Protein 9A7D (pdb70)

B-factor: mean 0.8, std 0.23, range [0.17, 0.99]

Radius of gyration: 40.91 Å; Cα contacts (8 Å, |Δi|>4): 1449; chains: 2; bounding box: 94×98×155 Å

Structure (mmCIF, N/CA/C/O backbone):
data_9A7D
#
_entry.id   9A7D
#
loop_
_entity.id
_entity.type
_entity.pdbx_description
1 POLYMER YRVJ_BACSU
2 POLYMER YACD_BACSU
#
loop_
_atom_site.group_PDB
_atom_site.id
_atom_site.type_symbol
_atom_site.label_atom_id
_atom_site.label_alt_id
_atom_site.label_comp_id
_atom_site.label_asym_id
_atom_site.label_entity_id
_atom_site.label_seq_id
_atom_site.pdbx_PDB_ins_code
_atom_site.Cartn_x
_atom_site.Cartn_y
_atom_site.Cartn_z
_atom_site.occupancy
_atom_site.B_iso_or_equiv
_atom_site.auth_seq_id
_atom_site.auth_comp_id
_atom_site.auth_asym_id
_atom_site.auth_atom_id
_atom_site.pdbx_PDB_model_num
ATOM 1 N N . MET A 1 1 ? 22.271 24.263 -121.592 1.000 0.170 1 MET A N 1
ATOM 2 C CA . MET A 1 1 ? 21.912 23.886 -122.981 1.000 0.170 1 MET A CA 1
ATOM 3 C C . MET A 1 1 ? 22.531 22.511 -123.265 1.000 0.170 1 MET A C 1
ATOM 4 O O . MET A 1 1 ? 22.166 21.580 -122.567 1.000 0.170 1 MET A O 1
ATOM 20 N N . ASN A 1 2 ? 23.500 22.393 -124.187 1.000 0.180 2 ASN A N 1
ATOM 21 C CA . ASN A 1 2 ? 24.511 21.315 -124.297 1.000 0.180 2 ASN A CA 1
ATOM 22 C C . ASN A 1 2 ? 25.327 21.159 -122.973 1.000 0.180 2 ASN A C 1
ATOM 23 O O . ASN A 1 2 ? 25.322 22.122 -122.207 1.000 0.180 2 ASN A O 1
ATOM 34 N N . LYS A 1 3 ? 26.106 20.101 -122.634 1.000 0.190 3 LYS A N 1
ATOM 35 C CA . LYS A 1 3 ? 26.348 18.681 -123.070 1.000 0.190 3 LYS A CA 1
ATOM 36 C C . LYS A 1 3 ? 27.365 18.042 -122.069 1.000 0.190 3 LYS A C 1
ATOM 37 O O . LYS A 1 3 ? 28.016 18.798 -121.362 1.000 0.190 3 LYS A O 1
ATOM 56 N N . LYS A 1 4 ? 27.670 16.732 -121.950 1.000 0.200 4 LYS A N 1
ATOM 57 C CA . LYS A 1 4 ? 27.122 15.433 -122.442 1.000 0.200 4 LYS A CA 1
ATOM 58 C C . LYS A 1 4 ? 27.545 14.238 -121.521 1.000 0.200 4 LYS A C 1
ATOM 59 O O . LYS A 1 4 ? 27.410 13.092 -121.926 1.000 0.200 4 LYS A O 1
ATOM 78 N N . TYR A 1 5 ? 28.263 14.481 -120.417 1.000 0.200 5 TYR A N 1
ATOM 79 C CA . TYR A 1 5 ? 29.695 14.119 -120.426 1.000 0.200 5 TYR A CA 1
ATOM 80 C C . TYR A 1 5 ? 30.162 12.786 -119.794 1.000 0.200 5 TYR A C 1
ATOM 81 O O . TYR A 1 5 ? 30.412 11.842 -120.538 1.000 0.200 5 TYR A O 1
ATOM 99 N N . PHE A 1 6 ? 30.461 12.746 -118.489 1.000 0.200 6 PHE A N 1
ATOM 100 C CA . PHE A 1 6 ? 31.434 11.789 -117.930 1.000 0.200 6 PHE A CA 1
ATOM 101 C C . PHE A 1 6 ? 30.799 10.504 -117.379 1.000 0.200 6 PHE A C 1
ATOM 102 O O . PHE A 1 6 ? 29.741 10.551 -116.762 1.000 0.200 6 PHE A O 1
ATOM 119 N N . VAL A 1 7 ? 31.452 9.362 -117.633 1.000 0.200 7 VAL A N 1
ATOM 120 C CA . VAL A 1 7 ? 30.775 8.047 -117.683 1.000 0.200 7 VAL A CA 1
ATOM 121 C C . VAL A 1 7 ? 31.197 7.054 -116.589 1.000 0.200 7 VAL A C 1
ATOM 122 O O . VAL A 1 7 ? 30.380 6.260 -116.148 1.000 0.200 7 VAL A O 1
ATOM 135 N N . LEU A 1 8 ? 32.490 6.988 -116.253 1.000 0.190 8 LEU A N 1
ATOM 136 C CA . LEU A 1 8 ? 33.188 5.724 -116.548 1.000 0.190 8 LEU A CA 1
ATOM 137 C C . LEU A 1 8 ? 33.519 4.789 -115.367 1.000 0.190 8 LEU A C 1
ATOM 138 O O . LEU A 1 8 ? 33.609 3.591 -115.596 1.000 0.190 8 LEU A O 1
ATOM 154 N N . ILE A 1 9 ? 33.784 5.289 -114.155 1.000 0.190 9 ILE A N 1
ATOM 155 C CA . ILE A 1 9 ? 34.556 4.531 -113.138 1.000 0.190 9 ILE A CA 1
ATOM 156 C C . ILE A 1 9 ? 33.831 3.254 -112.655 1.000 0.190 9 ILE A C 1
ATOM 157 O O . ILE A 1 9 ? 32.615 3.245 -112.501 1.000 0.190 9 ILE A O 1
ATOM 173 N N . VAL A 1 10 ? 34.605 2.169 -112.471 1.000 0.190 10 VAL A N 1
ATOM 174 C CA . VAL A 1 10 ? 34.146 0.788 -112.728 1.000 0.190 10 VAL A CA 1
ATOM 175 C C . VAL A 1 10 ? 33.864 -0.078 -111.471 1.000 0.190 10 VAL A C 1
ATOM 176 O O . VAL A 1 10 ? 32.856 0.112 -110.808 1.000 0.190 10 VAL A O 1
ATOM 189 N N . CYS A 1 11 ? 34.663 -1.118 -111.184 1.000 0.190 11 CYS A N 1
ATOM 190 C CA . CYS A 1 11 ? 34.085 -2.477 -111.141 1.000 0.190 11 CYS A CA 1
ATOM 191 C C . CYS A 1 11 ? 34.027 -3.237 -109.796 1.000 0.190 11 CYS A C 1
ATOM 192 O O . CYS A 1 11 ? 33.629 -4.399 -109.804 1.000 0.190 11 CYS A O 1
ATOM 200 N N . ILE A 1 12 ? 34.577 -2.709 -108.700 1.000 0.190 12 ILE A N 1
ATOM 201 C CA . ILE A 1 12 ? 35.325 -3.568 -107.755 1.000 0.190 12 ILE A CA 1
ATOM 202 C C . ILE A 1 12 ? 34.475 -4.629 -106.997 1.000 0.190 12 ILE A C 1
ATOM 203 O O . ILE A 1 12 ? 33.590 -4.317 -106.210 1.000 0.190 12 ILE A O 1
ATOM 219 N N . ILE A 1 13 ? 34.852 -5.890 -107.257 1.000 0.190 13 ILE A N 1
ATOM 220 C CA . ILE A 1 13 ? 34.658 -7.196 -106.577 1.000 0.190 13 ILE A CA 1
ATOM 221 C C . ILE A 1 13 ? 34.667 -7.187 -105.024 1.000 0.190 13 ILE A C 1
ATOM 222 O O . ILE A 1 13 ? 35.259 -6.293 -104.437 1.000 0.190 13 ILE A O 1
ATOM 238 N N . PHE A 1 14 ? 34.175 -8.174 -104.244 1.000 0.200 14 PHE A N 1
ATOM 239 C CA . PHE A 1 14 ? 33.243 -9.333 -104.416 1.000 0.200 14 PHE A CA 1
ATOM 240 C C . PHE A 1 14 ? 32.882 -9.951 -103.032 1.000 0.200 14 PHE A C 1
ATOM 241 O O . PHE A 1 14 ? 31.853 -10.601 -102.883 1.000 0.200 14 PHE A O 1
ATOM 258 N N . THR A 1 15 ? 33.790 -9.876 -102.049 1.000 0.210 15 THR A N 1
ATOM 259 C CA . THR A 1 15 ? 33.904 -10.849 -100.940 1.000 0.210 15 THR A CA 1
ATOM 260 C C . THR A 1 15 ? 32.791 -10.794 -99.881 1.000 0.210 15 THR A C 1
ATOM 261 O O . THR A 1 15 ? 32.142 -9.774 -99.682 1.000 0.210 15 THR A O 1
ATOM 272 N N . SER A 1 16 ? 32.543 -11.936 -99.223 1.000 0.190 16 SER A N 1
ATOM 273 C CA . SER A 1 16 ? 31.162 -12.402 -98.997 1.000 0.190 16 SER A CA 1
ATOM 274 C C . SER A 1 16 ? 30.769 -12.900 -97.594 1.000 0.190 16 SER A C 1
ATOM 275 O O . SER A 1 16 ? 29.604 -13.230 -97.391 1.000 0.190 16 SER A O 1
ATOM 283 N N . ALA A 1 17 ? 31.712 -13.095 -96.668 1.000 0.220 17 ALA A N 1
ATOM 284 C CA . ALA A 1 17 ? 31.566 -14.152 -95.656 1.000 0.220 17 ALA A CA 1
ATOM 285 C C . ALA A 1 17 ? 30.570 -13.885 -94.502 1.000 0.220 17 ALA A C 1
ATOM 286 O O . ALA A 1 17 ? 30.482 -12.795 -93.948 1.000 0.220 17 ALA A O 1
ATOM 293 N N . LEU A 1 18 ? 29.912 -14.974 -94.090 1.000 0.200 18 LEU A N 1
ATOM 294 C CA . LEU A 1 18 ? 28.762 -15.104 -93.179 1.000 0.200 18 LEU A CA 1
ATOM 295 C C . LEU A 1 18 ? 28.872 -14.556 -91.745 1.000 0.200 18 LEU A C 1
ATOM 296 O O . LEU A 1 18 ? 27.888 -14.691 -91.022 1.000 0.200 18 LEU A O 1
ATOM 312 N N . PHE A 1 19 ? 30.047 -14.102 -91.292 1.000 0.230 19 PHE A N 1
ATOM 313 C CA . PHE A 1 19 ? 30.468 -14.308 -89.898 1.000 0.230 19 PHE A CA 1
ATOM 314 C C . PHE A 1 19 ? 29.390 -13.936 -88.872 1.000 0.230 19 PHE A C 1
ATOM 315 O O . PHE A 1 19 ? 28.989 -12.771 -88.819 1.000 0.230 19 PHE A O 1
ATOM 332 N N . PRO A 1 20 ? 28.897 -14.923 -88.092 1.000 0.230 20 PRO A N 1
ATOM 333 C CA . PRO A 1 20 ? 27.709 -14.732 -87.285 1.000 0.230 20 PRO A CA 1
ATOM 334 C C . PRO A 1 20 ? 27.959 -13.592 -86.312 1.000 0.230 20 PRO A C 1
ATOM 335 O O . PRO A 1 20 ? 28.995 -13.547 -85.643 1.000 0.230 20 PRO A O 1
ATOM 346 N N . THR A 1 21 ? 26.991 -12.685 -86.217 1.000 0.210 21 THR A N 1
ATOM 347 C CA . THR A 1 21 ? 26.927 -11.749 -85.104 1.000 0.210 21 THR A CA 1
ATOM 348 C C . THR A 1 21 ? 26.802 -12.582 -83.840 1.000 0.210 21 THR A C 1
ATOM 349 O O . THR A 1 21 ? 25.712 -13.045 -83.503 1.000 0.210 21 THR A O 1
ATOM 360 N N . PHE A 1 22 ? 27.933 -12.808 -83.170 1.000 0.230 22 PHE A N 1
ATOM 361 C CA . PHE A 1 22 ? 27.976 -13.339 -81.820 1.000 0.230 22 PHE A CA 1
ATOM 362 C C . PHE A 1 22 ? 27.303 -12.308 -80.923 1.000 0.230 22 PHE A C 1
ATOM 363 O O . PHE A 1 22 ? 27.956 -11.434 -80.353 1.000 0.230 22 PHE A O 1
ATOM 380 N N . SER A 1 23 ? 25.976 -12.393 -80.839 1.000 0.220 23 SER A N 1
ATOM 381 C CA . SER A 1 23 ? 25.220 -11.752 -79.784 1.000 0.220 23 SER A CA 1
ATOM 382 C C . SER A 1 23 ? 25.892 -12.145 -78.484 1.000 0.220 23 SER A C 1
ATOM 383 O O . SER A 1 23 ? 26.018 -13.332 -78.178 1.000 0.220 23 SER A O 1
ATOM 391 N N . SER A 1 24 ? 26.336 -11.149 -77.727 1.000 0.220 24 SER A N 1
ATOM 392 C CA . SER A 1 24 ? 26.704 -11.312 -76.332 1.000 0.220 24 SER A CA 1
ATOM 393 C C . SER A 1 24 ? 25.427 -11.640 -75.562 1.000 0.220 24 SER A C 1
ATOM 394 O O . SER A 1 24 ? 24.820 -10.774 -74.929 1.000 0.220 24 SER A O 1
ATOM 402 N N . VAL A 1 25 ? 25.004 -12.906 -75.677 1.000 0.260 25 VAL A N 1
ATOM 403 C CA . VAL A 1 25 ? 23.970 -13.538 -74.862 1.000 0.260 25 VAL A CA 1
ATOM 404 C C . VAL A 1 25 ? 24.462 -13.403 -73.434 1.000 0.260 25 VAL A C 1
ATOM 405 O O . VAL A 1 25 ? 25.301 -14.166 -72.960 1.000 0.260 25 VAL A O 1
ATOM 418 N N . THR A 1 26 ? 24.014 -12.327 -72.798 1.000 0.290 26 THR A N 1
ATOM 419 C CA . THR A 1 26 ? 24.312 -12.044 -71.404 1.000 0.290 26 THR A CA 1
ATOM 420 C C . THR A 1 26 ? 23.664 -13.184 -70.646 1.000 0.290 26 THR A C 1
ATOM 421 O O . THR A 1 26 ? 22.461 -13.385 -70.803 1.000 0.290 26 THR A O 1
ATOM 432 N N . ALA A 1 27 ? 24.465 -13.987 -69.944 1.000 0.350 27 ALA A N 1
ATOM 433 C CA . ALA A 1 27 ? 23.968 -15.191 -69.296 1.000 0.350 27 ALA A CA 1
ATOM 434 C C . ALA A 1 27 ? 22.812 -14.805 -68.367 1.000 0.350 27 ALA A C 1
ATOM 435 O O . ALA A 1 27 ? 23.015 -14.058 -67.408 1.000 0.350 27 ALA A O 1
ATOM 442 N N . ALA A 1 28 ? 21.603 -15.255 -68.708 1.000 0.510 28 ALA A N 1
ATOM 443 C CA . ALA A 1 28 ? 20.426 -15.017 -67.893 1.000 0.510 28 ALA A CA 1
ATOM 444 C C . ALA A 1 28 ? 20.674 -15.655 -66.528 1.000 0.510 28 ALA A C 1
ATOM 445 O O . ALA A 1 28 ? 21.082 -16.816 -66.460 1.000 0.510 28 ALA A O 1
ATOM 452 N N . GLN A 1 29 ? 20.472 -14.893 -65.455 1.000 0.590 29 GLN A N 1
ATOM 453 C CA . GLN A 1 29 ? 20.754 -15.395 -64.106 1.000 0.590 29 GLN A CA 1
ATOM 454 C C . GLN A 1 29 ? 19.738 -16.478 -63.699 1.000 0.590 29 GLN A C 1
ATOM 455 O O . GLN A 1 29 ? 20.082 -17.397 -62.969 1.000 0.590 29 GLN A O 1
ATOM 469 N N . GLY A 1 30 ? 18.534 -16.403 -64.272 1.000 0.670 30 GLY A N 1
ATOM 470 C CA . GLY A 1 30 ? 17.477 -17.410 -64.266 1.000 0.670 30 GLY A CA 1
ATOM 471 C C . GLY A 1 30 ? 16.334 -16.961 -65.186 1.000 0.670 30 GLY A C 1
ATOM 472 O O . GLY A 1 30 ? 16.444 -15.925 -65.858 1.000 0.670 30 GLY A O 1
ATOM 476 N N . GLU A 1 31 ? 15.224 -17.694 -65.206 1.000 0.790 31 GLU A N 1
ATOM 477 C CA . GLU A 1 31 ? 13.955 -17.195 -65.757 1.000 0.790 31 GLU A CA 1
ATOM 478 C C . GLU A 1 31 ? 13.049 -16.631 -64.659 1.000 0.790 31 GLU A C 1
ATOM 479 O O . GLU A 1 31 ? 12.979 -17.169 -63.555 1.000 0.790 31 GLU A O 1
ATOM 491 N N . ALA A 1 32 ? 12.317 -15.567 -64.991 1.000 0.800 32 ALA A N 1
ATOM 492 C CA . ALA A 1 32 ? 11.169 -15.082 -64.240 1.000 0.800 32 ALA A CA 1
ATOM 493 C C . ALA A 1 32 ? 9.886 -15.648 -64.865 1.000 0.800 32 ALA A C 1
ATOM 494 O O . ALA A 1 32 ? 9.578 -15.352 -66.022 1.000 0.800 32 ALA A O 1
ATOM 501 N N . VAL A 1 33 ? 9.129 -16.428 -64.092 1.000 0.770 33 VAL A N 1
ATOM 502 C CA . VAL A 1 33 ? 7.797 -16.932 -64.457 1.000 0.770 33 VAL A CA 1
ATOM 503 C C . VAL A 1 33 ? 6.735 -16.072 -63.776 1.000 0.770 33 VAL A C 1
ATOM 504 O O . VAL A 1 33 ? 6.774 -15.904 -62.556 1.000 0.770 33 VAL A O 1
ATOM 517 N N . ILE A 1 34 ? 5.775 -15.528 -64.523 1.000 0.760 34 ILE A N 1
ATOM 518 C CA . ILE A 1 34 ? 4.754 -14.630 -63.958 1.000 0.760 34 ILE A CA 1
ATOM 519 C C . ILE A 1 34 ? 3.728 -15.424 -63.130 1.000 0.760 34 ILE A C 1
ATOM 520 O O . ILE A 1 34 ? 3.113 -16.363 -63.639 1.000 0.760 34 ILE A O 1
ATOM 536 N N . ALA A 1 35 ? 3.512 -15.047 -61.863 1.000 0.630 35 ALA A N 1
ATOM 537 C CA . ALA A 1 35 ? 2.642 -15.784 -60.931 1.000 0.630 35 ALA A CA 1
ATOM 538 C C . ALA A 1 35 ? 1.193 -15.249 -60.839 1.000 0.630 35 ALA A C 1
ATOM 539 O O . ALA A 1 35 ? 0.315 -15.916 -60.290 1.000 0.630 35 ALA A O 1
ATOM 546 N N . THR A 1 36 ? 0.933 -14.058 -61.382 1.000 0.640 36 THR A N 1
ATOM 547 C CA . THR A 1 36 ? -0.354 -13.336 -61.345 1.000 0.640 36 THR A CA 1
ATOM 548 C C . THR A 1 36 ? -1.024 -13.313 -62.721 1.000 0.640 36 THR A C 1
ATOM 549 O O . THR A 1 36 ? -0.336 -13.314 -63.738 1.000 0.640 36 THR A O 1
ATOM 560 N N . ASP A 1 37 ? -2.361 -13.307 -62.751 1.000 0.690 37 ASP A N 1
ATOM 561 C CA . ASP A 1 37 ? -3.178 -13.425 -63.971 1.000 0.690 37 ASP A CA 1
ATOM 562 C C . ASP A 1 37 ? -2.848 -12.322 -64.996 1.000 0.690 37 ASP A C 1
ATOM 563 O O . ASP A 1 37 ? -2.671 -12.615 -66.180 1.000 0.690 37 ASP A O 1
ATOM 572 N N . GLU A 1 38 ? -2.666 -11.086 -64.519 1.000 0.730 38 GLU A N 1
ATOM 573 C CA . GLU A 1 38 ? -2.122 -9.945 -65.266 1.000 0.730 38 GLU A CA 1
ATOM 574 C C . GLU A 1 38 ? -1.109 -9.183 -64.383 1.000 0.730 38 GLU A C 1
ATOM 575 O O . GLU A 1 38 ? -1.233 -9.153 -63.151 1.000 0.730 38 GLU A O 1
ATOM 587 N N . MET A 1 39 ? -0.081 -8.584 -64.993 1.000 0.740 39 MET A N 1
ATOM 588 C CA . MET A 1 39 ? 0.912 -7.741 -64.319 1.000 0.740 39 MET A CA 1
ATOM 589 C C . MET A 1 39 ? 1.457 -6.652 -65.240 1.000 0.740 39 MET A C 1
ATOM 590 O O . MET A 1 39 ? 1.769 -6.893 -66.401 1.000 0.740 39 MET A O 1
ATOM 604 N N . ASN A 1 40 ? 1.660 -5.462 -64.677 1.000 0.780 40 ASN A N 1
ATOM 605 C CA . ASN A 1 40 ? 2.255 -4.324 -65.367 1.000 0.780 40 ASN A CA 1
ATOM 606 C C . ASN A 1 40 ? 3.789 -4.333 -65.275 1.000 0.780 40 ASN A C 1
ATOM 607 O O . ASN A 1 40 ? 4.353 -4.321 -64.178 1.000 0.780 40 ASN A O 1
ATOM 618 N N . VAL A 1 41 ? 4.450 -4.277 -66.430 1.000 0.870 41 VAL A N 1
ATOM 619 C CA . VAL A 1 41 ? 5.902 -4.122 -66.593 1.000 0.870 41 VAL A CA 1
ATOM 620 C C . VAL A 1 41 ? 6.236 -2.637 -66.743 1.000 0.870 41 VAL A C 1
ATOM 621 O O . VAL A 1 41 ? 5.537 -1.911 -67.453 1.000 0.870 41 VAL A O 1
ATOM 634 N N . ARG A 1 42 ? 7.299 -2.164 -66.081 1.000 0.860 42 ARG A N 1
ATOM 635 C CA . ARG A 1 42 ? 7.650 -0.731 -66.010 1.000 0.860 42 ARG A CA 1
ATOM 636 C C . ARG A 1 42 ? 9.015 -0.395 -66.602 1.000 0.860 42 ARG A C 1
ATOM 637 O O . ARG A 1 42 ? 9.899 -1.244 -66.687 1.000 0.860 42 ARG A O 1
ATOM 658 N N . SER A 1 43 ? 9.218 0.878 -66.946 1.000 0.860 43 SER A N 1
ATOM 659 C CA . SER A 1 43 ? 10.494 1.385 -67.477 1.000 0.860 43 SER A CA 1
ATOM 660 C C . SER A 1 43 ? 11.629 1.499 -66.443 1.000 0.860 43 SER A C 1
ATOM 661 O O . SER A 1 43 ? 12.787 1.658 -66.828 1.000 0.860 43 SER A O 1
ATOM 669 N N . GLY A 1 44 ? 11.334 1.383 -65.145 1.000 0.800 44 GLY A N 1
ATOM 670 C CA . GLY A 1 44 ? 12.312 1.467 -64.056 1.000 0.800 44 GLY A CA 1
ATOM 671 C C . GLY A 1 44 ? 11.840 0.771 -62.770 1.000 0.800 44 GLY A C 1
ATOM 672 O O . GLY A 1 44 ? 10.660 0.421 -62.668 1.000 0.800 44 GLY A O 1
ATOM 676 N N . PRO A 1 45 ? 12.740 0.577 -61.787 1.000 0.800 45 PRO A N 1
ATOM 677 C CA . PRO A 1 45 ? 12.446 -0.111 -60.531 1.000 0.800 45 PRO A CA 1
ATOM 678 C C . PRO A 1 45 ? 11.649 0.799 -59.579 1.000 0.800 45 PRO A C 1
ATOM 679 O O . PRO A 1 45 ? 12.211 1.501 -58.739 1.000 0.800 45 PRO A O 1
ATOM 690 N N . GLY A 1 46 ? 10.325 0.856 -59.746 1.000 0.670 46 GLY A N 1
ATOM 691 C CA . GLY A 1 46 ? 9.449 1.648 -58.877 1.000 0.670 46 GLY A CA 1
ATOM 692 C C . GLY A 1 46 ? 8.057 1.932 -59.449 1.000 0.670 46 GLY A C 1
ATOM 693 O O . GLY A 1 46 ? 7.846 1.980 -60.660 1.000 0.670 46 GLY A O 1
ATOM 697 N N . LEU A 1 47 ? 7.092 2.200 -58.564 1.000 0.680 47 LEU A N 1
ATOM 698 C CA . LEU A 1 47 ? 5.697 2.494 -58.936 1.000 0.680 47 LEU A CA 1
ATOM 699 C C . LEU A 1 47 ? 5.503 3.850 -59.645 1.000 0.680 47 LEU A C 1
ATOM 700 O O . LEU A 1 47 ? 4.466 4.066 -60.270 1.000 0.680 47 LEU A O 1
ATOM 716 N N . SER A 1 48 ? 6.490 4.746 -59.569 1.000 0.680 48 SER A N 1
ATOM 717 C CA . SER A 1 48 ? 6.516 6.039 -60.267 1.000 0.680 48 SER A CA 1
ATOM 718 C C . SER A 1 48 ? 6.940 5.941 -61.738 1.000 0.680 48 SER A C 1
ATOM 719 O O . SER A 1 48 ? 6.719 6.887 -62.493 1.000 0.680 48 SER A O 1
ATOM 727 N N . TYR A 1 49 ? 7.533 4.821 -62.165 1.000 0.780 49 TYR A N 1
ATOM 728 C CA . TYR A 1 49 ? 7.924 4.609 -63.558 1.000 0.780 49 TYR A CA 1
ATOM 729 C C . TYR A 1 49 ? 6.728 4.190 -64.417 1.000 0.780 49 TYR A C 1
ATOM 730 O O . TYR A 1 49 ? 5.856 3.437 -63.973 1.000 0.780 49 TYR A O 1
ATOM 748 N N . GLY A 1 50 ? 6.701 4.674 -65.661 1.000 0.760 50 GLY A N 1
ATOM 749 C CA . GLY A 1 50 ? 5.637 4.384 -66.621 1.000 0.760 50 GLY A CA 1
ATOM 750 C C . GLY A 1 50 ? 5.563 2.904 -66.999 1.000 0.760 50 GLY A C 1
ATOM 751 O O . GLY A 1 50 ? 6.572 2.196 -66.988 1.000 0.760 50 GLY A O 1
ATOM 755 N N . ILE A 1 51 ? 4.355 2.459 -67.339 1.000 0.790 51 ILE A N 1
ATOM 756 C CA . ILE A 1 51 ? 4.077 1.119 -67.866 1.000 0.790 51 ILE A CA 1
ATOM 757 C C . ILE A 1 51 ? 4.617 1.036 -69.298 1.000 0.790 51 ILE A C 1
ATOM 758 O O . ILE A 1 51 ? 4.409 1.959 -70.087 1.000 0.790 51 ILE A O 1
ATOM 774 N N . THR A 1 52 ? 5.300 -0.058 -69.629 1.000 0.860 52 THR A N 1
ATOM 775 C CA . THR A 1 52 ? 5.808 -0.345 -70.983 1.000 0.860 52 THR A CA 1
ATOM 776 C C . THR A 1 52 ? 5.155 -1.572 -71.616 1.000 0.860 52 THR A C 1
ATOM 777 O O . THR A 1 52 ? 5.043 -1.625 -72.836 1.000 0.860 52 THR A O 1
ATOM 788 N N . ALA A 1 53 ? 4.687 -2.529 -70.811 1.000 0.850 53 ALA A N 1
ATOM 789 C CA . ALA A 1 53 ? 3.925 -3.692 -71.261 1.000 0.850 53 ALA A CA 1
ATOM 790 C C . ALA A 1 53 ? 3.040 -4.239 -70.129 1.000 0.850 53 ALA A C 1
ATOM 791 O O . ALA A 1 53 ? 3.262 -3.932 -68.957 1.000 0.850 53 ALA A O 1
ATOM 798 N N . GLU A 1 54 ? 2.095 -5.108 -70.476 1.000 0.830 54 GLU A N 1
ATOM 799 C CA . GLU A 1 54 ? 1.476 -6.045 -69.535 1.000 0.830 54 GLU A CA 1
ATOM 800 C C . GLU A 1 54 ? 1.853 -7.479 -69.920 1.000 0.830 54 GLU A C 1
ATOM 801 O O . GLU A 1 54 ? 2.049 -7.778 -71.099 1.000 0.830 54 GLU A O 1
ATOM 813 N N . VAL A 1 55 ? 1.982 -8.338 -68.911 1.000 0.830 55 VAL A N 1
ATOM 814 C CA . VAL A 1 55 ? 2.364 -9.756 -69.014 1.000 0.830 55 VAL A CA 1
ATOM 815 C C . VAL A 1 55 ? 1.407 -10.613 -68.185 1.000 0.830 55 VAL A C 1
ATOM 816 O O . VAL A 1 55 ? 0.774 -10.111 -67.250 1.000 0.830 55 VAL A O 1
ATOM 829 N N . LYS A 1 56 ? 1.277 -11.895 -68.527 1.000 0.810 56 LYS A N 1
ATOM 830 C CA . LYS A 1 56 ? 0.262 -12.810 -67.978 1.000 0.810 56 LYS A CA 1
ATOM 831 C C . LYS A 1 56 ? 0.852 -14.060 -67.338 1.000 0.810 56 LYS A C 1
ATOM 832 O O . LYS A 1 56 ? 1.983 -14.460 -67.600 1.000 0.810 56 LYS A O 1
ATOM 851 N N . LYS A 1 57 ? 0.058 -14.693 -66.477 1.000 0.720 57 LYS A N 1
ATOM 852 C CA . LYS A 1 57 ? 0.446 -15.869 -65.686 1.000 0.720 57 LYS A CA 1
ATOM 853 C C . LYS A 1 57 ? 1.020 -17.001 -66.528 1.000 0.720 57 LYS A C 1
ATOM 854 O O . LYS A 1 57 ? 0.420 -17.418 -67.516 1.000 0.720 57 LYS A O 1
ATOM 873 N N . GLY A 1 58 ? 2.152 -17.539 -66.086 1.000 0.790 58 GLY A N 1
ATOM 874 C CA . GLY A 1 58 ? 2.868 -18.608 -66.779 1.000 0.790 58 GLY A CA 1
ATOM 875 C C . GLY A 1 58 ? 3.733 -18.148 -67.956 1.000 0.790 58 GLY A C 1
ATOM 876 O O . GLY A 1 58 ? 4.471 -18.972 -68.494 1.000 0.790 58 GLY A O 1
ATOM 880 N N . GLU A 1 59 ? 3.707 -16.865 -68.340 1.000 0.850 59 GLU A N 1
ATOM 881 C CA . GLU A 1 59 ? 4.715 -16.310 -69.249 1.000 0.850 59 GLU A CA 1
ATOM 882 C C . GLU A 1 59 ? 6.103 -16.333 -68.592 1.000 0.850 59 GLU A C 1
ATOM 883 O O . GLU A 1 59 ? 6.236 -16.248 -67.367 1.000 0.850 59 GLU A O 1
ATOM 895 N N . ARG A 1 60 ? 7.138 -16.480 -69.426 1.000 0.830 60 ARG A N 1
ATOM 896 C CA . ARG A 1 60 ? 8.536 -16.684 -69.031 1.000 0.830 60 ARG A CA 1
ATOM 897 C C . ARG A 1 60 ? 9.423 -15.639 -69.689 1.000 0.830 60 ARG A C 1
ATOM 898 O O . ARG A 1 60 ? 9.346 -15.453 -70.904 1.000 0.830 60 ARG A O 1
ATOM 919 N N . TYR A 1 61 ? 10.274 -14.990 -68.898 1.000 0.880 61 TYR A N 1
ATOM 920 C CA . TYR A 1 61 ? 11.194 -13.957 -69.373 1.000 0.880 61 TYR A CA 1
ATOM 921 C C . TYR A 1 61 ? 12.579 -14.077 -68.710 1.000 0.880 61 TYR A C 1
ATOM 922 O O . TYR A 1 61 ? 12.647 -14.266 -67.493 1.000 0.880 61 TYR A O 1
ATOM 940 N N . PRO A 1 62 ? 13.696 -13.929 -69.450 1.000 0.830 62 PRO A N 1
ATOM 941 C CA . PRO A 1 62 ? 15.039 -13.972 -68.869 1.000 0.830 62 PRO A CA 1
ATOM 942 C C . PRO A 1 62 ? 15.285 -12.856 -67.846 1.000 0.830 62 PRO A C 1
ATOM 943 O O . PRO A 1 62 ? 15.022 -11.683 -68.135 1.000 0.830 62 PRO A O 1
ATOM 954 N N . ILE A 1 63 ? 15.853 -13.205 -66.688 1.000 0.810 63 ILE A N 1
ATOM 955 C CA . ILE A 1 63 ? 16.316 -12.247 -65.673 1.000 0.810 63 ILE A CA 1
ATOM 956 C C . ILE A 1 63 ? 17.686 -11.693 -66.080 1.000 0.810 63 ILE A C 1
ATOM 957 O O . ILE A 1 63 ? 18.638 -12.445 -66.305 1.000 0.810 63 ILE A O 1
ATOM 973 N N . LEU A 1 64 ? 17.779 -10.363 -66.150 1.000 0.820 64 LEU A N 1
ATOM 974 C CA . LEU A 1 64 ? 18.984 -9.626 -66.542 1.000 0.820 64 LEU A CA 1
ATOM 975 C C . LEU A 1 64 ? 19.758 -9.028 -65.361 1.000 0.820 64 LEU A C 1
ATOM 976 O O . LEU A 1 64 ? 20.983 -8.942 -65.436 1.000 0.820 64 LEU A O 1
ATOM 992 N N . LYS A 1 65 ? 19.048 -8.548 -64.330 1.000 0.800 65 LYS A N 1
ATOM 993 C CA . LYS A 1 65 ? 19.584 -8.117 -63.026 1.000 0.800 65 LYS A CA 1
ATOM 994 C C . LYS A 1 65 ? 18.449 -7.901 -62.022 1.000 0.800 65 LYS A C 1
ATOM 995 O O . LYS A 1 65 ? 17.279 -7.875 -62.401 1.000 0.800 65 LYS A O 1
ATOM 1014 N N . GLU A 1 66 ? 18.809 -7.617 -60.776 1.000 0.750 66 GLU A N 1
ATOM 1015 C CA . GLU A 1 66 ? 17.888 -7.211 -59.706 1.000 0.750 66 GLU A CA 1
ATOM 1016 C C . GLU A 1 66 ? 18.301 -5.854 -59.101 1.000 0.750 66 GLU A C 1
ATOM 1017 O O . GLU A 1 66 ? 19.398 -5.346 -59.375 1.000 0.750 66 GLU A O 1
ATOM 1029 N N . ASP A 1 67 ? 17.387 -5.213 -58.368 1.000 0.740 67 ASP A N 1
ATOM 1030 C CA . ASP A 1 67 ? 17.538 -3.869 -57.786 1.000 0.740 67 ASP A CA 1
ATOM 1031 C C . ASP A 1 67 ? 16.514 -3.679 -56.648 1.000 0.740 67 ASP A C 1
ATOM 1032 O O . ASP A 1 67 ? 15.371 -3.264 -56.862 1.000 0.740 67 ASP A O 1
ATOM 1041 N N . GLY A 1 68 ? 16.888 -4.096 -55.434 1.000 0.650 68 GLY A N 1
ATOM 1042 C CA . GLY A 1 68 ? 15.934 -4.269 -54.333 1.000 0.650 68 GLY A CA 1
ATOM 1043 C C . GLY A 1 68 ? 14.845 -5.282 -54.703 1.000 0.650 68 GLY A C 1
ATOM 1044 O O . GLY A 1 68 ? 15.141 -6.334 -55.264 1.000 0.650 68 GLY A O 1
ATOM 1048 N N . ASP A 1 69 ? 13.581 -4.942 -54.450 1.000 0.630 69 ASP A N 1
ATOM 1049 C CA . ASP A 1 69 ? 12.432 -5.786 -54.806 1.000 0.630 69 ASP A CA 1
ATOM 1050 C C . ASP A 1 69 ? 12.100 -5.813 -56.309 1.000 0.630 69 ASP A C 1
ATOM 1051 O O . ASP A 1 69 ? 11.103 -6.415 -56.708 1.000 0.630 69 ASP A O 1
ATOM 1060 N N . TRP A 1 70 ? 12.878 -5.145 -57.163 1.000 0.800 70 TRP A N 1
ATOM 1061 C CA . TRP A 1 70 ? 12.605 -5.069 -58.596 1.000 0.800 70 TRP A CA 1
ATOM 1062 C C . TRP A 1 70 ? 13.559 -5.950 -59.395 1.000 0.800 70 TRP A C 1
ATOM 1063 O O . TRP A 1 70 ? 14.779 -5.891 -59.248 1.000 0.800 70 TRP A O 1
ATOM 1084 N N . VAL A 1 71 ? 12.990 -6.741 -60.299 1.000 0.840 71 VAL A N 1
ATOM 1085 C CA . VAL A 1 71 ? 13.717 -7.636 -61.202 1.000 0.840 71 VAL A CA 1
ATOM 1086 C C . VAL A 1 71 ? 13.609 -7.088 -62.619 1.000 0.840 71 VAL A C 1
ATOM 1087 O O . VAL A 1 71 ? 12.513 -6.778 -63.095 1.000 0.840 71 VAL A O 1
ATOM 1100 N N . GLN A 1 72 ? 14.749 -6.935 -63.292 1.000 0.880 72 GLN A N 1
ATOM 1101 C CA . GLN A 1 72 ? 14.796 -6.521 -64.688 1.000 0.880 72 GLN A CA 1
ATOM 1102 C C . GLN A 1 72 ? 14.707 -7.753 -65.588 1.000 0.880 72 GLN A C 1
ATOM 1103 O O . GLN A 1 72 ? 15.613 -8.589 -65.600 1.000 0.880 72 GLN A O 1
ATOM 1117 N N . ILE A 1 73 ? 13.638 -7.821 -66.375 1.000 0.890 73 ILE A N 1
ATOM 1118 C CA . ILE A 1 73 ? 13.379 -8.875 -67.356 1.000 0.890 73 ILE A CA 1
ATOM 1119 C C . ILE A 1 73 ? 13.643 -8.391 -68.787 1.000 0.890 73 ILE A C 1
ATOM 1120 O O . ILE A 1 73 ? 13.599 -7.188 -69.074 1.000 0.890 73 ILE A O 1
ATOM 1136 N N . GLN A 1 74 ? 13.882 -9.336 -69.696 1.000 0.880 74 GLN A N 1
ATOM 1137 C CA . GLN A 1 74 ? 13.878 -9.093 -71.140 1.000 0.880 74 GLN A CA 1
ATOM 1138 C C . GLN A 1 74 ? 12.584 -9.617 -71.774 1.000 0.880 74 GLN A C 1
ATOM 1139 O O . GLN A 1 74 ? 12.291 -10.806 -71.696 1.000 0.880 74 GLN A O 1
ATOM 1153 N N . LEU A 1 75 ? 11.825 -8.734 -72.423 1.000 0.840 75 LEU A N 1
ATOM 1154 C CA . LEU A 1 75 ? 10.595 -9.071 -73.140 1.000 0.840 75 LEU A CA 1
ATOM 1155 C C . LEU A 1 75 ? 10.900 -9.683 -74.516 1.000 0.840 75 LEU A C 1
ATOM 1156 O O . LEU A 1 75 ? 11.977 -9.488 -75.082 1.000 0.840 75 LEU A O 1
ATOM 1172 N N . GLY A 1 76 ? 9.916 -10.377 -75.097 1.000 0.760 76 GLY A N 1
ATOM 1173 C CA . GLY A 1 76 ? 10.042 -11.034 -76.407 1.000 0.760 76 GLY A CA 1
ATOM 1174 C C . GLY A 1 76 ? 10.313 -10.087 -77.589 1.000 0.760 76 GLY A C 1
ATOM 1175 O O . GLY A 1 76 ? 10.819 -10.532 -78.614 1.000 0.760 76 GLY A O 1
ATOM 1179 N N . SER A 1 77 ? 10.043 -8.782 -77.443 1.000 0.730 77 SER A N 1
ATOM 1180 C CA . SER A 1 77 ? 10.433 -7.737 -78.408 1.000 0.730 77 SER A CA 1
ATOM 1181 C C . SER A 1 77 ? 11.933 -7.400 -78.382 1.000 0.730 77 SER A C 1
ATOM 1182 O O . SER A 1 77 ? 12.418 -6.680 -79.253 1.000 0.730 77 SER A O 1
ATOM 1190 N N . GLY A 1 78 ? 12.674 -7.892 -77.383 1.000 0.760 78 GLY A N 1
ATOM 1191 C CA . GLY A 1 78 ? 14.039 -7.468 -77.065 1.000 0.760 78 GLY A CA 1
ATOM 1192 C C . GLY A 1 78 ? 14.110 -6.253 -76.132 1.000 0.760 78 GLY A C 1
ATOM 1193 O O . GLY A 1 78 ? 15.200 -5.903 -75.677 1.000 0.760 78 GLY A O 1
ATOM 1197 N N . GLU A 1 79 ? 12.976 -5.625 -75.809 1.000 0.810 79 GLU A N 1
ATOM 1198 C CA . GLU A 1 79 ? 12.914 -4.545 -74.822 1.000 0.810 79 GLU A CA 1
ATOM 1199 C C . GLU A 1 79 ? 13.173 -5.052 -73.400 1.000 0.810 79 GLU A C 1
ATOM 1200 O O . GLU A 1 79 ? 12.991 -6.228 -73.077 1.000 0.810 79 GLU A O 1
ATOM 1212 N N . LYS A 1 80 ? 13.598 -4.138 -72.526 1.000 0.860 80 LYS A N 1
ATOM 1213 C CA . LYS A 1 80 ? 13.841 -4.413 -71.109 1.000 0.860 80 LYS A CA 1
ATOM 1214 C C . LYS A 1 80 ? 12.775 -3.740 -70.265 1.000 0.860 80 LYS A C 1
ATOM 1215 O O . LYS A 1 80 ? 12.420 -2.591 -70.521 1.000 0.860 80 LYS A O 1
ATOM 1234 N N . GLY A 1 81 ? 12.322 -4.435 -69.234 1.000 0.900 81 GLY A N 1
ATOM 1235 C CA . GLY A 1 81 ? 11.300 -3.938 -68.327 1.000 0.900 81 GLY A CA 1
ATOM 1236 C C . GLY A 1 81 ? 11.520 -4.422 -66.903 1.000 0.900 81 GLY A C 1
ATOM 1237 O O . GLY A 1 81 ? 12.340 -5.302 -66.654 1.000 0.900 81 GLY A O 1
ATOM 1241 N N . TRP A 1 82 ? 10.800 -3.817 -65.970 1.000 0.840 82 TRP A N 1
ATOM 1242 C CA . TRP A 1 82 ? 10.917 -4.076 -64.542 1.000 0.840 82 TRP A CA 1
ATOM 1243 C C . TRP A 1 82 ? 9.611 -4.598 -63.965 1.000 0.840 82 TRP A C 1
ATOM 1244 O O . TRP A 1 82 ? 8.538 -4.058 -64.247 1.000 0.840 82 TRP A O 1
ATOM 1265 N N . VAL A 1 83 ? 9.730 -5.628 -63.134 1.000 0.850 83 VAL A N 1
ATOM 1266 C CA . VAL A 1 83 ? 8.632 -6.296 -62.428 1.000 0.850 83 VAL A CA 1
ATOM 1267 C C . VAL A 1 83 ? 8.994 -6.446 -60.950 1.000 0.850 83 VAL A C 1
ATOM 1268 O O . VAL A 1 83 ? 10.175 -6.418 -60.604 1.000 0.850 83 VAL A O 1
ATOM 1281 N N . VAL A 1 84 ? 8.001 -6.589 -60.072 1.000 0.740 84 VAL A N 1
ATOM 1282 C CA . VAL A 1 84 ? 8.250 -6.815 -58.637 1.000 0.740 84 VAL A CA 1
ATOM 1283 C C . VAL A 1 84 ? 8.522 -8.294 -58.354 1.000 0.740 84 VAL A C 1
ATOM 1284 O O . VAL A 1 84 ? 7.837 -9.176 -58.874 1.000 0.740 84 VAL A O 1
ATOM 1297 N N . SER A 1 85 ? 9.526 -8.559 -57.521 1.000 0.690 85 SER A N 1
ATOM 1298 C CA . SER A 1 85 ? 10.065 -9.889 -57.217 1.000 0.690 85 SER A CA 1
ATOM 1299 C C . SER A 1 85 ? 9.017 -10.844 -56.642 1.000 0.690 85 SER A C 1
ATOM 1300 O O . SER A 1 85 ? 8.985 -12.015 -57.007 1.000 0.690 85 SER A O 1
ATOM 1308 N N . TRP A 1 86 ? 8.115 -10.342 -55.797 1.000 0.570 86 TRP A N 1
ATOM 1309 C CA . TRP A 1 86 ? 7.088 -11.135 -55.116 1.000 0.570 86 TRP A CA 1
ATOM 1310 C C . TRP A 1 86 ? 5.896 -11.545 -56.006 1.000 0.570 86 TRP A C 1
ATOM 1311 O O . TRP A 1 86 ? 5.005 -12.249 -55.534 1.000 0.570 86 TRP A O 1
ATOM 1332 N N . LEU A 1 87 ? 5.849 -11.114 -57.276 1.000 0.580 87 LEU A N 1
ATOM 1333 C CA . LEU A 1 87 ? 4.842 -11.542 -58.267 1.000 0.580 87 LEU A CA 1
ATOM 1334 C C . LEU A 1 87 ? 5.414 -12.473 -59.353 1.000 0.580 87 LEU A C 1
ATOM 1335 O O . LEU A 1 87 ? 4.711 -12.806 -60.314 1.000 0.580 87 LEU A O 1
ATOM 1351 N N . ILE A 1 88 ? 6.665 -12.916 -59.199 1.000 0.710 88 ILE A N 1
ATOM 1352 C CA . ILE A 1 88 ? 7.323 -13.865 -60.101 1.000 0.710 88 ILE A CA 1
ATOM 1353 C C . ILE A 1 88 ? 7.889 -15.070 -59.340 1.000 0.710 88 ILE A C 1
ATOM 1354 O O . ILE A 1 88 ? 8.232 -14.987 -58.164 1.000 0.710 88 ILE A O 1
ATOM 1370 N N . THR A 1 89 ? 8.021 -16.195 -60.035 1.000 0.630 89 THR A N 1
ATOM 1371 C CA . THR A 1 89 ? 8.841 -17.337 -59.601 1.000 0.630 89 THR A CA 1
ATOM 1372 C C . THR A 1 89 ? 10.180 -17.271 -60.328 1.000 0.630 89 THR A C 1
ATOM 1373 O O . THR A 1 89 ? 10.197 -16.958 -61.518 1.000 0.630 89 THR A O 1
ATOM 1384 N N . LYS A 1 90 ? 11.290 -17.555 -59.641 1.000 0.630 90 LYS A N 1
ATOM 1385 C CA . LYS A 1 90 ? 12.623 -17.635 -60.256 1.000 0.630 90 LYS A CA 1
ATOM 1386 C C . LYS A 1 90 ? 12.993 -19.096 -60.506 1.000 0.630 90 LYS A C 1
ATOM 1387 O O . LYS A 1 90 ? 12.884 -19.906 -59.588 1.000 0.630 90 LYS A O 1
ATOM 1406 N N . GLU A 1 91 ? 13.445 -19.419 -61.713 1.000 0.490 91 GLU A N 1
ATOM 1407 C CA . GLU A 1 91 ? 14.006 -20.733 -62.053 1.000 0.490 91 GLU A CA 1
ATOM 1408 C C . GLU A 1 91 ? 15.486 -20.590 -62.447 1.000 0.490 91 GLU A C 1
ATOM 1409 O O . GLU A 1 91 ? 15.809 -20.017 -63.491 1.000 0.490 91 GLU A O 1
ATOM 1421 N N . ASP A 1 92 ? 16.383 -21.108 -61.601 1.000 0.410 92 ASP A N 1
ATOM 1422 C CA . ASP A 1 92 ? 17.828 -21.184 -61.860 1.000 0.410 92 ASP A CA 1
ATOM 1423 C C . ASP A 1 92 ? 18.161 -22.269 -62.901 1.000 0.410 92 ASP A C 1
ATOM 1424 O O . ASP A 1 92 ? 17.488 -23.302 -62.992 1.000 0.410 92 ASP A O 1
ATOM 1433 N N . GLN A 1 93 ? 19.283 -22.118 -63.618 1.000 0.330 93 GLN A N 1
ATOM 1434 C CA . GLN A 1 93 ? 19.871 -23.227 -64.384 1.000 0.330 93 GLN A CA 1
ATOM 1435 C C . GLN A 1 93 ? 20.511 -24.269 -63.450 1.000 0.330 93 GLN A C 1
ATOM 1436 O O . GLN A 1 93 ? 21.726 -24.294 -63.236 1.000 0.330 93 GLN A O 1
ATOM 1450 N N . ALA A 1 94 ? 19.676 -25.152 -62.903 1.000 0.300 94 ALA A N 1
ATOM 1451 C CA . ALA A 1 94 ? 20.081 -26.223 -62.001 1.000 0.300 94 ALA A CA 1
ATOM 1452 C C . ALA A 1 94 ? 21.115 -27.169 -62.645 1.000 0.300 94 ALA A C 1
ATOM 1453 O O . ALA A 1 94 ? 20.791 -28.026 -63.468 1.000 0.300 94 ALA A O 1
ATOM 1460 N N . SER A 1 95 ? 22.376 -27.048 -62.222 1.000 0.260 95 SER A N 1
ATOM 1461 C CA . SER A 1 95 ? 23.409 -28.046 -62.512 1.000 0.260 95 SER A CA 1
ATOM 1462 C C . SER A 1 95 ? 23.145 -29.305 -61.685 1.000 0.260 95 SER A C 1
ATOM 1463 O O . SER A 1 95 ? 23.032 -29.227 -60.464 1.000 0.260 95 SER A O 1
ATOM 1471 N N . THR A 1 96 ? 23.076 -30.473 -62.329 1.000 0.230 96 THR A N 1
ATOM 1472 C CA . THR A 1 96 ? 22.560 -31.739 -61.761 1.000 0.230 96 THR A CA 1
ATOM 1473 C C . THR A 1 96 ? 23.444 -32.410 -60.694 1.000 0.230 96 THR A C 1
ATOM 1474 O O . THR A 1 96 ? 23.321 -33.608 -60.446 1.000 0.230 96 THR A O 1
ATOM 1485 N N . SER A 1 97 ? 24.339 -31.663 -60.048 1.000 0.230 97 SER A N 1
ATOM 1486 C CA . SER A 1 97 ? 25.230 -32.117 -58.974 1.000 0.230 97 SER A CA 1
ATOM 1487 C C . SER A 1 97 ? 24.462 -32.299 -57.659 1.000 0.230 97 SER A C 1
ATOM 1488 O O . SER A 1 97 ? 24.707 -31.598 -56.679 1.000 0.230 97 SER A O 1
ATOM 1496 N N . SER A 1 98 ? 23.498 -33.222 -57.635 1.000 0.250 98 SER A N 1
ATOM 1497 C CA . SER A 1 98 ? 22.536 -33.405 -56.542 1.000 0.250 98 SER A CA 1
ATOM 1498 C C . SER A 1 98 ? 23.119 -34.113 -55.309 1.000 0.250 98 SER A C 1
ATOM 1499 O O . SER A 1 98 ? 22.489 -35.011 -54.751 1.000 0.250 98 SER A O 1
ATOM 1507 N N . SER A 1 99 ? 24.294 -33.693 -54.831 1.000 0.240 99 SER A N 1
ATOM 1508 C CA . SER A 1 99 ? 24.809 -34.038 -53.497 1.000 0.240 99 SER A CA 1
ATOM 1509 C C . SER A 1 99 ? 24.089 -33.235 -52.401 1.000 0.240 99 SER A C 1
ATOM 1510 O O . SER A 1 99 ? 24.719 -32.689 -51.495 1.000 0.240 99 SER A O 1
ATOM 1518 N N . GLY A 1 100 ? 22.767 -33.098 -52.524 1.000 0.260 100 GLY A N 1
ATOM 1519 C CA . GLY A 1 100 ? 21.938 -32.457 -51.517 1.000 0.260 100 GLY A CA 1
ATOM 1520 C C . GLY A 1 100 ? 21.899 -33.339 -50.279 1.000 0.260 100 GLY A C 1
ATOM 1521 O O . GLY A 1 100 ? 21.520 -34.505 -50.370 1.000 0.260 100 GLY A O 1
ATOM 1525 N N . SER A 1 101 ? 22.287 -32.786 -49.129 1.000 0.310 101 SER A N 1
ATOM 1526 C CA . SER A 1 101 ? 22.082 -33.439 -47.837 1.000 0.310 101 SER A CA 1
ATOM 1527 C C . SER A 1 101 ? 20.578 -33.511 -47.586 1.000 0.310 101 SER A C 1
ATOM 1528 O O . SER A 1 101 ? 19.965 -32.525 -47.181 1.000 0.310 101 SER A O 1
ATOM 1536 N N . SER A 1 102 ? 19.969 -34.644 -47.931 1.000 0.390 102 SER A N 1
ATOM 1537 C CA . SER A 1 102 ? 18.519 -34.806 -47.945 1.000 0.390 102 SER A CA 1
ATOM 1538 C C . SER A 1 102 ? 17.978 -34.961 -46.525 1.000 0.390 102 SER A C 1
ATOM 1539 O O . SER A 1 102 ? 17.748 -36.081 -46.071 1.000 0.390 102 SER A O 1
ATOM 1547 N N . ASP A 1 103 ? 17.766 -33.832 -45.844 1.000 0.560 103 ASP A N 1
ATOM 1548 C CA . ASP A 1 103 ? 16.976 -33.743 -44.613 1.000 0.560 103 ASP A CA 1
ATOM 1549 C C . ASP A 1 103 ? 15.592 -34.360 -44.886 1.000 0.560 103 ASP A C 1
ATOM 1550 O O . ASP A 1 103 ? 14.706 -33.750 -45.493 1.000 0.560 103 ASP A O 1
ATOM 1559 N N . THR A 1 104 ? 15.418 -35.616 -44.482 1.000 0.710 104 THR A N 1
ATOM 1560 C CA . THR A 1 104 ? 14.130 -36.308 -44.483 1.000 0.710 104 THR A CA 1
ATOM 1561 C C . THR A 1 104 ? 13.473 -36.151 -43.127 1.000 0.710 104 THR A C 1
ATOM 1562 O O . THR A 1 104 ? 14.112 -36.365 -42.095 1.000 0.710 104 THR A O 1
ATOM 1573 N N . VAL A 1 105 ? 12.184 -35.836 -43.141 1.000 0.790 105 VAL A N 1
ATOM 1574 C CA . VAL A 1 105 ? 11.328 -35.786 -41.959 1.000 0.790 105 VAL A CA 1
ATOM 1575 C C . VAL A 1 105 ? 10.355 -36.958 -41.952 1.000 0.790 105 VAL A C 1
ATOM 1576 O O . VAL A 1 105 ? 9.773 -37.284 -42.986 1.000 0.790 105 VAL A O 1
ATOM 1589 N N . THR A 1 106 ? 10.174 -37.579 -40.787 1.000 0.770 106 THR A N 1
ATOM 1590 C CA . THR A 1 106 ? 9.223 -38.677 -40.549 1.000 0.770 106 THR A CA 1
ATOM 1591 C C . THR A 1 106 ? 8.024 -38.155 -39.762 1.000 0.770 106 THR A C 1
ATOM 1592 O O . THR A 1 106 ? 8.227 -37.490 -38.752 1.000 0.770 106 THR A O 1
ATOM 1603 N N . SER A 1 107 ? 6.792 -38.446 -40.187 1.000 0.780 107 SER A N 1
ATOM 1604 C CA . SER A 1 107 ? 5.574 -38.052 -39.458 1.000 0.780 107 SER A CA 1
ATOM 1605 C C . SER A 1 107 ? 5.410 -38.817 -38.142 1.000 0.780 107 SER A C 1
ATOM 1606 O O . SER A 1 107 ? 5.555 -40.043 -38.121 1.000 0.780 107 SER A O 1
ATOM 1614 N N . THR A 1 108 ? 5.055 -38.123 -37.057 1.000 0.700 108 THR A N 1
ATOM 1615 C CA . THR A 1 108 ? 4.779 -38.737 -35.744 1.000 0.700 108 THR A CA 1
ATOM 1616 C C . THR A 1 108 ? 3.289 -38.885 -35.423 1.000 0.700 108 THR A C 1
ATOM 1617 O O . THR A 1 108 ? 2.964 -39.655 -34.520 1.000 0.700 108 THR A O 1
ATOM 1628 N N . ASP A 1 109 ? 2.386 -38.242 -36.174 1.000 0.740 109 ASP A N 1
ATOM 1629 C CA . ASP A 1 109 ? 0.931 -38.248 -35.939 1.000 0.740 109 ASP A CA 1
ATOM 1630 C C . ASP A 1 109 ? 0.158 -38.938 -37.088 1.000 0.740 109 ASP A C 1
ATOM 1631 O O . ASP A 1 109 ? 0.481 -38.740 -38.264 1.000 0.740 109 ASP A O 1
ATOM 1640 N N . PRO A 1 110 ? -0.852 -39.785 -36.791 1.000 0.690 110 PRO A N 1
ATOM 1641 C CA . PRO A 1 110 ? -1.547 -40.588 -37.804 1.000 0.690 110 PRO A CA 1
ATOM 1642 C C . PRO A 1 110 ? -2.369 -39.766 -38.805 1.000 0.690 110 PRO A C 1
ATOM 1643 O O . PRO A 1 110 ? -2.578 -40.221 -39.931 1.000 0.690 110 PRO A O 1
ATOM 1654 N N . ASP A 1 111 ? -2.816 -38.570 -38.419 1.000 0.750 111 ASP A N 1
ATOM 1655 C CA . ASP A 1 111 ? -3.779 -37.743 -39.149 1.000 0.750 111 ASP A CA 1
ATOM 1656 C C . ASP A 1 111 ? -3.231 -36.343 -39.506 1.000 0.750 111 ASP A C 1
ATOM 1657 O O . ASP A 1 111 ? -3.990 -35.465 -39.945 1.000 0.750 111 ASP A O 1
ATOM 1666 N N . LEU A 1 112 ? -1.909 -36.154 -39.370 1.000 0.790 112 LEU A N 1
ATOM 1667 C CA . LEU A 1 112 ? -1.171 -34.918 -39.633 1.000 0.790 112 LEU A CA 1
ATOM 1668 C C . LEU A 1 112 ? -1.543 -34.309 -40.988 1.000 0.790 112 LEU A C 1
ATOM 1669 O O . LEU A 1 112 ? -1.391 -34.920 -42.047 1.000 0.790 112 LEU A O 1
ATOM 1685 N N . ARG A 1 113 ? -2.029 -33.068 -40.953 1.000 0.790 113 ARG A N 1
ATOM 1686 C CA . ARG A 1 113 ? -2.603 -32.377 -42.112 1.000 0.790 113 ARG A CA 1
ATOM 1687 C C . ARG A 1 113 ? -1.543 -31.569 -42.853 1.000 0.790 113 ARG A C 1
ATOM 1688 O O . ARG A 1 113 ? -0.978 -30.641 -42.280 1.000 0.790 113 ARG A O 1
ATOM 1709 N N . MET A 1 114 ? -1.351 -31.859 -44.140 1.000 0.800 114 MET A N 1
ATOM 1710 C CA . MET A 1 114 ? -0.614 -30.977 -45.048 1.000 0.800 114 MET A CA 1
ATOM 1711 C C . MET A 1 114 ? -1.486 -29.774 -45.416 1.000 0.800 114 MET A C 1
ATOM 1712 O O . MET A 1 114 ? -2.668 -29.935 -45.737 1.000 0.800 114 MET A O 1
ATOM 1726 N N . ARG A 1 115 ? -0.902 -28.575 -45.400 1.000 0.810 115 ARG A N 1
ATOM 1727 C CA . ARG A 1 115 ? -1.583 -27.308 -45.702 1.000 0.810 115 ARG A CA 1
ATOM 1728 C C . ARG A 1 115 ? -0.902 -26.512 -46.811 1.000 0.810 115 ARG A C 1
ATOM 1729 O O . ARG A 1 115 ? 0.281 -26.703 -47.084 1.000 0.810 115 ARG A O 1
ATOM 1750 N N . SER A 1 116 ? -1.640 -25.593 -47.429 1.000 0.770 116 SER A N 1
ATOM 1751 C CA . SER A 1 116 ? -1.119 -24.718 -48.492 1.000 0.770 116 SER A CA 1
ATOM 1752 C C . SER A 1 116 ? -0.151 -23.622 -48.009 1.000 0.770 116 SER A C 1
ATOM 1753 O O . SER A 1 116 ? 0.605 -23.091 -48.819 1.000 0.770 116 SER A O 1
ATOM 1761 N N . GLY A 1 117 ? -0.100 -23.330 -46.704 1.000 0.760 117 GLY A N 1
ATOM 1762 C CA . GLY A 1 117 ? 0.811 -22.350 -46.098 1.000 0.760 117 GLY A CA 1
ATOM 1763 C C . GLY A 1 117 ? 1.148 -22.664 -44.630 1.000 0.760 117 GLY A C 1
ATOM 1764 O O . GLY A 1 117 ? 0.503 -23.535 -44.034 1.000 0.760 117 GLY A O 1
ATOM 1768 N N . PRO A 1 118 ? 2.141 -21.970 -44.039 1.000 0.780 118 PRO A N 1
ATOM 1769 C CA . PRO A 1 118 ? 2.590 -22.180 -42.662 1.000 0.780 118 PRO A CA 1
ATOM 1770 C C . PRO A 1 118 ? 1.589 -21.575 -41.663 1.000 0.780 118 PRO A C 1
ATOM 1771 O O . PRO A 1 118 ? 1.686 -20.415 -41.267 1.000 0.780 118 PRO A O 1
ATOM 1782 N N . GLY A 1 119 ? 0.560 -22.338 -41.286 1.000 0.700 119 GLY A N 1
ATOM 1783 C CA . GLY A 1 119 ? -0.432 -21.887 -40.307 1.000 0.700 119 GLY A CA 1
ATOM 1784 C C . GLY A 1 119 ? -1.751 -22.659 -40.320 1.000 0.700 119 GLY A C 1
ATOM 1785 O O . GLY A 1 119 ? -2.132 -23.297 -41.301 1.000 0.700 119 GLY A O 1
ATOM 1789 N N . THR A 1 120 ? -2.504 -22.565 -39.224 1.000 0.760 120 THR A N 1
ATOM 1790 C CA . THR A 1 120 ? -3.790 -23.265 -39.043 1.000 0.760 120 THR A CA 1
ATOM 1791 C C . THR A 1 120 ? -4.954 -22.682 -39.854 1.000 0.760 120 THR A C 1
ATOM 1792 O O . THR A 1 120 ? -5.978 -23.355 -40.001 1.000 0.760 120 THR A O 1
ATOM 1803 N N . SER A 1 121 ? -4.793 -21.477 -40.405 1.000 0.720 121 SER A N 1
ATOM 1804 C CA . SER A 1 121 ? -5.747 -20.788 -41.286 1.000 0.720 121 SER A CA 1
ATOM 1805 C C . SER A 1 121 ? -5.696 -21.248 -42.748 1.000 0.720 121 SER A C 1
ATOM 1806 O O . SER A 1 121 ? -6.674 -21.062 -43.468 1.000 0.720 121 SER A O 1
ATOM 1814 N N . TYR A 1 122 ? -4.589 -21.850 -43.194 1.000 0.760 122 TYR A N 1
ATOM 1815 C CA . TYR A 1 122 ? -4.424 -22.308 -44.576 1.000 0.760 122 TYR A CA 1
ATOM 1816 C C . TYR A 1 122 ? -5.192 -23.605 -44.855 1.000 0.760 122 TYR A C 1
ATOM 1817 O O . TYR A 1 122 ? -5.335 -24.463 -43.979 1.000 0.760 122 TYR A O 1
ATOM 1835 N N . GLU A 1 123 ? -5.665 -23.758 -46.091 1.000 0.690 123 GLU A N 1
ATOM 1836 C CA . GLU A 1 123 ? -6.457 -24.907 -46.537 1.000 0.690 123 GLU A CA 1
ATOM 1837 C C . GLU A 1 123 ? -5.698 -26.236 -46.386 1.000 0.690 123 GLU A C 1
ATOM 1838 O O . GLU A 1 123 ? -4.478 -26.297 -46.553 1.000 0.690 123 GLU A O 1
ATOM 1850 N N . VAL A 1 124 ? -6.428 -27.307 -46.057 1.000 0.770 124 VAL A N 1
ATOM 1851 C CA . VAL A 1 124 ? -5.884 -28.665 -45.916 1.000 0.770 124 VAL A CA 1
ATOM 1852 C C . VAL A 1 124 ? -5.866 -29.339 -47.284 1.000 0.770 124 VAL A C 1
ATOM 1853 O O . VAL A 1 124 ? -6.916 -29.650 -47.837 1.000 0.770 124 VAL A O 1
ATOM 1866 N N . ILE A 1 125 ? -4.666 -29.598 -47.797 1.000 0.740 125 ILE A N 1
ATOM 1867 C CA . ILE A 1 125 ? -4.431 -30.160 -49.136 1.000 0.740 125 ILE A CA 1
ATOM 1868 C C . ILE A 1 125 ? -4.097 -31.660 -49.115 1.000 0.740 125 ILE A C 1
ATOM 1869 O O . ILE A 1 125 ? -4.002 -32.286 -50.167 1.000 0.740 125 ILE A O 1
ATOM 1885 N N . GLY A 1 126 ? -3.928 -32.258 -47.931 1.000 0.720 126 GLY A N 1
ATOM 1886 C CA . GLY A 1 126 ? -3.681 -33.693 -47.785 1.000 0.720 126 GLY A CA 1
ATOM 1887 C C . GLY A 1 126 ? -3.397 -34.128 -46.347 1.000 0.720 126 GLY A C 1
ATOM 1888 O O . GLY A 1 126 ? -3.528 -33.347 -45.401 1.000 0.720 126 GLY A O 1
ATOM 1892 N N . LYS A 1 127 ? -2.969 -35.384 -46.196 1.000 0.780 127 LYS A N 1
ATOM 1893 C CA . LYS A 1 127 ? -2.432 -35.953 -44.952 1.000 0.780 127 LYS A CA 1
ATOM 1894 C C . LYS A 1 127 ? -1.010 -36.464 -45.176 1.000 0.780 127 LYS A C 1
ATOM 1895 O O . LYS A 1 127 ? -0.697 -36.928 -46.270 1.000 0.780 127 LYS A O 1
ATOM 1914 N N . PHE A 1 128 ? -0.198 -36.435 -44.125 1.000 0.790 128 PHE A N 1
ATOM 1915 C CA . PHE A 1 128 ? 1.139 -37.022 -44.065 1.000 0.790 128 PHE A CA 1
ATOM 1916 C C . PHE A 1 128 ? 1.165 -38.068 -42.929 1.000 0.790 128 PHE A C 1
ATOM 1917 O O . PHE A 1 128 ? 1.517 -37.730 -41.801 1.000 0.790 128 PHE A O 1
ATOM 1934 N N . PRO A 1 129 ? 0.708 -39.314 -43.176 1.000 0.740 129 PRO A N 1
ATOM 1935 C CA . PRO A 1 129 ? 0.421 -40.288 -42.116 1.000 0.740 129 PRO A CA 1
ATOM 1936 C C . PRO A 1 129 ? 1.658 -40.709 -41.316 1.000 0.740 129 PRO A C 1
ATOM 1937 O O . PRO A 1 129 ? 2.736 -40.843 -41.894 1.000 0.740 129 PRO A O 1
ATOM 1948 N N . GLN A 1 130 ? 1.487 -40.992 -40.023 1.000 0.690 130 GLN A N 1
ATOM 1949 C CA . GLN A 1 130 ? 2.531 -41.482 -39.109 1.000 0.690 130 GLN A CA 1
ATOM 1950 C C . GLN A 1 130 ? 3.461 -42.533 -39.741 1.000 0.690 130 GLN A C 1
ATOM 1951 O O . GLN A 1 130 ? 3.018 -43.447 -40.438 1.000 0.690 130 GLN A O 1
ATOM 1965 N N . GLY A 1 131 ? 4.766 -42.396 -39.503 1.000 0.740 131 GLY A N 1
ATOM 1966 C CA . GLY A 1 131 ? 5.809 -43.253 -40.076 1.000 0.740 131 GLY A CA 1
ATOM 1967 C C . GLY A 1 131 ? 6.135 -42.973 -41.549 1.000 0.740 131 GLY A C 1
ATOM 1968 O O . GLY A 1 131 ? 7.160 -43.444 -42.038 1.000 0.740 131 GLY A O 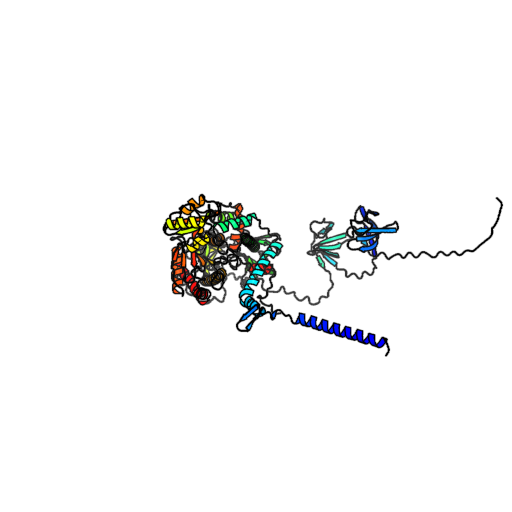1
ATOM 1972 N N . SER A 1 132 ? 5.326 -42.181 -42.262 1.000 0.760 132 SER A N 1
ATOM 1973 C CA . SER A 1 132 ? 5.677 -41.707 -43.606 1.000 0.760 132 SER A CA 1
ATOM 1974 C C . SER A 1 132 ? 6.879 -40.774 -43.559 1.000 0.760 132 SER A C 1
ATOM 1975 O O . SER A 1 132 ? 6.995 -39.962 -42.642 1.000 0.760 132 SER A O 1
ATOM 1983 N N . GLN A 1 133 ? 7.719 -40.829 -44.594 1.000 0.750 133 GLN A N 1
ATOM 1984 C CA . GLN A 1 133 ? 8.831 -39.902 -44.788 1.000 0.750 133 GLN A CA 1
ATOM 1985 C C . GLN A 1 133 ? 8.599 -38.957 -45.967 1.000 0.750 133 GLN A C 1
ATOM 1986 O O . GLN A 1 133 ? 7.960 -39.315 -46.959 1.000 0.750 133 GLN A O 1
ATOM 2000 N N . ALA A 1 134 ? 9.130 -37.746 -45.837 1.000 0.790 134 ALA A N 1
ATOM 2001 C CA . ALA A 1 134 ? 9.093 -36.687 -46.836 1.000 0.790 134 ALA A CA 1
ATOM 2002 C C . ALA A 1 134 ? 10.410 -35.898 -46.808 1.000 0.790 134 ALA A C 1
ATOM 2003 O O . ALA A 1 134 ? 11.050 -35.787 -45.761 1.000 0.790 134 ALA A O 1
ATOM 2010 N N . SER A 1 135 ? 10.822 -35.331 -47.940 1.000 0.740 135 SER A N 1
ATOM 2011 C CA . SER A 1 135 ? 11.987 -34.434 -47.980 1.000 0.740 135 SER A CA 1
ATOM 2012 C C . SER A 1 135 ? 11.594 -33.036 -47.509 1.000 0.740 135 SER A C 1
ATOM 2013 O O . SER A 1 135 ? 10.547 -32.526 -47.918 1.000 0.740 135 SER A O 1
ATOM 2021 N N . VAL A 1 136 ? 12.436 -32.400 -46.694 1.000 0.790 136 VAL A N 1
ATOM 2022 C CA . VAL A 1 136 ? 12.286 -30.984 -46.340 1.000 0.790 136 VAL A CA 1
ATOM 2023 C C . VAL A 1 136 ? 12.626 -30.104 -47.544 1.000 0.790 136 VAL A C 1
ATOM 2024 O O . VAL A 1 136 ? 13.596 -30.353 -48.256 1.000 0.790 136 VAL A O 1
ATOM 2037 N N . ILE A 1 137 ? 11.822 -29.063 -47.751 1.000 0.750 137 ILE A N 1
ATOM 2038 C CA . ILE A 1 137 ? 12.028 -28.009 -48.752 1.000 0.750 137 ILE A CA 1
ATOM 2039 C C . ILE A 1 137 ? 12.403 -26.690 -48.063 1.000 0.750 137 ILE A C 1
ATOM 2040 O O . ILE A 1 137 ? 13.282 -25.982 -48.538 1.000 0.750 137 ILE A O 1
ATOM 2056 N N . ASP A 1 138 ? 11.711 -26.347 -46.971 1.000 0.710 138 ASP A N 1
ATOM 2057 C CA . ASP A 1 138 ? 11.765 -25.024 -46.333 1.000 0.710 138 ASP A CA 1
ATOM 2058 C C . ASP A 1 138 ? 11.298 -25.099 -44.861 1.000 0.710 138 ASP A C 1
ATOM 2059 O O . ASP A 1 138 ? 10.650 -26.080 -44.470 1.000 0.710 138 ASP A O 1
ATOM 2068 N N . LYS A 1 139 ? 11.608 -24.087 -44.039 1.000 0.740 139 LYS A N 1
ATOM 2069 C CA . LYS A 1 139 ? 11.230 -24.001 -42.611 1.000 0.740 139 LYS A CA 1
ATOM 2070 C C . LYS A 1 139 ? 10.866 -22.552 -42.244 1.000 0.740 139 LYS A C 1
ATOM 2071 O O . LYS A 1 139 ? 11.695 -21.662 -42.386 1.000 0.740 139 LYS A O 1
ATOM 2090 N N . ASP A 1 140 ? 9.666 -22.332 -41.705 1.000 0.670 140 ASP A N 1
ATOM 2091 C CA . ASP A 1 140 ? 9.171 -21.015 -41.269 1.000 0.670 140 ASP A CA 1
ATOM 2092 C C . ASP A 1 140 ? 8.362 -21.141 -39.969 1.000 0.670 140 ASP A C 1
ATOM 2093 O O . ASP A 1 140 ? 7.409 -21.910 -39.906 1.000 0.670 140 ASP A O 1
ATOM 2102 N N . SER A 1 141 ? 8.727 -20.380 -38.933 1.000 0.620 141 SER A N 1
ATOM 2103 C CA . SER A 1 141 ? 7.879 -20.076 -37.762 1.000 0.620 141 SER A CA 1
ATOM 2104 C C . SER A 1 141 ? 7.123 -21.261 -37.119 1.000 0.620 141 SER A C 1
ATOM 2105 O O . SER A 1 141 ? 5.951 -21.143 -36.764 1.000 0.620 141 SER A O 1
ATOM 2113 N N . GLY A 1 142 ? 7.784 -22.415 -36.954 1.000 0.740 142 GLY A N 1
ATOM 2114 C CA . GLY A 1 142 ? 7.179 -23.637 -36.388 1.000 0.740 142 GLY A CA 1
ATOM 2115 C C . GLY A 1 142 ? 6.474 -24.544 -37.408 1.000 0.740 142 GLY A C 1
ATOM 2116 O O . GLY A 1 142 ? 5.772 -25.482 -37.034 1.000 0.740 142 GLY A O 1
ATOM 2120 N N . TRP A 1 143 ? 6.662 -24.287 -38.700 1.000 0.820 143 TRP A N 1
ATOM 2121 C CA . TRP A 1 143 ? 6.165 -25.086 -39.815 1.000 0.820 143 TRP A CA 1
ATOM 2122 C C . TRP A 1 143 ? 7.316 -25.509 -40.728 1.000 0.820 143 TRP A C 1
ATOM 2123 O O . TRP A 1 143 ? 8.308 -24.800 -40.903 1.000 0.820 143 TRP A O 1
ATOM 2144 N N . ILE A 1 144 ? 7.170 -26.685 -41.332 1.000 0.830 144 ILE A N 1
ATOM 2145 C CA . ILE A 1 144 ? 8.131 -27.267 -42.267 1.000 0.830 144 ILE A CA 1
ATOM 2146 C C . ILE A 1 144 ? 7.406 -27.547 -43.578 1.000 0.830 144 ILE A C 1
ATOM 2147 O O . ILE A 1 144 ? 6.352 -28.190 -43.597 1.000 0.830 144 ILE A O 1
ATOM 2163 N N . LYS A 1 145 ? 7.970 -27.059 -44.681 1.000 0.830 145 LYS A N 1
ATOM 2164 C CA . LYS A 1 145 ? 7.494 -27.345 -46.032 1.000 0.830 145 LYS A CA 1
ATOM 2165 C C . LYS A 1 145 ? 8.119 -28.652 -46.494 1.000 0.830 145 LYS A C 1
ATOM 2166 O O . LYS A 1 145 ? 9.342 -28.792 -46.472 1.000 0.830 145 LYS A O 1
ATOM 2185 N N . ILE A 1 146 ? 7.289 -29.596 -46.912 1.000 0.820 146 ILE A N 1
ATOM 2186 C CA . ILE A 1 146 ? 7.688 -30.962 -47.252 1.000 0.820 146 ILE A CA 1
ATOM 2187 C C . ILE A 1 146 ? 7.282 -31.340 -48.678 1.000 0.820 146 ILE A C 1
ATOM 2188 O O . ILE A 1 146 ? 6.333 -30.781 -49.234 1.000 0.820 146 ILE A O 1
ATOM 2204 N N . SER A 1 147 ? 7.985 -32.321 -49.247 1.000 0.750 147 SER A N 1
ATOM 2205 C CA . SER A 1 147 ? 7.621 -33.021 -50.484 1.000 0.750 147 SER A CA 1
ATOM 2206 C C . SER A 1 147 ? 7.209 -34.462 -50.171 1.000 0.750 147 SER A C 1
ATOM 2207 O O . SER A 1 147 ? 8.042 -35.257 -49.729 1.000 0.750 147 SER A O 1
ATOM 2215 N N . TYR A 1 148 ? 5.936 -34.801 -50.390 1.000 0.760 148 TYR A N 1
ATOM 2216 C CA . TYR A 1 148 ? 5.357 -36.119 -50.105 1.000 0.760 148 TYR A CA 1
ATOM 2217 C C . TYR A 1 148 ? 4.466 -36.575 -51.265 1.000 0.760 148 TYR A C 1
ATOM 2218 O O . TYR A 1 148 ? 3.528 -35.875 -51.637 1.000 0.760 148 TYR A O 1
ATOM 2236 N N . HIS A 1 149 ? 4.755 -37.746 -51.848 1.000 0.610 149 HIS A N 1
ATOM 2237 C CA . HIS A 1 149 ? 4.018 -38.310 -52.995 1.000 0.610 149 HIS A CA 1
ATOM 2238 C C . HIS A 1 149 ? 3.728 -37.287 -54.115 1.000 0.610 149 HIS A C 1
ATOM 2239 O O . HIS A 1 149 ? 2.600 -37.145 -54.578 1.000 0.610 149 HIS A O 1
ATOM 2253 N N . SER A 1 150 ? 4.764 -36.545 -54.525 1.000 0.550 150 SER A N 1
ATOM 2254 C CA . SER A 1 150 ? 4.714 -35.471 -55.537 1.000 0.550 150 SER A CA 1
ATOM 2255 C C . SER A 1 150 ? 3.859 -34.242 -55.187 1.000 0.550 150 SER A C 1
ATOM 2256 O O . SER A 1 150 ? 3.929 -33.248 -55.908 1.000 0.550 150 SER A O 1
ATOM 2264 N N . ALA A 1 151 ? 3.115 -34.250 -54.080 1.000 0.610 151 ALA A N 1
ATOM 2265 C CA . ALA A 1 151 ? 2.524 -33.051 -53.503 1.000 0.610 151 ALA A CA 1
ATOM 2266 C C . ALA A 1 151 ? 3.564 -32.304 -52.654 1.000 0.610 151 ALA A C 1
ATOM 2267 O O . ALA A 1 151 ? 4.418 -32.912 -52.004 1.000 0.610 151 ALA A O 1
ATOM 2274 N N . THR A 1 152 ? 3.462 -30.975 -52.613 1.000 0.770 152 THR A N 1
ATOM 2275 C CA . THR A 1 152 ? 4.208 -30.152 -51.651 1.000 0.770 152 THR A CA 1
ATOM 2276 C C . THR A 1 152 ? 3.236 -29.415 -50.744 1.000 0.770 152 THR A C 1
ATOM 2277 O O . THR A 1 152 ? 2.130 -29.072 -51.160 1.000 0.770 152 THR A O 1
ATOM 2288 N N . GLY A 1 153 ? 3.621 -29.210 -49.489 1.000 0.790 153 GLY A N 1
ATOM 2289 C CA . GLY A 1 153 ? 2.752 -28.601 -48.487 1.000 0.790 153 GLY A CA 1
ATOM 2290 C C . GLY A 1 153 ? 3.464 -28.379 -47.164 1.000 0.790 153 GLY A C 1
ATOM 2291 O O . GLY A 1 153 ? 4.581 -28.847 -46.967 1.000 0.790 153 GLY A O 1
ATOM 2295 N N . TRP A 1 154 ? 2.809 -27.666 -46.259 1.000 0.820 154 TRP A N 1
ATOM 2296 C CA . TRP A 1 154 ? 3.320 -27.351 -44.930 1.000 0.820 154 TRP A CA 1
ATOM 2297 C C . TRP A 1 154 ? 2.711 -28.266 -43.867 1.000 0.820 154 TRP A C 1
ATOM 2298 O O . TRP A 1 154 ? 1.509 -28.536 -43.891 1.000 0.820 154 TRP A O 1
ATOM 2319 N N . VAL A 1 155 ? 3.533 -28.696 -42.914 1.000 0.850 155 VAL A N 1
ATOM 2320 C CA . VAL A 1 155 ? 3.138 -29.397 -41.680 1.000 0.850 155 VAL A CA 1
ATOM 2321 C C . VAL A 1 155 ? 3.737 -28.667 -40.472 1.000 0.850 155 VAL A C 1
ATOM 2322 O O . VAL A 1 155 ? 4.745 -27.978 -40.624 1.000 0.850 155 VAL A O 1
ATOM 2335 N N . SER A 1 156 ? 3.136 -28.778 -39.281 1.000 0.800 156 SER A N 1
ATOM 2336 C CA . SER A 1 156 ? 3.761 -28.239 -38.058 1.000 0.800 156 SER A CA 1
ATOM 2337 C C . SER A 1 156 ? 5.039 -29.026 -37.742 1.000 0.800 156 SER A C 1
ATOM 2338 O O . SER A 1 156 ? 5.068 -30.251 -37.893 1.000 0.800 156 SER A O 1
ATOM 2346 N N . SER A 1 157 ? 6.086 -28.331 -37.287 1.000 0.770 157 SER A N 1
ATOM 2347 C CA . SER A 1 157 ? 7.354 -28.946 -36.873 1.000 0.770 157 SER A CA 1
ATOM 2348 C C . SER A 1 157 ? 7.223 -29.844 -35.640 1.000 0.770 157 SER A C 1
ATOM 2349 O O . SER A 1 157 ? 8.110 -30.647 -35.385 1.000 0.770 157 SER A O 1
ATOM 2357 N N . GLU A 1 158 ? 6.137 -29.716 -34.873 1.000 0.640 158 GLU A N 1
ATOM 2358 C CA . GLU A 1 158 ? 5.880 -30.498 -33.652 1.000 0.640 158 GLU A CA 1
ATOM 2359 C C . GLU A 1 158 ? 5.610 -31.984 -33.944 1.000 0.640 158 GLU A C 1
ATOM 2360 O O . GLU A 1 158 ? 5.811 -32.834 -33.080 1.000 0.640 158 GLU A O 1
ATOM 2372 N N . TYR A 1 159 ? 5.162 -32.302 -35.164 1.000 0.770 159 TYR A N 1
ATOM 2373 C CA . TYR A 1 159 ? 4.678 -33.634 -35.543 1.000 0.770 159 TYR A CA 1
ATOM 2374 C C . TYR A 1 159 ? 5.609 -34.358 -36.531 1.000 0.770 159 TYR A C 1
ATOM 2375 O O . TYR A 1 159 ? 5.168 -35.233 -37.282 1.000 0.770 159 TYR A O 1
ATOM 2393 N N . VAL A 1 160 ? 6.893 -33.979 -36.572 1.000 0.800 160 VAL A N 1
ATOM 2394 C CA . VAL A 1 160 ? 7.892 -34.570 -37.474 1.000 0.800 160 VAL A CA 1
ATOM 2395 C C . VAL A 1 160 ? 9.295 -34.683 -36.862 1.000 0.800 160 VAL A C 1
ATOM 2396 O O . VAL A 1 160 ? 9.715 -33.821 -36.098 1.000 0.800 160 VAL A O 1
ATOM 2409 N N . THR A 1 161 ? 10.055 -35.719 -37.241 1.000 0.720 161 THR A N 1
ATOM 2410 C CA . THR A 1 161 ? 11.433 -35.975 -36.759 1.000 0.720 161 THR A CA 1
ATOM 2411 C C . THR A 1 161 ? 12.455 -36.142 -37.891 1.000 0.720 161 THR A C 1
ATOM 2412 O O . THR A 1 161 ? 12.154 -36.738 -38.925 1.000 0.720 161 THR A O 1
ATOM 2423 N N . SER A 1 162 ? 13.674 -35.623 -37.703 1.000 0.570 162 SER A N 1
ATOM 2424 C CA . SER A 1 162 ? 14.753 -35.605 -38.711 1.000 0.570 162 SER A CA 1
ATOM 2425 C C . SER A 1 162 ? 15.543 -36.921 -38.784 1.000 0.570 162 SER A C 1
ATOM 2426 O O . SER A 1 162 ? 16.018 -37.417 -37.768 1.000 0.570 162 SER A O 1
ATOM 2434 N N . GLY A 1 163 ? 15.754 -37.459 -39.990 1.000 0.420 163 GLY A N 1
ATOM 2435 C CA . GLY A 1 163 ? 16.385 -38.770 -40.231 1.000 0.420 163 GLY A CA 1
ATOM 2436 C C . GLY A 1 163 ? 17.918 -38.794 -40.367 1.000 0.420 163 GLY A C 1
ATOM 2437 O O . GLY A 1 163 ? 18.434 -39.525 -41.209 1.000 0.420 163 GLY A O 1
ATOM 2441 N N . GLY A 1 164 ? 18.658 -37.983 -39.605 1.000 0.330 164 GLY A N 1
ATOM 2442 C CA . GLY A 1 164 ? 20.123 -37.922 -39.704 1.000 0.330 164 GLY A CA 1
ATOM 2443 C C . GLY A 1 164 ? 20.811 -39.197 -39.197 1.000 0.330 164 GLY A C 1
ATOM 2444 O O . GLY A 1 164 ? 20.713 -39.521 -38.021 1.000 0.330 164 GLY A O 1
ATOM 2448 N N . SER A 1 165 ? 21.557 -39.900 -40.058 1.000 0.270 165 SER A N 1
ATOM 2449 C CA . SER A 1 165 ? 22.285 -41.135 -39.702 1.000 0.270 165 SER A CA 1
ATOM 2450 C C . SER A 1 165 ? 23.616 -40.864 -38.973 1.000 0.270 165 SER A C 1
ATOM 2451 O O . SER A 1 165 ? 24.673 -41.351 -39.388 1.000 0.270 165 SER A O 1
ATOM 2459 N N . SER A 1 166 ? 23.585 -40.083 -37.892 1.000 0.220 166 SER A N 1
ATOM 2460 C CA . SER A 1 166 ? 24.694 -40.029 -36.931 1.000 0.220 166 SER A CA 1
ATOM 2461 C C . SER A 1 166 ? 24.942 -41.412 -36.321 1.000 0.220 166 SER A C 1
ATOM 2462 O O . SER A 1 166 ? 24.013 -42.197 -36.136 1.000 0.220 166 SER A O 1
ATOM 2470 N N . SER A 1 167 ? 26.203 -41.729 -36.023 1.000 0.190 167 SER A N 1
ATOM 2471 C CA . SER A 1 167 ? 26.564 -42.993 -35.376 1.000 0.190 167 SER A CA 1
ATOM 2472 C C . SER A 1 167 ? 25.867 -43.157 -34.026 1.000 0.190 167 SER A C 1
ATOM 2473 O O . SER A 1 167 ? 25.721 -42.185 -33.290 1.000 0.190 167 SER A O 1
ATOM 2481 N N . ALA A 1 168 ? 25.586 -44.406 -33.649 1.000 0.200 168 ALA A N 1
ATOM 2482 C CA . ALA A 1 168 ? 25.304 -44.794 -32.267 1.000 0.200 168 ALA A CA 1
ATOM 2483 C C . ALA A 1 168 ? 26.593 -44.752 -31.414 1.000 0.200 168 ALA A C 1
ATOM 2484 O O . ALA A 1 168 ? 27.086 -45.773 -30.936 1.000 0.200 168 ALA A O 1
ATOM 2491 N N . SER A 1 169 ? 27.187 -43.561 -31.299 1.000 0.190 169 SER A N 1
ATOM 2492 C CA . SER A 1 169 ? 28.008 -43.194 -30.143 1.000 0.190 169 SER A CA 1
ATOM 2493 C C . SER A 1 169 ? 27.133 -43.146 -28.889 1.000 0.190 169 SER A C 1
ATOM 2494 O O . SER A 1 169 ? 25.913 -43.261 -28.994 1.000 0.190 169 SER A O 1
ATOM 2502 N N . ASP A 1 170 ? 27.736 -42.917 -27.724 1.000 0.180 170 ASP A N 1
ATOM 2503 C CA . ASP A 1 170 ? 26.985 -42.655 -26.499 1.000 0.180 170 ASP A CA 1
ATOM 2504 C C . ASP A 1 170 ? 26.121 -41.384 -26.652 1.000 0.180 170 ASP A C 1
ATOM 2505 O O . ASP A 1 170 ? 26.528 -40.278 -26.295 1.000 0.180 170 ASP A O 1
ATOM 2514 N N . GLU A 1 171 ? 24.876 -41.558 -27.104 1.000 0.190 171 GLU A N 1
ATOM 2515 C CA . GLU A 1 171 ? 23.757 -40.977 -26.370 1.000 0.190 171 GLU A CA 1
ATOM 2516 C C . GLU A 1 171 ? 23.810 -41.591 -24.968 1.000 0.190 171 GLU A C 1
ATOM 2517 O O . GLU A 1 171 ? 23.149 -42.578 -24.650 1.000 0.190 171 GLU A O 1
ATOM 2529 N N . SER A 1 172 ? 24.677 -41.005 -24.136 1.000 0.180 172 SER A N 1
ATOM 2530 C CA . SER A 1 172 ? 24.517 -41.038 -22.692 1.000 0.180 172 SER A CA 1
ATOM 2531 C C . SER A 1 172 ? 23.062 -40.737 -22.370 1.000 0.180 172 SER A C 1
ATOM 2532 O O . SER A 1 172 ? 22.461 -39.924 -23.081 1.000 0.180 172 SER A O 1
ATOM 2540 N N . ASP A 1 173 ? 22.552 -41.255 -21.253 1.000 0.180 173 ASP A N 1
ATOM 2541 C CA . ASP A 1 173 ? 21.384 -40.644 -20.632 1.000 0.180 173 ASP A CA 1
ATOM 2542 C C . ASP A 1 173 ? 21.588 -39.121 -20.640 1.000 0.180 173 ASP A C 1
ATOM 2543 O O . ASP A 1 173 ? 22.449 -38.580 -19.938 1.000 0.180 173 ASP A O 1
ATOM 2552 N N . GLN A 1 174 ? 20.775 -38.416 -21.435 1.000 0.200 174 GLN A N 1
ATOM 2553 C CA . GLN A 1 174 ? 20.269 -37.145 -20.963 1.000 0.200 174 GLN A CA 1
ATOM 2554 C C . GLN A 1 174 ? 19.499 -37.531 -19.715 1.000 0.200 174 GLN A C 1
ATOM 2555 O O . GLN A 1 174 ? 18.330 -37.904 -19.783 1.000 0.200 174 GLN A O 1
ATOM 2569 N N . THR A 1 175 ? 20.204 -37.500 -18.586 1.000 0.200 175 THR A N 1
ATOM 2570 C CA . THR A 1 175 ? 19.575 -37.425 -17.286 1.000 0.200 175 THR A CA 1
ATOM 2571 C C . THR A 1 175 ? 18.513 -36.349 -17.427 1.000 0.200 175 THR A C 1
ATOM 2572 O O . THR A 1 175 ? 18.857 -35.176 -17.612 1.000 0.200 175 THR A O 1
ATOM 2583 N N . GLU A 1 176 ? 17.239 -36.747 -17.352 1.000 0.230 176 GLU A N 1
ATOM 2584 C CA . GLU A 1 176 ? 16.247 -35.891 -16.722 1.000 0.230 176 GLU A CA 1
ATOM 2585 C C . GLU A 1 176 ? 16.932 -35.420 -15.446 1.000 0.230 176 GLU A C 1
ATOM 2586 O O . GLU A 1 176 ? 17.213 -36.244 -14.567 1.000 0.230 176 GLU A O 1
ATOM 2598 N N . ASP A 1 177 ? 17.363 -34.153 -15.429 1.000 0.250 177 ASP A N 1
ATOM 2599 C CA . ASP A 1 177 ? 18.169 -33.648 -14.329 1.000 0.250 177 ASP A CA 1
ATOM 2600 C C . ASP A 1 177 ? 17.334 -33.857 -13.080 1.000 0.250 177 ASP A C 1
ATOM 2601 O O . ASP A 1 177 ? 16.279 -33.246 -12.910 1.000 0.250 177 ASP A O 1
ATOM 2610 N N . SER A 1 178 ? 17.774 -34.800 -12.249 1.000 0.280 178 SER A N 1
ATOM 2611 C CA . SER A 1 178 ? 16.959 -35.364 -11.179 1.000 0.280 178 SER A CA 1
ATOM 2612 C C . SER A 1 178 ? 16.907 -34.422 -9.971 1.000 0.280 178 SER A C 1
ATOM 2613 O O . SER A 1 178 ? 16.654 -34.851 -8.843 1.000 0.280 178 SER A O 1
ATOM 2621 N N . GLY A 1 179 ? 17.119 -33.122 -10.225 1.000 0.350 179 GLY A N 1
ATOM 2622 C CA . GLY A 1 179 ? 16.595 -32.013 -9.450 1.000 0.350 179 GLY A CA 1
ATOM 2623 C C . GLY A 1 179 ? 15.155 -32.317 -9.062 1.000 0.350 179 GLY A C 1
ATOM 2624 O O . GLY A 1 179 ? 14.253 -32.375 -9.896 1.000 0.350 179 GLY A O 1
ATOM 2628 N N . ALA A 1 180 ? 14.985 -32.613 -7.775 1.000 0.410 180 ALA A N 1
ATOM 2629 C CA . ALA A 1 180 ? 13.858 -33.391 -7.297 1.000 0.410 180 ALA A CA 1
ATOM 2630 C C . ALA A 1 180 ? 12.518 -32.747 -7.677 1.000 0.410 180 ALA A C 1
ATOM 2631 O O . ALA A 1 180 ? 12.246 -31.600 -7.309 1.000 0.410 180 ALA A O 1
ATOM 2638 N N . SER A 1 181 ? 11.668 -33.514 -8.370 1.000 0.600 181 SER A N 1
ATOM 2639 C CA . SER A 1 181 ? 10.305 -33.121 -8.737 1.000 0.600 181 SER A CA 1
ATOM 2640 C C . SER A 1 181 ? 9.554 -32.666 -7.484 1.000 0.600 181 SER A C 1
ATOM 2641 O O . SER A 1 181 ? 9.179 -33.479 -6.635 1.000 0.600 181 SER A O 1
ATOM 2649 N N . THR A 1 182 ? 9.413 -31.354 -7.317 1.000 0.710 182 THR A N 1
ATOM 2650 C CA . THR A 1 182 ? 9.091 -30.773 -6.011 1.000 0.710 182 THR A CA 1
ATOM 2651 C C . THR A 1 182 ? 7.581 -30.726 -5.815 1.000 0.710 182 THR A C 1
ATOM 2652 O O . THR A 1 182 ? 6.840 -30.282 -6.693 1.000 0.710 182 THR A O 1
ATOM 2663 N N . THR A 1 183 ? 7.101 -31.140 -4.644 1.000 0.780 183 THR A N 1
ATOM 2664 C CA . THR A 1 183 ? 5.682 -31.012 -4.297 1.000 0.780 183 THR A CA 1
ATOM 2665 C C . THR A 1 183 ? 5.302 -29.547 -4.079 1.000 0.780 183 THR A C 1
ATOM 2666 O O . THR A 1 183 ? 5.862 -28.863 -3.215 1.000 0.780 183 THR A O 1
ATOM 2677 N N . GLY A 1 184 ? 4.321 -29.076 -4.845 1.000 0.830 184 GLY A N 1
ATOM 2678 C CA . GLY A 1 184 ? 3.692 -27.768 -4.689 1.000 0.830 184 GLY A CA 1
ATOM 2679 C C . GLY A 1 184 ? 2.253 -27.887 -4.186 1.000 0.830 184 GLY A C 1
ATOM 2680 O O . GLY A 1 184 ? 1.623 -28.941 -4.266 1.000 0.830 184 GLY A O 1
ATOM 2684 N N . THR A 1 185 ? 1.717 -26.791 -3.662 1.000 0.880 185 THR A N 1
ATOM 2685 C CA . THR A 1 185 ? 0.304 -26.651 -3.281 1.000 0.880 185 THR A CA 1
ATOM 2686 C C . THR A 1 185 ? -0.232 -25.315 -3.788 1.000 0.880 185 THR A C 1
ATOM 2687 O O . THR A 1 185 ? 0.456 -24.301 -3.686 1.000 0.880 185 THR A O 1
ATOM 2698 N N . VAL A 1 186 ? -1.451 -25.278 -4.330 1.000 0.920 186 VAL A N 1
ATOM 2699 C CA . VAL A 1 186 ? -2.067 -24.032 -4.823 1.000 0.920 186 VAL A CA 1
ATOM 2700 C C . VAL A 1 186 ? -2.341 -23.064 -3.663 1.000 0.920 186 VAL A C 1
ATOM 2701 O O . VAL A 1 186 ? -3.103 -23.374 -2.745 1.000 0.920 186 VAL A O 1
ATOM 2714 N N . GLY A 1 187 ? -1.711 -21.887 -3.708 1.000 0.890 187 GLY A N 1
ATOM 2715 C CA . GLY A 1 187 ? -1.730 -20.866 -2.654 1.000 0.890 187 GLY A CA 1
ATOM 2716 C C . GLY A 1 187 ? -2.784 -19.766 -2.812 1.000 0.890 187 GLY A C 1
ATOM 2717 O O . GLY A 1 187 ? -2.876 -18.899 -1.946 1.000 0.890 187 GLY A O 1
ATOM 2721 N N . VAL A 1 188 ? -3.585 -19.793 -3.879 1.000 0.930 188 VAL A N 1
ATOM 2722 C CA . VAL A 1 188 ? -4.644 -18.812 -4.203 1.000 0.930 188 VAL A CA 1
ATOM 2723 C C . VAL A 1 188 ? -6.019 -19.489 -4.265 1.000 0.930 188 VAL A C 1
ATOM 2724 O O . VAL A 1 188 ? -6.082 -20.713 -4.249 1.000 0.930 188 VAL A O 1
ATOM 2737 N N . SER A 1 189 ? -7.111 -18.718 -4.258 1.000 0.900 189 SER A N 1
ATOM 2738 C CA . SER A 1 189 ? -8.503 -19.214 -4.163 1.000 0.900 189 SER A CA 1
ATOM 2739 C C . SER A 1 189 ? -8.869 -20.238 -5.243 1.000 0.900 189 SER A C 1
ATOM 2740 O O . SER A 1 189 ? -9.125 -21.395 -4.907 1.000 0.900 189 SER A O 1
ATOM 2748 N N . SER A 1 190 ? -8.840 -19.833 -6.513 1.000 0.940 190 SER A N 1
ATOM 2749 C CA . SER A 1 190 ? -8.892 -20.722 -7.673 1.000 0.940 190 SER A CA 1
ATOM 2750 C C . SER A 1 190 ? -7.881 -20.239 -8.718 1.000 0.940 190 SER A C 1
ATOM 2751 O O . SER A 1 190 ? -7.832 -19.056 -9.062 1.000 0.940 190 SER A O 1
ATOM 2759 N N . LEU A 1 191 ? -7.013 -21.145 -9.164 1.000 0.970 191 LEU A N 1
ATOM 2760 C CA . LEU A 1 191 ? -5.872 -20.874 -10.037 1.000 0.970 191 LEU A CA 1
ATOM 2761 C C . LEU A 1 191 ? -6.146 -21.393 -11.447 1.000 0.970 191 LEU A C 1
ATOM 2762 O O . LEU A 1 191 ? -6.341 -22.595 -11.639 1.000 0.970 191 LEU A O 1
ATOM 2778 N N . ASN A 1 192 ? -6.102 -20.507 -12.438 1.000 0.950 192 ASN A N 1
ATOM 2779 C CA . ASN A 1 192 ? -6.137 -20.888 -13.847 1.000 0.950 192 ASN A CA 1
ATOM 2780 C C . ASN A 1 192 ? -4.842 -21.619 -14.246 1.000 0.950 192 ASN A C 1
ATOM 2781 O O . ASN A 1 192 ? -3.742 -21.087 -14.090 1.000 0.950 192 ASN A O 1
ATOM 2792 N N . VAL A 1 193 ? -4.975 -22.815 -14.821 1.000 0.960 193 VAL A N 1
ATOM 2793 C CA . VAL A 1 193 ? -3.871 -23.577 -15.429 1.000 0.960 193 VAL A CA 1
ATOM 2794 C C . VAL A 1 193 ? -3.917 -23.393 -16.938 1.000 0.960 193 VAL A C 1
ATOM 2795 O O . VAL A 1 193 ? -4.983 -23.520 -17.545 1.000 0.960 193 VAL A O 1
ATOM 2808 N N . ARG A 1 194 ? -2.769 -23.123 -17.562 1.000 0.930 194 ARG A N 1
ATOM 2809 C CA . ARG A 1 194 ? -2.657 -22.771 -18.983 1.000 0.930 194 ARG A CA 1
ATOM 2810 C C . ARG A 1 194 ? -1.886 -23.797 -19.806 1.000 0.930 194 ARG A C 1
ATOM 2811 O O . ARG A 1 194 ? -1.036 -24.516 -19.293 1.000 0.930 194 ARG A O 1
ATOM 2832 N N . ALA A 1 195 ? -2.161 -23.829 -21.107 1.000 0.870 195 ALA A N 1
ATOM 2833 C CA . ALA A 1 195 ? -1.522 -24.747 -22.052 1.000 0.870 195 ALA A CA 1
ATOM 2834 C C . ALA A 1 195 ? -0.008 -24.500 -22.244 1.000 0.870 195 ALA A C 1
ATOM 2835 O O . ALA A 1 195 ? 0.717 -25.410 -22.630 1.000 0.870 195 ALA A O 1
ATOM 2842 N N . SER A 1 196 ? 0.485 -23.292 -21.954 1.000 0.880 196 SER A N 1
ATOM 2843 C CA . SER A 1 196 ? 1.912 -22.940 -21.989 1.000 0.880 196 SER A CA 1
ATOM 2844 C C . SER A 1 196 ? 2.231 -21.831 -20.981 1.000 0.880 196 SER A C 1
ATOM 2845 O O . SER A 1 196 ? 1.317 -21.164 -20.498 1.000 0.880 196 SER A O 1
ATOM 2853 N N . ALA A 1 197 ? 3.521 -21.579 -20.732 1.000 0.900 197 ALA A N 1
ATOM 2854 C CA . ALA A 1 197 ? 4.045 -20.499 -19.885 1.000 0.900 197 ALA A CA 1
ATOM 2855 C C . ALA A 1 197 ? 3.778 -19.077 -20.447 1.000 0.900 197 ALA A C 1
ATOM 2856 O O . ALA A 1 197 ? 4.691 -18.390 -20.908 1.000 0.900 197 ALA A O 1
ATOM 2863 N N . SER A 1 198 ? 2.511 -18.660 -20.499 1.000 0.850 198 SER A N 1
ATOM 2864 C CA . SER A 1 198 ? 2.082 -17.336 -20.965 1.000 0.850 198 SER A CA 1
ATOM 2865 C C . SER A 1 198 ? 0.628 -17.051 -20.590 1.000 0.850 198 SER A C 1
ATOM 2866 O O . SER A 1 198 ? -0.248 -17.882 -20.828 1.000 0.850 198 SER A O 1
ATOM 2874 N N . HIS A 1 199 ? 0.333 -15.836 -20.121 1.000 0.870 199 HIS A N 1
ATOM 2875 C CA . HIS A 1 199 ? -1.039 -15.386 -19.858 1.000 0.870 199 HIS A CA 1
ATOM 2876 C C . HIS A 1 199 ? -1.906 -15.191 -21.126 1.000 0.870 199 HIS A C 1
ATOM 2877 O O . HIS A 1 199 ? -3.111 -14.962 -21.012 1.000 0.870 199 HIS A O 1
ATOM 2891 N N . ASP A 1 200 ? -1.328 -15.285 -22.328 1.000 0.830 200 ASP A N 1
ATOM 2892 C CA . ASP A 1 200 ? -2.084 -15.313 -23.593 1.000 0.830 200 ASP A CA 1
ATOM 2893 C C . ASP A 1 200 ? -2.498 -16.747 -23.996 1.000 0.830 200 ASP A C 1
ATOM 2894 O O . ASP A 1 200 ? -3.292 -16.927 -24.919 1.000 0.830 200 ASP A O 1
ATOM 2903 N N . ALA A 1 201 ? -1.981 -17.780 -23.319 1.000 0.860 201 ALA A N 1
ATOM 2904 C CA . ALA A 1 201 ? -2.280 -19.179 -23.623 1.000 0.860 201 ALA A CA 1
ATOM 2905 C C . ALA A 1 201 ? -3.636 -19.627 -23.057 1.000 0.860 201 ALA A C 1
ATOM 2906 O O . ALA A 1 201 ? -4.068 -19.157 -22.003 1.000 0.860 201 ALA A O 1
ATOM 2913 N N . ALA A 1 202 ? -4.292 -20.575 -23.732 1.000 0.850 202 ALA A N 1
ATOM 2914 C CA . ALA A 1 202 ? -5.602 -21.084 -23.327 1.000 0.850 202 ALA A CA 1
ATOM 2915 C C . ALA A 1 202 ? -5.584 -21.680 -21.907 1.000 0.850 202 ALA A C 1
ATOM 2916 O O . ALA A 1 202 ? -4.688 -22.454 -21.564 1.000 0.850 202 ALA A O 1
ATOM 2923 N N . ILE A 1 203 ? -6.599 -21.340 -21.109 1.000 0.910 203 ILE A N 1
ATOM 2924 C CA . ILE A 1 203 ? -6.856 -21.945 -19.798 1.000 0.910 203 ILE A CA 1
ATOM 2925 C C . ILE A 1 203 ? -7.446 -23.342 -20.040 1.000 0.910 203 ILE A C 1
ATOM 2926 O O . ILE A 1 203 ? -8.480 -23.461 -20.696 1.000 0.910 203 ILE A O 1
ATOM 2942 N N . ILE A 1 204 ? -6.785 -24.388 -19.538 1.000 0.870 204 ILE A N 1
ATOM 2943 C CA . ILE A 1 204 ? -7.200 -25.797 -19.697 1.000 0.870 204 ILE A CA 1
ATOM 2944 C C . ILE A 1 204 ? -8.020 -26.305 -18.508 1.000 0.870 204 ILE A C 1
ATOM 2945 O O . ILE A 1 204 ? -8.915 -27.124 -18.693 1.000 0.870 204 ILE A O 1
ATOM 2961 N N . THR A 1 205 ? -7.736 -25.826 -17.296 1.000 0.890 205 THR A N 1
ATOM 2962 C CA . THR A 1 205 ? -8.526 -26.124 -16.091 1.000 0.890 205 THR A CA 1
ATOM 2963 C C . THR A 1 205 ? -8.350 -25.024 -15.043 1.000 0.890 205 THR A C 1
ATOM 2964 O O . THR A 1 205 ? -7.508 -24.136 -15.195 1.000 0.890 205 THR A O 1
ATOM 2975 N N . LYS A 1 206 ? -9.111 -25.121 -13.953 1.000 0.940 206 LYS A N 1
ATOM 2976 C CA . LYS A 1 206 ? -8.860 -24.421 -12.690 1.000 0.940 206 LYS A CA 1
ATOM 2977 C C . LYS A 1 206 ? -8.456 -25.420 -11.606 1.000 0.940 206 LYS A C 1
ATOM 2978 O O . LYS A 1 206 ? -8.853 -26.584 -11.677 1.000 0.940 206 LYS A O 1
ATOM 2997 N N . LEU A 1 207 ? -7.665 -24.972 -10.635 1.000 0.940 207 LEU A N 1
ATOM 2998 C CA . LEU A 1 207 ? -7.288 -25.725 -9.437 1.000 0.940 207 LEU A CA 1
ATOM 2999 C C . LEU A 1 207 ? -7.576 -24.878 -8.197 1.000 0.940 207 LEU A C 1
ATOM 3000 O O . LEU A 1 207 ? -7.097 -23.750 -8.099 1.000 0.940 207 LEU A O 1
ATOM 3016 N N . ASP A 1 208 ? -8.315 -25.421 -7.237 1.000 0.910 208 ASP A N 1
ATOM 3017 C CA . ASP A 1 208 ? -8.682 -24.684 -6.026 1.000 0.910 208 ASP A CA 1
ATOM 3018 C C . ASP A 1 208 ? -7.550 -24.668 -4.986 1.000 0.910 208 ASP A C 1
ATOM 3019 O O . ASP A 1 208 ? -6.658 -25.531 -4.988 1.000 0.910 208 ASP A O 1
ATOM 3028 N N . ARG A 1 209 ? -7.601 -23.696 -4.066 1.000 0.890 209 ARG A N 1
ATOM 3029 C CA . ARG A 1 209 ? -6.662 -23.555 -2.942 1.000 0.890 209 ARG A CA 1
ATOM 3030 C C . ARG A 1 209 ? -6.451 -24.885 -2.220 1.000 0.890 209 ARG A C 1
ATOM 3031 O O . ARG A 1 209 ? -7.409 -25.575 -1.882 1.000 0.890 209 ARG A O 1
ATOM 3052 N N . GLY A 1 210 ? -5.195 -25.217 -1.931 1.000 0.850 210 GLY A N 1
ATOM 3053 C CA . GLY A 1 210 ? -4.853 -26.461 -1.243 1.000 0.850 210 GLY A CA 1
ATOM 3054 C C . GLY A 1 210 ? -4.724 -27.686 -2.150 1.000 0.850 210 GLY A C 1
ATOM 3055 O O . GLY A 1 210 ? -4.312 -28.742 -1.671 1.000 0.850 210 GLY A O 1
ATOM 3059 N N . THR A 1 211 ? -5.003 -27.568 -3.454 1.000 0.880 211 THR A N 1
ATOM 3060 C CA . THR A 1 211 ? -4.698 -28.636 -4.417 1.000 0.880 211 THR A CA 1
ATOM 3061 C C . THR A 1 211 ? -3.194 -28.910 -4.423 1.000 0.880 211 THR A C 1
ATOM 3062 O O . THR A 1 211 ? -2.403 -28.026 -4.760 1.000 0.880 211 THR A O 1
ATOM 3073 N N . LYS A 1 212 ? -2.803 -30.131 -4.039 1.000 0.860 212 LYS A N 1
ATOM 3074 C CA . LYS A 1 212 ? -1.420 -30.622 -4.123 1.000 0.860 212 LYS A CA 1
ATOM 3075 C C . LYS A 1 212 ? -1.086 -31.001 -5.566 1.000 0.860 212 LYS A C 1
ATOM 3076 O O . LYS A 1 212 ? -1.945 -31.515 -6.283 1.000 0.860 212 LYS A O 1
ATOM 3095 N N . LEU A 1 213 ? 0.152 -30.748 -5.975 1.000 0.880 213 LEU A N 1
ATOM 3096 C CA . LEU A 1 213 ? 0.633 -30.964 -7.337 1.000 0.880 213 LEU A CA 1
ATOM 3097 C C . LEU A 1 213 ? 2.126 -31.301 -7.372 1.000 0.880 213 LEU A C 1
ATOM 3098 O O . LEU A 1 213 ? 2.863 -30.984 -6.435 1.000 0.880 213 LEU A O 1
ATOM 3114 N N . THR A 1 214 ? 2.574 -31.899 -8.472 1.000 0.880 214 THR A N 1
ATOM 3115 C CA . THR A 1 214 ? 4.002 -32.083 -8.759 1.000 0.880 214 THR A CA 1
ATOM 3116 C C . THR A 1 214 ? 4.479 -30.936 -9.640 1.000 0.880 214 THR A C 1
ATOM 3117 O O . THR A 1 214 ? 3.899 -30.704 -10.701 1.000 0.880 214 THR A O 1
ATOM 3128 N N . VAL A 1 215 ? 5.534 -30.226 -9.236 1.000 0.910 215 VAL A N 1
ATOM 3129 C CA . VAL A 1 215 ? 6.267 -29.308 -10.118 1.000 0.910 215 VAL A CA 1
ATOM 3130 C C . VAL A 1 215 ? 7.306 -30.123 -10.885 1.000 0.910 215 VAL A C 1
ATOM 3131 O O . VAL A 1 215 ? 8.210 -30.706 -10.286 1.000 0.910 215 VAL A O 1
ATOM 3144 N N . LEU A 1 216 ? 7.154 -30.174 -12.208 1.000 0.870 216 LEU A N 1
ATOM 3145 C CA . LEU A 1 216 ? 8.036 -30.898 -13.127 1.000 0.870 216 LEU A CA 1
ATOM 3146 C C . LEU A 1 216 ? 9.277 -30.073 -13.497 1.000 0.870 216 LEU A C 1
ATOM 3147 O O . LEU A 1 216 ? 10.349 -30.633 -13.681 1.000 0.870 216 LEU A O 1
ATOM 3163 N N . ASN A 1 217 ? 9.134 -28.749 -13.624 1.000 0.860 217 ASN A N 1
ATOM 3164 C CA . ASN A 1 217 ? 10.235 -27.782 -13.717 1.000 0.860 217 ASN A CA 1
ATOM 3165 C C . ASN A 1 217 ? 9.723 -26.345 -13.497 1.000 0.860 217 ASN A C 1
ATOM 3166 O O . ASN A 1 217 ? 8.517 -26.095 -13.543 1.000 0.860 217 ASN A O 1
ATOM 3177 N N . GLU A 1 218 ? 10.645 -25.398 -13.298 1.000 0.880 218 GLU A N 1
ATOM 3178 C CA . GLU A 1 218 ? 10.383 -23.959 -13.434 1.000 0.880 218 GLU A CA 1
ATOM 3179 C C . GLU A 1 218 ? 11.178 -23.358 -14.598 1.000 0.880 218 GLU A C 1
ATOM 3180 O O . GLU A 1 218 ? 12.332 -23.721 -14.832 1.000 0.880 218 GLU A O 1
ATOM 3192 N N . LYS A 1 219 ? 10.601 -22.358 -15.269 1.000 0.850 219 LYS A N 1
ATOM 3193 C CA . LYS A 1 219 ? 11.290 -21.505 -16.240 1.000 0.850 219 LYS A CA 1
ATOM 3194 C C . LYS A 1 219 ? 10.704 -20.095 -16.229 1.000 0.850 219 LYS A C 1
ATOM 3195 O O . LYS A 1 219 ? 9.496 -19.928 -16.344 1.000 0.850 219 LYS A O 1
ATOM 3214 N N . ASN A 1 220 ? 11.558 -19.079 -16.098 1.000 0.870 220 ASN A N 1
ATOM 3215 C CA . ASN A 1 220 ? 11.198 -17.654 -16.170 1.000 0.870 220 ASN A CA 1
ATOM 3216 C C . ASN A 1 220 ? 9.951 -17.275 -15.331 1.000 0.870 220 ASN A C 1
ATOM 3217 O O . ASN A 1 220 ? 9.075 -16.550 -15.792 1.000 0.870 220 ASN A O 1
ATOM 3228 N N . GLY A 1 221 ? 9.844 -17.798 -14.104 1.000 0.900 221 GLY A N 1
ATOM 3229 C CA . GLY A 1 221 ? 8.725 -17.510 -13.193 1.000 0.900 221 GLY A CA 1
ATOM 3230 C C . GLY A 1 221 ? 7.450 -18.328 -13.434 1.000 0.900 221 GLY A C 1
ATOM 3231 O O . GLY A 1 221 ? 6.465 -18.108 -12.735 1.000 0.900 221 GLY A O 1
ATOM 3235 N N . TRP A 1 222 ? 7.466 -19.275 -14.373 1.000 0.930 222 TRP A N 1
ATOM 3236 C CA . TRP A 1 222 ? 6.381 -20.220 -14.632 1.000 0.930 222 TRP A CA 1
ATOM 3237 C C . TRP A 1 222 ? 6.789 -21.645 -14.253 1.000 0.930 222 TRP A C 1
ATOM 3238 O O . TRP A 1 222 ? 7.880 -22.095 -14.599 1.000 0.930 222 TRP A O 1
ATOM 3259 N N . ALA A 1 223 ? 5.893 -22.364 -13.584 1.000 0.940 223 ALA A N 1
ATOM 3260 C CA . ALA A 1 223 ? 6.043 -23.765 -13.219 1.000 0.940 223 ALA A CA 1
ATOM 3261 C C . ALA A 1 223 ? 5.254 -24.657 -14.188 1.000 0.940 223 ALA A C 1
ATOM 3262 O O . ALA A 1 223 ? 4.066 -24.417 -14.431 1.000 0.940 223 ALA A O 1
ATOM 3269 N N . HIS A 1 224 ? 5.897 -25.705 -14.704 1.000 0.930 224 HIS A N 1
ATOM 3270 C CA . HIS A 1 224 ? 5.209 -26.813 -15.362 1.000 0.930 224 HIS A CA 1
ATOM 3271 C C . HIS A 1 224 ? 4.733 -27.782 -14.280 1.000 0.930 224 HIS A C 1
ATOM 3272 O O . HIS A 1 224 ? 5.541 -28.268 -13.486 1.000 0.930 224 HIS A O 1
ATOM 3286 N N . ILE A 1 225 ? 3.431 -28.041 -14.222 1.000 0.940 225 ILE A N 1
ATOM 3287 C CA . ILE A 1 225 ? 2.790 -28.801 -13.149 1.000 0.940 225 ILE A CA 1
ATOM 3288 C C . ILE A 1 225 ? 2.080 -30.047 -13.672 1.000 0.940 225 ILE A C 1
ATOM 3289 O O . ILE A 1 225 ? 1.611 -30.080 -14.811 1.000 0.940 225 ILE A O 1
ATOM 3305 N N . GLU A 1 226 ? 1.950 -31.046 -12.803 1.000 0.900 226 GLU A N 1
ATOM 3306 C CA . GLU A 1 226 ? 1.117 -32.228 -13.010 1.000 0.900 226 GLU A CA 1
ATOM 3307 C C . GLU A 1 226 ? 0.151 -32.436 -11.835 1.000 0.900 226 GLU A C 1
ATOM 3308 O O . GLU A 1 226 ? 0.550 -32.425 -10.666 1.000 0.900 226 GLU A O 1
ATOM 3320 N N . VAL A 1 227 ? -1.131 -32.628 -12.161 1.000 0.870 227 VAL A N 1
ATOM 3321 C CA . VAL A 1 227 ? -2.226 -32.904 -11.219 1.000 0.870 227 VAL A CA 1
ATOM 3322 C C . VAL A 1 227 ? -3.112 -33.994 -11.801 1.000 0.870 227 VAL A C 1
ATOM 3323 O O . VAL A 1 227 ? -3.724 -33.798 -12.845 1.000 0.870 227 VAL A O 1
ATOM 3336 N N . ASN A 1 228 ? -3.220 -35.140 -11.124 1.000 0.810 228 ASN A N 1
ATOM 3337 C CA . ASN A 1 228 ? -4.064 -36.265 -11.555 1.000 0.810 228 ASN A CA 1
ATOM 3338 C C . ASN A 1 228 ? -3.807 -36.708 -13.019 1.000 0.810 228 ASN A C 1
ATOM 3339 O O . ASN A 1 228 ? -4.740 -37.067 -13.734 1.000 0.810 228 ASN A O 1
ATOM 3350 N N . GLY A 1 229 ? -2.551 -36.637 -13.480 1.000 0.810 229 GLY A N 1
ATOM 3351 C CA . GLY A 1 229 ? -2.139 -36.931 -14.862 1.000 0.810 229 GLY A CA 1
ATOM 3352 C C . GLY A 1 229 ? -2.381 -35.804 -15.879 1.000 0.810 229 GLY A C 1
ATOM 3353 O O . GLY A 1 229 ? -1.910 -35.891 -17.012 1.000 0.810 229 GLY A O 1
ATOM 3357 N N . LEU A 1 230 ? -3.082 -34.728 -15.503 1.000 0.860 230 LEU A N 1
ATOM 3358 C CA . LEU A 1 230 ? -3.206 -33.523 -16.322 1.000 0.860 230 LEU A CA 1
ATOM 3359 C C . LEU A 1 230 ? -1.957 -32.653 -16.145 1.000 0.860 230 LEU A C 1
ATOM 3360 O O . LEU A 1 230 ? -1.613 -32.285 -15.020 1.000 0.860 230 LEU A O 1
ATOM 3376 N N . LYS A 1 231 ? -1.312 -32.292 -17.258 1.000 0.900 231 LYS A N 1
ATOM 3377 C CA . LYS A 1 231 ? -0.151 -31.392 -17.284 1.000 0.900 231 LYS A CA 1
ATOM 3378 C C . LYS A 1 231 ? -0.532 -30.009 -17.807 1.000 0.900 231 LYS A C 1
ATOM 3379 O O . LYS A 1 231 ? -1.433 -29.878 -18.636 1.000 0.900 231 LYS A O 1
ATOM 3398 N N . GLY A 1 232 ? 0.150 -28.980 -17.318 1.000 0.930 232 GLY A N 1
ATOM 3399 C CA . GLY A 1 232 ? -0.084 -27.591 -17.708 1.000 0.930 232 GLY A CA 1
ATOM 3400 C C . GLY A 1 232 ? 0.839 -26.622 -16.976 1.000 0.930 232 GLY A C 1
ATOM 3401 O O . GLY A 1 232 ? 1.729 -27.035 -16.238 1.000 0.930 232 GLY A O 1
ATOM 3405 N N . TRP A 1 233 ? 0.637 -25.326 -17.185 1.000 0.950 233 TRP A N 1
ATOM 3406 C CA . TRP A 1 233 ? 1.509 -24.266 -16.683 1.000 0.950 233 TRP A CA 1
ATOM 3407 C C . TRP A 1 233 ? 0.762 -23.281 -15.789 1.000 0.950 233 TRP A C 1
ATOM 3408 O O . TRP A 1 233 ? -0.378 -22.909 -16.070 1.000 0.950 233 TRP A O 1
ATOM 3429 N N . VAL A 1 234 ? 1.436 -22.820 -14.740 1.000 0.960 234 VAL A N 1
ATOM 3430 C CA . VAL A 1 234 ? 0.981 -21.756 -13.831 1.000 0.960 234 VAL A CA 1
ATOM 3431 C C . VAL A 1 234 ? 2.158 -20.843 -13.504 1.000 0.960 234 VAL A C 1
ATOM 3432 O O . VAL A 1 234 ? 3.303 -21.291 -13.539 1.000 0.960 234 VAL A O 1
ATOM 3445 N N . ALA A 1 235 ? 1.919 -19.578 -13.158 1.000 0.950 235 ALA A N 1
ATOM 3446 C CA . ALA A 1 235 ? 3.003 -18.750 -12.635 1.000 0.950 235 ALA A CA 1
ATOM 3447 C C . ALA A 1 235 ? 3.396 -19.229 -11.222 1.000 0.950 235 ALA A C 1
ATOM 3448 O O . ALA A 1 235 ? 2.543 -19.454 -10.357 1.000 0.950 235 ALA A O 1
ATOM 3455 N N . SER A 1 236 ? 4.696 -19.403 -10.989 1.000 0.940 236 SER A N 1
ATOM 3456 C CA . SER A 1 236 ? 5.275 -20.016 -9.787 1.000 0.940 236 SER A CA 1
ATOM 3457 C C . SER A 1 236 ? 4.895 -19.314 -8.486 1.000 0.940 236 SER A C 1
ATOM 3458 O O . SER A 1 236 ? 4.873 -19.924 -7.414 1.000 0.940 236 SER A O 1
ATOM 3466 N N . HIS A 1 237 ? 4.591 -18.015 -8.535 1.000 0.930 237 HIS A N 1
ATOM 3467 C CA . HIS A 1 237 ? 4.239 -17.269 -7.333 1.000 0.930 237 HIS A CA 1
ATOM 3468 C C . HIS A 1 237 ? 2.900 -17.696 -6.732 1.000 0.930 237 HIS A C 1
ATOM 3469 O O . HIS A 1 237 ? 2.779 -17.666 -5.509 1.000 0.930 237 HIS A O 1
ATOM 3483 N N . TYR A 1 238 ? 1.971 -18.233 -7.524 1.000 0.960 238 TYR A N 1
ATOM 3484 C CA . TYR A 1 238 ? 0.718 -18.804 -7.017 1.000 0.960 238 TYR A CA 1
ATOM 3485 C C . TYR A 1 238 ? 0.896 -20.122 -6.239 1.000 0.960 238 TYR A C 1
ATOM 3486 O O . TYR A 1 238 ? -0.065 -20.612 -5.641 1.000 0.960 238 TYR A O 1
ATOM 3504 N N . LEU A 1 239 ? 2.100 -20.710 -6.230 1.000 0.920 239 LEU A N 1
ATOM 3505 C CA . LEU A 1 239 ? 2.390 -21.988 -5.579 1.000 0.920 239 LEU A CA 1
ATOM 3506 C C . LEU A 1 239 ? 3.073 -21.824 -4.218 1.000 0.920 239 LEU A C 1
ATOM 3507 O O . LEU A 1 239 ? 4.005 -21.039 -4.043 1.000 0.920 239 LEU A O 1
ATOM 3523 N N . LEU A 1 240 ? 2.648 -22.631 -3.254 1.000 0.830 240 LEU A N 1
ATOM 3524 C CA . LEU A 1 240 ? 3.355 -22.886 -2.005 1.000 0.830 240 LEU A CA 1
ATOM 3525 C C . LEU A 1 240 ? 4.199 -24.147 -2.209 1.000 0.830 240 LEU A C 1
ATOM 3526 O O . LEU A 1 240 ? 3.677 -25.261 -2.228 1.000 0.830 240 LEU A O 1
ATOM 3542 N N . THR A 1 241 ? 5.496 -23.966 -2.438 1.000 0.670 241 THR A N 1
ATOM 3543 C CA . THR A 1 241 ? 6.471 -25.054 -2.587 1.000 0.670 241 THR A CA 1
ATOM 3544 C C . THR A 1 241 ? 7.037 -25.443 -1.230 1.000 0.670 241 THR A C 1
ATOM 3545 O O . THR A 1 241 ? 7.326 -24.580 -0.399 1.000 0.670 241 THR A O 1
ATOM 3556 N N . SER A 1 242 ? 7.236 -26.734 -0.991 1.000 0.490 242 SER A N 1
ATOM 3557 C CA . SER A 1 242 ? 7.925 -27.224 0.205 1.000 0.490 242 SER A CA 1
ATOM 3558 C C . SER A 1 242 ? 8.729 -28.468 -0.138 1.000 0.490 242 SER A C 1
ATOM 3559 O O . SER A 1 242 ? 8.239 -29.348 -0.845 1.000 0.490 242 SER A O 1
ATOM 3567 N N . SER A 1 243 ? 9.952 -28.548 0.384 1.000 0.350 243 SER A N 1
ATOM 3568 C CA . SER A 1 243 ? 10.833 -29.714 0.285 1.000 0.350 243 SER A CA 1
ATOM 3569 C C . SER A 1 243 ? 10.365 -30.818 1.241 1.000 0.350 243 SER A C 1
ATOM 3570 O O . SER A 1 243 ? 11.034 -31.138 2.225 1.000 0.350 243 SER A O 1
ATOM 3578 N N . VAL A 1 244 ? 9.165 -31.345 1.000 1.000 0.320 244 VAL A N 1
ATOM 3579 C CA . VAL A 1 244 ? 8.637 -32.492 1.743 1.000 0.320 244 VAL A CA 1
ATOM 3580 C C . VAL A 1 244 ? 9.413 -33.737 1.289 1.000 0.320 244 VAL A C 1
ATOM 3581 O O . VAL A 1 244 ? 9.557 -33.928 0.079 1.000 0.320 244 VAL A O 1
ATOM 3594 N N . PRO A 1 245 ? 9.927 -34.580 2.204 1.000 0.250 245 PRO A N 1
ATOM 3595 C CA . PRO A 1 245 ? 10.490 -35.876 1.835 1.000 0.250 245 PRO A CA 1
ATOM 3596 C C . PRO A 1 245 ? 9.475 -36.726 1.061 1.000 0.250 245 PRO A C 1
ATOM 3597 O O . PRO A 1 245 ? 8.266 -36.565 1.237 1.000 0.250 245 PRO A O 1
ATOM 3608 N N . ALA A 1 246 ? 9.955 -37.642 0.219 1.000 0.250 246 ALA A N 1
ATOM 3609 C CA . ALA A 1 246 ? 9.078 -38.547 -0.518 1.000 0.250 246 ALA A CA 1
ATOM 3610 C C . ALA A 1 246 ? 8.200 -39.364 0.451 1.000 0.250 246 ALA A C 1
ATOM 3611 O O . ALA A 1 246 ? 8.709 -39.979 1.387 1.000 0.250 246 ALA A O 1
ATOM 3618 N N . ASP A 1 247 ? 6.882 -39.356 0.231 1.000 0.260 247 ASP A N 1
ATOM 3619 C CA . ASP A 1 247 ? 5.917 -40.077 1.068 1.000 0.260 247 ASP A CA 1
ATOM 3620 C C . ASP A 1 247 ? 6.010 -41.575 0.736 1.000 0.260 247 ASP A C 1
ATOM 3621 O O . ASP A 1 247 ? 5.488 -42.025 -0.290 1.000 0.260 247 ASP A O 1
ATOM 3630 N N . ASP A 1 248 ? 6.764 -42.318 1.558 1.000 0.250 248 ASP A N 1
ATOM 3631 C CA . ASP A 1 248 ? 7.301 -43.664 1.285 1.000 0.250 248 ASP A CA 1
ATOM 3632 C C . ASP A 1 248 ? 6.211 -44.759 1.304 1.000 0.250 248 ASP A C 1
ATOM 3633 O O . ASP A 1 248 ? 6.103 -45.625 2.177 1.000 0.250 248 ASP A O 1
ATOM 3642 N N . SER A 1 249 ? 5.324 -44.658 0.316 1.000 0.250 249 SER A N 1
ATOM 3643 C CA . SER A 1 249 ? 3.991 -45.265 0.280 1.000 0.250 249 SER A CA 1
ATOM 3644 C C . SER A 1 249 ? 3.995 -46.780 0.074 1.000 0.250 249 SER A C 1
ATOM 3645 O O . SER A 1 249 ? 2.958 -47.426 0.230 1.000 0.250 249 SER A O 1
ATOM 3653 N N . ALA A 1 250 ? 5.135 -47.361 -0.312 1.000 0.240 250 ALA A N 1
ATOM 3654 C CA . ALA A 1 250 ? 5.227 -48.762 -0.710 1.000 0.240 250 ALA A CA 1
ATOM 3655 C C . ALA A 1 250 ? 4.978 -49.728 0.458 1.000 0.240 250 ALA A C 1
ATOM 3656 O O . ALA A 1 250 ? 4.377 -50.787 0.267 1.000 0.240 250 ALA A O 1
ATOM 3663 N N . ASN A 1 251 ? 5.401 -49.371 1.675 1.000 0.230 251 ASN A N 1
ATOM 3664 C CA . ASN A 1 251 ? 5.334 -50.261 2.834 1.000 0.230 251 ASN A CA 1
ATOM 3665 C C . ASN A 1 251 ? 3.974 -50.187 3.558 1.000 0.230 251 ASN A C 1
ATOM 3666 O O . ASN A 1 251 ? 3.893 -50.034 4.778 1.000 0.230 251 ASN A O 1
ATOM 3677 N N . ALA A 1 252 ? 2.889 -50.298 2.784 1.000 0.250 252 ALA A N 1
ATOM 3678 C CA . ALA A 1 252 ? 1.498 -50.277 3.235 1.000 0.250 252 ALA A CA 1
ATOM 3679 C C . ALA A 1 252 ? 1.095 -51.572 3.977 1.000 0.250 252 ALA A C 1
ATOM 3680 O O . ALA A 1 252 ? 0.146 -52.268 3.606 1.000 0.250 252 ALA A O 1
ATOM 3687 N N . GLY A 1 253 ? 1.825 -51.909 5.043 1.000 0.230 253 GLY A N 1
ATOM 3688 C CA . GLY A 1 253 ? 1.473 -52.993 5.954 1.000 0.230 253 GLY A CA 1
ATOM 3689 C C . GLY A 1 253 ? 0.080 -52.764 6.545 1.000 0.230 253 GLY A C 1
ATOM 3690 O O . GLY A 1 253 ? -0.213 -51.686 7.055 1.000 0.230 253 GLY A O 1
ATOM 3694 N N . SER A 1 254 ? -0.780 -53.786 6.488 1.000 0.260 254 SER A N 1
ATOM 3695 C CA . SER A 1 254 ? -2.225 -53.701 6.777 1.000 0.260 254 SER A CA 1
ATOM 3696 C C . SER A 1 254 ? -2.585 -53.542 8.273 1.000 0.260 254 SER A C 1
ATOM 3697 O O . SER A 1 254 ? -3.570 -54.112 8.750 1.000 0.260 254 SER A O 1
ATOM 3705 N N . SER A 1 255 ? -1.802 -52.771 9.030 1.000 0.260 255 SER A N 1
ATOM 3706 C CA . SER A 1 255 ? -2.137 -52.345 10.389 1.000 0.260 255 SER A CA 1
ATOM 3707 C C . SER A 1 255 ? -3.391 -51.472 10.365 1.000 0.260 255 SER A C 1
ATOM 3708 O O . SER A 1 255 ? -3.381 -50.373 9.814 1.000 0.260 255 SER A O 1
ATOM 3716 N N . SER A 1 256 ? -4.465 -51.916 11.020 1.000 0.300 256 SER A N 1
ATOM 3717 C CA . SER A 1 256 ? -5.708 -51.144 11.174 1.000 0.300 256 SER A CA 1
ATOM 3718 C C . SER A 1 256 ? -5.606 -50.037 12.238 1.000 0.300 256 SER A C 1
ATOM 3719 O O . SER A 1 256 ? -6.597 -49.688 12.879 1.000 0.300 256 SER A O 1
ATOM 3727 N N . SER A 1 257 ? -4.402 -49.513 12.476 1.000 0.350 257 SER A N 1
ATOM 3728 C CA . SER A 1 257 ? -4.153 -48.358 13.338 1.000 0.350 257 SER A CA 1
ATOM 3729 C C . SER A 1 257 ? -4.857 -47.129 12.763 1.000 0.350 257 SER A C 1
ATOM 3730 O O . SER A 1 257 ? -4.590 -46.742 11.625 1.000 0.350 257 SER A O 1
ATOM 3738 N N . ALA A 1 258 ? -5.758 -46.525 13.541 1.000 0.490 258 ALA A N 1
ATOM 3739 C CA . ALA A 1 258 ? -6.555 -45.385 13.097 1.000 0.490 258 ALA A CA 1
ATOM 3740 C C . ALA A 1 258 ? -5.651 -44.222 12.654 1.000 0.490 258 ALA A C 1
ATOM 3741 O O . ALA A 1 258 ? -4.818 -43.749 13.431 1.000 0.490 258 ALA A O 1
ATOM 3748 N N . LYS A 1 259 ? -5.815 -43.757 11.407 1.000 0.660 259 LYS A N 1
ATOM 3749 C CA . LYS A 1 259 ? -5.061 -42.605 10.901 1.000 0.660 259 LYS A CA 1
ATOM 3750 C C . LYS A 1 259 ? -5.397 -41.364 11.728 1.000 0.660 259 LYS A C 1
ATOM 3751 O O . LYS A 1 259 ? -6.569 -41.052 11.944 1.000 0.660 259 LYS A O 1
ATOM 3770 N N . LYS A 1 260 ? -4.365 -40.632 12.139 1.000 0.770 260 LYS A N 1
ATOM 3771 C CA . LYS A 1 260 ? -4.503 -39.291 12.708 1.000 0.770 260 LYS A CA 1
ATOM 3772 C C . LYS A 1 260 ? -4.194 -38.218 11.666 1.000 0.770 260 LYS A C 1
ATOM 3773 O O . LYS A 1 260 ? -3.403 -38.449 10.755 1.000 0.770 260 LYS A O 1
ATOM 3792 N N . ALA A 1 261 ? -4.819 -37.058 11.827 1.000 0.790 261 ALA A N 1
ATOM 3793 C CA . ALA A 1 261 ? -4.461 -35.812 11.168 1.000 0.790 261 ALA A CA 1
ATOM 3794 C C . ALA A 1 261 ? -3.597 -34.997 12.139 1.000 0.790 261 ALA A C 1
ATOM 3795 O O . ALA A 1 261 ? -4.098 -34.556 13.172 1.000 0.790 261 ALA A O 1
ATOM 3802 N N . TYR A 1 262 ? -2.314 -34.836 11.816 1.000 0.720 262 TYR A N 1
ATOM 3803 C CA . TYR A 1 262 ? -1.346 -34.037 12.568 1.000 0.720 262 TYR A CA 1
ATOM 3804 C C . TYR A 1 262 ? -1.296 -32.623 11.990 1.000 0.720 262 TYR A C 1
ATOM 3805 O O . TYR A 1 262 ? -0.953 -32.455 10.818 1.000 0.720 262 TYR A O 1
ATOM 3823 N N . ILE A 1 263 ? -1.650 -31.612 12.778 1.000 0.700 263 ILE A N 1
ATOM 3824 C CA . ILE A 1 263 ? -1.775 -30.229 12.310 1.000 0.700 263 ILE A CA 1
ATOM 3825 C C . ILE A 1 263 ? -0.400 -29.625 11.979 1.000 0.700 263 ILE A C 1
ATOM 3826 O O . ILE A 1 263 ? 0.475 -29.534 12.838 1.000 0.700 263 ILE A O 1
ATOM 3842 N N . MET A 1 264 ? -0.212 -29.169 10.736 1.000 0.580 264 MET A N 1
ATOM 3843 C CA . MET A 1 264 ? 1.057 -28.592 10.259 1.000 0.580 264 MET A CA 1
ATOM 3844 C C . MET A 1 264 ? 1.240 -27.116 10.639 1.000 0.580 264 MET A C 1
ATOM 3845 O O . MET A 1 264 ? 2.375 -26.654 10.778 1.000 0.580 264 MET A O 1
ATOM 3859 N N . TYR A 1 265 ? 0.136 -26.380 10.790 1.000 0.510 265 TYR A N 1
ATOM 3860 C CA . TYR A 1 265 ? 0.114 -24.926 10.965 1.000 0.510 265 TYR A CA 1
ATOM 3861 C C . TYR A 1 265 ? -0.787 -24.544 12.145 1.000 0.510 265 TYR A C 1
ATOM 3862 O O . TYR A 1 265 ? -1.936 -24.988 12.206 1.000 0.510 265 TYR A O 1
ATOM 3880 N N . GLY A 1 266 ? -0.287 -23.702 13.055 1.000 0.510 266 GLY A N 1
ATOM 3881 C CA . GLY A 1 266 ? -1.112 -23.114 14.113 1.000 0.510 266 GLY A CA 1
ATOM 3882 C C . GLY A 1 266 ? -2.267 -22.300 13.523 1.000 0.510 266 GLY A C 1
ATOM 3883 O O . GLY A 1 266 ? -2.159 -21.754 12.425 1.000 0.510 266 GLY A O 1
ATOM 3887 N N . GLY A 1 267 ? -3.404 -22.278 14.212 1.000 0.540 267 GLY A N 1
ATOM 3888 C CA . GLY A 1 267 ? -4.599 -21.559 13.773 1.000 0.540 267 GLY A CA 1
ATOM 3889 C C . GLY A 1 267 ? -5.396 -22.316 12.716 1.000 0.540 267 GLY A C 1
ATOM 3890 O O . GLY A 1 267 ? -6.292 -21.746 12.088 1.000 0.540 267 GLY A O 1
ATOM 3894 N N . THR A 1 268 ? -5.105 -23.606 12.526 1.000 0.660 268 THR A N 1
ATOM 3895 C CA . THR A 1 268 ? -5.847 -24.468 11.607 1.000 0.660 268 THR A CA 1
ATOM 3896 C C . THR A 1 268 ? -7.307 -24.553 12.048 1.000 0.660 268 THR A C 1
ATOM 3897 O O . THR A 1 268 ? -7.655 -25.179 13.046 1.000 0.660 268 THR A O 1
ATOM 3908 N N . ASN A 1 269 ? -8.167 -23.876 11.287 1.000 0.670 269 ASN A N 1
ATOM 3909 C CA . ASN A 1 269 ? -9.595 -23.770 11.556 1.000 0.670 269 ASN A CA 1
ATOM 3910 C C . ASN A 1 269 ? -10.283 -25.124 11.325 1.000 0.670 269 ASN A C 1
ATOM 3911 O O . ASN A 1 269 ? -10.429 -25.552 10.175 1.000 0.670 269 ASN A O 1
ATOM 3922 N N . LEU A 1 270 ? -10.751 -25.751 12.403 1.000 0.830 270 LEU A N 1
ATOM 3923 C CA . LEU A 1 270 ? -11.609 -26.933 12.370 1.000 0.830 270 LEU A CA 1
ATOM 3924 C C . LEU A 1 270 ? -13.058 -26.459 12.221 1.000 0.830 270 LEU A C 1
ATOM 3925 O O . LEU A 1 270 ? -13.476 -25.517 12.899 1.000 0.830 270 LEU A O 1
ATOM 3941 N N . ARG A 1 271 ? -13.828 -27.054 11.308 1.000 0.810 271 ARG A N 1
ATOM 3942 C CA . ARG A 1 271 ? -15.119 -26.498 10.863 1.000 0.810 271 ARG A CA 1
ATOM 3943 C C . ARG A 1 271 ? -16.289 -27.461 11.005 1.000 0.810 271 ARG A C 1
ATOM 3944 O O . ARG A 1 271 ? -16.113 -28.673 11.071 1.000 0.810 271 ARG A O 1
ATOM 3965 N N . SER A 1 272 ? -17.494 -26.900 11.038 1.000 0.850 272 SER A N 1
ATOM 3966 C CA . SER A 1 272 ? -18.757 -27.634 11.199 1.000 0.850 272 SER A CA 1
ATOM 3967 C C . SER A 1 272 ? -19.188 -28.427 9.959 1.000 0.850 272 SER A C 1
ATOM 3968 O O . SER A 1 272 ? -19.977 -29.359 10.082 1.000 0.850 272 SER A O 1
ATOM 3976 N N . ASP A 1 273 ? -18.651 -28.094 8.783 1.000 0.800 273 ASP A N 1
ATOM 3977 C CA . ASP A 1 273 ? -18.746 -28.889 7.556 1.000 0.800 273 ASP A CA 1
ATOM 3978 C C . ASP A 1 273 ? -17.484 -28.675 6.689 1.000 0.800 273 ASP A C 1
ATOM 3979 O O . ASP A 1 273 ? -16.698 -27.753 6.923 1.000 0.800 273 ASP A O 1
ATOM 3988 N N . ALA A 1 274 ? -17.307 -29.513 5.669 1.000 0.760 274 ALA A N 1
ATOM 3989 C CA . ALA A 1 274 ? -16.238 -29.525 4.672 1.000 0.760 274 ALA A CA 1
ATOM 3990 C C . ALA A 1 274 ? -16.270 -28.315 3.705 1.000 0.760 274 ALA A C 1
ATOM 3991 O O . ALA A 1 274 ? -16.378 -28.470 2.486 1.000 0.760 274 ALA A O 1
ATOM 3998 N N . SER A 1 275 ? -16.205 -27.093 4.238 1.000 0.650 275 SER A N 1
ATOM 3999 C CA . SER A 1 275 ? -16.168 -25.846 3.464 1.000 0.650 275 SER A CA 1
ATOM 4000 C C . SER A 1 275 ? -15.451 -24.724 4.215 1.000 0.650 275 SER A C 1
ATOM 4001 O O . SER A 1 275 ? -15.645 -24.538 5.415 1.000 0.650 275 SER A O 1
ATOM 4009 N N . THR A 1 276 ? -14.717 -23.872 3.494 1.000 0.530 276 THR A N 1
ATOM 4010 C CA . THR A 1 276 ? -14.163 -22.611 4.026 1.000 0.530 276 THR A CA 1
ATOM 4011 C C . THR A 1 276 ? -15.244 -21.611 4.458 1.000 0.530 276 THR A C 1
ATOM 4012 O O . THR A 1 276 ? -14.947 -20.691 5.219 1.000 0.530 276 THR A O 1
ATOM 4023 N N . SER A 1 277 ? -16.495 -21.804 4.025 1.000 0.520 277 SER A N 1
ATOM 4024 C CA . SER A 1 277 ? -17.661 -21.019 4.451 1.000 0.520 277 SER A CA 1
ATOM 4025 C C . SER A 1 277 ? -18.400 -21.593 5.667 1.000 0.520 277 SER A C 1
ATOM 4026 O O . SER A 1 277 ? -19.339 -20.961 6.145 1.000 0.520 277 SER A O 1
ATOM 4034 N N . ALA A 1 278 ? -18.046 -22.794 6.139 1.000 0.670 278 ALA A N 1
ATOM 4035 C CA . ALA A 1 278 ? -18.654 -23.385 7.330 1.000 0.670 278 ALA A CA 1
ATOM 4036 C C . ALA A 1 278 ? -18.114 -22.714 8.603 1.000 0.670 278 ALA A C 1
ATOM 4037 O O . ALA A 1 278 ? -16.968 -22.250 8.629 1.000 0.670 278 ALA A O 1
ATOM 4044 N N . SER A 1 279 ? -18.929 -22.660 9.661 1.000 0.750 279 SER A N 1
ATOM 4045 C CA . SER A 1 279 ? -18.523 -22.061 10.935 1.000 0.750 279 SER A CA 1
ATOM 4046 C C . SER A 1 279 ? -17.320 -22.788 11.538 1.000 0.750 279 SER A C 1
ATOM 4047 O O . SER A 1 279 ? -17.200 -24.011 11.449 1.000 0.750 279 SER A O 1
ATOM 4055 N N . ILE A 1 280 ? -16.421 -22.014 12.144 1.000 0.770 280 ILE A N 1
ATOM 4056 C CA . ILE A 1 280 ? -15.288 -22.537 12.907 1.000 0.770 280 ILE A CA 1
ATOM 4057 C C . ILE A 1 280 ? -15.850 -23.133 14.203 1.000 0.770 280 ILE A C 1
ATOM 4058 O O . ILE A 1 280 ? -16.632 -22.479 14.891 1.000 0.770 280 ILE A O 1
ATOM 4074 N N . VAL A 1 281 ? -15.484 -24.378 14.496 1.000 0.820 281 VAL A N 1
ATOM 4075 C CA . VAL A 1 281 ? -15.804 -25.079 15.750 1.000 0.820 281 VAL A CA 1
ATOM 4076 C C . VAL A 1 281 ? -14.670 -24.875 16.754 1.000 0.820 281 VAL A C 1
ATOM 4077 O O . VAL A 1 281 ? -14.923 -24.634 17.927 1.000 0.820 281 VAL A O 1
ATOM 4090 N N . GLU A 1 282 ? -13.426 -24.932 16.273 1.000 0.770 282 GLU A N 1
ATOM 4091 C CA . GLU A 1 282 ? -12.196 -24.866 17.067 1.000 0.770 282 GLU A CA 1
ATOM 4092 C C . GLU A 1 282 ? -11.038 -24.386 16.162 1.000 0.770 282 GLU A C 1
ATOM 4093 O O . GLU A 1 282 ? -11.115 -24.507 14.933 1.000 0.770 282 GLU A O 1
ATOM 4105 N N . ARG A 1 283 ? -9.958 -23.840 16.734 1.000 0.740 283 ARG A N 1
ATOM 4106 C CA . ARG A 1 283 ? -8.694 -23.578 16.020 1.000 0.740 283 ARG A CA 1
ATOM 4107 C C . ARG A 1 283 ? -7.590 -24.398 16.675 1.000 0.740 283 ARG A C 1
ATOM 4108 O O . ARG A 1 283 ? -7.262 -24.143 17.828 1.000 0.740 283 ARG A O 1
ATOM 4129 N N . ALA A 1 284 ? -7.017 -25.332 15.927 1.000 0.740 284 ALA A N 1
ATOM 4130 C CA . ALA A 1 284 ? -5.973 -26.212 16.429 1.000 0.740 284 ALA A CA 1
ATOM 4131 C C . ALA A 1 284 ? -4.582 -25.557 16.417 1.000 0.740 284 ALA A C 1
ATOM 4132 O O . ALA A 1 284 ? -4.274 -24.719 15.555 1.000 0.740 284 ALA A O 1
ATOM 4139 N N . ALA A 1 285 ? -3.731 -25.976 17.347 1.000 0.630 285 ALA A N 1
ATOM 4140 C CA . ALA A 1 285 ? -2.311 -25.666 17.395 1.000 0.630 285 ALA A CA 1
ATOM 4141 C C . ALA A 1 285 ? -1.501 -26.589 16.466 1.000 0.630 285 ALA A C 1
ATOM 4142 O O . ALA A 1 285 ? -1.949 -27.651 16.033 1.000 0.630 285 ALA A O 1
ATOM 4149 N N . LYS A 1 286 ? -0.267 -26.185 16.146 1.000 0.610 286 LYS A N 1
ATOM 4150 C CA . LYS A 1 286 ? 0.666 -27.029 15.389 1.000 0.610 286 LYS A CA 1
ATOM 4151 C C . LYS A 1 286 ? 1.071 -28.243 16.235 1.000 0.610 286 LYS A C 1
ATOM 4152 O O . LYS A 1 286 ? 1.518 -28.078 17.363 1.000 0.610 286 LYS A O 1
ATOM 4171 N N . GLY A 1 287 ? 0.985 -29.438 15.655 1.000 0.640 287 GLY A N 1
ATOM 4172 C CA . GLY A 1 287 ? 1.295 -30.711 16.316 1.000 0.640 287 GLY A CA 1
ATOM 4173 C C . GLY A 1 287 ? 0.076 -31.451 16.879 1.000 0.640 287 GLY A C 1
ATOM 4174 O O . GLY A 1 287 ? 0.173 -32.661 17.104 1.000 0.640 287 GLY A O 1
ATOM 4178 N N . ASP A 1 288 ? -1.074 -30.781 17.028 1.000 0.770 288 ASP A N 1
ATOM 4179 C CA . ASP A 1 288 ? -2.324 -31.412 17.472 1.000 0.770 288 ASP A CA 1
ATOM 4180 C C . ASP A 1 288 ? -2.684 -32.600 16.573 1.000 0.770 288 ASP A C 1
ATOM 4181 O O . ASP A 1 288 ? -2.421 -32.593 15.368 1.000 0.770 288 ASP A O 1
ATOM 4190 N N . SER A 1 289 ? -3.253 -33.658 17.157 1.000 0.810 289 SER A N 1
ATOM 4191 C CA . SER A 1 289 ? -3.400 -34.943 16.464 1.000 0.810 289 SER A CA 1
ATOM 4192 C C . SER A 1 289 ? -4.804 -35.536 16.621 1.000 0.810 289 SER A C 1
ATOM 4193 O O . SER A 1 289 ? -5.081 -36.341 17.511 1.000 0.810 289 SER A O 1
ATOM 4201 N N . TYR A 1 290 ? -5.709 -35.167 15.719 1.000 0.860 290 TYR A N 1
ATOM 4202 C CA . TYR A 1 290 ? -7.102 -35.624 15.745 1.000 0.860 290 TYR A CA 1
ATOM 4203 C C . TYR A 1 290 ? -7.265 -36.963 15.021 1.000 0.860 290 TYR A C 1
ATOM 4204 O O . TYR A 1 290 ? -6.547 -37.256 14.065 1.000 0.860 290 TYR A O 1
ATOM 4222 N N . THR A 1 291 ? -8.216 -37.797 15.449 1.000 0.820 291 THR A N 1
ATOM 4223 C CA . THR A 1 291 ? -8.473 -39.090 14.783 1.000 0.820 291 THR A CA 1
ATOM 4224 C C . THR A 1 291 ? -9.350 -38.874 13.554 1.000 0.820 291 THR A C 1
ATOM 4225 O O . THR A 1 291 ? -10.437 -38.313 13.684 1.000 0.820 291 THR A O 1
ATOM 4236 N N . ILE A 1 292 ? -8.906 -39.331 12.379 1.000 0.830 292 ILE A N 1
ATOM 4237 C CA . ILE A 1 292 ? -9.671 -39.232 11.128 1.000 0.830 292 ILE A CA 1
ATOM 4238 C C . ILE A 1 292 ? -10.759 -40.313 11.128 1.000 0.830 292 ILE A C 1
ATOM 4239 O O . ILE A 1 292 ? -10.452 -41.503 11.220 1.000 0.830 292 ILE A O 1
ATOM 4255 N N . THR A 1 293 ? -12.023 -39.906 11.006 1.000 0.820 293 THR A N 1
ATOM 4256 C CA . THR A 1 293 ? -13.187 -40.808 10.905 1.000 0.820 293 THR A CA 1
ATOM 4257 C C . THR A 1 293 ? -13.696 -40.969 9.477 1.000 0.820 293 THR A C 1
ATOM 4258 O O . THR A 1 293 ? -14.330 -41.978 9.173 1.000 0.820 293 THR A O 1
ATOM 4269 N N . GLY A 1 294 ? -13.384 -40.024 8.587 1.000 0.770 294 GLY A N 1
ATOM 4270 C CA . GLY A 1 294 ? -13.810 -40.052 7.189 1.000 0.770 294 GLY A CA 1
ATOM 4271 C C . GLY A 1 294 ? -13.148 -38.967 6.340 1.000 0.770 294 GLY A C 1
ATOM 4272 O O . GLY A 1 294 ? -12.229 -38.273 6.778 1.000 0.770 294 GLY A O 1
ATOM 4276 N N . SER A 1 295 ? -13.622 -38.800 5.108 1.000 0.730 295 SER A N 1
ATOM 4277 C CA . SER A 1 295 ? -13.228 -37.694 4.233 1.000 0.730 295 SER A CA 1
ATOM 4278 C C . SER A 1 295 ? -14.384 -37.249 3.337 1.000 0.730 295 SER A C 1
ATOM 4279 O O . SER A 1 295 ? -15.264 -38.035 2.982 1.000 0.730 295 SER A O 1
ATOM 4287 N N . LYS A 1 296 ? -14.391 -35.961 2.987 1.000 0.730 296 LYS A N 1
ATOM 4288 C CA . LYS A 1 296 ? -15.435 -35.302 2.194 1.000 0.730 296 LYS A CA 1
ATOM 4289 C C . LYS A 1 296 ? -14.762 -34.308 1.245 1.000 0.730 296 LYS A C 1
ATOM 4290 O O . LYS A 1 296 ? -14.502 -33.159 1.595 1.000 0.730 296 LYS A O 1
ATOM 4309 N N . GLY A 1 297 ? -14.399 -34.792 0.056 1.000 0.550 297 GLY A N 1
ATOM 4310 C CA . GLY A 1 297 ? -13.507 -34.069 -0.857 1.000 0.550 297 GLY A CA 1
ATOM 4311 C C . GLY A 1 297 ? -12.138 -33.830 -0.211 1.000 0.550 297 GLY A C 1
ATOM 4312 O O . GLY A 1 297 ? -11.575 -34.733 0.405 1.000 0.550 297 GLY A O 1
ATOM 4316 N N . SER A 1 298 ? -11.629 -32.601 -0.300 1.000 0.590 298 SER A N 1
ATOM 4317 C CA . SER A 1 298 ? -10.335 -32.196 0.273 1.000 0.590 298 SER A CA 1
ATOM 4318 C C . SER A 1 298 ? -10.347 -31.951 1.794 1.000 0.590 298 SER A C 1
ATOM 4319 O O . SER A 1 298 ? -9.422 -31.344 2.329 1.000 0.590 298 SER A O 1
ATOM 4327 N N . TRP A 1 299 ? -11.377 -32.412 2.509 1.000 0.790 299 TRP A N 1
ATOM 4328 C CA . TRP A 1 299 ? -11.478 -32.319 3.968 1.000 0.790 299 TRP A CA 1
ATOM 4329 C C . TRP A 1 299 ? -11.444 -33.711 4.594 1.000 0.790 299 TRP A C 1
ATOM 4330 O O . TRP A 1 299 ? -12.154 -34.615 4.148 1.000 0.790 299 TRP A O 1
ATOM 4351 N N . TYR A 1 300 ? -10.657 -33.872 5.654 1.000 0.800 300 TYR A N 1
ATOM 4352 C CA . TYR A 1 300 ? -10.804 -34.986 6.581 1.000 0.800 300 TYR A CA 1
ATOM 4353 C C . TYR A 1 300 ? -11.916 -34.664 7.572 1.000 0.800 300 TYR A C 1
ATOM 4354 O O . TYR A 1 300 ? -11.952 -33.572 8.140 1.000 0.800 300 TYR A O 1
ATOM 4372 N N . GLU A 1 301 ? -12.795 -35.630 7.795 1.000 0.860 301 GLU A N 1
ATOM 4373 C CA . GLU A 1 301 ? -13.668 -35.629 8.959 1.000 0.860 301 GLU A CA 1
ATOM 4374 C C . GLU A 1 301 ? -12.866 -36.174 10.144 1.000 0.860 301 GLU A C 1
ATOM 4375 O O . GLU A 1 301 ? -12.234 -37.231 10.045 1.000 0.860 301 GLU A O 1
ATOM 4387 N N . ILE A 1 302 ? -12.859 -35.428 11.242 1.000 0.890 302 ILE A N 1
ATOM 4388 C CA . ILE A 1 302 ? -12.060 -35.693 12.434 1.000 0.890 302 ILE A CA 1
ATOM 4389 C C . ILE A 1 302 ? -12.928 -35.703 13.689 1.000 0.890 302 ILE A C 1
ATOM 4390 O O . ILE A 1 302 ? -13.941 -35.005 13.780 1.000 0.890 302 ILE A O 1
ATOM 4406 N N . LYS A 1 303 ? -12.494 -36.472 14.687 1.000 0.880 303 LYS A N 1
ATOM 4407 C CA . LYS A 1 303 ? -13.099 -36.487 16.019 1.000 0.880 303 LYS A CA 1
ATOM 4408 C C . LYS A 1 303 ? -12.256 -35.691 17.016 1.000 0.880 303 LYS A C 1
ATOM 4409 O O . LYS A 1 303 ? -11.057 -35.947 17.139 1.000 0.880 303 LYS A O 1
ATOM 4428 N N . LEU A 1 304 ? -12.912 -34.759 17.705 1.000 0.870 304 LEU A N 1
ATOM 4429 C CA . LEU A 1 304 ? -12.365 -33.913 18.767 1.000 0.870 304 LEU A CA 1
ATOM 4430 C C . LEU A 1 304 ? -12.416 -34.631 20.128 1.000 0.870 304 LEU A C 1
ATOM 4431 O O . LEU A 1 304 ? -13.203 -35.565 20.319 1.000 0.870 304 LEU A O 1
ATOM 4447 N N . ASP A 1 305 ? -11.627 -34.164 21.097 1.000 0.780 305 ASP A N 1
ATOM 4448 C CA . ASP A 1 305 ? -11.527 -34.781 22.432 1.000 0.780 305 ASP A CA 1
ATOM 4449 C C . ASP A 1 305 ? -12.806 -34.630 23.272 1.000 0.780 305 ASP A C 1
ATOM 4450 O O . ASP A 1 305 ? -13.135 -35.502 24.077 1.000 0.780 305 ASP A O 1
ATOM 4459 N N . ASN A 1 306 ? -13.607 -33.588 23.017 1.000 0.800 306 ASN A N 1
ATOM 4460 C CA . ASN A 1 306 ? -14.959 -33.447 23.576 1.000 0.800 306 ASN A CA 1
ATOM 4461 C C . ASN A 1 306 ? -15.977 -34.460 22.985 1.000 0.800 306 ASN A C 1
ATOM 4462 O O . ASN A 1 306 ? -17.144 -34.478 23.377 1.000 0.800 306 ASN A O 1
ATOM 4473 N N . GLY A 1 307 ? -15.548 -35.300 22.036 1.000 0.820 307 GLY A N 1
ATOM 4474 C CA . GLY A 1 307 ? -16.348 -36.322 21.364 1.000 0.820 307 GLY A CA 1
ATOM 4475 C C . GLY A 1 307 ? -17.108 -35.846 20.122 1.000 0.820 307 GLY A C 1
ATOM 4476 O O . GLY A 1 307 ? -17.667 -36.693 19.419 1.000 0.820 307 GLY A O 1
ATOM 4480 N N . GLN A 1 308 ? -17.116 -34.541 19.839 1.000 0.870 308 GLN A N 1
ATOM 4481 C CA . GLN A 1 308 ? -17.758 -33.925 18.677 1.000 0.870 308 GLN A CA 1
ATOM 4482 C C . GLN A 1 308 ? -16.983 -34.218 17.382 1.000 0.870 308 GLN A C 1
ATOM 4483 O O . GLN A 1 308 ? -15.785 -34.509 17.391 1.000 0.870 308 GLN A O 1
ATOM 4497 N N . THR A 1 309 ? -17.678 -34.138 16.250 1.000 0.890 309 THR A N 1
ATOM 4498 C CA . THR A 1 309 ? -17.095 -34.264 14.909 1.000 0.890 309 THR A CA 1
ATOM 4499 C C . THR A 1 309 ? -16.855 -32.881 14.304 1.000 0.890 309 THR A C 1
ATOM 4500 O O . THR A 1 309 ? -17.699 -31.993 14.440 1.000 0.890 309 THR A O 1
ATOM 4511 N N . ALA A 1 310 ? -15.732 -32.709 13.612 1.000 0.920 310 ALA A N 1
ATOM 4512 C CA . ALA A 1 310 ? -15.396 -31.509 12.850 1.000 0.920 310 ALA A CA 1
ATOM 4513 C C . ALA A 1 310 ? -14.701 -31.884 11.530 1.000 0.920 310 ALA A C 1
ATOM 4514 O O . ALA A 1 310 ? -14.371 -33.045 11.291 1.000 0.920 310 ALA A O 1
ATOM 4521 N N . TYR A 1 311 ? -14.458 -30.895 10.675 1.000 0.870 311 TYR A N 1
ATOM 4522 C CA . TYR A 1 311 ? -13.764 -31.052 9.401 1.000 0.870 311 TYR A CA 1
ATOM 4523 C C . TYR A 1 311 ? -12.493 -30.204 9.366 1.000 0.870 311 TYR A C 1
ATOM 4524 O O . TYR A 1 311 ? -12.523 -29.014 9.684 1.000 0.870 311 TYR A O 1
ATOM 4542 N N . VAL A 1 312 ? -11.384 -30.803 8.930 1.000 0.820 312 VAL A N 1
ATOM 4543 C CA . VAL A 1 312 ? -10.093 -30.130 8.718 1.000 0.820 312 VAL A CA 1
ATOM 4544 C C . VAL A 1 312 ? -9.619 -30.341 7.284 1.000 0.820 312 VAL A C 1
ATOM 4545 O O . VAL A 1 312 ? -9.797 -31.415 6.712 1.000 0.820 312 VAL A O 1
ATOM 4558 N N . ALA A 1 313 ? -9.033 -29.317 6.670 1.000 0.710 313 ALA A N 1
ATOM 4559 C CA . ALA A 1 313 ? -8.561 -29.416 5.295 1.000 0.710 313 ALA A CA 1
ATOM 4560 C C . ALA A 1 313 ? -7.314 -30.320 5.194 1.000 0.710 313 ALA A C 1
ATOM 4561 O O . ALA A 1 313 ? -6.386 -30.226 5.998 1.000 0.710 313 ALA A O 1
ATOM 4568 N N . ASN A 1 314 ? -7.262 -31.196 4.190 1.000 0.650 314 ASN A N 1
ATOM 4569 C CA . ASN A 1 314 ? -6.223 -32.229 4.071 1.000 0.650 314 ASN A CA 1
ATOM 4570 C C . ASN A 1 314 ? -4.831 -31.702 3.650 1.000 0.650 314 ASN A C 1
ATOM 4571 O O . ASN A 1 314 ? -3.860 -32.461 3.614 1.000 0.650 314 ASN A O 1
ATOM 4582 N N . TRP A 1 315 ? -4.729 -30.407 3.338 1.000 0.550 315 TRP A N 1
ATOM 4583 C CA . TRP A 1 315 ? -3.490 -29.714 2.979 1.000 0.550 315 TRP A CA 1
ATOM 4584 C C . TRP A 1 315 ? -2.840 -28.952 4.145 1.000 0.550 315 TRP A C 1
ATOM 4585 O O . TRP A 1 315 ? -1.708 -28.502 4.001 1.000 0.550 315 TRP A O 1
ATOM 4606 N N . VAL A 1 316 ? -3.517 -28.820 5.295 1.000 0.630 316 VAL A N 1
ATOM 4607 C CA . VAL A 1 316 ? -2.945 -28.248 6.535 1.000 0.630 316 VAL A CA 1
ATOM 4608 C C . VAL A 1 316 ? -2.557 -29.318 7.562 1.000 0.630 316 VAL A C 1
ATOM 4609 O O . VAL A 1 316 ? -2.256 -28.993 8.710 1.000 0.630 316 VAL A O 1
ATOM 4622 N N . VAL A 1 317 ? -2.554 -30.597 7.163 1.000 0.680 317 VAL A N 1
ATOM 4623 C CA . VAL A 1 317 ? -2.234 -31.732 8.040 1.000 0.680 317 VAL A CA 1
ATOM 4624 C C . VAL A 1 317 ? -1.338 -32.777 7.365 1.000 0.680 317 VAL A C 1
ATOM 4625 O O . VAL A 1 317 ? -1.433 -33.018 6.158 1.000 0.680 317 VAL A O 1
ATOM 4638 N N . GLN A 1 318 ? -0.520 -33.454 8.169 1.000 0.620 318 GLN A N 1
ATOM 4639 C CA . GLN A 1 318 ? 0.162 -34.709 7.829 1.000 0.620 318 GLN A CA 1
ATOM 4640 C C . GLN A 1 318 ? -0.624 -35.911 8.382 1.000 0.620 318 GLN A C 1
ATOM 4641 O O . GLN A 1 318 ? -1.439 -35.763 9.292 1.000 0.620 318 GLN A O 1
ATOM 4655 N N . THR A 1 319 ? -0.392 -37.116 7.847 1.000 0.630 319 THR A N 1
ATOM 4656 C CA . THR A 1 319 ? -1.040 -38.361 8.332 1.000 0.630 319 THR A CA 1
ATOM 4657 C C . THR A 1 319 ? -0.065 -39.474 8.728 1.000 0.630 319 THR A C 1
ATOM 4658 O O . THR A 1 319 ? -0.481 -40.584 9.056 1.000 0.630 319 THR A O 1
ATOM 4669 N N . SER A 1 320 ? 1.229 -39.175 8.689 1.000 0.540 320 SER A N 1
ATOM 4670 C CA . SER A 1 320 ? 2.362 -40.055 8.974 1.000 0.540 320 SER A CA 1
ATOM 4671 C C . SER A 1 320 ? 3.298 -39.298 9.921 1.000 0.540 320 SER A C 1
ATOM 4672 O O . SER A 1 320 ? 3.574 -38.121 9.694 1.000 0.540 320 SER A O 1
ATOM 4680 N N . LYS A 1 321 ? 3.746 -39.934 11.013 1.000 0.430 321 LYS A N 1
ATOM 4681 C CA . LYS A 1 321 ? 4.666 -39.300 11.970 1.000 0.430 321 LYS A CA 1
ATOM 4682 C C . LYS A 1 321 ? 6.105 -39.485 11.483 1.000 0.430 321 LYS A C 1
ATOM 4683 O O . LYS A 1 321 ? 6.495 -40.617 11.202 1.000 0.430 321 LYS A O 1
ATOM 4702 N N . SER A 1 322 ? 6.883 -38.405 11.398 1.000 0.320 322 SER A N 1
ATOM 4703 C CA . SER A 1 322 ? 8.314 -38.504 11.078 1.000 0.320 322 SER A CA 1
ATOM 4704 C C . SER A 1 322 ? 9.083 -39.192 12.214 1.000 0.320 322 SER A C 1
ATOM 4705 O O . SER A 1 322 ? 8.701 -39.094 13.381 1.000 0.320 322 SER A O 1
ATOM 4713 N N . ALA A 1 323 ? 10.154 -39.910 11.873 1.000 0.270 323 ALA A N 1
ATOM 4714 C CA . ALA A 1 323 ? 10.831 -40.825 12.793 1.000 0.270 323 ALA A CA 1
ATOM 4715 C C . ALA A 1 323 ? 11.672 -40.130 13.882 1.000 0.270 323 ALA A C 1
ATOM 4716 O O . ALA A 1 323 ? 11.832 -40.692 14.963 1.000 0.270 323 ALA A O 1
ATOM 4723 N N . GLU A 1 324 ? 12.199 -38.927 13.627 1.000 0.260 324 GLU A N 1
ATOM 4724 C CA . GLU A 1 324 ? 13.064 -38.217 14.587 1.000 0.260 324 GLU A CA 1
ATOM 4725 C C . GLU A 1 324 ? 12.291 -37.656 15.791 1.000 0.260 324 GLU A C 1
ATOM 4726 O O . GLU A 1 324 ? 12.799 -37.666 16.910 1.000 0.260 324 GLU A O 1
ATOM 4738 N N . GLU A 1 325 ? 11.022 -37.268 15.615 1.000 0.280 325 GLU A N 1
ATOM 4739 C CA . GLU A 1 325 ? 10.139 -36.819 16.705 1.000 0.280 325 GLU A CA 1
ATOM 4740 C C . GLU A 1 325 ? 9.602 -37.997 17.551 1.000 0.280 325 GLU A C 1
ATOM 4741 O O . GLU A 1 325 ? 8.458 -38.004 18.011 1.000 0.280 325 GLU A O 1
ATOM 4753 N N . ALA A 1 326 ? 10.424 -39.028 17.757 1.000 0.250 326 ALA A N 1
ATOM 4754 C CA . ALA A 1 326 ? 10.184 -40.143 18.673 1.000 0.250 326 ALA A CA 1
ATOM 4755 C C . ALA A 1 326 ? 10.681 -39.872 20.109 1.000 0.250 326 ALA A C 1
ATOM 4756 O O . ALA A 1 326 ? 10.537 -40.740 20.970 1.000 0.250 326 ALA A O 1
ATOM 4763 N N . GLY A 1 327 ? 11.251 -38.688 20.374 1.000 0.230 327 GLY A N 1
ATOM 4764 C CA . GLY A 1 327 ? 11.548 -38.225 21.733 1.000 0.230 327 GLY A CA 1
ATOM 4765 C C . GLY A 1 327 ? 10.306 -38.221 22.632 1.000 0.230 327 GLY A C 1
ATOM 4766 O O . GLY A 1 327 ? 9.175 -38.207 22.134 1.000 0.230 327 GLY A O 1
ATOM 4770 N N . GLU A 1 328 ? 10.511 -38.254 23.955 1.000 0.230 328 GLU A N 1
ATOM 4771 C CA . GLU A 1 328 ? 9.398 -38.206 24.911 1.000 0.230 328 GLU A CA 1
ATOM 4772 C C . GLU A 1 328 ? 8.492 -37.008 24.597 1.000 0.230 328 GLU A C 1
ATOM 4773 O O . GLU A 1 328 ? 9.001 -35.894 24.443 1.000 0.230 328 GLU A O 1
ATOM 4785 N N . PRO A 1 329 ? 7.167 -37.217 24.463 1.000 0.230 329 PRO A N 1
ATOM 4786 C CA . PRO A 1 329 ? 6.263 -36.117 24.187 1.000 0.230 329 PRO A CA 1
ATOM 4787 C C . PRO A 1 329 ? 6.362 -35.142 25.364 1.000 0.230 329 PRO A C 1
ATOM 4788 O O . PRO A 1 329 ? 6.099 -35.565 26.497 1.000 0.230 329 PRO A O 1
ATOM 4799 N N . PRO A 1 330 ? 6.747 -33.869 25.144 1.000 0.220 330 PRO A N 1
ATOM 4800 C CA . PRO A 1 330 ? 6.701 -32.890 26.215 1.000 0.220 330 PRO A CA 1
ATOM 4801 C C . PRO A 1 330 ? 5.268 -32.875 26.733 1.000 0.220 330 PRO A C 1
ATOM 4802 O O . PRO A 1 330 ? 4.323 -32.839 25.939 1.000 0.220 330 PRO A O 1
ATOM 4813 N N . VAL A 1 331 ? 5.108 -32.993 28.054 1.000 0.220 331 VAL A N 1
ATOM 4814 C CA . VAL A 1 331 ? 3.780 -32.996 28.669 1.000 0.220 331 VAL A CA 1
ATOM 4815 C C . VAL A 1 331 ? 3.084 -31.728 28.200 1.000 0.220 331 VAL A C 1
ATOM 4816 O O . VAL A 1 331 ? 3.625 -30.639 28.369 1.000 0.220 331 VAL A O 1
ATOM 4829 N N . SER A 1 332 ? 1.928 -31.879 27.556 1.000 0.240 332 SER A N 1
ATOM 4830 C CA . SER A 1 332 ? 1.148 -30.746 27.079 1.000 0.240 332 SER A CA 1
ATOM 4831 C C . SER A 1 332 ? 0.651 -29.978 28.298 1.000 0.240 332 SER A C 1
ATOM 4832 O O . SER A 1 332 ? -0.372 -30.344 28.888 1.000 0.240 332 SER A O 1
ATOM 4840 N N . ASP A 1 333 ? 1.411 -28.961 28.704 1.000 0.240 333 ASP A N 1
ATOM 4841 C CA . ASP A 1 333 ? 0.981 -28.024 29.728 1.000 0.240 333 ASP A CA 1
ATOM 4842 C C . ASP A 1 333 ? -0.400 -27.498 29.339 1.000 0.240 333 ASP A C 1
ATOM 4843 O O . ASP A 1 333 ? -0.695 -27.239 28.169 1.000 0.240 333 ASP A O 1
ATOM 4852 N N . SER A 1 334 ? -1.287 -27.426 30.331 1.000 0.240 334 SER A N 1
ATOM 4853 C CA . SER A 1 334 ? -2.671 -27.018 30.093 1.000 0.240 334 SER A CA 1
ATOM 4854 C C . SER A 1 334 ? -2.713 -25.625 29.454 1.000 0.240 334 SER A C 1
ATOM 4855 O O . SER A 1 334 ? -1.819 -24.823 29.736 1.000 0.240 334 SER A O 1
ATOM 4863 N N . PRO A 1 335 ? -3.746 -25.302 28.649 1.000 0.260 335 PRO A N 1
ATOM 4864 C CA . PRO A 1 335 ? -3.906 -23.983 28.045 1.000 0.260 335 PRO A CA 1
ATOM 4865 C C . PRO A 1 335 ? -4.154 -22.921 29.126 1.000 0.260 335 PRO A C 1
ATOM 4866 O O . PRO A 1 335 ? -5.283 -22.546 29.436 1.000 0.260 335 PRO A O 1
ATOM 4877 N N . SER A 1 336 ? -3.060 -22.458 29.723 1.000 0.240 336 SER A N 1
ATOM 4878 C CA . SER A 1 336 ? -2.993 -21.234 30.502 1.000 0.240 336 SER A CA 1
ATOM 4879 C C . SER A 1 336 ? -3.377 -20.071 29.592 1.000 0.240 336 SER A C 1
ATOM 4880 O O . SER A 1 336 ? -2.960 -20.041 28.434 1.000 0.240 336 SER A O 1
ATOM 4888 N N . GLY A 1 337 ? -4.115 -19.092 30.119 1.000 0.290 337 GLY A N 1
ATOM 4889 C CA . GLY A 1 337 ? -4.393 -17.814 29.448 1.000 0.290 337 GLY A CA 1
ATOM 4890 C C . GLY A 1 337 ? -3.153 -16.916 29.382 1.000 0.290 337 GLY A C 1
ATOM 4891 O O . GLY A 1 337 ? -3.205 -15.747 29.738 1.000 0.290 337 GLY A O 1
ATOM 4895 N N . ASN A 1 338 ? -2.005 -17.489 29.026 1.000 0.340 338 ASN A N 1
ATOM 4896 C CA . ASN A 1 338 ? -0.741 -16.786 28.922 1.000 0.340 338 ASN A CA 1
ATOM 4897 C C . ASN A 1 338 ? -0.708 -16.101 27.554 1.000 0.340 338 ASN A C 1
ATOM 4898 O O . ASN A 1 338 ? -0.798 -16.789 26.536 1.000 0.340 338 ASN A O 1
ATOM 4909 N N . GLY A 1 339 ? -0.624 -14.770 27.546 1.000 0.490 339 GLY A N 1
ATOM 4910 C CA . GLY A 1 339 ? -0.830 -13.930 26.365 1.000 0.490 339 GLY A CA 1
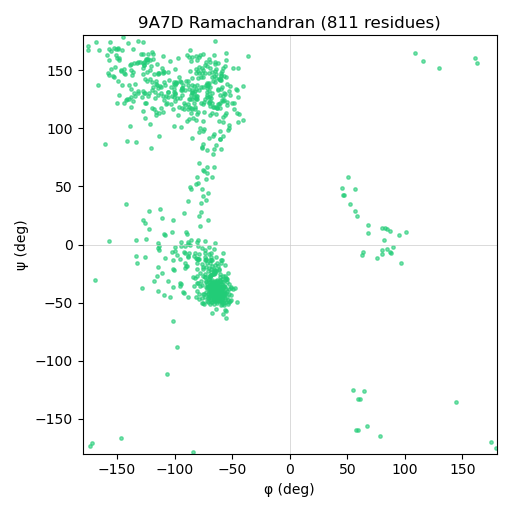ATOM 4911 C C . GLY A 1 339 ? 0.019 -14.346 25.173 1.000 0.490 339 GLY A C 1
ATOM 4912 O O . GLY A 1 339 ? 1.203 -14.039 25.116 1.000 0.490 339 GLY A O 1
ATOM 4916 N N . SER A 1 340 ? -0.583 -15.072 24.232 1.000 0.700 340 SER A N 1
ATOM 4917 C CA . SER A 1 340 ? 0.128 -15.691 23.119 1.000 0.700 340 SER A CA 1
ATOM 4918 C C . SER A 1 340 ? -0.437 -15.209 21.795 1.000 0.700 340 SER A C 1
ATOM 4919 O O . SER A 1 340 ? -1.644 -15.252 21.556 1.000 0.700 340 SER A O 1
ATOM 4927 N N . LEU A 1 341 ? 0.464 -14.787 20.913 1.000 0.880 341 LEU A N 1
ATOM 4928 C CA . LEU A 1 341 ? 0.137 -14.307 19.572 1.000 0.880 341 LEU A CA 1
ATOM 4929 C C . LEU A 1 341 ? -0.258 -15.438 18.608 1.000 0.880 341 LEU A C 1
ATOM 4930 O O . LEU A 1 341 ? -0.747 -15.166 17.511 1.000 0.880 341 LEU A O 1
ATOM 4946 N N . ASN A 1 342 ? -0.108 -16.698 19.035 1.000 0.810 342 ASN A N 1
ATOM 4947 C CA . ASN A 1 342 ? -0.577 -17.879 18.320 1.000 0.810 342 ASN A CA 1
ATOM 4948 C C . ASN A 1 342 ? -2.003 -17.695 17.782 1.000 0.810 342 ASN A C 1
ATOM 4949 O O . ASN A 1 342 ? -2.949 -17.426 18.525 1.000 0.810 342 ASN A O 1
ATOM 4960 N N . ASN A 1 343 ? -2.164 -17.930 16.480 1.000 0.760 343 ASN A N 1
ATOM 4961 C CA . ASN A 1 343 ? -3.457 -17.986 15.792 1.000 0.760 343 ASN A CA 1
ATOM 4962 C C . ASN A 1 343 ? -4.200 -16.632 15.697 1.000 0.760 343 ASN A C 1
ATOM 4963 O O . ASN A 1 343 ? -5.372 -16.622 15.297 1.000 0.760 343 ASN A O 1
ATOM 4974 N N . LYS A 1 344 ? -3.547 -15.515 16.053 1.000 0.920 344 LYS A N 1
ATOM 4975 C CA . LYS A 1 344 ? -4.044 -14.145 15.850 1.000 0.920 344 LYS A CA 1
ATOM 4976 C C . LYS A 1 344 ? -3.690 -13.672 14.443 1.000 0.920 344 LYS A C 1
ATOM 4977 O O . LYS A 1 344 ? -2.542 -13.793 14.020 1.000 0.920 344 LYS A O 1
ATOM 4996 N N . THR A 1 345 ? -4.662 -13.121 13.726 1.000 0.930 345 THR A N 1
ATOM 4997 C CA . THR A 1 345 ? -4.465 -12.516 12.404 1.000 0.930 345 THR A CA 1
ATOM 4998 C C . THR A 1 345 ? -4.126 -11.044 12.588 1.000 0.930 345 THR A C 1
ATOM 4999 O O . THR A 1 345 ? -5.002 -10.256 12.942 1.000 0.930 345 THR A O 1
ATOM 5010 N N . ILE A 1 346 ? -2.869 -10.661 12.376 1.000 0.980 346 ILE A N 1
ATOM 5011 C CA . ILE A 1 346 ? -2.394 -9.297 12.655 1.000 0.980 346 ILE A CA 1
ATOM 5012 C C . ILE A 1 346 ? -1.991 -8.626 11.344 1.000 0.980 346 ILE A C 1
ATOM 5013 O O . ILE A 1 346 ? -1.217 -9.178 10.562 1.000 0.980 346 ILE A O 1
ATOM 5029 N N . ILE A 1 347 ? -2.507 -7.426 11.093 1.000 0.990 347 ILE A N 1
ATOM 5030 C CA . ILE A 1 347 ? -2.075 -6.607 9.958 1.000 0.990 347 ILE A CA 1
ATOM 5031 C C . ILE A 1 347 ? -1.057 -5.592 10.456 1.000 0.990 347 ILE A C 1
ATOM 5032 O O . ILE A 1 347 ? -1.347 -4.838 11.383 1.000 0.990 347 ILE A O 1
ATOM 5048 N N . VAL A 1 348 ? 0.111 -5.556 9.822 1.000 0.990 348 VAL A N 1
ATOM 5049 C CA . VAL A 1 348 ? 1.106 -4.502 10.031 1.000 0.990 348 VAL A CA 1
ATOM 5050 C C . VAL A 1 348 ? 1.116 -3.606 8.798 1.000 0.990 348 VAL A C 1
ATOM 5051 O O . VAL A 1 348 ? 1.352 -4.063 7.681 1.000 0.990 348 VAL A O 1
ATOM 5064 N N . ASP A 1 349 ? 0.848 -2.325 8.990 1.000 0.990 349 ASP A N 1
ATOM 5065 C CA . ASP A 1 349 ? 0.673 -1.356 7.915 1.000 0.990 349 ASP A CA 1
ATOM 5066 C C . ASP A 1 349 ? 1.800 -0.308 7.937 1.000 0.990 349 ASP A C 1
ATOM 5067 O O . ASP A 1 349 ? 1.712 0.674 8.668 1.000 0.990 349 ASP A O 1
ATOM 5076 N N . PRO A 1 350 ? 2.902 -0.494 7.184 1.000 0.990 350 PRO A N 1
ATOM 5077 C CA . PRO A 1 350 ? 3.914 0.546 7.046 1.000 0.990 350 PRO A CA 1
ATOM 5078 C C . PRO A 1 350 ? 3.360 1.736 6.261 1.000 0.990 350 PRO A C 1
ATOM 5079 O O . PRO A 1 350 ? 3.118 1.635 5.048 1.000 0.990 350 PRO A O 1
ATOM 5090 N N . GLY A 1 351 ? 3.225 2.872 6.949 1.000 0.970 351 GLY A N 1
ATOM 5091 C CA . GLY A 1 351 ? 2.739 4.134 6.401 1.000 0.970 351 GLY A CA 1
ATOM 5092 C C . GLY A 1 351 ? 3.431 4.535 5.098 1.000 0.970 351 GLY A C 1
ATOM 5093 O O . GLY A 1 351 ? 4.591 4.167 4.854 1.000 0.970 351 GLY A O 1
ATOM 5097 N N . HIS A 1 352 ? 2.709 5.281 4.259 1.000 0.940 352 HIS A N 1
ATOM 5098 C CA . HIS A 1 352 ? 3.210 5.854 3.000 1.000 0.940 352 HIS A CA 1
ATOM 5099 C C . HIS A 1 352 ? 3.721 4.785 2.005 1.000 0.940 352 HIS A C 1
ATOM 5100 O O . HIS A 1 352 ? 3.297 3.627 2.091 1.000 0.940 352 HIS A O 1
ATOM 5114 N N . GLY A 1 353 ? 4.565 5.145 1.031 1.000 0.930 353 GLY A N 1
ATOM 5115 C CA . GLY A 1 353 ? 5.160 4.241 0.033 1.000 0.930 353 GLY A CA 1
ATOM 5116 C C . GLY A 1 353 ? 5.014 4.717 -1.420 1.000 0.930 353 GLY A C 1
ATOM 5117 O O . GLY A 1 353 ? 4.059 5.407 -1.781 1.000 0.930 353 GLY A O 1
ATOM 5121 N N . GLY A 1 354 ? 5.951 4.325 -2.288 1.000 0.900 354 GLY A N 1
ATOM 5122 C CA . GLY A 1 354 ? 5.976 4.721 -3.698 1.000 0.900 354 GLY A CA 1
ATOM 5123 C C . GLY A 1 354 ? 6.189 6.226 -3.850 1.000 0.900 354 GLY A C 1
ATOM 5124 O O . GLY A 1 354 ? 7.139 6.781 -3.295 1.000 0.900 354 GLY A O 1
ATOM 5128 N N . LYS A 1 355 ? 5.304 6.903 -4.589 1.000 0.860 355 LYS A N 1
ATOM 5129 C CA . LYS A 1 355 ? 5.303 8.372 -4.690 1.000 0.860 355 LYS A CA 1
ATOM 5130 C C . LYS A 1 355 ? 4.980 9.098 -3.379 1.000 0.860 355 LYS A C 1
ATOM 5131 O O . LYS A 1 355 ? 5.369 10.252 -3.258 1.000 0.860 355 LYS A O 1
ATOM 5150 N N . ASP A 1 356 ? 4.329 8.445 -2.418 1.000 0.900 356 ASP A N 1
ATOM 5151 C CA . ASP A 1 356 ? 4.108 9.008 -1.086 1.000 0.900 356 ASP A CA 1
ATOM 5152 C C . ASP A 1 356 ? 5.345 8.753 -0.212 1.000 0.900 356 ASP A C 1
ATOM 5153 O O . ASP A 1 356 ? 5.625 7.608 0.153 1.000 0.900 356 ASP A O 1
ATOM 5162 N N . SER A 1 357 ? 6.117 9.795 0.100 1.000 0.890 357 SER A N 1
ATOM 5163 C CA . SER A 1 357 ? 7.310 9.693 0.951 1.000 0.890 357 SER A CA 1
ATOM 5164 C C . SER A 1 357 ? 7.000 9.535 2.440 1.000 0.890 357 SER A C 1
ATOM 5165 O O . SER A 1 357 ? 7.883 9.095 3.185 1.000 0.890 357 SER A O 1
ATOM 5173 N N . GLY A 1 358 ? 5.797 9.917 2.871 1.000 0.920 358 GLY A N 1
ATOM 5174 C CA . GLY A 1 358 ? 5.590 10.443 4.217 1.000 0.920 358 GLY A CA 1
ATOM 5175 C C . GLY A 1 358 ? 6.469 11.663 4.474 1.000 0.920 358 GLY A C 1
ATOM 5176 O O . GLY A 1 358 ? 6.981 12.287 3.533 1.000 0.920 358 GLY A O 1
ATOM 5180 N N . THR A 1 359 ? 6.696 11.978 5.744 1.000 0.900 359 THR A N 1
ATOM 5181 C CA . THR A 1 359 ? 7.553 13.113 6.108 1.000 0.900 359 THR A CA 1
ATOM 5182 C C . THR A 1 359 ? 9.010 12.949 5.633 1.000 0.900 359 THR A C 1
ATOM 5183 O O . THR A 1 359 ? 9.532 11.845 5.432 1.000 0.900 359 THR A O 1
ATOM 5194 N N . ILE A 1 360 ? 9.700 14.079 5.472 1.000 0.900 360 ILE A N 1
ATOM 5195 C CA . ILE A 1 360 ? 11.141 14.147 5.227 1.000 0.900 360 ILE A CA 1
ATOM 5196 C C . ILE A 1 360 ? 11.834 14.506 6.549 1.000 0.900 360 ILE A C 1
ATOM 5197 O O . ILE A 1 360 ? 11.626 15.586 7.101 1.000 0.900 360 ILE A O 1
ATOM 5213 N N . GLY A 1 361 ? 12.669 13.600 7.060 1.000 0.920 361 GLY A N 1
ATOM 5214 C CA . GLY A 1 361 ? 13.479 13.829 8.256 1.000 0.920 361 GLY A CA 1
ATOM 5215 C C . GLY A 1 361 ? 14.543 14.912 8.067 1.000 0.920 361 GLY A C 1
ATOM 5216 O O . GLY A 1 361 ? 14.911 15.257 6.942 1.000 0.920 361 GLY A O 1
ATOM 5220 N N . TYR A 1 362 ? 15.080 15.428 9.175 1.000 0.920 362 TYR A N 1
ATOM 5221 C CA . TYR A 1 362 ? 16.053 16.529 9.191 1.000 0.920 362 TYR A CA 1
ATOM 5222 C C . TYR A 1 362 ? 17.314 16.263 8.335 1.000 0.920 362 TYR A C 1
ATOM 5223 O O . TYR A 1 362 ? 17.905 17.196 7.792 1.000 0.920 362 TYR A O 1
ATOM 5241 N N . SER A 1 363 ? 17.717 14.999 8.159 1.000 0.890 363 SER A N 1
ATOM 5242 C CA . SER A 1 363 ? 18.826 14.586 7.284 1.000 0.890 363 SER A CA 1
ATOM 5243 C C . SER A 1 363 ? 18.425 14.294 5.827 1.000 0.890 363 SER A C 1
ATOM 5244 O O . SER A 1 363 ? 19.245 13.780 5.066 1.000 0.890 363 SER A O 1
ATOM 5252 N N . GLY A 1 364 ? 17.189 14.613 5.428 1.000 0.890 364 GLY A N 1
ATOM 5253 C CA . GLY A 1 364 ? 16.656 14.414 4.074 1.000 0.890 364 GLY A CA 1
ATOM 5254 C C . GLY A 1 364 ? 16.098 13.012 3.800 1.000 0.890 364 GLY A C 1
ATOM 5255 O O . GLY A 1 364 ? 15.901 12.649 2.642 1.000 0.890 364 GLY A O 1
ATOM 5259 N N . LYS A 1 365 ? 15.875 12.192 4.835 1.000 0.900 365 LYS A N 1
ATOM 5260 C CA . LYS A 1 365 ? 15.436 10.793 4.688 1.000 0.900 365 LYS A CA 1
ATOM 5261 C C . LYS A 1 365 ? 13.918 10.667 4.763 1.000 0.900 365 LYS A C 1
ATOM 5262 O O . LYS A 1 365 ? 13.298 11.214 5.666 1.000 0.900 365 LYS A O 1
ATOM 5281 N N . PHE A 1 366 ? 13.336 9.896 3.848 1.000 0.920 366 PHE A N 1
ATOM 5282 C CA . PHE A 1 366 ? 11.889 9.674 3.800 1.000 0.920 366 PHE A CA 1
ATOM 5283 C C . PHE A 1 366 ? 11.398 8.682 4.856 1.000 0.920 366 PHE A C 1
ATOM 5284 O O . PHE A 1 366 ? 11.948 7.582 4.999 1.000 0.920 366 PHE A O 1
ATOM 5301 N N . GLU A 1 367 ? 10.297 9.038 5.507 1.000 0.950 367 GLU A N 1
ATOM 5302 C CA . GLU A 1 367 ? 9.573 8.228 6.484 1.000 0.950 367 GLU A CA 1
ATOM 5303 C C . GLU A 1 367 ? 9.210 6.837 5.949 1.000 0.950 367 GLU A C 1
ATOM 5304 O O . GLU A 1 367 ? 9.452 5.836 6.623 1.000 0.950 367 GLU A O 1
ATOM 5316 N N . LYS A 1 368 ? 8.741 6.744 4.695 1.000 0.940 368 LYS A N 1
ATOM 5317 C CA . LYS A 1 368 ? 8.331 5.487 4.040 1.000 0.940 368 LYS A CA 1
ATOM 5318 C C . LYS A 1 368 ? 9.384 4.372 4.058 1.000 0.940 368 LYS A C 1
ATOM 5319 O O . LYS A 1 368 ? 9.030 3.195 3.937 1.000 0.940 368 LYS A O 1
ATOM 5338 N N . ASN A 1 369 ? 10.666 4.732 4.176 1.000 0.940 369 ASN A N 1
ATOM 5339 C CA . ASN A 1 369 ? 11.800 3.807 4.256 1.000 0.940 369 ASN A CA 1
ATOM 5340 C C . ASN A 1 369 ? 12.021 3.310 5.692 1.000 0.940 369 ASN A C 1
ATOM 5341 O O . ASN A 1 369 ? 12.528 2.208 5.911 1.000 0.940 369 ASN A O 1
ATOM 5352 N N . LEU A 1 370 ? 11.638 4.128 6.671 1.000 0.960 370 LEU A N 1
ATOM 5353 C CA . LEU A 1 370 ? 11.695 3.832 8.092 1.000 0.960 370 LEU A CA 1
ATOM 5354 C C . LEU A 1 370 ? 10.489 2.978 8.514 1.000 0.960 370 LEU A C 1
ATOM 5355 O O . LEU A 1 370 ? 10.685 1.940 9.149 1.000 0.960 370 LEU A O 1
ATOM 5371 N N . THR A 1 371 ? 9.277 3.333 8.067 1.000 0.980 371 THR A N 1
ATOM 5372 C CA . THR A 1 371 ? 8.041 2.578 8.341 1.000 0.980 371 THR A CA 1
ATOM 5373 C C . THR A 1 371 ? 8.131 1.140 7.833 1.000 0.980 371 THR A C 1
ATOM 5374 O O . THR A 1 371 ? 7.920 0.211 8.610 1.000 0.980 371 THR A O 1
ATOM 5385 N N . ILE A 1 372 ? 8.546 0.914 6.577 1.000 0.970 372 ILE A N 1
ATOM 5386 C CA . ILE A 1 372 ? 8.692 -0.445 6.021 1.000 0.970 372 ILE A CA 1
ATOM 5387 C C . ILE A 1 372 ? 9.790 -1.265 6.713 1.000 0.970 372 ILE A C 1
ATOM 5388 O O . ILE A 1 372 ? 9.632 -2.477 6.877 1.000 0.970 372 ILE A O 1
ATOM 5404 N N . LYS A 1 373 ? 10.886 -0.634 7.157 1.000 0.960 373 LYS A N 1
ATOM 5405 C CA . LYS A 1 373 ? 11.956 -1.320 7.902 1.000 0.960 373 LYS A CA 1
ATOM 5406 C C . LYS A 1 373 ? 11.435 -1.818 9.253 1.000 0.960 373 LYS A C 1
ATOM 5407 O O . LYS A 1 373 ? 11.605 -2.994 9.574 1.000 0.960 373 LYS A O 1
ATOM 5426 N N . THR A 1 374 ? 10.751 -0.952 9.998 1.000 0.980 374 THR A N 1
ATOM 5427 C CA . THR A 1 374 ? 10.175 -1.276 11.310 1.000 0.980 374 THR A CA 1
ATOM 5428 C C . THR A 1 374 ? 9.019 -2.273 11.197 1.000 0.980 374 THR A C 1
ATOM 5429 O O . THR A 1 374 ? 8.985 -3.247 11.944 1.000 0.980 374 THR A O 1
ATOM 5440 N N . ALA A 1 375 ? 8.129 -2.116 10.212 1.000 0.980 375 ALA A N 1
ATOM 5441 C CA . ALA A 1 375 ? 7.030 -3.048 9.956 1.000 0.980 375 ALA A CA 1
ATOM 5442 C C . ALA A 1 375 ? 7.510 -4.466 9.607 1.000 0.980 375 ALA A C 1
ATOM 5443 O O . ALA A 1 375 ? 6.942 -5.441 10.094 1.000 0.980 375 ALA A O 1
ATOM 5450 N N . LYS A 1 376 ? 8.573 -4.604 8.801 1.000 0.940 376 LYS A N 1
ATOM 5451 C CA . LYS A 1 376 ? 9.152 -5.919 8.474 1.000 0.940 376 LYS A CA 1
ATOM 5452 C C . LYS A 1 376 ? 9.821 -6.583 9.675 1.000 0.940 376 LYS A C 1
ATOM 5453 O O . LYS A 1 376 ? 9.682 -7.794 9.841 1.000 0.940 376 LYS A O 1
ATOM 5472 N N . LEU A 1 377 ? 10.505 -5.808 10.520 1.000 0.930 377 LEU A N 1
ATOM 5473 C CA . LEU A 1 377 ? 11.070 -6.314 11.773 1.000 0.930 377 LEU A CA 1
ATOM 5474 C C . LEU A 1 377 ? 9.959 -6.804 12.714 1.000 0.930 377 LEU A C 1
ATOM 5475 O O . LEU A 1 377 ? 10.011 -7.943 13.175 1.000 0.930 377 LEU A O 1
ATOM 5491 N N . LEU A 1 378 ? 8.914 -5.990 12.907 1.000 0.980 378 LEU A N 1
ATOM 5492 C CA . LEU A 1 378 ? 7.735 -6.351 13.693 1.000 0.980 378 LEU A CA 1
ATOM 5493 C C . LEU A 1 378 ? 7.059 -7.618 13.155 1.000 0.980 378 LEU A C 1
ATOM 5494 O O . LEU A 1 378 ? 6.838 -8.561 13.906 1.000 0.980 378 LEU A O 1
ATOM 5510 N N . ALA A 1 379 ? 6.788 -7.686 11.850 1.000 0.960 379 ALA A N 1
ATOM 5511 C CA . ALA A 1 379 ? 6.160 -8.854 11.240 1.000 0.960 379 ALA A CA 1
ATOM 5512 C C . ALA A 1 379 ? 7.007 -10.128 11.400 1.000 0.960 379 ALA A C 1
ATOM 5513 O O . ALA A 1 379 ? 6.449 -11.203 11.613 1.000 0.960 379 ALA A O 1
ATOM 5520 N N . SER A 1 380 ? 8.340 -10.028 11.355 1.000 0.840 380 SER A N 1
ATOM 5521 C CA . SER A 1 380 ? 9.229 -11.170 11.613 1.000 0.840 380 SER A CA 1
ATOM 5522 C C . SER A 1 380 ? 9.167 -11.656 13.066 1.000 0.840 380 SER A C 1
ATOM 5523 O O . SER A 1 380 ? 9.213 -12.867 13.294 1.000 0.840 380 SER A O 1
ATOM 5531 N N . LYS A 1 381 ? 9.054 -10.740 14.037 1.000 0.850 381 LYS A N 1
ATOM 5532 C CA . LYS A 1 381 ? 8.890 -11.059 15.465 1.000 0.850 381 LYS A CA 1
ATOM 5533 C C . LYS A 1 381 ? 7.534 -11.721 15.729 1.000 0.850 381 LYS A C 1
ATOM 5534 O O . LYS A 1 381 ? 7.488 -12.912 16.024 1.000 0.850 381 LYS A O 1
ATOM 5553 N N . LEU A 1 382 ? 6.441 -11.029 15.395 1.000 0.940 382 LEU A N 1
ATOM 5554 C CA . LEU A 1 382 ? 5.062 -11.511 15.557 1.000 0.940 382 LEU A CA 1
ATOM 5555 C C . LEU A 1 382 ? 4.815 -12.895 14.910 1.000 0.940 382 LEU A C 1
ATOM 5556 O O . LEU A 1 382 ? 4.128 -13.736 15.490 1.000 0.940 382 LEU A O 1
ATOM 5572 N N . ARG A 1 383 ? 5.401 -13.176 13.732 1.000 0.850 383 ARG A N 1
ATOM 5573 C CA . ARG A 1 383 ? 5.346 -14.510 13.090 1.000 0.850 383 ARG A CA 1
ATOM 5574 C C . ARG A 1 383 ? 6.136 -15.575 13.851 1.000 0.850 383 ARG A C 1
ATOM 5575 O O . ARG A 1 383 ? 5.715 -16.728 13.889 1.000 0.850 383 ARG A O 1
ATOM 5596 N N . SER A 1 384 ? 7.260 -15.205 14.463 1.000 0.720 384 SER A N 1
ATOM 5597 C CA . SER A 1 384 ? 8.045 -16.093 15.333 1.000 0.720 384 SER A CA 1
ATOM 5598 C C . SER A 1 384 ? 7.296 -16.417 16.633 1.000 0.720 384 SER A C 1
ATOM 5599 O O . SER A 1 384 ? 7.409 -17.534 17.132 1.000 0.720 384 SER A O 1
ATOM 5607 N N . ALA A 1 385 ? 6.467 -15.488 17.122 1.000 0.790 385 ALA A N 1
ATOM 5608 C CA . ALA A 1 385 ? 5.522 -15.685 18.224 1.000 0.790 385 ALA A CA 1
ATOM 5609 C C . ALA A 1 385 ? 4.194 -16.382 17.821 1.000 0.790 385 ALA A C 1
ATOM 5610 O O . ALA A 1 385 ? 3.321 -16.588 18.667 1.000 0.790 385 ALA A O 1
ATOM 5617 N N . GLY A 1 386 ? 4.034 -16.777 16.550 1.000 0.790 386 GLY A N 1
ATOM 5618 C CA . GLY A 1 386 ? 2.924 -17.613 16.074 1.000 0.790 386 GLY A CA 1
ATOM 5619 C C . GLY A 1 386 ? 1.703 -16.883 15.492 1.000 0.790 386 GLY A C 1
ATOM 5620 O O . GLY A 1 386 ? 0.700 -17.543 15.200 1.000 0.790 386 GLY A O 1
ATOM 5624 N N . ALA A 1 387 ? 1.757 -15.563 15.295 1.000 0.880 387 ALA A N 1
ATOM 5625 C CA . ALA A 1 387 ? 0.689 -14.833 14.605 1.000 0.880 387 ALA A CA 1
ATOM 5626 C C . ALA A 1 387 ? 0.684 -15.092 13.086 1.000 0.880 387 ALA A C 1
ATOM 5627 O O . ALA A 1 387 ? 1.737 -15.220 12.452 1.000 0.880 387 ALA A O 1
ATOM 5634 N N . ASP A 1 388 ? -0.508 -15.082 12.483 1.000 0.870 388 ASP A N 1
ATOM 5635 C CA . ASP A 1 388 ? -0.674 -15.022 11.027 1.000 0.870 388 ASP A CA 1
ATOM 5636 C C . ASP A 1 388 ? -0.623 -13.552 10.586 1.000 0.870 388 ASP A C 1
ATOM 5637 O O . ASP A 1 388 ? -1.617 -12.823 10.639 1.000 0.870 388 ASP A O 1
ATOM 5646 N N . VAL A 1 389 ? 0.580 -13.086 10.247 1.000 0.940 389 VAL A N 1
ATOM 5647 C CA . VAL A 1 389 ? 0.844 -11.661 10.007 1.000 0.940 389 VAL A CA 1
ATOM 5648 C C . VAL A 1 389 ? 0.868 -11.339 8.523 1.000 0.940 389 VAL A C 1
ATOM 5649 O O . VAL A 1 389 ? 1.650 -11.932 7.775 1.000 0.940 389 VAL A O 1
ATOM 5662 N N . TYR A 1 390 ? 0.118 -10.316 8.120 1.000 0.940 390 TYR A N 1
ATOM 5663 C CA . TYR A 1 390 ? 0.144 -9.754 6.769 1.000 0.940 390 TYR A CA 1
ATOM 5664 C C . TYR A 1 390 ? 0.648 -8.311 6.805 1.000 0.940 390 TYR A C 1
ATOM 5665 O O . TYR A 1 390 ? 0.302 -7.554 7.709 1.000 0.940 390 TYR A O 1
ATOM 5683 N N . VAL A 1 391 ? 1.458 -7.931 5.815 1.000 0.970 391 VAL A N 1
ATOM 5684 C CA . VAL A 1 391 ? 1.980 -6.564 5.674 1.000 0.970 391 VAL A CA 1
ATOM 5685 C C . VAL A 1 391 ? 1.348 -5.918 4.443 1.000 0.970 391 VAL A C 1
ATOM 5686 O O . VAL A 1 391 ? 1.336 -6.540 3.380 1.000 0.970 391 VAL A O 1
ATOM 5699 N N . THR A 1 392 ? 0.810 -4.702 4.577 1.000 0.980 392 THR A N 1
ATOM 5700 C CA . THR A 1 392 ? 0.010 -4.040 3.517 1.000 0.980 392 THR A CA 1
ATOM 5701 C C . THR A 1 392 ? 0.808 -3.691 2.257 1.000 0.980 392 THR A C 1
ATOM 5702 O O . THR A 1 392 ? 0.233 -3.626 1.173 1.000 0.980 392 THR A O 1
ATOM 5713 N N . ARG A 1 393 ? 2.132 -3.519 2.375 1.000 0.950 393 ARG A N 1
ATOM 5714 C CA . ARG A 1 393 ? 3.083 -3.429 1.255 1.000 0.950 393 ARG A CA 1
ATOM 5715 C C . ARG A 1 393 ? 4.406 -4.114 1.588 1.000 0.950 393 ARG A C 1
ATOM 5716 O O . ARG A 1 393 ? 4.862 -4.094 2.730 1.000 0.950 393 ARG A O 1
ATOM 5737 N N . GLN A 1 394 ? 5.033 -4.700 0.571 1.000 0.900 394 GLN A N 1
ATOM 5738 C CA . GLN A 1 394 ? 6.254 -5.507 0.707 1.000 0.900 394 GLN A CA 1
ATOM 5739 C C . GLN A 1 394 ? 7.507 -4.815 0.150 1.000 0.900 394 GLN A C 1
ATOM 5740 O O . GLN A 1 394 ? 8.627 -5.259 0.404 1.000 0.900 394 GLN A O 1
ATOM 5754 N N . ASP A 1 395 ? 7.347 -3.717 -0.576 1.000 0.920 395 ASP A N 1
ATOM 5755 C CA . ASP A 1 395 ? 8.400 -2.937 -1.224 1.000 0.920 395 ASP A CA 1
ATOM 5756 C C . ASP A 1 395 ? 8.028 -1.437 -1.237 1.000 0.920 395 ASP A C 1
ATOM 5757 O O . ASP A 1 395 ? 7.149 -0.991 -0.489 1.000 0.920 395 ASP A O 1
ATOM 5766 N N . ASP A 1 396 ? 8.740 -0.628 -2.025 1.000 0.930 396 ASP A N 1
ATOM 5767 C CA . ASP A 1 396 ? 8.458 0.803 -2.174 1.000 0.930 396 ASP A CA 1
ATOM 5768 C C . ASP A 1 396 ? 7.302 1.064 -3.159 1.000 0.930 396 ASP A C 1
ATOM 5769 O O . ASP A 1 396 ? 7.436 1.729 -4.186 1.000 0.930 396 ASP A O 1
ATOM 5778 N N . THR A 1 397 ? 6.144 0.483 -2.854 1.000 0.920 397 THR A N 1
ATOM 5779 C CA . THR A 1 397 ? 4.890 0.661 -3.589 1.000 0.920 397 THR A CA 1
ATOM 5780 C C . THR A 1 397 ? 3.935 1.570 -2.825 1.000 0.920 397 THR A C 1
ATOM 5781 O O . THR A 1 397 ? 3.829 1.508 -1.600 1.000 0.920 397 THR A O 1
ATOM 5792 N N . PHE A 1 398 ? 3.217 2.427 -3.556 1.000 0.930 398 PHE A N 1
ATOM 5793 C CA . PHE A 1 398 ? 2.101 3.177 -2.987 1.000 0.930 398 PHE A CA 1
ATOM 5794 C C . PHE A 1 398 ? 0.927 2.229 -2.742 1.000 0.930 398 PHE A C 1
ATOM 5795 O O . PHE A 1 398 ? 0.603 1.425 -3.613 1.000 0.930 398 PHE A O 1
ATOM 5812 N N . VAL A 1 399 ? 0.253 2.357 -1.599 1.000 0.960 399 VAL A N 1
ATOM 5813 C CA . VAL A 1 399 ? -0.987 1.628 -1.295 1.000 0.960 399 VAL A CA 1
ATOM 5814 C C . VAL A 1 399 ? -1.996 2.606 -0.706 1.000 0.960 399 VAL A C 1
ATOM 5815 O O . VAL A 1 399 ? -1.683 3.324 0.248 1.000 0.960 399 VAL A O 1
ATOM 5828 N N . SER A 1 400 ? -3.200 2.634 -1.285 1.000 0.950 400 SER A N 1
ATOM 5829 C CA . SER A 1 400 ? -4.271 3.553 -0.883 1.000 0.950 400 SER A CA 1
ATOM 5830 C C . SER A 1 400 ? -4.768 3.286 0.541 1.000 0.950 400 SER A C 1
ATOM 5831 O O . SER A 1 400 ? -4.686 2.161 1.040 1.000 0.950 400 SER A O 1
ATOM 5839 N N . LEU A 1 401 ? -5.329 4.309 1.189 1.000 0.970 401 LEU A N 1
ATOM 5840 C CA . LEU A 1 401 ? -5.905 4.173 2.530 1.000 0.970 401 LEU A CA 1
ATOM 5841 C C . LEU A 1 401 ? -7.089 3.182 2.519 1.000 0.970 401 LEU A C 1
ATOM 5842 O O . LEU A 1 401 ? -7.192 2.339 3.411 1.000 0.970 401 LEU A O 1
ATOM 5858 N N . GLN A 1 402 ? -7.891 3.180 1.444 1.000 0.970 402 GLN A N 1
ATOM 5859 C CA . GLN A 1 402 ? -8.910 2.160 1.165 1.000 0.970 402 GLN A CA 1
ATOM 5860 C C . GLN A 1 402 ? -8.327 0.742 1.129 1.000 0.970 402 GLN A C 1
ATOM 5861 O O . GLN A 1 402 ? -8.877 -0.163 1.751 1.000 0.970 402 GLN A O 1
ATOM 5875 N N . SER A 1 403 ? -7.218 0.532 0.414 1.000 0.970 403 SER A N 1
ATOM 5876 C CA . SER A 1 403 ? -6.579 -0.783 0.269 1.000 0.970 403 SER A CA 1
ATOM 5877 C C . SER A 1 403 ? -6.051 -1.329 1.598 1.000 0.970 403 SER A C 1
ATOM 5878 O O . SER A 1 403 ? -6.223 -2.514 1.878 1.000 0.970 403 SER A O 1
ATOM 5886 N N . ARG A 1 404 ? -5.481 -0.472 2.455 1.000 0.980 404 ARG A N 1
ATOM 5887 C CA . ARG A 1 404 ? -4.982 -0.856 3.793 1.000 0.980 404 ARG A CA 1
ATOM 5888 C C . ARG A 1 404 ? -6.120 -1.351 4.694 1.000 0.980 404 ARG A C 1
ATOM 5889 O O . ARG A 1 404 ? -6.022 -2.427 5.288 1.000 0.980 404 ARG A O 1
ATOM 5910 N N . VAL A 1 405 ? -7.235 -0.616 4.722 1.000 0.980 405 VAL A N 1
ATOM 5911 C CA . VAL A 1 405 ? -8.462 -1.012 5.441 1.000 0.980 405 VAL A CA 1
ATOM 5912 C C . VAL A 1 405 ? -9.090 -2.267 4.821 1.000 0.980 405 VAL A C 1
ATOM 5913 O O . VAL A 1 405 ? -9.482 -3.188 5.540 1.000 0.980 405 VAL A O 1
ATOM 5926 N N . SER A 1 406 ? -9.120 -2.352 3.488 1.000 0.970 406 SER A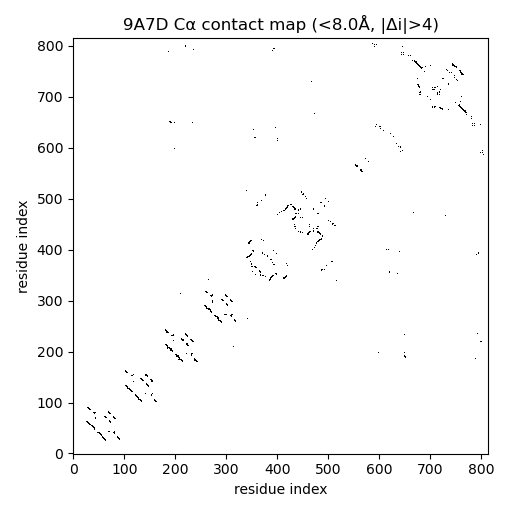 N 1
ATOM 5927 C CA . SER A 1 406 ? -9.610 -3.515 2.741 1.000 0.970 406 SER A CA 1
ATOM 5928 C C . SER A 1 406 ? -8.884 -4.800 3.137 1.000 0.970 406 SER A C 1
ATOM 5929 O O . SER A 1 406 ? -9.551 -5.797 3.408 1.000 0.970 406 SER A O 1
ATOM 5937 N N . THR A 1 407 ? -7.552 -4.784 3.242 1.000 0.970 407 THR A N 1
ATOM 5938 C CA . THR A 1 407 ? -6.768 -5.934 3.722 1.000 0.970 407 THR A CA 1
ATOM 5939 C C . THR A 1 407 ? -7.202 -6.360 5.132 1.000 0.970 407 THR A C 1
ATOM 5940 O O . THR A 1 407 ? -7.414 -7.550 5.373 1.000 0.970 407 THR A O 1
ATOM 5951 N N . SER A 1 408 ? -7.432 -5.414 6.053 1.000 0.980 408 SER A N 1
ATOM 5952 C CA . SER A 1 408 ? -7.922 -5.713 7.413 1.000 0.980 408 SER A CA 1
ATOM 5953 C C . SER A 1 408 ? -9.315 -6.359 7.420 1.000 0.980 408 SER A C 1
ATOM 5954 O O . SER A 1 408 ? -9.545 -7.362 8.107 1.000 0.980 408 SER A O 1
ATOM 5962 N N . HIS A 1 409 ? -10.232 -5.850 6.593 1.000 0.970 409 HIS A N 1
ATOM 5963 C CA . HIS A 1 409 ? -11.577 -6.405 6.426 1.000 0.970 409 HIS A CA 1
ATOM 5964 C C . HIS A 1 409 ? -11.581 -7.773 5.730 1.000 0.970 409 HIS A C 1
ATOM 5965 O O . HIS A 1 409 ? -12.284 -8.680 6.175 1.000 0.970 409 HIS A O 1
ATOM 5979 N N . TYR A 1 410 ? -10.793 -7.946 4.666 1.000 0.950 410 TYR A N 1
ATOM 5980 C CA . TYR A 1 410 ? -10.682 -9.198 3.915 1.000 0.950 410 TYR A CA 1
ATOM 5981 C C . TYR A 1 410 ? -10.073 -10.321 4.761 1.000 0.950 410 TYR A C 1
ATOM 5982 O O . TYR A 1 410 ? -10.545 -11.459 4.722 1.000 0.950 410 TYR A O 1
ATOM 6000 N N . ARG A 1 411 ? -9.049 -10.001 5.562 1.000 0.920 411 ARG A N 1
ATOM 6001 C CA . ARG A 1 411 ? -8.392 -10.961 6.457 1.000 0.920 411 ARG A CA 1
ATOM 6002 C C . ARG A 1 411 ? -9.142 -11.221 7.761 1.000 0.920 411 ARG A C 1
ATOM 6003 O O . ARG A 1 411 ? -8.822 -12.200 8.422 1.000 0.920 411 ARG A O 1
ATOM 6024 N N . ASN A 1 412 ? -10.148 -10.408 8.094 1.000 0.930 412 ASN A N 1
ATOM 6025 C CA . ASN A 1 412 ? -10.832 -10.422 9.390 1.000 0.930 412 ASN A CA 1
ATOM 6026 C C . ASN A 1 412 ? -9.814 -10.373 10.546 1.000 0.930 412 ASN A C 1
ATOM 6027 O O . ASN A 1 412 ? -9.731 -11.293 11.360 1.000 0.930 412 ASN A O 1
ATOM 6038 N N . ALA A 1 413 ? -8.991 -9.325 10.545 1.000 0.970 413 ALA A N 1
ATOM 6039 C CA . ALA A 1 413 ? -7.895 -9.171 11.492 1.000 0.970 413 ALA A CA 1
ATOM 6040 C C . ALA A 1 413 ? -8.369 -9.151 12.957 1.000 0.970 413 ALA A C 1
ATOM 6041 O O . ALA A 1 413 ? -9.377 -8.527 13.273 1.000 0.970 413 ALA A O 1
ATOM 6048 N N . ASP A 1 414 ? -7.600 -9.783 13.843 1.000 0.980 414 ASP A N 1
ATOM 6049 C CA . ASP A 1 414 ? -7.734 -9.643 15.296 1.000 0.980 414 ASP A CA 1
ATOM 6050 C C . ASP A 1 414 ? -7.102 -8.315 15.785 1.000 0.980 414 ASP A C 1
ATOM 6051 O O . ASP A 1 414 ? -7.497 -7.803 16.829 1.000 0.980 414 ASP A O 1
ATOM 6060 N N . ALA A 1 415 ? -6.142 -7.747 15.033 1.000 0.990 415 ALA A N 1
ATOM 6061 C CA . ALA A 1 415 ? -5.601 -6.394 15.230 1.000 0.990 415 ALA A CA 1
ATOM 6062 C C . ALA A 1 415 ? -4.995 -5.797 13.937 1.000 0.990 415 ALA A C 1
ATOM 6063 O O . ALA A 1 415 ? -4.461 -6.521 13.090 1.000 0.990 415 ALA A O 1
ATOM 6070 N N . PHE A 1 416 ? -5.027 -4.469 13.807 1.000 0.990 416 PHE A N 1
ATOM 6071 C CA . PHE A 1 416 ? -4.388 -3.685 12.742 1.000 0.990 416 PHE A CA 1
ATOM 6072 C C . PHE A 1 416 ? -3.465 -2.616 13.347 1.000 0.990 416 PHE A C 1
ATOM 6073 O O . PHE A 1 416 ? -3.912 -1.775 14.125 1.000 0.990 416 PHE A O 1
ATOM 6090 N N . ILE A 1 417 ? -2.180 -2.644 12.988 1.000 0.990 417 ILE A N 1
ATOM 6091 C CA . ILE A 1 417 ? -1.140 -1.760 13.530 1.000 0.990 417 ILE A CA 1
ATOM 6092 C C . ILE A 1 417 ? -0.508 -0.965 12.386 1.000 0.990 417 ILE A C 1
ATOM 6093 O O . ILE A 1 417 ? 0.316 -1.503 11.643 1.000 0.990 417 ILE A O 1
ATOM 6109 N N . SER A 1 418 ? -0.869 0.310 12.250 1.000 0.990 418 SER A N 1
ATOM 6110 C CA . SER A 1 418 ? -0.197 1.226 11.324 1.000 0.990 418 SER A CA 1
ATOM 6111 C C . SER A 1 418 ? 1.047 1.839 11.972 1.000 0.990 418 SER A C 1
ATOM 6112 O O . SER A 1 418 ? 1.035 2.187 13.154 1.000 0.990 418 SER A O 1
ATOM 6120 N N . ILE A 1 419 ? 2.141 1.912 11.216 1.000 0.990 419 ILE A N 1
ATOM 6121 C CA . ILE A 1 419 ? 3.479 2.290 11.689 1.000 0.990 419 ILE A CA 1
ATOM 6122 C C . ILE A 1 419 ? 3.938 3.534 10.931 1.000 0.990 419 ILE A C 1
ATOM 6123 O O . ILE A 1 419 ? 4.135 3.456 9.715 1.000 0.990 419 ILE A O 1
ATOM 6139 N N . HIS A 1 420 ? 4.151 4.625 11.666 1.000 0.980 420 HIS A N 1
ATOM 6140 C CA . HIS A 1 420 ? 4.509 5.955 11.166 1.000 0.980 420 HIS A CA 1
ATOM 6141 C C . HIS A 1 420 ? 5.633 6.600 12.004 1.000 0.980 420 HIS A C 1
ATOM 6142 O O . HIS A 1 420 ? 6.019 6.080 13.064 1.000 0.980 420 HIS A O 1
ATOM 6156 N N . TYR A 1 421 ? 6.202 7.701 11.506 1.000 0.980 421 TYR A N 1
ATOM 6157 C CA . TYR A 1 421 ? 7.129 8.552 12.259 1.000 0.980 421 TYR A CA 1
ATOM 6158 C C . TYR A 1 421 ? 6.825 10.045 12.083 1.000 0.980 421 TYR A C 1
ATOM 6159 O O . TYR A 1 421 ? 6.755 10.556 10.969 1.000 0.980 421 TYR A O 1
ATOM 6177 N N . ASP A 1 422 ? 6.747 10.747 13.212 1.000 0.960 422 ASP A N 1
ATOM 6178 C CA . ASP A 1 422 ? 6.121 12.061 13.329 1.000 0.960 422 ASP A CA 1
ATOM 6179 C C . ASP A 1 422 ? 7.016 13.196 12.792 1.000 0.960 422 ASP A C 1
ATOM 6180 O O . ASP A 1 422 ? 8.243 13.070 12.645 1.000 0.960 422 ASP A O 1
ATOM 6189 N N . SER A 1 423 ? 6.415 14.354 12.532 1.000 0.930 423 SER A N 1
ATOM 6190 C CA . SER A 1 423 ? 7.113 15.540 12.045 1.000 0.930 423 SER A CA 1
ATOM 6191 C C . SER A 1 423 ? 6.404 16.820 12.434 1.000 0.930 423 SER A C 1
ATOM 6192 O O . SER A 1 423 ? 5.182 16.908 12.470 1.000 0.930 423 SER A O 1
ATOM 6200 N N . TYR A 1 424 ? 7.198 17.846 12.714 1.000 0.900 424 TYR A N 1
ATOM 6201 C CA . TYR A 1 424 ? 6.682 19.157 13.071 1.000 0.900 424 TYR A CA 1
ATOM 6202 C C . TYR A 1 424 ? 7.717 20.245 12.791 1.000 0.900 424 TYR A C 1
ATOM 6203 O O . TYR A 1 424 ? 8.921 20.018 12.959 1.000 0.900 424 TYR A O 1
ATOM 6221 N N . ALA A 1 425 ? 7.241 21.424 12.383 1.000 0.850 425 ALA A N 1
ATOM 6222 C CA . ALA A 1 425 ? 8.078 22.549 11.965 1.000 0.850 425 ALA A CA 1
ATOM 6223 C C . ALA A 1 425 ? 8.988 23.102 13.082 1.000 0.850 425 ALA A C 1
ATOM 6224 O O . ALA A 1 425 ? 10.107 23.533 12.806 1.000 0.850 425 ALA A O 1
ATOM 6231 N N . ASP A 1 426 ? 8.554 23.052 14.348 1.000 0.880 426 ASP A N 1
ATOM 6232 C CA . ASP A 1 426 ? 9.458 23.260 15.484 1.000 0.880 426 ASP A CA 1
ATOM 6233 C C . ASP A 1 426 ? 10.277 21.985 15.729 1.000 0.880 426 ASP A C 1
ATOM 6234 O O . ASP A 1 426 ? 9.815 21.035 16.372 1.000 0.880 426 ASP A O 1
ATOM 6243 N N . THR A 1 427 ? 11.523 22.000 15.250 1.000 0.920 427 THR A N 1
ATOM 6244 C CA . THR A 1 427 ? 12.504 20.911 15.375 1.000 0.920 427 THR A CA 1
ATOM 6245 C C . THR A 1 427 ? 12.943 20.619 16.818 1.000 0.920 427 THR A C 1
ATOM 6246 O O . THR A 1 427 ? 13.811 19.772 17.018 1.000 0.920 427 THR A O 1
ATOM 6257 N N . SER A 1 428 ? 12.406 21.314 17.831 1.000 0.940 428 SER A N 1
ATOM 6258 C CA . SER A 1 428 ? 12.536 20.945 19.251 1.000 0.940 428 SER A CA 1
ATOM 6259 C C . SER A 1 428 ? 11.453 19.963 19.734 1.000 0.940 428 SER A C 1
ATOM 6260 O O . SER A 1 428 ? 11.552 19.441 20.848 1.000 0.940 428 SER A O 1
ATOM 6268 N N . THR A 1 429 ? 10.446 19.671 18.902 1.000 0.940 429 THR A N 1
ATOM 6269 C CA . THR A 1 429 ? 9.347 18.737 19.203 1.000 0.940 429 THR A CA 1
ATOM 6270 C C . THR A 1 429 ? 9.824 17.286 19.195 1.000 0.940 429 THR A C 1
ATOM 6271 O O . THR A 1 429 ? 10.647 16.899 18.370 1.000 0.940 429 THR A O 1
ATOM 6282 N N . ARG A 1 430 ? 9.341 16.484 20.153 1.000 0.970 430 ARG A N 1
ATOM 6283 C CA . ARG A 1 430 ? 9.821 15.119 20.412 1.000 0.970 430 ARG A CA 1
ATOM 6284 C C . ARG A 1 430 ? 8.751 14.198 20.994 1.000 0.970 430 ARG A C 1
ATOM 6285 O O . ARG A 1 430 ? 7.785 14.671 21.606 1.000 0.970 430 ARG A O 1
ATOM 6306 N N . GLY A 1 431 ? 9.027 12.898 20.915 1.000 0.970 431 GLY A N 1
ATOM 6307 C CA . GLY A 1 431 ? 8.356 11.807 21.617 1.000 0.970 431 GLY A CA 1
ATOM 6308 C C . GLY A 1 431 ? 7.493 10.907 20.734 1.000 0.970 431 GLY A C 1
ATOM 6309 O O . GLY A 1 431 ? 7.160 11.268 19.612 1.000 0.970 431 GLY A O 1
ATOM 6313 N N . SER A 1 432 ? 7.117 9.740 21.256 1.000 0.980 432 SER A N 1
ATOM 6314 C CA . SER A 1 432 ? 6.252 8.765 20.572 1.000 0.980 432 SER A CA 1
ATOM 6315 C C . SER A 1 432 ? 4.794 8.868 21.028 1.000 0.980 432 SER A C 1
ATOM 6316 O O . SER A 1 432 ? 4.546 8.969 22.235 1.000 0.980 432 SER A O 1
ATOM 6324 N N . THR A 1 433 ? 3.850 8.765 20.089 1.000 0.980 433 THR A N 1
ATOM 6325 C CA . THR A 1 433 ? 2.397 8.874 20.328 1.000 0.980 433 THR A CA 1
ATOM 6326 C C . THR A 1 433 ? 1.667 7.663 19.748 1.000 0.980 433 THR A C 1
ATOM 6327 O O . THR A 1 433 ? 1.879 7.324 18.586 1.000 0.980 433 THR A O 1
ATOM 6338 N N . ALA A 1 434 ? 0.778 7.036 20.517 1.000 0.990 434 ALA A N 1
ATOM 6339 C CA . ALA A 1 434 ? -0.147 6.028 19.994 1.000 0.990 434 ALA A CA 1
ATOM 6340 C C . ALA A 1 434 ? -1.531 6.649 19.753 1.000 0.990 434 ALA A C 1
ATOM 6341 O O . ALA A 1 434 ? -2.029 7.396 20.596 1.000 0.990 434 ALA A O 1
ATOM 6348 N N . TYR A 1 435 ? -2.167 6.315 18.633 1.000 0.990 435 TYR A N 1
ATOM 6349 C CA . TYR A 1 435 ? -3.468 6.846 18.237 1.000 0.990 435 TYR A CA 1
ATOM 6350 C C . TYR A 1 435 ? -4.527 5.758 18.074 1.000 0.990 435 TYR A C 1
ATOM 6351 O O . TYR A 1 435 ? -4.269 4.689 17.515 1.000 0.990 435 TYR A O 1
ATOM 6369 N N . TYR A 1 436 ? -5.739 6.076 18.525 1.000 0.990 436 TYR A N 1
ATOM 6370 C CA . TYR A 1 436 ? -6.957 5.284 18.362 1.000 0.990 436 TYR A CA 1
ATOM 6371 C C . TYR A 1 436 ? -8.071 6.159 17.765 1.000 0.990 436 TYR A C 1
ATOM 6372 O O . TYR A 1 436 ? -8.049 7.377 17.948 1.000 0.990 436 TYR A O 1
ATOM 6390 N N . TYR A 1 437 ? -9.068 5.563 17.100 1.000 0.970 437 TYR A N 1
ATOM 6391 C CA . TYR A 1 437 ? -10.284 6.294 16.710 1.000 0.970 437 TYR A CA 1
ATOM 6392 C C . TYR A 1 437 ? -11.444 5.992 17.664 1.000 0.970 437 TYR A C 1
ATOM 6393 O O . TYR A 1 437 ? -11.871 6.858 18.422 1.000 0.970 437 TYR A O 1
ATOM 6411 N N . SER A 1 438 ? -11.941 4.754 17.699 1.000 0.960 438 SER A N 1
ATOM 6412 C CA . SER A 1 438 ? -13.124 4.416 18.495 1.000 0.960 438 SER A CA 1
ATOM 6413 C C . SER A 1 438 ? -12.751 3.956 19.916 1.000 0.960 438 SER A C 1
ATOM 6414 O O . SER A 1 438 ? -12.096 2.918 20.063 1.000 0.960 438 SER A O 1
ATOM 6422 N N . PRO A 1 439 ? -13.217 4.637 20.988 1.000 0.970 439 PRO A N 1
ATOM 6423 C CA . PRO A 1 439 ? -12.930 4.244 22.373 1.000 0.970 439 PRO A CA 1
ATOM 6424 C C . PRO A 1 439 ? -13.296 2.790 22.707 1.000 0.970 439 PRO A C 1
ATOM 6425 O O . PRO A 1 439 ? -12.625 2.147 23.504 1.000 0.970 439 PRO A O 1
ATOM 6436 N N . ALA A 1 440 ? -14.350 2.260 22.078 1.000 0.970 440 ALA A N 1
ATOM 6437 C CA . ALA A 1 440 ? -14.889 0.925 22.348 1.000 0.970 440 ALA A CA 1
ATOM 6438 C C . ALA A 1 440 ? -14.289 -0.200 21.476 1.000 0.970 440 ALA A C 1
ATOM 6439 O O . ALA A 1 440 ? -14.702 -1.350 21.617 1.000 0.970 440 ALA A O 1
ATOM 6446 N N . LYS A 1 441 ? -13.369 0.125 20.556 1.000 0.970 441 LYS A N 1
ATOM 6447 C CA . LYS A 1 441 ? -12.756 -0.818 19.596 1.000 0.970 441 LYS A CA 1
ATOM 6448 C C . LYS A 1 441 ? -11.225 -0.767 19.612 1.000 0.970 441 LYS A C 1
ATOM 6449 O O . LYS A 1 441 ? -10.579 -1.799 19.479 1.000 0.970 441 LYS A O 1
ATOM 6468 N N . ASP A 1 442 ? -10.667 0.431 19.775 1.000 0.980 442 ASP A N 1
ATOM 6469 C CA . ASP A 1 442 ? -9.272 0.737 19.435 1.000 0.980 442 ASP A CA 1
ATOM 6470 C C . ASP A 1 442 ? -8.425 1.157 20.640 1.000 0.980 442 ASP A C 1
ATOM 6471 O O . ASP A 1 442 ? -7.221 0.907 20.685 1.000 0.980 442 ASP A O 1
ATOM 6480 N N . GLN A 1 443 ? -9.042 1.812 21.630 1.000 0.990 443 GLN A N 1
ATOM 6481 C CA . GLN A 1 443 ? -8.311 2.467 22.717 1.000 0.990 443 GLN A CA 1
ATOM 6482 C C . GLN A 1 443 ? -7.590 1.481 23.646 1.000 0.990 443 GLN A C 1
ATOM 6483 O O . GLN A 1 443 ? -6.517 1.804 24.151 1.000 0.990 443 GLN A O 1
ATOM 6497 N N . GLU A 1 444 ? -8.150 0.290 23.866 1.000 0.980 444 GLU A N 1
ATOM 6498 C CA . GLU A 1 444 ? -7.536 -0.760 24.690 1.000 0.980 444 GLU A CA 1
ATOM 6499 C C . GLU A 1 444 ? -6.271 -1.319 24.019 1.000 0.980 444 GLU A C 1
ATOM 6500 O O . GLU A 1 444 ? -5.197 -1.271 24.618 1.000 0.980 444 GLU A O 1
ATOM 6512 N N . LEU A 1 445 ? -6.362 -1.692 22.734 1.000 0.990 445 LEU A N 1
ATOM 6513 C CA . LEU A 1 445 ? -5.222 -2.095 21.899 1.000 0.990 445 LEU A CA 1
ATOM 6514 C C . LEU A 1 445 ? -4.114 -1.031 21.910 1.000 0.990 445 LEU A C 1
ATOM 6515 O O . LEU A 1 445 ? -2.959 -1.339 22.206 1.000 0.990 445 LEU A O 1
ATOM 6531 N N . ALA A 1 446 ? -4.471 0.229 21.638 1.000 0.990 446 ALA A N 1
ATOM 6532 C CA . ALA A 1 446 ? -3.517 1.335 21.632 1.000 0.990 446 ALA A CA 1
ATOM 6533 C C . ALA A 1 446 ? -2.871 1.560 23.010 1.000 0.990 446 ALA A C 1
ATOM 6534 O O . ALA A 1 446 ? -1.675 1.839 23.090 1.000 0.990 446 ALA A O 1
ATOM 6541 N N . SER A 1 447 ? -3.633 1.401 24.097 1.000 0.990 447 SER A N 1
ATOM 6542 C CA . SER A 1 447 ? -3.136 1.577 25.467 1.000 0.990 447 SER A CA 1
ATOM 6543 C C . SER A 1 447 ? -2.192 0.465 25.902 1.000 0.990 447 SER A C 1
ATOM 6544 O O . SER A 1 447 ? -1.151 0.747 26.501 1.000 0.990 447 SER A O 1
ATOM 6552 N N . ASP A 1 448 ? -2.513 -0.787 25.589 1.000 0.980 448 ASP A N 1
ATOM 6553 C CA . ASP A 1 448 ? -1.685 -1.929 25.964 1.000 0.980 448 ASP A CA 1
ATOM 6554 C C . ASP A 1 448 ? -0.376 -1.957 25.180 1.000 0.980 448 ASP A C 1
ATOM 6555 O O . ASP A 1 448 ? 0.693 -2.055 25.797 1.000 0.980 448 ASP A O 1
ATOM 6564 N N . VAL A 1 449 ? -0.441 -1.718 23.867 1.000 0.990 449 VAL A N 1
ATOM 6565 C CA . VAL A 1 449 ? 0.735 -1.578 23.000 1.000 0.990 449 VAL A CA 1
ATOM 6566 C C . VAL A 1 449 ? 1.633 -0.420 23.431 1.000 0.990 449 VAL A C 1
ATOM 6567 O O . VAL A 1 449 ? 2.834 -0.617 23.641 1.000 0.990 449 VAL A O 1
ATOM 6580 N N . HIS A 1 450 ? 1.071 0.767 23.668 1.000 0.990 450 HIS A N 1
ATOM 6581 C CA . HIS A 1 450 ? 1.849 1.914 24.147 1.000 0.990 450 HIS A CA 1
ATOM 6582 C C . HIS A 1 450 ? 2.487 1.650 25.519 1.000 0.990 450 HIS A C 1
ATOM 6583 O O . HIS A 1 450 ? 3.648 1.999 25.746 1.000 0.990 450 HIS A O 1
ATOM 6597 N N . SER A 1 451 ? 1.775 0.957 26.418 1.000 0.980 451 SER A N 1
ATOM 6598 C CA . SER A 1 451 ? 2.271 0.646 27.766 1.000 0.980 451 SER A CA 1
ATOM 6599 C C . SER A 1 451 ? 3.493 -0.282 27.794 1.000 0.980 451 SER A C 1
ATOM 6600 O O . SER A 1 451 ? 4.251 -0.246 28.765 1.000 0.980 451 SER A O 1
ATOM 6608 N N . GLU A 1 452 ? 3.720 -1.083 26.749 1.000 0.980 452 GLU A N 1
ATOM 6609 C CA . GLU A 1 452 ? 4.907 -1.938 26.614 1.000 0.980 452 GLU A CA 1
ATOM 6610 C C . GLU A 1 452 ? 6.032 -1.278 25.802 1.000 0.980 452 GLU A C 1
ATOM 6611 O O . GLU A 1 452 ? 7.211 -1.445 26.142 1.000 0.980 452 GLU A O 1
ATOM 6623 N N . VAL A 1 453 ? 5.708 -0.460 24.796 1.000 0.980 453 VAL A N 1
ATOM 6624 C CA . VAL A 1 453 ? 6.706 0.320 24.043 1.000 0.980 453 VAL A CA 1
ATOM 6625 C C . VAL A 1 453 ? 7.390 1.366 24.923 1.000 0.980 453 VAL A C 1
ATOM 6626 O O . VAL A 1 453 ? 8.622 1.431 24.933 1.000 0.980 453 VAL A O 1
ATOM 6639 N N . VAL A 1 454 ? 6.649 2.137 25.728 1.000 0.970 454 VAL A N 1
ATOM 6640 C CA . VAL A 1 454 ? 7.237 3.190 26.586 1.000 0.970 454 VAL A CA 1
ATOM 6641 C C . VAL A 1 454 ? 8.236 2.626 27.607 1.000 0.970 454 VAL A C 1
ATOM 6642 O O . VAL A 1 454 ? 9.242 3.270 27.895 1.000 0.970 454 VAL A O 1
ATOM 6655 N N . LYS A 1 455 ? 8.046 1.386 28.086 1.000 0.960 455 LYS A N 1
ATOM 6656 C CA . LYS A 1 455 ? 8.999 0.697 28.987 1.000 0.960 455 LYS A CA 1
ATOM 6657 C C . LYS A 1 455 ? 10.361 0.403 28.344 1.000 0.960 455 LYS A C 1
ATOM 6658 O O . LYS A 1 455 ? 11.334 0.178 29.063 1.000 0.960 455 LYS A O 1
ATOM 6677 N N . ARG A 1 456 ? 10.421 0.350 27.009 1.000 0.940 456 ARG A N 1
ATOM 6678 C CA . ARG A 1 456 ? 11.606 -0.022 26.211 1.000 0.940 456 ARG A CA 1
ATOM 6679 C C . ARG A 1 456 ? 12.180 1.172 25.428 1.000 0.940 456 ARG A C 1
ATOM 6680 O O . ARG A 1 456 ? 13.368 1.173 25.102 1.000 0.940 456 ARG A O 1
ATOM 6701 N N . SER A 1 457 ? 11.353 2.177 25.137 1.000 0.910 457 SER A N 1
ATOM 6702 C CA . SER A 1 457 ? 11.699 3.411 24.422 1.000 0.910 457 SER A CA 1
ATOM 6703 C C . SER A 1 457 ? 12.702 4.290 25.186 1.000 0.910 457 SER A C 1
ATOM 6704 O O . SER A 1 457 ? 12.836 4.217 26.406 1.000 0.910 457 SER A O 1
ATOM 6712 N N . SER A 1 458 ? 13.421 5.147 24.456 1.000 0.890 458 SER A N 1
ATOM 6713 C CA . SER A 1 458 ? 14.374 6.128 25.002 1.000 0.890 458 SER A CA 1
ATOM 6714 C C . SER A 1 458 ? 14.096 7.567 24.546 1.000 0.890 458 SER A C 1
ATOM 6715 O O . SER A 1 458 ? 14.990 8.413 24.594 1.000 0.890 458 SER A O 1
ATOM 6723 N N . ILE A 1 459 ? 12.882 7.831 24.060 1.000 0.940 459 ILE A N 1
ATOM 6724 C CA . ILE A 1 459 ? 12.396 9.158 23.656 1.000 0.940 459 ILE A CA 1
ATOM 6725 C C . ILE A 1 459 ? 11.177 9.547 24.516 1.000 0.940 459 ILE A C 1
ATOM 6726 O O . ILE A 1 459 ? 10.635 8.672 25.194 1.000 0.940 459 ILE A O 1
ATOM 6742 N N . PRO A 1 460 ? 10.765 10.830 24.561 1.000 0.970 460 PRO A N 1
ATOM 6743 C CA . PRO A 1 460 ? 9.670 11.266 25.428 1.000 0.970 460 PRO A CA 1
ATOM 6744 C C . PRO A 1 460 ? 8.350 10.521 25.185 1.000 0.970 460 PRO A C 1
ATOM 6745 O O . PRO A 1 460 ? 8.003 10.195 24.052 1.000 0.970 460 PRO A O 1
ATOM 6756 N N . ASP A 1 461 ? 7.594 10.294 26.256 1.000 0.980 461 ASP A N 1
ATOM 6757 C CA . ASP A 1 461 ? 6.234 9.762 26.185 1.000 0.980 461 ASP A CA 1
ATOM 6758 C C . ASP A 1 461 ? 5.236 10.898 25.899 1.000 0.980 461 ASP A C 1
ATOM 6759 O O . ASP A 1 461 ? 5.277 11.941 26.559 1.000 0.980 461 ASP A O 1
ATOM 6768 N N . ARG A 1 462 ? 4.353 10.702 24.912 1.000 0.980 462 ARG A N 1
ATOM 6769 C CA . ARG A 1 462 ? 3.253 11.622 24.560 1.000 0.980 462 ARG A CA 1
ATOM 6770 C C . ARG A 1 462 ? 1.867 11.029 24.835 1.000 0.980 462 ARG A C 1
ATOM 6771 O O . ARG A 1 462 ? 0.865 11.716 24.654 1.000 0.980 462 ARG A O 1
ATOM 6792 N N . GLY A 1 463 ? 1.813 9.788 25.318 1.000 0.980 463 GLY A N 1
ATOM 6793 C CA . GLY A 1 463 ? 0.586 9.083 25.663 1.000 0.980 463 GLY A CA 1
ATOM 6794 C C . GLY A 1 463 ? -0.185 8.507 24.473 1.000 0.980 463 GLY A C 1
ATOM 6795 O O . GLY A 1 463 ? 0.318 8.376 23.355 1.000 0.980 463 GLY A O 1
ATOM 6799 N N . VAL A 1 464 ? -1.434 8.154 24.775 1.000 0.990 464 VAL A N 1
ATOM 6800 C CA . VAL A 1 464 ? -2.404 7.525 23.874 1.000 0.990 464 VAL A CA 1
ATOM 6801 C C . VAL A 1 464 ? -3.513 8.536 23.600 1.000 0.990 464 VAL A C 1
ATOM 6802 O O . VAL A 1 464 ? -4.199 8.959 24.534 1.000 0.990 464 VAL A O 1
ATOM 6815 N N . LEU A 1 465 ? -3.682 8.944 22.344 1.000 0.980 465 LEU A N 1
ATOM 6816 C CA . LEU A 1 465 ? -4.569 10.038 21.938 1.000 0.980 465 LEU A CA 1
ATOM 6817 C C . LEU A 1 465 ? -5.629 9.574 20.930 1.000 0.980 465 LEU A C 1
ATOM 6818 O O . LEU A 1 465 ? -5.460 8.579 20.231 1.000 0.980 465 LEU A O 1
ATOM 6834 N N . PHE A 1 466 ? -6.723 10.328 20.836 1.000 0.960 466 PHE A N 1
ATOM 6835 C CA . PHE A 1 466 ? -7.657 10.202 19.718 1.000 0.960 466 PHE A CA 1
ATOM 6836 C C . PHE A 1 466 ? -7.009 10.745 18.434 1.000 0.960 466 PHE A C 1
ATOM 6837 O O . PHE A 1 466 ? -6.354 11.789 18.479 1.000 0.960 466 PHE A O 1
ATOM 6854 N N . GLY A 1 467 ? -7.203 10.062 17.306 1.000 0.920 467 GLY A N 1
ATOM 6855 C CA . GLY A 1 467 ? -6.716 10.485 15.992 1.000 0.920 467 GLY A CA 1
ATOM 6856 C C . GLY A 1 467 ? -7.695 10.121 14.876 1.000 0.920 467 GLY A C 1
ATOM 6857 O O . GLY A 1 467 ? -8.009 8.948 14.679 1.000 0.920 467 GLY A O 1
ATOM 6861 N N . ASP A 1 468 ? -8.153 11.126 14.125 1.000 0.900 468 ASP A N 1
ATOM 6862 C CA . ASP A 1 468 ? -9.148 10.997 13.045 1.000 0.900 468 ASP A CA 1
ATOM 6863 C C . ASP A 1 468 ? -8.525 10.510 11.717 1.000 0.900 468 ASP A C 1
ATOM 6864 O O . ASP A 1 468 ? -8.646 11.123 10.655 1.000 0.900 468 ASP A O 1
ATOM 6873 N N . TYR A 1 469 ? -7.787 9.401 11.791 1.000 0.920 469 TYR A N 1
ATOM 6874 C CA . TYR A 1 469 ? -7.076 8.811 10.659 1.000 0.920 469 TYR A CA 1
ATOM 6875 C C . TYR A 1 469 ? -7.949 7.778 9.935 1.000 0.920 469 TYR A C 1
ATOM 6876 O O . TYR A 1 469 ? -8.503 6.870 10.559 1.000 0.920 469 TYR A O 1
ATOM 6894 N N . TYR A 1 470 ? -8.007 7.852 8.599 1.000 0.930 470 TYR A N 1
ATOM 6895 C CA . TYR A 1 470 ? -8.840 6.977 7.755 1.000 0.930 470 TYR A CA 1
ATOM 6896 C C . TYR A 1 470 ? -8.658 5.479 8.060 1.000 0.930 470 TYR A C 1
ATOM 6897 O O . TYR A 1 470 ? -9.633 4.738 8.173 1.000 0.930 470 TYR A O 1
ATOM 6915 N N . VAL A 1 471 ? -7.407 5.036 8.247 1.000 0.970 471 VAL A N 1
ATOM 6916 C CA . VAL A 1 471 ? -7.063 3.625 8.513 1.000 0.970 471 VAL A CA 1
ATOM 6917 C C . VAL A 1 471 ? -7.527 3.108 9.881 1.000 0.970 471 VAL A C 1
ATOM 6918 O O . VAL A 1 471 ? -7.492 1.900 10.116 1.000 0.970 471 VAL A O 1
ATOM 6931 N N . LEU A 1 472 ? -7.986 4.001 10.765 1.000 0.970 472 LEU A N 1
ATOM 6932 C CA . LEU A 1 472 ? -8.582 3.679 12.065 1.000 0.970 472 LEU A CA 1
ATOM 6933 C C . LEU A 1 472 ? -10.107 3.843 12.036 1.000 0.970 472 LEU A C 1
ATOM 6934 O O . LEU A 1 472 ? -10.824 2.957 12.504 1.000 0.970 472 LEU A O 1
ATOM 6950 N N . ARG A 1 473 ? -10.588 4.952 11.452 1.000 0.940 473 ARG A N 1
ATOM 6951 C CA . ARG A 1 473 ? -12.010 5.320 11.378 1.000 0.940 473 ARG A CA 1
ATOM 6952 C C . ARG A 1 473 ? -12.832 4.355 10.529 1.000 0.940 473 ARG A C 1
ATOM 6953 O O . ARG A 1 473 ? -13.839 3.839 11.006 1.000 0.940 473 ARG A O 1
ATOM 6974 N N . GLU A 1 474 ? -12.389 4.067 9.305 1.000 0.950 474 GLU A N 1
ATOM 6975 C CA . GLU A 1 474 ? -13.131 3.180 8.394 1.000 0.950 474 GLU A CA 1
ATOM 6976 C C . GLU A 1 474 ? -12.865 1.688 8.663 1.000 0.950 474 GLU A C 1
ATOM 6977 O O . GLU A 1 474 ? -13.491 0.813 8.060 1.000 0.950 474 GLU A O 1
ATOM 6989 N N . ASN A 1 475 ? -11.919 1.373 9.554 1.000 0.980 475 ASN A N 1
ATOM 6990 C CA . ASN A 1 475 ? -11.566 0.004 9.900 1.000 0.980 475 ASN A CA 1
ATOM 6991 C C . ASN A 1 475 ? -12.470 -0.526 11.018 1.000 0.980 475 ASN A C 1
ATOM 6992 O O . ASN A 1 475 ? -12.572 0.059 12.092 1.000 0.980 475 ASN A O 1
ATOM 7003 N N . ARG A 1 476 ? -13.117 -1.667 10.785 1.000 0.970 476 ARG A N 1
ATOM 7004 C CA . ARG A 1 476 ? -14.055 -2.301 11.728 1.000 0.970 476 ARG A CA 1
ATOM 7005 C C . ARG A 1 476 ? -13.408 -3.317 12.664 1.000 0.970 476 ARG A C 1
ATOM 7006 O O . ARG A 1 476 ? -14.086 -3.791 13.570 1.000 0.970 476 ARG A O 1
ATOM 7027 N N . GLN A 1 477 ? -12.131 -3.633 12.464 1.000 0.970 477 GLN A N 1
ATOM 7028 C CA . GLN A 1 477 ? -11.331 -4.404 13.417 1.000 0.970 477 GLN A CA 1
ATOM 7029 C C . GLN A 1 477 ? -10.643 -3.459 14.424 1.000 0.970 477 GLN A C 1
ATOM 7030 O O . GLN A 1 477 ? -10.563 -2.253 14.150 1.000 0.970 477 GLN A O 1
ATOM 7044 N N . PRO A 1 478 ? -10.145 -3.965 15.571 1.000 0.990 478 PRO A N 1
ATOM 7045 C CA . PRO A 1 478 ? -9.277 -3.207 16.473 1.000 0.990 478 PRO A CA 1
ATOM 7046 C C . PRO A 1 478 ? -8.064 -2.654 15.721 1.000 0.990 478 PRO A C 1
ATOM 7047 O O . PRO A 1 478 ? -7.301 -3.413 15.117 1.000 0.990 478 PRO A O 1
ATOM 7058 N N . ALA A 1 479 ? -7.909 -1.333 15.720 1.000 0.990 479 ALA A N 1
ATOM 7059 C CA . ALA A 1 479 ? -6.941 -0.627 14.893 1.000 0.990 479 ALA A CA 1
ATOM 7060 C C . ALA A 1 479 ? -6.244 0.494 15.673 1.000 0.990 479 ALA A C 1
ATOM 7061 O O . ALA A 1 479 ? -6.896 1.311 16.319 1.000 0.990 479 ALA A O 1
ATOM 7068 N N . MET A 1 480 ? -4.921 0.584 15.553 1.000 0.990 480 MET A N 1
ATOM 7069 C CA . MET A 1 480 ? -4.143 1.717 16.064 1.000 0.990 480 MET A CA 1
ATOM 7070 C C . MET A 1 480 ? -3.107 2.199 15.046 1.000 0.990 480 MET A C 1
ATOM 7071 O O . MET A 1 480 ? -2.657 1.435 14.189 1.000 0.990 480 MET A O 1
ATOM 7085 N N . LEU A 1 481 ? -2.707 3.464 15.169 1.000 0.990 481 LEU A N 1
ATOM 7086 C CA . LEU A 1 481 ? -1.584 4.059 14.442 1.000 0.990 481 LEU A CA 1
ATOM 7087 C C . LEU A 1 481 ? -0.531 4.481 15.469 1.000 0.990 481 LEU A C 1
ATOM 7088 O O . LEU A 1 481 ? -0.874 5.092 16.480 1.000 0.990 481 LEU A O 1
ATOM 7104 N N . TYR A 1 482 ? 0.735 4.126 15.249 1.000 0.990 482 TYR A N 1
ATOM 7105 C CA . TYR A 1 482 ? 1.824 4.458 16.167 1.000 0.990 482 TYR A CA 1
ATOM 7106 C C . TYR A 1 482 ? 2.841 5.380 15.493 1.000 0.990 482 TYR A C 1
ATOM 7107 O O . TYR A 1 482 ? 3.570 4.954 14.596 1.000 0.990 482 TYR A O 1
ATOM 7125 N N . GLU A 1 483 ? 2.922 6.612 15.994 1.000 0.990 483 GLU A N 1
ATOM 7126 C CA . GLU A 1 483 ? 4.008 7.547 15.720 1.000 0.990 483 GLU A CA 1
ATOM 7127 C C . GLU A 1 483 ? 5.219 7.240 16.604 1.000 0.990 483 GLU A C 1
ATOM 7128 O O . GLU A 1 483 ? 5.222 7.492 17.815 1.000 0.990 483 GLU A O 1
ATOM 7140 N N . LEU A 1 484 ? 6.272 6.686 16.004 1.000 0.980 484 LEU A N 1
ATOM 7141 C CA . LEU A 1 484 ? 7.435 6.148 16.718 1.000 0.980 484 LEU A CA 1
ATOM 7142 C C . LEU A 1 484 ? 8.584 7.164 16.912 1.000 0.980 484 LEU A C 1
ATOM 7143 O O . LEU A 1 484 ? 9.742 6.770 17.060 1.000 0.980 484 LEU A O 1
ATOM 7159 N N . GLY A 1 485 ? 8.272 8.464 16.954 1.000 0.980 485 GLY A N 1
ATOM 7160 C CA . GLY A 1 485 ? 9.210 9.558 17.257 1.000 0.980 485 GLY A CA 1
ATOM 7161 C C . GLY A 1 485 ? 9.435 10.544 16.110 1.000 0.980 485 GLY A C 1
ATOM 7162 O O . GLY A 1 485 ? 9.236 10.200 14.948 1.000 0.980 485 GLY A O 1
ATOM 7166 N N . TYR A 1 486 ? 9.876 11.763 16.440 1.000 0.980 486 TYR A N 1
ATOM 7167 C CA . TYR A 1 486 ? 9.953 12.874 15.483 1.000 0.980 486 TYR A CA 1
ATOM 7168 C C . TYR A 1 486 ? 11.220 12.826 14.621 1.000 0.980 486 TYR A C 1
ATOM 7169 O O . TYR A 1 486 ? 12.329 13.029 15.126 1.000 0.980 486 TYR A O 1
ATOM 7187 N N . VAL A 1 487 ? 11.072 12.661 13.303 1.000 0.970 487 VAL A N 1
ATOM 7188 C CA . VAL A 1 487 ? 12.212 12.741 12.365 1.000 0.970 487 VAL A CA 1
ATOM 7189 C C . VAL A 1 487 ? 12.630 14.179 12.035 1.000 0.970 487 VAL A C 1
ATOM 7190 O O . VAL A 1 487 ? 13.727 14.382 11.514 1.000 0.970 487 VAL A O 1
ATOM 7203 N N . SER A 1 488 ? 11.824 15.192 12.381 1.000 0.940 488 SER A N 1
ATOM 7204 C CA . SER A 1 488 ? 12.228 16.606 12.265 1.000 0.940 488 SER A CA 1
ATOM 7205 C C . SER A 1 488 ? 13.197 17.063 13.369 1.000 0.940 488 SER A C 1
ATOM 7206 O O . SER A 1 488 ? 13.881 18.073 13.200 1.000 0.940 488 SER A O 1
ATOM 7214 N N . HIS A 1 489 ? 13.319 16.318 14.477 1.000 0.960 489 HIS A N 1
ATOM 7215 C CA . HIS A 1 489 ? 14.265 16.615 15.556 1.000 0.960 489 HIS A CA 1
ATOM 7216 C C . HIS A 1 489 ? 15.608 15.878 15.329 1.000 0.960 489 HIS A C 1
ATOM 7217 O O . HIS A 1 489 ? 15.643 14.645 15.407 1.000 0.960 489 HIS A O 1
ATOM 7231 N N . PRO A 1 490 ? 16.751 16.575 15.130 1.000 0.940 490 PRO A N 1
ATOM 7232 C CA . PRO A 1 490 ? 17.986 15.971 14.601 1.000 0.940 490 PRO A CA 1
ATOM 7233 C C . PRO A 1 490 ? 18.533 14.765 15.383 1.000 0.940 490 PRO A C 1
ATOM 7234 O O . PRO A 1 490 ? 18.966 13.772 14.800 1.000 0.940 490 PRO A O 1
ATOM 7245 N N . GLN A 1 491 ? 18.529 14.821 16.719 1.000 0.950 491 GLN A N 1
ATOM 7246 C CA . GLN A 1 491 ? 19.012 13.707 17.547 1.000 0.950 491 GLN A CA 1
ATOM 7247 C C . GLN A 1 491 ? 17.951 12.620 17.761 1.000 0.950 491 GLN A C 1
ATOM 7248 O O . GLN A 1 491 ? 18.283 11.566 18.293 1.000 0.950 491 GLN A O 1
ATOM 7262 N N . GLU A 1 492 ? 16.692 12.856 17.379 1.000 0.960 492 GLU A N 1
ATOM 7263 C CA . GLU A 1 492 ? 15.622 11.857 17.482 1.000 0.960 492 GLU A CA 1
ATOM 7264 C C . GLU A 1 492 ? 15.517 11.058 16.184 1.000 0.960 492 GLU A C 1
ATOM 7265 O O . GLU A 1 492 ? 15.532 9.833 16.256 1.000 0.960 492 GLU A O 1
ATOM 7277 N N . GLU A 1 493 ? 15.624 11.714 15.022 1.000 0.970 493 GLU A N 1
ATOM 7278 C CA . GLU A 1 493 ? 15.891 11.078 13.722 1.000 0.970 493 GLU A CA 1
ATOM 7279 C C . GLU A 1 493 ? 17.042 10.053 13.821 1.000 0.970 493 GLU A C 1
ATOM 7280 O O . GLU A 1 493 ? 16.909 8.887 13.438 1.000 0.970 493 GLU A O 1
ATOM 7292 N N . ALA A 1 494 ? 18.167 10.459 14.422 1.000 0.940 494 ALA A N 1
ATOM 7293 C CA . ALA A 1 494 ? 19.323 9.589 14.644 1.000 0.940 494 ALA A CA 1
ATOM 7294 C C . ALA A 1 494 ? 19.037 8.394 15.582 1.000 0.940 494 ALA A C 1
ATOM 7295 O O . ALA A 1 494 ? 19.644 7.332 15.422 1.000 0.940 494 ALA A O 1
ATOM 7302 N N . ILE A 1 495 ? 18.116 8.543 16.543 1.000 0.950 495 ILE A N 1
ATOM 7303 C CA . ILE A 1 495 ? 17.674 7.455 17.428 1.000 0.950 495 ILE A CA 1
ATOM 7304 C C . ILE A 1 495 ? 16.751 6.498 16.669 1.000 0.950 495 ILE A C 1
ATOM 7305 O O . ILE A 1 495 ? 17.012 5.293 16.684 1.000 0.950 495 ILE A O 1
ATOM 7321 N N . VAL A 1 496 ? 15.725 6.997 15.973 1.000 0.980 496 VAL A N 1
ATOM 7322 C CA . VAL A 1 496 ? 14.704 6.153 15.323 1.000 0.980 496 VAL A CA 1
ATOM 7323 C C . VAL A 1 496 ? 15.238 5.361 14.125 1.000 0.980 496 VAL A C 1
ATOM 7324 O O . VAL A 1 496 ? 14.782 4.245 13.870 1.000 0.980 496 VAL A O 1
ATOM 7337 N N . HIS A 1 497 ? 16.273 5.870 13.446 1.000 0.940 497 HIS A N 1
ATOM 7338 C CA . HIS A 1 497 ? 17.027 5.116 12.436 1.000 0.940 497 HIS A CA 1
ATOM 7339 C C . HIS A 1 497 ? 17.891 3.982 13.018 1.000 0.940 497 HIS A C 1
ATOM 7340 O O . HIS A 1 497 ? 18.284 3.073 12.275 1.000 0.940 497 HIS A O 1
ATOM 7354 N N . SER A 1 498 ? 18.216 4.017 14.315 1.000 0.920 498 SER A N 1
ATOM 7355 C CA . SER A 1 498 ? 19.119 3.041 14.929 1.000 0.920 498 SER A CA 1
ATOM 7356 C C . SER A 1 498 ? 18.457 1.669 15.085 1.000 0.920 498 SER A C 1
ATOM 7357 O O . SER A 1 498 ? 17.318 1.547 15.538 1.000 0.920 498 SER A O 1
ATOM 7365 N N . ASN A 1 499 ? 19.200 0.602 14.773 1.000 0.860 499 ASN A N 1
ATOM 7366 C CA . ASN A 1 499 ? 18.696 -0.765 14.934 1.000 0.860 499 ASN A CA 1
ATOM 7367 C C . ASN A 1 499 ? 18.286 -1.049 16.391 1.000 0.860 499 ASN A C 1
ATOM 7368 O O . ASN A 1 499 ? 17.269 -1.685 16.618 1.000 0.860 499 ASN A O 1
ATOM 7379 N N . SER A 1 500 ? 19.016 -0.519 17.385 1.000 0.910 500 SER A N 1
ATOM 7380 C CA . SER A 1 500 ? 18.667 -0.730 18.798 1.000 0.910 500 SER A CA 1
ATOM 7381 C C . SER A 1 500 ? 17.330 -0.100 19.194 1.000 0.910 500 SER A C 1
ATOM 7382 O O . SER A 1 500 ? 16.659 -0.664 20.053 1.000 0.910 500 SER A O 1
ATOM 7390 N N . TYR A 1 501 ? 16.933 1.032 18.601 1.000 0.940 501 TYR A N 1
ATOM 7391 C CA . TYR A 1 501 ? 15.602 1.594 18.838 1.000 0.940 501 TYR A CA 1
ATOM 7392 C C . TYR A 1 501 ? 14.521 0.733 18.179 1.000 0.940 501 TYR A C 1
ATOM 7393 O O . TYR A 1 501 ? 13.540 0.385 18.828 1.000 0.940 501 TYR A O 1
ATOM 7411 N N . GLN A 1 502 ? 14.734 0.332 16.921 1.000 0.960 502 GLN A N 1
ATOM 7412 C CA . GLN A 1 502 ? 13.756 -0.450 16.161 1.000 0.960 502 GLN A CA 1
ATOM 7413 C C . GLN A 1 502 ? 13.494 -1.838 16.760 1.000 0.960 502 GLN A C 1
ATOM 7414 O O . GLN A 1 502 ? 12.334 -2.227 16.859 1.000 0.960 502 GLN A O 1
ATOM 7428 N N . GLU A 1 503 ? 14.525 -2.544 17.239 1.000 0.920 503 GLU A N 1
ATOM 7429 C CA . GLU A 1 503 ? 14.344 -3.772 18.033 1.000 0.920 503 GLU A CA 1
ATOM 7430 C C . GLU A 1 503 ? 13.462 -3.489 19.260 1.000 0.920 503 GLU A C 1
ATOM 7431 O O . GLU A 1 503 ? 12.380 -4.050 19.378 1.000 0.920 503 GLU A O 1
ATOM 7443 N N . LYS A 1 504 ? 13.842 -2.518 20.104 1.000 0.940 504 LYS A N 1
ATOM 7444 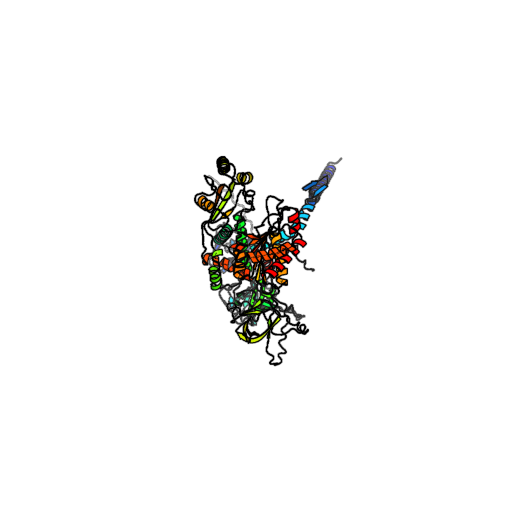C CA . LYS A 1 504 ? 13.144 -2.205 21.365 1.000 0.940 504 LYS A CA 1
ATOM 7445 C C . LYS A 1 504 ? 11.677 -1.810 21.206 1.000 0.940 504 LYS A C 1
ATOM 7446 O O . LYS A 1 504 ? 10.867 -2.176 22.055 1.000 0.940 504 LYS A O 1
ATOM 7465 N N . VAL A 1 505 ? 11.324 -1.034 20.178 1.000 0.980 505 VAL A N 1
ATOM 7466 C CA . VAL A 1 505 ? 9.914 -0.668 19.955 1.000 0.980 505 VAL A CA 1
ATOM 7467 C C . VAL A 1 505 ? 9.124 -1.812 19.340 1.000 0.980 505 VAL A C 1
ATOM 7468 O O . VAL A 1 505 ? 7.958 -1.967 19.675 1.000 0.980 505 VAL A O 1
ATOM 7481 N N . THR A 1 506 ? 9.738 -2.667 18.518 1.000 0.970 506 THR A N 1
ATOM 7482 C CA . THR A 1 506 ? 9.032 -3.835 17.968 1.000 0.970 506 THR A CA 1
ATOM 7483 C C . THR A 1 506 ? 8.876 -4.958 18.999 1.000 0.970 506 THR A C 1
ATOM 7484 O O . THR A 1 506 ? 7.790 -5.522 19.066 1.000 0.970 506 THR A O 1
ATOM 7495 N N . ASP A 1 507 ? 9.849 -5.163 19.900 1.000 0.940 507 ASP A N 1
ATOM 7496 C CA . ASP A 1 507 ? 9.697 -5.953 21.141 1.000 0.940 507 ASP A CA 1
ATOM 7497 C C . ASP A 1 507 ? 8.559 -5.401 22.029 1.000 0.940 507 ASP A C 1
ATOM 7498 O O . ASP A 1 507 ? 7.871 -6.135 22.737 1.000 0.940 507 ASP A O 1
ATOM 7507 N N . GLY A 1 508 ? 8.387 -4.074 22.041 1.000 0.980 508 GLY A N 1
ATOM 7508 C CA . GLY A 1 508 ? 7.339 -3.395 22.800 1.000 0.980 508 GLY A CA 1
ATOM 7509 C C . GLY A 1 508 ? 5.952 -3.574 22.195 1.000 0.980 508 GLY A C 1
ATOM 7510 O O . GLY A 1 508 ? 5.004 -3.812 22.933 1.000 0.980 508 GLY A O 1
ATOM 7514 N N . ILE A 1 509 ? 5.829 -3.505 20.867 1.000 0.990 509 ILE A N 1
ATOM 7515 C CA . ILE A 1 509 ? 4.562 -3.754 20.168 1.000 0.990 509 ILE A CA 1
ATOM 7516 C C . ILE A 1 509 ? 4.184 -5.238 20.262 1.000 0.990 509 ILE A C 1
ATOM 7517 O O . ILE A 1 509 ? 3.020 -5.546 20.499 1.000 0.990 509 ILE A O 1
ATOM 7533 N N . GLU A 1 510 ? 5.158 -6.145 20.154 1.000 0.960 510 GLU A N 1
ATOM 7534 C CA . GLU A 1 510 ? 4.977 -7.588 20.347 1.000 0.960 510 GLU A CA 1
ATOM 7535 C C . GLU A 1 510 ? 4.412 -7.907 21.738 1.000 0.960 510 GLU A C 1
ATOM 7536 O O . GLU A 1 510 ? 3.279 -8.380 21.827 1.000 0.960 510 GLU A O 1
ATOM 7548 N N . SER A 1 511 ? 5.106 -7.538 22.823 1.000 0.960 511 SER A N 1
ATOM 7549 C CA . SER A 1 511 ? 4.567 -7.741 24.180 1.000 0.960 511 SER A CA 1
ATOM 7550 C C . SER A 1 511 ? 3.303 -6.929 24.473 1.000 0.960 511 SER A C 1
ATOM 7551 O O . SER A 1 511 ? 2.500 -7.301 25.327 1.000 0.960 511 SER A O 1
ATOM 7559 N N . GLY A 1 512 ? 3.103 -5.823 23.763 1.000 0.980 512 GLY A N 1
ATOM 7560 C CA . GLY A 1 512 ? 1.878 -5.036 23.794 1.000 0.980 512 GLY A CA 1
ATOM 7561 C C . GLY A 1 512 ? 0.657 -5.793 23.273 1.000 0.980 512 GLY A C 1
ATOM 7562 O O . GLY A 1 512 ? -0.409 -5.763 23.885 1.000 0.980 512 GLY A O 1
ATOM 7566 N N . LEU A 1 513 ? 0.835 -6.524 22.174 1.000 0.980 513 LEU A N 1
ATOM 7567 C CA . LEU A 1 513 ? -0.170 -7.419 21.602 1.000 0.980 513 LEU A CA 1
ATOM 7568 C C . LEU A 1 513 ? -0.343 -8.691 22.449 1.000 0.980 513 LEU A C 1
ATOM 7569 O O . LEU A 1 513 ? -1.469 -9.153 22.616 1.000 0.980 513 LEU A O 1
ATOM 7585 N N . GLU A 1 514 ? 0.737 -9.227 23.036 1.000 0.950 514 GLU A N 1
ATOM 7586 C CA . GLU A 1 514 ? 0.655 -10.319 24.023 1.000 0.950 514 GLU A CA 1
ATOM 7587 C C . GLU A 1 514 ? -0.200 -9.913 25.231 1.000 0.950 514 GLU A C 1
ATOM 7588 O O . GLU A 1 514 ? -0.936 -10.738 25.766 1.000 0.950 514 GLU A O 1
ATOM 7600 N N . LYS A 1 515 ? -0.121 -8.647 25.660 1.000 0.960 515 LYS A N 1
ATOM 7601 C CA . LYS A 1 515 ? -0.930 -8.082 26.747 1.000 0.960 515 LYS A CA 1
ATOM 7602 C C . LYS A 1 515 ? -2.396 -7.892 26.344 1.000 0.960 515 LYS A C 1
ATOM 7603 O O . LYS A 1 515 ? -3.269 -8.359 27.067 1.000 0.960 515 LYS A O 1
ATOM 7622 N N . TYR A 1 516 ? -2.650 -7.284 25.183 1.000 0.970 516 TYR A N 1
ATOM 7623 C CA . TYR A 1 516 ? -4.004 -7.014 24.674 1.000 0.970 516 TYR A CA 1
ATOM 7624 C C . TYR A 1 516 ? -4.849 -8.284 24.445 1.000 0.970 516 TYR A C 1
ATOM 7625 O O . TYR A 1 516 ? -6.076 -8.237 24.459 1.000 0.970 516 TYR A O 1
ATOM 7643 N N . PHE A 1 517 ? -4.210 -9.434 24.218 1.000 0.940 517 PHE A N 1
ATOM 7644 C CA . PHE A 1 517 ? -4.887 -10.698 23.917 1.000 0.940 517 PHE A CA 1
ATOM 7645 C C . PHE A 1 517 ? -4.995 -11.690 25.101 1.000 0.940 517 PHE A C 1
ATOM 7646 O O . PHE A 1 517 ? -5.172 -12.887 24.845 1.000 0.940 517 PHE A O 1
ATOM 7663 N N . GLN A 1 518 ? -4.886 -11.220 26.353 1.000 0.870 518 GLN A N 1
ATOM 7664 C CA . GLN A 1 518 ? -5.042 -12.018 27.592 1.000 0.870 518 GLN A CA 1
ATOM 7665 C C . GLN A 1 518 ? -6.495 -12.174 28.074 1.000 0.870 518 GLN A C 1
ATOM 7666 O O . GLN A 1 518 ? -7.351 -11.348 27.693 1.000 0.870 518 GLN A O 1
ATOM 7681 N N . MET B 2 1 ? 73.118 25.972 -55.901 1.000 0.290 1 MET B N 1
ATOM 7682 C CA . MET B 2 1 ? 72.653 24.590 -55.594 1.000 0.290 1 MET B CA 1
ATOM 7683 C C . MET B 2 1 ? 71.427 24.270 -56.459 1.000 0.290 1 MET B C 1
ATOM 7684 O O . MET B 2 1 ? 70.868 25.205 -57.018 1.000 0.290 1 MET B O 1
ATOM 7700 N N . LYS B 2 2 ? 71.045 22.996 -56.661 1.000 0.370 2 LYS B N 1
ATOM 7701 C CA . LYS B 2 2 ? 69.969 22.610 -57.610 1.000 0.370 2 LYS B CA 1
ATOM 7702 C C . LYS B 2 2 ? 68.567 22.705 -56.980 1.000 0.370 2 LYS B C 1
ATOM 7703 O O . LYS B 2 2 ? 68.386 22.343 -55.824 1.000 0.370 2 LYS B O 1
ATOM 7722 N N . SER B 2 3 ? 67.571 23.128 -57.764 1.000 0.540 3 SER B N 1
ATOM 7723 C CA . SER B 2 3 ? 66.198 23.407 -57.298 1.000 0.540 3 SER B CA 1
ATOM 7724 C C . SER B 2 3 ? 65.447 22.192 -56.739 1.000 0.540 3 SER B C 1
ATOM 7725 O O . SER B 2 3 ? 64.768 22.319 -55.722 1.000 0.540 3 SER B O 1
ATOM 7733 N N . ARG B 2 4 ? 65.602 21.001 -57.344 1.000 0.530 4 ARG B N 1
ATOM 7734 C CA . ARG B 2 4 ? 64.938 19.759 -56.886 1.000 0.530 4 ARG B CA 1
ATOM 7735 C C . ARG B 2 4 ? 65.209 19.422 -55.411 1.000 0.530 4 ARG B C 1
ATOM 7736 O O . ARG B 2 4 ? 64.343 18.843 -54.772 1.000 0.530 4 ARG B O 1
ATOM 7757 N N . THR B 2 5 ? 66.368 19.802 -54.869 1.000 0.510 5 THR B N 1
ATOM 7758 C CA . THR B 2 5 ? 66.771 19.487 -53.486 1.000 0.510 5 THR B CA 1
ATOM 7759 C C . THR B 2 5 ? 65.974 20.264 -52.428 1.000 0.510 5 THR B C 1
ATOM 7760 O O . THR B 2 5 ? 65.877 19.818 -51.289 1.000 0.510 5 THR B O 1
ATOM 7771 N N . ILE B 2 6 ? 65.378 21.409 -52.786 1.000 0.570 6 ILE B N 1
ATOM 7772 C CA . ILE B 2 6 ? 64.604 22.245 -51.850 1.000 0.570 6 ILE B CA 1
ATOM 7773 C C . ILE B 2 6 ? 63.240 21.604 -51.545 1.000 0.570 6 ILE B C 1
ATOM 7774 O O . ILE B 2 6 ? 62.826 21.537 -50.390 1.000 0.570 6 ILE B O 1
ATOM 7790 N N . TRP B 2 7 ? 62.560 21.075 -52.566 1.000 0.590 7 TRP B N 1
ATOM 7791 C CA . TRP B 2 7 ? 61.204 20.526 -52.434 1.000 0.590 7 TRP B CA 1
ATOM 7792 C C . TRP B 2 7 ? 61.118 19.293 -51.525 1.000 0.590 7 TRP B C 1
ATOM 7793 O O . TRP B 2 7 ? 60.165 19.162 -50.759 1.000 0.590 7 TRP B O 1
ATOM 7814 N N . THR B 2 8 ? 62.133 18.424 -51.542 1.000 0.590 8 THR B N 1
ATOM 7815 C CA . THR B 2 8 ? 62.207 17.253 -50.651 1.000 0.590 8 THR B CA 1
ATOM 7816 C C . THR B 2 8 ? 62.280 17.625 -49.169 1.000 0.590 8 THR B C 1
ATOM 7817 O O . THR B 2 8 ? 61.750 16.895 -48.337 1.000 0.590 8 THR B O 1
ATOM 7828 N N . ILE B 2 9 ? 62.892 18.765 -48.829 1.000 0.600 9 ILE B N 1
ATOM 7829 C CA . ILE B 2 9 ? 63.010 19.231 -47.438 1.000 0.600 9 ILE B CA 1
ATOM 7830 C C . ILE B 2 9 ? 61.668 19.795 -46.952 1.000 0.600 9 ILE B C 1
ATOM 7831 O O . ILE B 2 9 ? 61.235 19.481 -45.846 1.000 0.600 9 ILE B O 1
ATOM 7847 N N . ILE B 2 10 ? 60.978 20.572 -47.797 1.000 0.620 10 ILE B N 1
ATOM 7848 C CA . ILE B 2 10 ? 59.670 21.167 -47.474 1.000 0.620 10 ILE B CA 1
ATOM 7849 C C . ILE B 2 10 ? 58.624 20.078 -47.195 1.000 0.620 10 ILE B C 1
ATOM 7850 O O . ILE B 2 10 ? 57.904 20.164 -46.201 1.000 0.620 10 ILE B O 1
ATOM 7866 N N . LEU B 2 11 ? 58.567 19.030 -48.028 1.000 0.610 11 LEU B N 1
ATOM 7867 C CA . LEU B 2 11 ? 57.604 17.940 -47.840 1.000 0.610 11 LEU B CA 1
ATOM 7868 C C . LEU B 2 11 ? 57.866 17.154 -46.540 1.000 0.610 11 LEU B C 1
ATOM 7869 O O . LEU B 2 11 ? 56.925 16.818 -45.826 1.000 0.610 11 LEU B O 1
ATOM 7885 N N . GLY B 2 12 ? 59.140 16.912 -46.205 1.000 0.620 12 GLY B N 1
ATOM 7886 C CA . GLY B 2 12 ? 59.527 16.259 -44.951 1.000 0.620 12 GLY B CA 1
ATOM 7887 C C . GLY B 2 12 ? 59.173 17.084 -43.709 1.000 0.620 12 GLY B C 1
ATOM 7888 O O . GLY B 2 12 ? 58.655 16.536 -42.739 1.000 0.620 12 GLY B O 1
ATOM 7892 N N . ALA B 2 13 ? 59.383 18.405 -43.754 1.000 0.630 13 ALA B N 1
ATOM 7893 C CA . ALA B 2 13 ? 59.030 19.308 -42.657 1.000 0.630 13 ALA B CA 1
ATOM 7894 C C . ALA B 2 13 ? 57.511 19.351 -42.399 1.000 0.630 13 ALA B C 1
ATOM 7895 O O . ALA B 2 13 ? 57.081 19.250 -41.249 1.000 0.630 13 ALA B O 1
ATOM 7902 N N . LEU B 2 14 ? 56.698 19.423 -43.462 1.000 0.600 14 LEU B N 1
ATOM 7903 C CA . LEU B 2 14 ? 55.234 19.352 -43.368 1.000 0.600 14 LEU B CA 1
ATOM 7904 C C . LEU B 2 14 ? 54.759 18.064 -42.680 1.000 0.600 14 LEU B C 1
ATOM 7905 O O . LEU B 2 14 ? 53.896 18.115 -41.805 1.000 0.600 14 LEU B O 1
ATOM 7921 N N . LEU B 2 15 ? 55.356 16.923 -43.031 1.000 0.590 15 LEU B N 1
ATOM 7922 C CA . LEU B 2 15 ? 54.971 15.617 -42.494 1.000 0.590 15 LEU B CA 1
ATOM 7923 C C . LEU B 2 15 ? 55.293 15.498 -40.989 1.000 0.590 15 LEU B C 1
ATOM 7924 O O . LEU B 2 15 ? 54.457 15.025 -40.219 1.000 0.590 15 LEU B O 1
ATOM 7940 N N . VAL B 2 16 ? 56.445 16.020 -40.544 1.000 0.590 16 VAL B N 1
ATOM 7941 C CA . VAL B 2 16 ? 56.796 16.107 -39.111 1.000 0.590 16 VAL B CA 1
ATOM 7942 C C . VAL B 2 16 ? 55.813 17.002 -38.341 1.000 0.590 16 VAL B C 1
ATOM 7943 O O . VAL B 2 16 ? 55.373 16.624 -37.253 1.000 0.590 16 VAL B O 1
ATOM 7956 N N . CYS B 2 17 ? 55.407 18.146 -38.904 1.000 0.560 17 CYS B N 1
ATOM 7957 C CA . CYS B 2 17 ? 54.400 19.015 -38.287 1.000 0.560 17 CYS B CA 1
ATOM 7958 C C . CYS B 2 17 ? 53.035 18.324 -38.129 1.000 0.560 17 CYS B C 1
ATOM 7959 O O . CYS B 2 17 ? 52.439 18.411 -37.055 1.000 0.560 17 CYS B O 1
ATOM 7967 N N . CYS B 2 18 ? 52.551 17.605 -39.147 1.000 0.560 18 CYS B N 1
ATOM 7968 C CA . CYS B 2 18 ? 51.279 16.879 -39.061 1.000 0.560 18 CYS B CA 1
ATOM 7969 C C . CYS B 2 18 ? 51.285 15.809 -37.956 1.000 0.560 18 CYS B C 1
ATOM 7970 O O . CYS B 2 18 ? 50.310 15.701 -37.213 1.000 0.560 18 CYS B O 1
ATOM 7978 N N . ILE B 2 19 ? 52.388 15.065 -37.799 1.000 0.550 19 ILE B N 1
ATOM 7979 C CA . ILE B 2 19 ? 52.534 14.071 -36.722 1.000 0.550 19 ILE B CA 1
ATOM 7980 C C . ILE B 2 19 ? 52.499 14.750 -35.345 1.000 0.550 19 ILE B C 1
ATOM 7981 O O . ILE B 2 19 ? 51.791 14.282 -34.454 1.000 0.550 19 ILE B O 1
ATOM 7997 N N . ALA B 2 20 ? 53.205 15.872 -35.168 1.000 0.530 20 ALA B N 1
ATOM 7998 C CA . ALA B 2 20 ? 53.228 16.594 -33.896 1.000 0.530 20 ALA B CA 1
ATOM 7999 C C . ALA B 2 20 ? 51.837 17.116 -33.482 1.000 0.530 20 ALA B C 1
ATOM 8000 O O . ALA B 2 20 ? 51.459 16.975 -32.320 1.000 0.530 20 ALA B O 1
ATOM 8007 N N . VAL B 2 21 ? 51.060 17.659 -34.427 1.000 0.520 21 VAL B N 1
ATOM 8008 C CA . VAL B 2 21 ? 49.693 18.158 -34.173 1.000 0.520 21 VAL B CA 1
ATOM 8009 C C . VAL B 2 21 ? 48.715 17.016 -33.875 1.000 0.520 21 VAL B C 1
ATOM 8010 O O . VAL B 2 21 ? 47.896 17.133 -32.966 1.000 0.520 21 VAL B O 1
ATOM 8023 N N . ALA B 2 22 ? 48.819 15.882 -34.575 1.000 0.480 22 ALA B N 1
ATOM 8024 C CA . ALA B 2 22 ? 48.028 14.696 -34.242 1.000 0.480 22 ALA B CA 1
ATOM 8025 C C . ALA B 2 22 ? 48.353 14.176 -32.827 1.000 0.480 22 ALA B C 1
ATOM 8026 O O . ALA B 2 22 ? 47.451 13.799 -32.075 1.000 0.480 22 ALA B O 1
ATOM 8033 N N . TYR B 2 23 ? 49.631 14.200 -32.434 1.000 0.490 23 TYR B N 1
ATOM 8034 C CA . TYR B 2 23 ? 50.075 13.740 -31.117 1.000 0.490 23 TYR B CA 1
ATOM 8035 C C . TYR B 2 23 ? 49.618 14.659 -29.973 1.000 0.490 23 TYR B C 1
ATOM 8036 O O . TYR B 2 23 ? 49.256 14.165 -28.906 1.000 0.490 23 TYR B O 1
ATOM 8054 N N . THR B 2 24 ? 49.584 15.983 -30.174 1.000 0.440 24 THR B N 1
ATOM 8055 C CA . THR B 2 24 ? 49.030 16.903 -29.165 1.000 0.440 24 THR B CA 1
ATOM 8056 C C . THR B 2 24 ? 47.512 16.792 -29.065 1.000 0.440 24 THR B C 1
ATOM 8057 O O . THR B 2 24 ? 47.010 16.700 -27.950 1.000 0.440 24 THR B O 1
ATOM 8068 N N . LEU B 2 25 ? 46.784 16.701 -30.185 1.000 0.400 25 LEU B N 1
ATOM 8069 C CA . LEU B 2 25 ? 45.327 16.500 -30.176 1.000 0.400 25 LEU B CA 1
ATOM 8070 C C . LEU B 2 25 ? 44.924 15.202 -29.459 1.000 0.400 25 LEU B C 1
ATOM 8071 O O . LEU B 2 25 ? 44.076 15.229 -28.566 1.000 0.400 25 LEU B O 1
ATOM 8087 N N . THR B 2 26 ? 45.568 14.078 -29.790 1.000 0.370 26 THR B N 1
ATOM 8088 C CA . THR B 2 26 ? 45.277 12.780 -29.151 1.000 0.370 26 THR B CA 1
ATOM 8089 C C . THR B 2 26 ? 45.650 12.759 -27.668 1.000 0.370 26 THR B C 1
ATOM 8090 O O . THR B 2 26 ? 44.859 12.268 -26.862 1.000 0.370 26 THR B O 1
ATOM 8101 N N . LYS B 2 27 ? 46.786 13.353 -27.262 1.000 0.350 27 LYS B N 1
ATOM 8102 C CA . LYS B 2 27 ? 47.109 13.508 -25.830 1.000 0.350 27 LYS B CA 1
ATOM 8103 C C . LYS B 2 27 ? 46.116 14.402 -25.089 1.000 0.350 27 LYS B C 1
ATOM 8104 O O . LYS B 2 27 ? 45.763 14.073 -23.959 1.000 0.350 27 LYS B O 1
ATOM 8123 N N . SER B 2 28 ? 45.675 15.506 -25.690 1.000 0.350 28 SER B N 1
ATOM 8124 C CA . SER B 2 28 ? 44.712 16.418 -25.064 1.000 0.350 28 SER B CA 1
ATOM 8125 C C . SER B 2 28 ? 43.339 15.775 -24.872 1.000 0.350 28 SER B C 1
ATOM 8126 O O . SER B 2 28 ? 42.723 16.008 -23.839 1.000 0.350 28 SER B O 1
ATOM 8134 N N . GLN B 2 29 ? 42.878 14.938 -25.809 1.000 0.320 29 GLN B N 1
ATOM 8135 C CA . GLN B 2 29 ? 41.634 14.182 -25.624 1.000 0.320 29 GLN B CA 1
ATOM 8136 C C . GLN B 2 29 ? 41.776 13.072 -24.576 1.000 0.320 29 GLN B C 1
ATOM 8137 O O . GLN B 2 29 ? 40.962 13.000 -23.662 1.000 0.320 29 GLN B O 1
ATOM 8151 N N . ALA B 2 30 ? 42.813 12.233 -24.664 1.000 0.320 30 ALA B N 1
ATOM 8152 C CA . ALA B 2 30 ? 42.976 11.099 -23.749 1.000 0.320 30 ALA B CA 1
ATOM 8153 C C . ALA B 2 30 ? 43.270 11.519 -22.295 1.000 0.320 30 ALA B C 1
ATOM 8154 O O . ALA B 2 30 ? 42.900 10.809 -21.366 1.000 0.320 30 ALA B O 1
ATOM 8161 N N . GLY B 2 31 ? 43.937 12.662 -22.092 1.000 0.320 31 GLY B N 1
ATOM 8162 C CA . GLY B 2 31 ? 44.252 13.193 -20.762 1.000 0.320 31 GLY B CA 1
ATOM 8163 C C . GLY B 2 31 ? 43.104 13.939 -20.075 1.000 0.320 31 GLY B C 1
ATOM 8164 O O . GLY B 2 31 ? 43.202 14.212 -18.883 1.000 0.320 31 GLY B O 1
ATOM 8168 N N . ALA B 2 32 ? 42.023 14.267 -20.789 1.000 0.320 32 ALA B N 1
ATOM 8169 C CA . ALA B 2 32 ? 40.856 14.965 -20.244 1.000 0.320 32 ALA B CA 1
ATOM 8170 C C . ALA B 2 32 ? 39.843 13.990 -19.606 1.000 0.320 32 ALA B C 1
ATOM 8171 O O . ALA B 2 32 ? 38.643 14.055 -19.871 1.000 0.320 32 ALA B O 1
ATOM 8178 N N . SER B 2 33 ? 40.324 13.065 -18.770 1.000 0.340 33 SER B N 1
ATOM 8179 C CA . SER B 2 33 ? 39.465 12.167 -17.994 1.000 0.340 33 SER B CA 1
ATOM 8180 C C . SER B 2 33 ? 38.685 12.959 -16.938 1.000 0.340 33 SER B C 1
ATOM 8181 O O . SER B 2 33 ? 39.281 13.596 -16.067 1.000 0.340 33 SER B O 1
ATOM 8189 N N . SER B 2 34 ? 37.352 12.896 -16.990 1.000 0.420 34 SER B N 1
ATOM 8190 C CA . SER B 2 34 ? 36.439 13.662 -16.123 1.000 0.420 34 SER B CA 1
ATOM 8191 C C . SER B 2 34 ? 36.527 13.325 -14.628 1.000 0.420 34 SER B C 1
ATOM 8192 O O . SER B 2 34 ? 35.981 14.058 -13.809 1.000 0.420 34 SER B O 1
ATOM 8200 N N . SER B 2 35 ? 37.238 12.255 -14.265 1.000 0.520 35 SER B N 1
ATOM 8201 C CA . SER B 2 35 ? 37.617 11.909 -12.889 1.000 0.520 35 SER B CA 1
ATOM 8202 C C . SER B 2 35 ? 38.273 13.069 -12.130 1.000 0.520 35 SER B C 1
ATOM 8203 O O . SER B 2 35 ? 38.011 13.271 -10.949 1.000 0.520 35 SER B O 1
ATOM 8211 N N . GLY B 2 36 ? 39.083 13.881 -12.820 1.000 0.620 36 GLY B N 1
ATOM 8212 C CA . GLY B 2 36 ? 39.789 15.024 -12.232 1.000 0.620 36 GLY B CA 1
ATOM 8213 C C . GLY B 2 36 ? 38.958 16.300 -12.032 1.000 0.620 36 GLY B C 1
ATOM 8214 O O . GLY B 2 36 ? 39.528 17.325 -11.658 1.000 0.620 36 GLY B O 1
ATOM 8218 N N . GLU B 2 37 ? 37.649 16.299 -12.311 1.000 0.760 37 GLU B N 1
ATOM 8219 C CA . GLU B 2 37 ? 36.813 17.495 -12.148 1.000 0.760 37 GLU B CA 1
ATOM 8220 C C . GLU B 2 37 ? 36.529 17.782 -10.663 1.000 0.760 37 GLU B C 1
ATOM 8221 O O . GLU B 2 37 ? 35.830 17.023 -9.993 1.000 0.760 37 GLU B O 1
ATOM 8233 N N . SER B 2 38 ? 37.043 18.906 -10.157 1.000 0.830 38 SER B N 1
ATOM 8234 C CA . SER B 2 38 ? 36.773 19.405 -8.803 1.000 0.830 38 SER B CA 1
ATOM 8235 C C . SER B 2 38 ? 35.422 20.122 -8.753 1.000 0.830 38 SER B C 1
ATOM 8236 O O . SER B 2 38 ? 35.288 21.206 -9.320 1.000 0.830 38 SER B O 1
ATOM 8244 N N . ILE B 2 39 ? 34.444 19.558 -8.041 1.000 0.890 39 ILE B N 1
ATOM 8245 C CA . ILE B 2 39 ? 33.094 20.134 -7.901 1.000 0.890 39 ILE B CA 1
ATOM 8246 C C . ILE B 2 39 ? 32.952 21.057 -6.678 1.000 0.890 39 ILE B C 1
ATOM 8247 O O . ILE B 2 39 ? 32.070 21.911 -6.651 1.000 0.890 39 ILE B O 1
ATOM 8263 N N . ALA B 2 40 ? 33.836 20.927 -5.683 1.000 0.900 40 ALA B N 1
ATOM 8264 C CA . ALA B 2 40 ? 33.936 21.831 -4.534 1.000 0.900 40 ALA B CA 1
ATOM 8265 C C . ALA B 2 40 ? 35.390 21.938 -4.044 1.000 0.900 40 ALA B C 1
ATOM 8266 O O . ALA B 2 40 ? 36.199 21.052 -4.316 1.000 0.900 40 ALA B O 1
ATOM 8273 N N . THR B 2 41 ? 35.723 22.997 -3.296 1.000 0.890 41 THR B N 1
ATOM 8274 C CA . THR B 2 41 ? 37.076 23.214 -2.749 1.000 0.890 41 THR B CA 1
ATOM 8275 C C . THR B 2 41 ? 37.010 23.763 -1.324 1.000 0.890 41 THR B C 1
ATOM 8276 O O . THR B 2 41 ? 36.405 24.806 -1.086 1.000 0.890 41 THR B O 1
ATOM 8287 N N . ILE B 2 42 ? 37.674 23.096 -0.377 1.000 0.910 42 ILE B N 1
ATOM 8288 C CA . ILE B 2 42 ? 37.673 23.418 1.057 1.000 0.910 42 ILE B CA 1
ATOM 8289 C C . ILE B 2 42 ? 39.124 23.524 1.540 1.000 0.910 42 ILE B C 1
ATOM 8290 O O . ILE B 2 42 ? 39.874 22.550 1.513 1.000 0.910 42 ILE B O 1
ATOM 8306 N N . GLY B 2 43 ? 39.555 24.716 1.968 1.000 0.930 43 GLY B N 1
ATOM 8307 C CA . GLY B 2 43 ? 40.905 24.927 2.522 1.000 0.930 43 GLY B CA 1
ATOM 8308 C C . GLY B 2 43 ? 42.062 24.559 1.577 1.000 0.930 43 GLY B C 1
ATOM 8309 O O . GLY B 2 43 ? 43.147 24.227 2.045 1.000 0.930 43 GLY B O 1
ATOM 8313 N N . GLY B 2 44 ? 41.828 24.569 0.260 1.000 0.880 44 GLY B N 1
ATOM 8314 C CA . GLY B 2 44 ? 42.793 24.137 -0.759 1.000 0.880 44 GLY B CA 1
ATOM 8315 C C . GLY B 2 44 ? 42.741 22.647 -1.126 1.000 0.880 44 GLY B C 1
ATOM 8316 O O . GLY B 2 44 ? 43.466 22.238 -2.028 1.000 0.880 44 GLY B O 1
ATOM 8320 N N . LYS B 2 45 ? 41.882 21.841 -0.486 1.000 0.900 45 LYS B N 1
ATOM 8321 C CA . LYS B 2 45 ? 41.555 20.476 -0.930 1.000 0.900 45 LYS B CA 1
ATOM 8322 C C . LYS B 2 45 ? 40.312 20.491 -1.818 1.000 0.900 45 LYS B C 1
ATOM 8323 O O . LYS B 2 45 ? 39.316 21.110 -1.456 1.000 0.900 45 LYS B O 1
ATOM 8342 N N . SER B 2 46 ? 40.369 19.810 -2.954 1.000 0.890 46 SER B N 1
ATOM 8343 C CA . SER B 2 46 ? 39.225 19.551 -3.834 1.000 0.890 46 SER B CA 1
ATOM 8344 C C . SER B 2 46 ? 38.348 18.411 -3.308 1.000 0.890 46 SER B C 1
ATOM 8345 O O . SER B 2 46 ? 38.864 17.494 -2.674 1.000 0.890 46 SER B O 1
ATOM 8353 N N . VAL B 2 47 ? 37.062 18.437 -3.655 1.000 0.920 47 VAL B N 1
ATOM 8354 C CA . VAL B 2 47 ? 36.192 17.252 -3.743 1.000 0.920 47 VAL B CA 1
ATOM 8355 C C . VAL B 2 47 ? 35.910 17.023 -5.224 1.000 0.920 47 VAL B C 1
ATOM 8356 O O . VAL B 2 47 ? 35.460 17.945 -5.915 1.000 0.920 47 VAL B O 1
ATOM 8369 N N . THR B 2 48 ? 36.208 15.831 -5.729 1.000 0.870 48 THR B N 1
ATOM 8370 C CA . THR B 2 48 ? 36.030 15.480 -7.144 1.000 0.870 48 THR B CA 1
ATOM 8371 C C . THR B 2 48 ? 34.627 14.960 -7.453 1.000 0.870 48 THR B C 1
ATOM 8372 O O . THR B 2 48 ? 33.899 14.491 -6.575 1.000 0.870 48 THR B O 1
ATOM 8383 N N . ARG B 2 49 ? 34.252 14.992 -8.738 1.000 0.860 49 ARG B N 1
ATOM 8384 C CA . ARG B 2 49 ? 33.035 14.331 -9.228 1.000 0.860 49 ARG B CA 1
ATOM 8385 C C . ARG B 2 49 ? 33.069 12.816 -8.989 1.000 0.860 49 ARG B C 1
ATOM 8386 O O . ARG B 2 49 ? 32.018 12.246 -8.731 1.000 0.860 49 ARG B O 1
ATOM 8407 N N . GLU B 2 50 ? 34.236 12.172 -9.066 1.000 0.860 50 GLU B N 1
ATOM 8408 C CA . GLU B 2 50 ? 34.365 10.721 -8.850 1.000 0.860 50 GLU B CA 1
ATOM 8409 C C . GLU B 2 50 ? 34.133 10.338 -7.381 1.000 0.860 50 GLU B C 1
ATOM 8410 O O . GLU B 2 50 ? 33.335 9.443 -7.109 1.000 0.860 50 GLU B O 1
ATOM 8422 N N . GLU B 2 51 ? 34.733 11.068 -6.433 1.000 0.890 51 GLU B N 1
ATOM 8423 C CA . GLU B 2 51 ? 34.475 10.887 -4.994 1.000 0.890 51 GLU B CA 1
ATOM 8424 C C . GLU B 2 51 ? 32.990 11.095 -4.655 1.000 0.890 51 GLU B C 1
ATOM 8425 O O . GLU B 2 51 ? 32.402 10.289 -3.936 1.000 0.890 51 GLU B O 1
ATOM 8437 N N . TRP B 2 52 ? 32.359 12.136 -5.213 1.000 0.890 52 TRP B N 1
ATOM 8438 C CA . TRP B 2 52 ? 30.941 12.421 -4.978 1.000 0.890 52 TRP B CA 1
ATOM 8439 C C . TRP B 2 52 ? 29.997 11.383 -5.597 1.000 0.890 52 TRP B C 1
ATOM 8440 O O . TRP B 2 52 ? 29.075 10.925 -4.925 1.000 0.890 52 TRP B O 1
ATOM 8461 N N . LEU B 2 53 ? 30.215 10.982 -6.855 1.000 0.880 53 LEU B N 1
ATOM 8462 C CA . LEU B 2 53 ? 29.389 9.953 -7.495 1.000 0.880 53 LEU B CA 1
ATOM 8463 C C . LEU B 2 53 ? 29.516 8.607 -6.780 1.000 0.880 53 LEU B C 1
ATOM 8464 O O . LEU B 2 53 ? 28.516 7.904 -6.654 1.000 0.880 53 LEU B O 1
ATOM 8480 N N . LYS B 2 54 ? 30.706 8.278 -6.263 1.000 0.850 54 LYS B N 1
ATOM 8481 C CA . LYS B 2 54 ? 30.897 7.079 -5.449 1.000 0.850 54 LYS B CA 1
ATOM 8482 C C . LYS B 2 54 ? 30.124 7.148 -4.129 1.000 0.850 54 LYS B C 1
ATOM 8483 O O . LYS B 2 54 ? 29.427 6.195 -3.810 1.000 0.850 54 LYS B O 1
ATOM 8502 N N . GLU B 2 55 ? 30.195 8.256 -3.390 1.000 0.870 55 GLU B N 1
ATOM 8503 C CA . GLU B 2 55 ? 29.421 8.427 -2.147 1.000 0.870 55 GLU B CA 1
ATOM 8504 C C . GLU B 2 55 ? 27.905 8.300 -2.409 1.000 0.870 55 GLU B C 1
ATOM 8505 O O . GLU B 2 55 ? 27.182 7.668 -1.640 1.000 0.870 55 GLU B O 1
ATOM 8517 N N . MET B 2 56 ? 27.422 8.823 -3.544 1.000 0.900 56 MET B N 1
ATOM 8518 C CA . MET B 2 56 ? 26.032 8.647 -3.982 1.000 0.900 56 MET B CA 1
ATOM 8519 C C . MET B 2 56 ? 25.694 7.188 -4.347 1.000 0.900 56 MET B C 1
ATOM 8520 O O . MET B 2 56 ? 24.582 6.741 -4.063 1.000 0.900 56 MET B O 1
ATOM 8534 N N . GLU B 2 57 ? 26.618 6.431 -4.951 1.000 0.860 57 GLU B N 1
ATOM 8535 C CA . GLU B 2 57 ? 26.439 4.999 -5.242 1.000 0.860 57 GLU B CA 1
ATOM 8536 C C . GLU B 2 57 ? 26.415 4.160 -3.953 1.000 0.860 57 GLU B C 1
ATOM 8537 O O . GLU B 2 57 ? 25.495 3.360 -3.767 1.000 0.860 57 GLU B O 1
ATOM 8549 N N . ASP B 2 58 ? 27.373 4.387 -3.049 1.000 0.850 58 ASP B N 1
ATOM 8550 C CA . ASP B 2 58 ? 27.508 3.675 -1.774 1.000 0.850 58 ASP B CA 1
ATOM 8551 C C . ASP B 2 58 ? 26.312 3.948 -0.828 1.000 0.850 58 ASP B C 1
ATOM 8552 O O . ASP B 2 58 ? 25.910 3.049 -0.085 1.000 0.850 58 ASP B O 1
ATOM 8561 N N . GLN B 2 59 ? 25.692 5.141 -0.878 1.000 0.810 59 GLN B N 1
ATOM 8562 C CA . GLN B 2 59 ? 24.491 5.466 -0.085 1.000 0.810 59 GLN B CA 1
ATOM 8563 C C . GLN B 2 59 ? 23.151 5.113 -0.765 1.000 0.810 59 GLN B C 1
ATOM 8564 O O . GLN B 2 59 ? 22.265 4.569 -0.104 1.000 0.810 59 GLN B O 1
ATOM 8578 N N . TYR B 2 60 ? 22.971 5.425 -2.057 1.000 0.850 60 TYR B N 1
ATOM 8579 C CA . TYR B 2 60 ? 21.659 5.379 -2.738 1.000 0.850 60 TYR B CA 1
ATOM 8580 C C . TYR B 2 60 ? 21.630 4.528 -4.015 1.000 0.850 60 TYR B C 1
ATOM 8581 O O . TYR B 2 60 ? 20.547 4.263 -4.545 1.000 0.850 60 TYR B O 1
ATOM 8599 N N . GLY B 2 61 ? 22.782 4.085 -4.531 1.000 0.850 61 GLY B N 1
ATOM 8600 C CA . GLY B 2 61 ? 22.878 3.397 -5.824 1.000 0.850 61 GLY B CA 1
ATOM 8601 C C . GLY B 2 61 ? 22.035 2.122 -5.898 1.000 0.850 61 GLY B C 1
ATOM 8602 O O . GLY B 2 61 ? 21.386 1.864 -6.913 1.000 0.850 61 GLY B O 1
ATOM 8606 N N . LYS B 2 62 ? 21.962 1.361 -4.797 1.000 0.850 62 LYS B N 1
ATOM 8607 C CA . LYS B 2 62 ? 21.217 0.096 -4.749 1.000 0.850 62 LYS B CA 1
ATOM 8608 C C . LYS B 2 62 ? 19.702 0.263 -4.823 1.000 0.850 62 LYS B C 1
ATOM 8609 O O . LYS B 2 62 ? 19.088 -0.407 -5.650 1.000 0.850 62 LYS B O 1
ATOM 8628 N N . SER B 2 63 ? 19.104 1.119 -3.992 1.000 0.840 63 SER B N 1
ATOM 8629 C CA . SER B 2 63 ? 17.654 1.367 -4.033 1.000 0.840 63 SER B CA 1
ATOM 8630 C C . SER B 2 63 ? 17.261 2.023 -5.351 1.000 0.840 63 SER B C 1
ATOM 8631 O O . SER B 2 63 ? 16.415 1.492 -6.059 1.000 0.840 63 SER B O 1
ATOM 8639 N N . THR B 2 64 ? 17.985 3.070 -5.761 1.000 0.880 64 THR B N 1
ATOM 8640 C CA . THR B 2 64 ? 17.738 3.770 -7.032 1.000 0.880 64 THR B CA 1
ATOM 8641 C C . THR B 2 64 ? 17.765 2.811 -8.228 1.000 0.880 64 THR B C 1
ATOM 8642 O O . THR B 2 64 ? 16.912 2.900 -9.111 1.000 0.880 64 THR B O 1
ATOM 8653 N N . LEU B 2 65 ? 18.707 1.857 -8.264 1.000 0.910 65 LEU B N 1
ATOM 8654 C CA . LEU B 2 65 ? 18.750 0.838 -9.314 1.000 0.910 65 LEU B CA 1
ATOM 8655 C C . LEU B 2 65 ? 17.601 -0.178 -9.197 1.000 0.910 65 LEU B C 1
ATOM 8656 O O . LEU B 2 65 ? 17.045 -0.566 -10.223 1.000 0.910 65 LEU B O 1
ATOM 8672 N N . GLU B 2 66 ? 17.234 -0.599 -7.985 1.000 0.910 66 GLU B N 1
ATOM 8673 C CA . GLU B 2 66 ? 16.098 -1.498 -7.740 1.000 0.910 66 GLU B CA 1
ATOM 8674 C C . GLU B 2 66 ? 14.773 -0.870 -8.219 1.000 0.910 66 GLU B C 1
ATOM 8675 O O . GLU B 2 66 ? 14.023 -1.513 -8.957 1.000 0.910 66 GLU B O 1
ATOM 8687 N N . ASP B 2 67 ? 14.546 0.416 -7.947 1.000 0.910 67 ASP B N 1
ATOM 8688 C CA . ASP B 2 67 ? 13.375 1.175 -8.406 1.000 0.910 67 ASP B CA 1
ATOM 8689 C C . ASP B 2 67 ? 13.386 1.382 -9.931 1.000 0.910 67 ASP B C 1
ATOM 8690 O O . ASP B 2 67 ? 12.385 1.154 -10.622 1.000 0.910 67 ASP B O 1
ATOM 8699 N N . MET B 2 68 ? 14.550 1.730 -10.496 1.000 0.940 68 MET B N 1
ATOM 8700 C CA . MET B 2 68 ? 14.744 1.832 -11.947 1.000 0.940 68 MET B CA 1
ATOM 8701 C C . MET B 2 68 ? 14.494 0.505 -12.677 1.000 0.940 68 MET B C 1
ATOM 8702 O O . MET B 2 68 ? 14.072 0.532 -13.841 1.000 0.940 68 MET B O 1
ATOM 8716 N N . ILE B 2 69 ? 14.752 -0.634 -12.033 1.000 0.940 69 ILE B N 1
ATOM 8717 C CA . ILE B 2 69 ? 14.411 -1.967 -12.539 1.000 0.940 69 ILE B CA 1
ATOM 8718 C C . ILE B 2 69 ? 12.907 -2.205 -12.404 1.000 0.940 69 ILE B C 1
ATOM 8719 O O . ILE B 2 69 ? 12.273 -2.535 -13.403 1.000 0.940 69 ILE B O 1
ATOM 8735 N N . ASN B 2 70 ? 12.323 -1.982 -11.225 1.000 0.960 70 ASN B N 1
ATOM 8736 C CA . ASN B 2 70 ? 10.904 -2.222 -10.942 1.000 0.960 70 ASN B CA 1
ATOM 8737 C C . ASN B 2 70 ? 9.974 -1.522 -11.950 1.000 0.960 70 ASN B C 1
ATOM 8738 O O . ASN B 2 70 ? 9.126 -2.175 -12.565 1.000 0.960 70 ASN B O 1
ATOM 8749 N N . VAL B 2 71 ? 10.215 -0.235 -12.229 1.000 0.960 71 VAL B N 1
ATOM 8750 C CA . VAL B 2 71 ? 9.464 0.526 -13.247 1.000 0.960 71 VAL B CA 1
ATOM 8751 C C . VAL B 2 71 ? 9.576 -0.110 -14.639 1.000 0.960 71 VAL B C 1
ATOM 8752 O O . VAL B 2 71 ? 8.584 -0.227 -15.360 1.000 0.960 71 VAL B O 1
ATOM 8765 N N . ARG B 2 72 ? 10.773 -0.572 -15.026 1.000 0.960 72 ARG B N 1
ATOM 8766 C CA . ARG B 2 72 ? 11.009 -1.208 -16.335 1.000 0.960 72 ARG B CA 1
ATOM 8767 C C . ARG B 2 72 ? 10.386 -2.600 -16.429 1.000 0.960 72 ARG B C 1
ATOM 8768 O O . ARG B 2 72 ? 9.855 -2.931 -17.484 1.000 0.960 72 ARG B O 1
ATOM 8789 N N . VAL B 2 73 ? 10.415 -3.384 -15.351 1.000 0.960 73 VAL B N 1
ATOM 8790 C CA . VAL B 2 73 ? 9.799 -4.719 -15.261 1.000 0.960 73 VAL B CA 1
ATOM 8791 C C . VAL B 2 73 ? 8.296 -4.630 -15.514 1.000 0.960 73 VAL B C 1
ATOM 8792 O O . VAL B 2 73 ? 7.793 -5.322 -16.401 1.000 0.960 73 VAL B O 1
ATOM 8805 N N . VAL B 2 74 ? 7.591 -3.741 -14.805 1.000 0.970 74 VAL B N 1
ATOM 8806 C CA . VAL B 2 74 ? 6.137 -3.569 -14.962 1.000 0.970 74 VAL B CA 1
ATOM 8807 C C . VAL B 2 74 ? 5.789 -3.079 -16.366 1.000 0.970 74 VAL B C 1
ATOM 8808 O O . VAL B 2 74 ? 4.976 -3.713 -17.031 1.000 0.970 74 VAL B O 1
ATOM 8821 N N . GLU B 2 75 ? 6.431 -2.024 -16.879 1.000 0.970 75 GLU B N 1
ATOM 8822 C CA . GLU B 2 75 ? 6.127 -1.497 -18.223 1.000 0.970 75 GLU B CA 1
ATOM 8823 C C . GLU B 2 75 ? 6.458 -2.503 -19.346 1.000 0.970 75 GLU B C 1
ATOM 8824 O O . GLU B 2 75 ? 5.693 -2.654 -20.306 1.000 0.970 75 GLU B O 1
ATOM 8836 N N . GLN B 2 76 ? 7.567 -3.246 -19.232 1.000 0.960 76 GLN B N 1
ATOM 8837 C CA . GLN B 2 76 ? 7.949 -4.277 -20.203 1.000 0.960 76 GLN B CA 1
ATOM 8838 C C . GLN B 2 76 ? 6.952 -5.440 -20.212 1.000 0.960 76 GLN B C 1
ATOM 8839 O O . GLN B 2 76 ? 6.494 -5.851 -21.284 1.000 0.960 76 GLN B O 1
ATOM 8853 N N . LEU B 2 77 ? 6.593 -5.962 -19.036 1.000 0.960 77 LEU B N 1
ATOM 8854 C CA . LEU B 2 77 ? 5.652 -7.073 -18.921 1.000 0.960 77 LEU B CA 1
ATOM 8855 C C . LEU B 2 77 ? 4.219 -6.646 -19.259 1.000 0.960 77 LEU B C 1
ATOM 8856 O O . LEU B 2 77 ? 3.525 -7.402 -19.938 1.000 0.960 77 LEU B O 1
ATOM 8872 N N . ALA B 2 78 ? 3.793 -5.435 -18.896 1.000 0.960 78 ALA B N 1
ATOM 8873 C CA . ALA B 2 78 ? 2.504 -4.868 -19.290 1.000 0.960 78 ALA B CA 1
ATOM 8874 C C . ALA B 2 78 ? 2.379 -4.767 -20.815 1.000 0.960 78 ALA B C 1
ATOM 8875 O O . ALA B 2 78 ? 1.383 -5.214 -21.389 1.000 0.960 78 ALA B O 1
ATOM 8882 N N . LYS B 2 79 ? 3.419 -4.258 -21.490 1.000 0.940 79 LYS B N 1
ATOM 8883 C CA . LYS B 2 79 ? 3.476 -4.163 -22.955 1.000 0.940 79 LYS B CA 1
ATOM 8884 C C . LYS B 2 79 ? 3.502 -5.539 -23.627 1.000 0.940 79 LYS B C 1
ATOM 8885 O O . LYS B 2 79 ? 2.755 -5.750 -24.581 1.000 0.940 79 LYS B O 1
ATOM 8904 N N . LYS B 2 80 ? 4.309 -6.482 -23.118 1.000 0.910 80 LYS B N 1
ATOM 8905 C CA . LYS B 2 80 ? 4.355 -7.895 -23.556 1.000 0.910 80 LYS B CA 1
ATOM 8906 C C . LYS B 2 80 ? 2.967 -8.545 -23.485 1.000 0.910 80 LYS B C 1
ATOM 8907 O O . LYS B 2 80 ? 2.534 -9.177 -24.444 1.000 0.910 80 LYS B O 1
ATOM 8926 N N . ASN B 2 81 ? 2.262 -8.322 -22.376 1.000 0.910 81 ASN B N 1
ATOM 8927 C CA . ASN B 2 81 ? 0.923 -8.842 -22.090 1.000 0.910 81 ASN B CA 1
ATOM 8928 C C . ASN B 2 81 ? -0.228 -7.979 -22.645 1.000 0.910 81 ASN B C 1
ATOM 8929 O O . ASN B 2 81 ? -1.392 -8.291 -22.403 1.000 0.910 81 ASN B O 1
ATOM 8940 N N . LYS B 2 82 ? 0.076 -6.906 -23.393 1.000 0.910 82 LYS B N 1
ATOM 8941 C CA . LYS B 2 82 ? -0.895 -6.012 -24.054 1.000 0.910 82 LYS B CA 1
ATOM 8942 C C . LYS B 2 82 ? -1.923 -5.387 -23.092 1.000 0.910 82 LYS B C 1
ATOM 8943 O O . LYS B 2 82 ? -3.041 -5.085 -23.517 1.000 0.910 82 LYS B O 1
ATOM 8962 N N . LEU B 2 83 ? -1.556 -5.189 -21.822 1.000 0.940 83 LEU B N 1
ATOM 8963 C CA . LEU B 2 83 ? -2.438 -4.595 -20.812 1.000 0.940 83 LEU B CA 1
ATOM 8964 C C . LEU B 2 83 ? -2.834 -3.164 -21.207 1.000 0.940 83 LEU B C 1
ATOM 8965 O O . LEU B 2 83 ? -2.038 -2.416 -21.780 1.000 0.940 83 LEU B O 1
ATOM 8981 N N . LYS B 2 84 ? -4.083 -2.791 -20.918 1.000 0.890 84 LYS B N 1
ATOM 8982 C CA . LYS B 2 84 ? -4.668 -1.493 -21.278 1.000 0.890 84 LYS B CA 1
ATOM 8983 C C . LYS B 2 84 ? -5.512 -0.964 -20.131 1.000 0.890 84 LYS B C 1
ATOM 8984 O O . LYS B 2 84 ? -6.659 -1.368 -19.981 1.000 0.890 84 LYS B O 1
ATOM 9003 N N . ILE B 2 85 ? -4.958 -0.022 -19.380 1.000 0.930 85 ILE B N 1
ATOM 9004 C CA . ILE B 2 85 ? -5.693 0.668 -18.320 1.000 0.930 85 ILE B CA 1
ATOM 9005 C C . ILE B 2 85 ? -6.468 1.823 -18.951 1.000 0.930 85 ILE B C 1
ATOM 9006 O O . ILE B 2 85 ? -5.912 2.590 -19.746 1.000 0.930 85 ILE B O 1
ATOM 9022 N N . SER B 2 86 ? -7.764 1.934 -18.656 1.000 0.940 86 SER B N 1
ATOM 9023 C CA . SER B 2 86 ? -8.587 3.008 -19.224 1.000 0.940 86 SER B CA 1
ATOM 9024 C C . SER B 2 86 ? -8.350 4.327 -18.481 1.000 0.940 86 SER B C 1
ATOM 9025 O O . SER B 2 86 ? -8.126 4.331 -17.272 1.000 0.940 86 SER B O 1
ATOM 9033 N N . LYS B 2 87 ? -8.443 5.478 -19.166 1.000 0.950 87 LYS B N 1
ATOM 9034 C CA . LYS B 2 87 ? -8.292 6.774 -18.475 1.000 0.950 87 LYS B CA 1
ATOM 9035 C C . LYS B 2 87 ? -9.355 6.955 -17.381 1.000 0.950 87 LYS B C 1
ATOM 9036 O O . LYS B 2 87 ? -9.043 7.438 -16.305 1.000 0.950 87 LYS B O 1
ATOM 9055 N N . SER B 2 88 ? -10.579 6.493 -17.636 1.000 0.950 88 SER B N 1
ATOM 9056 C CA . SER B 2 88 ? -11.689 6.450 -16.675 1.000 0.950 88 SER B CA 1
ATOM 9057 C C . SER B 2 88 ? -11.394 5.632 -15.415 1.000 0.950 88 SER B C 1
ATOM 9058 O O . SER B 2 88 ? -11.937 5.941 -14.362 1.000 0.950 88 SER B O 1
ATOM 9066 N N . GLU B 2 89 ? -10.542 4.613 -15.507 1.000 0.960 89 GLU B N 1
ATOM 9067 C CA . GLU B 2 89 ? -10.141 3.786 -14.368 1.000 0.960 89 GLU B CA 1
ATOM 9068 C C . GLU B 2 89 ? -9.123 4.510 -13.481 1.000 0.960 89 GLU B C 1
ATOM 9069 O O . GLU B 2 89 ? -9.311 4.610 -12.271 1.000 0.960 89 GLU B O 1
ATOM 9081 N N . VAL B 2 90 ? -8.108 5.120 -14.100 1.000 0.980 90 VAL B N 1
ATOM 9082 C CA . VAL B 2 90 ? -7.134 5.974 -13.402 1.000 0.980 90 VAL B CA 1
ATOM 9083 C C . VAL B 2 90 ? -7.818 7.206 -12.797 1.000 0.980 90 VAL B C 1
ATOM 9084 O O . VAL B 2 90 ? -7.551 7.552 -11.652 1.000 0.980 90 VAL B O 1
ATOM 9097 N N . ASP B 2 91 ? -8.732 7.853 -13.531 1.000 0.960 91 ASP B N 1
ATOM 9098 C CA . ASP B 2 91 ? -9.509 8.998 -13.038 1.000 0.960 91 ASP B CA 1
ATOM 9099 C C . ASP B 2 91 ? -10.487 8.585 -11.902 1.000 0.960 91 ASP B C 1
ATOM 9100 O O . ASP B 2 91 ? -10.702 9.383 -10.989 1.000 0.960 91 ASP B O 1
ATOM 9109 N N . ARG B 2 92 ? -11.035 7.350 -11.896 1.000 0.970 92 ARG B N 1
ATOM 9110 C CA . ARG B 2 92 ? -11.834 6.789 -10.776 1.000 0.970 92 ARG B CA 1
ATOM 9111 C C . ARG B 2 92 ? -10.992 6.637 -9.517 1.000 0.970 92 ARG B C 1
ATOM 9112 O O . ARG B 2 92 ? -11.376 7.128 -8.459 1.000 0.970 92 ARG B O 1
ATOM 9133 N N . GLU B 2 93 ? -9.879 5.920 -9.623 1.000 0.960 93 GLU B N 1
ATOM 9134 C CA . GLU B 2 93 ? -9.050 5.597 -8.461 1.000 0.960 93 GLU B CA 1
ATOM 9135 C C . GLU B 2 93 ? -8.366 6.849 -7.913 1.000 0.960 93 GLU B C 1
ATOM 9136 O O . GLU B 2 93 ? -8.332 7.038 -6.702 1.000 0.960 93 GLU B O 1
ATOM 9148 N N . PHE B 2 94 ? -7.974 7.784 -8.783 1.000 0.950 94 PHE B N 1
ATOM 9149 C CA . PHE B 2 94 ? -7.529 9.113 -8.370 1.000 0.950 94 PHE B CA 1
ATOM 9150 C C . PHE B 2 94 ? -8.590 9.863 -7.555 1.000 0.950 94 PHE B C 1
ATOM 9151 O O . PHE B 2 94 ? -8.250 10.409 -6.513 1.000 0.950 94 PHE B O 1
ATOM 9168 N N . LEU B 2 95 ? -9.864 9.865 -7.975 1.000 0.930 95 LEU B N 1
ATOM 9169 C CA . LEU B 2 95 ? -10.944 10.496 -7.202 1.000 0.930 95 LEU B CA 1
ATOM 9170 C C . LEU B 2 95 ? -11.137 9.843 -5.826 1.000 0.930 95 LEU B C 1
ATOM 9171 O O . LEU B 2 95 ? -11.252 10.561 -4.838 1.000 0.930 95 LEU B O 1
ATOM 9187 N N . LEU B 2 96 ? -11.133 8.507 -5.751 1.000 0.940 96 LEU B N 1
ATOM 9188 C CA . LEU B 2 96 ? -11.254 7.780 -4.480 1.000 0.940 96 LEU B CA 1
ATOM 9189 C C . LEU B 2 96 ? -10.092 8.094 -3.528 1.000 0.940 96 LEU B C 1
ATOM 9190 O O . LEU B 2 96 ? -10.327 8.389 -2.360 1.000 0.940 96 LEU B O 1
ATOM 9206 N N . ILE B 2 97 ? -8.847 8.065 -4.013 1.000 0.930 97 ILE B N 1
ATOM 9207 C CA . ILE B 2 97 ? -7.668 8.339 -3.177 1.000 0.930 97 ILE B CA 1
ATOM 9208 C C . ILE B 2 97 ? -7.657 9.822 -2.762 1.000 0.930 97 ILE B C 1
ATOM 9209 O O . ILE B 2 97 ? -7.432 10.125 -1.593 1.000 0.930 97 ILE B O 1
ATOM 9225 N N . LYS B 2 98 ? -7.960 10.751 -3.680 1.000 0.880 98 LYS B N 1
ATOM 9226 C CA . LYS B 2 98 ? -7.963 12.205 -3.428 1.000 0.880 98 LYS B CA 1
ATOM 9227 C C . LYS B 2 98 ? -9.016 12.656 -2.417 1.000 0.880 98 LYS B C 1
ATOM 9228 O O . LYS B 2 98 ? -8.755 13.577 -1.655 1.000 0.880 98 LYS B O 1
ATOM 9247 N N . ALA B 2 99 ? -10.182 12.014 -2.387 1.000 0.880 99 ALA B N 1
ATOM 9248 C CA . ALA B 2 99 ? -11.251 12.384 -1.463 1.000 0.880 99 ALA B CA 1
ATOM 9249 C C . ALA B 2 99 ? -10.949 12.064 0.015 1.000 0.880 99 ALA B C 1
ATOM 9250 O O . ALA B 2 99 ? -11.680 12.537 0.882 1.000 0.880 99 ALA B O 1
ATOM 9257 N N . VAL B 2 100 ? -9.917 11.255 0.303 1.000 0.860 100 VAL B N 1
ATOM 9258 C CA . VAL B 2 100 ? -9.627 10.748 1.661 1.000 0.860 100 VAL B CA 1
ATOM 9259 C C . VAL B 2 100 ? -8.165 10.875 2.099 1.000 0.860 100 VAL B C 1
ATOM 9260 O O . VAL B 2 100 ? -7.879 10.715 3.283 1.000 0.860 100 VAL B O 1
ATOM 9273 N N . ASN B 2 101 ? -7.236 11.114 1.170 1.000 0.740 101 ASN B N 1
ATOM 9274 C CA . ASN B 2 101 ? -5.815 11.262 1.462 1.000 0.740 101 ASN B CA 1
ATOM 9275 C C . ASN B 2 101 ? -5.389 12.732 1.360 1.000 0.740 101 ASN B C 1
ATOM 9276 O O . ASN B 2 101 ? -5.571 13.356 0.316 1.000 0.740 101 ASN B O 1
ATOM 9287 N N . ASN B 2 102 ? -4.759 13.258 2.410 1.000 0.670 102 ASN B N 1
ATOM 9288 C CA . ASN B 2 102 ? -4.268 14.637 2.441 1.000 0.670 102 ASN B CA 1
ATOM 9289 C C . ASN B 2 102 ? -2.809 14.781 1.953 1.000 0.670 102 ASN B C 1
ATOM 9290 O O . ASN B 2 102 ? -2.436 15.880 1.538 1.000 0.670 102 ASN B O 1
ATOM 9301 N N . SER B 2 103 ? -2.020 13.693 1.867 1.000 0.570 103 SER B N 1
ATOM 9302 C CA . SER B 2 103 ? -0.593 13.748 1.471 1.000 0.570 103 SER B CA 1
ATOM 9303 C C . SER B 2 103 ? -0.338 14.186 0.015 1.000 0.570 103 SER B C 1
ATOM 9304 O O . SER B 2 103 ? 0.802 14.414 -0.380 1.000 0.570 103 SER B O 1
ATOM 9312 N N . PHE B 2 104 ? -1.392 14.402 -0.787 1.000 0.550 104 PHE B N 1
ATOM 9313 C CA . PHE B 2 104 ? -1.314 14.993 -2.133 1.000 0.550 104 PHE B CA 1
ATOM 9314 C C . PHE B 2 104 ? -0.639 16.372 -2.196 1.000 0.550 104 PHE B C 1
ATOM 9315 O O . PHE B 2 104 ? -0.300 16.804 -3.298 1.000 0.550 104 PHE B O 1
ATOM 9332 N N . TYR B 2 105 ? -0.516 17.078 -1.067 1.000 0.530 105 TYR B N 1
ATOM 9333 C CA . TYR B 2 105 ? -0.126 18.491 -1.028 1.000 0.530 105 TYR B CA 1
ATOM 9334 C C . TYR B 2 105 ? 0.950 18.838 0.010 1.000 0.530 105 TYR B C 1
ATOM 9335 O O . TYR B 2 105 ? 1.277 20.012 0.153 1.000 0.530 105 TYR B O 1
ATOM 9353 N N . GLU B 2 106 ? 1.498 17.848 0.718 1.000 0.540 106 GLU B N 1
ATOM 9354 C CA . GLU B 2 106 ? 2.635 18.047 1.633 1.000 0.540 106 GLU B CA 1
ATOM 9355 C C . GLU B 2 106 ? 3.945 18.275 0.855 1.000 0.540 106 GLU B C 1
ATOM 9356 O O . GLU B 2 106 ? 4.794 19.059 1.271 1.000 0.540 106 GLU B O 1
ATOM 9368 N N . ASP B 2 107 ? 4.066 17.652 -0.323 1.000 0.530 107 ASP B N 1
ATOM 9369 C CA . ASP B 2 107 ? 5.053 17.987 -1.352 1.000 0.530 107 ASP B CA 1
ATOM 9370 C C . ASP B 2 107 ? 4.390 18.829 -2.456 1.000 0.530 107 ASP B C 1
ATOM 9371 O O . ASP B 2 107 ? 3.719 18.293 -3.343 1.000 0.530 107 ASP B O 1
ATOM 9380 N N . GLU B 2 108 ? 4.612 20.149 -2.443 1.000 0.540 108 GLU B N 1
ATOM 9381 C CA . GLU B 2 108 ? 4.126 21.071 -3.487 1.000 0.540 108 GLU B CA 1
ATOM 9382 C C . GLU B 2 108 ? 4.634 20.727 -4.903 1.000 0.540 108 GLU B C 1
ATOM 9383 O O . GLU B 2 108 ? 4.138 21.280 -5.890 1.000 0.540 108 GLU B O 1
ATOM 9395 N N . HIS B 2 109 ? 5.641 19.858 -5.039 1.000 0.620 109 HIS B N 1
ATOM 9396 C CA . HIS B 2 109 ? 6.253 19.530 -6.324 1.000 0.620 109 HIS B CA 1
ATOM 9397 C C . HIS B 2 109 ? 5.595 18.342 -7.042 1.000 0.620 109 HIS B C 1
ATOM 9398 O O . HIS B 2 109 ? 5.760 18.226 -8.260 1.000 0.620 109 HIS B O 1
ATOM 9412 N N . THR B 2 110 ? 4.833 17.482 -6.354 1.000 0.730 110 THR B N 1
ATOM 9413 C CA . THR B 2 110 ? 4.215 16.301 -6.983 1.000 0.730 110 THR B CA 1
ATOM 9414 C C . THR B 2 110 ? 2.864 16.632 -7.629 1.000 0.730 110 THR B C 1
ATOM 9415 O O . THR B 2 110 ? 1.885 16.997 -6.982 1.000 0.730 110 THR B O 1
ATOM 9426 N N . THR B 2 111 ? 2.783 16.459 -8.950 1.000 0.820 111 THR B N 1
ATOM 9427 C CA . THR B 2 111 ? 1.614 16.867 -9.749 1.000 0.820 111 THR B CA 1
ATOM 9428 C C . THR B 2 111 ? 0.490 15.819 -9.804 1.000 0.820 111 THR B C 1
ATOM 9429 O O . THR B 2 111 ? 0.732 14.615 -9.713 1.000 0.820 111 THR B O 1
ATOM 9440 N N . GLU B 2 112 ? -0.753 16.247 -10.097 1.000 0.840 112 GLU B N 1
ATOM 9441 C CA . GLU B 2 112 ? -1.872 15.331 -10.425 1.000 0.840 112 GLU B CA 1
ATOM 9442 C C . GLU B 2 112 ? -1.482 14.322 -11.521 1.000 0.840 112 GLU B C 1
ATOM 9443 O O . GLU B 2 112 ? -1.870 13.154 -11.466 1.000 0.840 112 GLU B O 1
ATOM 9455 N N . LYS B 2 113 ? -0.696 14.756 -12.515 1.000 0.900 113 LYS B N 1
ATOM 9456 C CA . LYS B 2 113 ? -0.223 13.881 -13.590 1.000 0.900 113 LYS B CA 1
ATOM 9457 C C . LYS B 2 113 ? 0.629 12.736 -13.035 1.000 0.900 113 LYS B C 1
ATOM 9458 O O . LYS B 2 113 ? 0.420 11.594 -13.428 1.000 0.900 113 LYS B O 1
ATOM 9477 N N . GLU B 2 114 ? 1.570 13.025 -12.141 1.000 0.890 114 GLU B N 1
ATOM 9478 C CA . GLU B 2 114 ? 2.441 12.006 -11.544 1.000 0.890 114 GLU B CA 1
ATOM 9479 C C . GLU B 2 114 ? 1.680 11.059 -10.620 1.000 0.890 114 GLU B C 1
ATOM 9480 O O . GLU B 2 114 ? 1.924 9.856 -10.665 1.000 0.890 114 GLU B O 1
ATOM 9492 N N . TRP B 2 115 ? 0.708 11.564 -9.858 1.000 0.900 115 TRP B N 1
ATOM 9493 C CA . TRP B 2 115 ? -0.209 10.714 -9.097 1.000 0.900 115 TRP B CA 1
ATOM 9494 C C . TRP B 2 115 ? -1.010 9.774 -10.005 1.000 0.900 115 TRP B C 1
ATOM 9495 O O . TRP B 2 115 ? -1.129 8.584 -9.716 1.000 0.900 115 TRP B O 1
ATOM 9516 N N . LYS B 2 116 ? -1.503 10.259 -11.150 1.000 0.940 116 LYS B N 1
ATOM 9517 C CA . LYS B 2 116 ? -2.197 9.420 -12.142 1.000 0.940 116 LYS B CA 1
ATOM 9518 C C . LYS B 2 116 ? -1.261 8.435 -12.849 1.000 0.940 116 LYS B C 1
ATOM 9519 O O . LYS B 2 116 ? -1.680 7.317 -13.148 1.000 0.940 116 LYS B O 1
ATOM 9538 N N . ASP B 2 117 ? 0.007 8.787 -13.054 1.000 0.940 117 ASP B N 1
ATOM 9539 C CA . ASP B 2 117 ? 1.031 7.852 -13.536 1.000 0.940 117 ASP B CA 1
ATOM 9540 C C . ASP B 2 117 ? 1.378 6.771 -12.490 1.000 0.940 117 ASP B C 1
ATOM 9541 O O . ASP B 2 117 ? 1.512 5.606 -12.867 1.000 0.940 117 ASP B O 1
ATOM 9550 N N . GLN B 2 118 ? 1.442 7.110 -11.194 1.000 0.940 118 GLN B N 1
ATOM 9551 C CA . GLN B 2 118 ? 1.604 6.151 -10.086 1.000 0.940 118 GLN B CA 1
ATOM 9552 C C . GLN B 2 118 ? 0.407 5.195 -9.992 1.000 0.940 118 GLN B C 1
ATOM 9553 O O . GLN B 2 118 ? 0.597 3.987 -9.885 1.000 0.940 118 GLN B O 1
ATOM 9567 N N . ILE B 2 119 ? -0.823 5.710 -10.081 1.000 0.960 119 ILE B N 1
ATOM 9568 C CA . ILE B 2 119 ? -2.047 4.892 -10.064 1.000 0.960 119 ILE B CA 1
ATOM 9569 C C . ILE B 2 119 ? -2.071 3.945 -11.271 1.000 0.960 119 ILE B C 1
ATOM 9570 O O . ILE B 2 119 ? -2.279 2.745 -11.111 1.000 0.960 119 ILE B O 1
ATOM 9586 N N . ARG B 2 120 ? -1.755 4.435 -12.479 1.000 0.970 120 ARG B N 1
ATOM 9587 C CA . ARG B 2 120 ? -1.609 3.583 -13.673 1.000 0.970 120 ARG B CA 1
ATOM 9588 C C . ARG B 2 120 ? -0.551 2.488 -13.477 1.000 0.970 120 ARG B C 1
ATOM 9589 O O . ARG B 2 120 ? -0.778 1.356 -13.899 1.000 0.970 120 ARG B O 1
ATOM 9610 N N . TYR B 2 121 ? 0.589 2.814 -12.867 1.000 0.960 121 TYR B N 1
ATOM 9611 C CA . TYR B 2 121 ? 1.649 1.848 -12.561 1.000 0.960 121 TYR B CA 1
ATOM 9612 C C . TYR B 2 121 ? 1.179 0.772 -11.569 1.000 0.960 121 TYR B C 1
ATOM 9613 O O . TYR B 2 121 ? 1.390 -0.414 -11.826 1.000 0.960 121 TYR B O 1
ATOM 9631 N N . ASN B 2 122 ? 0.488 1.165 -10.495 1.000 0.970 122 ASN B N 1
ATOM 9632 C CA . ASN B 2 122 ? -0.104 0.244 -9.524 1.000 0.970 122 ASN B CA 1
ATOM 9633 C C . ASN B 2 122 ? -1.071 -0.739 -10.193 1.000 0.970 122 ASN B C 1
ATOM 9634 O O . ASN B 2 122 ? -0.882 -1.946 -10.077 1.000 0.970 122 ASN B O 1
ATOM 9645 N N . ILE B 2 123 ? -2.038 -0.236 -10.967 1.000 0.980 123 ILE B N 1
ATOM 9646 C CA . ILE B 2 123 ? -3.028 -1.075 -11.658 1.000 0.980 123 ILE B CA 1
ATOM 9647 C C . ILE B 2 123 ? -2.334 -2.106 -12.571 1.000 0.980 123 ILE B C 1
ATOM 9648 O O . ILE B 2 123 ? -2.723 -3.274 -12.599 1.000 0.980 123 ILE B O 1
ATOM 9664 N N . LEU B 2 124 ? -1.272 -1.705 -13.286 1.000 0.980 124 LEU B N 1
ATOM 9665 C CA . LEU B 2 124 ? -0.479 -2.613 -14.123 1.000 0.980 124 LEU B CA 1
ATOM 9666 C C . LEU B 2 124 ? 0.273 -3.678 -13.310 1.000 0.980 124 LEU B C 1
ATOM 9667 O O . LEU B 2 124 ? 0.299 -4.839 -13.717 1.000 0.980 124 LEU B O 1
ATOM 9683 N N . LEU B 2 125 ? 0.879 -3.305 -12.180 1.000 0.970 125 LEU B N 1
ATOM 9684 C CA . LEU B 2 125 ? 1.560 -4.232 -11.271 1.000 0.970 125 LEU B CA 1
ATOM 9685 C C . LEU B 2 125 ? 0.578 -5.255 -10.676 1.000 0.970 125 LEU B C 1
ATOM 9686 O O . LEU B 2 125 ? 0.841 -6.458 -10.710 1.000 0.970 125 LEU B O 1
ATOM 9702 N N . GLU B 2 126 ? -0.560 -4.775 -10.180 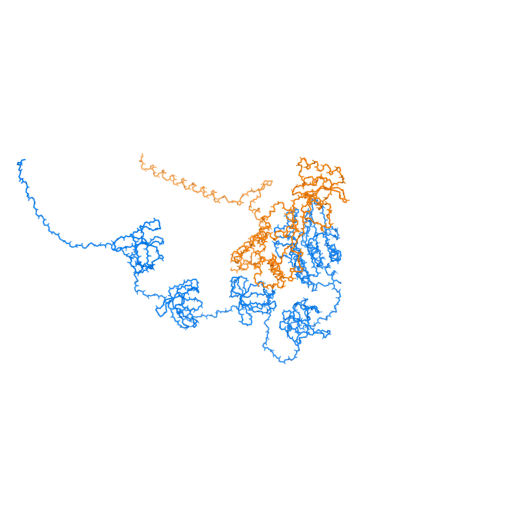1.000 0.970 126 GLU B N 1
ATOM 9703 C CA . GLU B 2 126 ? -1.637 -5.582 -9.609 1.000 0.970 126 GLU B CA 1
ATOM 9704 C C . GLU B 2 126 ? -2.183 -6.593 -10.629 1.000 0.970 126 GLU B C 1
ATOM 9705 O O . GLU B 2 126 ? -2.303 -7.779 -10.318 1.000 0.970 126 GLU B O 1
ATOM 9717 N N . ASP B 2 127 ? -2.466 -6.176 -11.868 1.000 0.960 127 ASP B N 1
ATOM 9718 C CA . ASP B 2 127 ? -2.913 -7.094 -12.924 1.000 0.960 127 ASP B CA 1
ATOM 9719 C C . ASP B 2 127 ? -1.837 -8.133 -13.282 1.000 0.960 127 ASP B C 1
ATOM 9720 O O . ASP B 2 127 ? -2.143 -9.325 -13.366 1.000 0.960 127 ASP B O 1
ATOM 9729 N N . LEU B 2 128 ? -0.574 -7.723 -13.457 1.000 0.970 128 LEU B N 1
ATOM 9730 C CA . LEU B 2 128 ? 0.525 -8.650 -13.766 1.000 0.970 128 LEU B CA 1
ATOM 9731 C C . LEU B 2 128 ? 0.716 -9.711 -12.675 1.000 0.970 128 LEU B C 1
ATOM 9732 O O . LEU B 2 128 ? 0.915 -10.883 -12.989 1.000 0.970 128 LEU B O 1
ATOM 9748 N N . LEU B 2 129 ? 0.610 -9.327 -11.402 1.000 0.970 129 LEU B N 1
ATOM 9749 C CA . LEU B 2 129 ? 0.715 -10.262 -10.284 1.000 0.970 129 LEU B CA 1
ATOM 9750 C C . LEU B 2 129 ? -0.501 -11.198 -10.178 1.000 0.970 129 LEU B C 1
ATOM 9751 O O . LEU B 2 129 ? -0.346 -12.345 -9.754 1.000 0.970 129 LEU B O 1
ATOM 9767 N N . THR B 2 130 ? -1.701 -10.770 -10.582 1.000 0.970 130 THR B N 1
ATOM 9768 C CA . THR B 2 130 ? -2.966 -11.446 -10.217 1.000 0.970 130 THR B CA 1
ATOM 9769 C C . THR B 2 130 ? -3.763 -12.085 -11.358 1.000 0.970 130 THR B C 1
ATOM 9770 O O . THR B 2 130 ? -4.799 -12.692 -11.086 1.000 0.970 130 THR B O 1
ATOM 9781 N N . ARG B 2 131 ? -3.336 -11.964 -12.622 1.000 0.940 131 ARG B N 1
ATOM 9782 C CA . ARG B 2 131 ? -4.150 -12.326 -13.807 1.000 0.940 131 ARG B CA 1
ATOM 9783 C C . ARG B 2 131 ? -4.634 -13.776 -13.918 1.000 0.940 131 ARG B C 1
ATOM 9784 O O . ARG B 2 131 ? -5.553 -14.020 -14.697 1.000 0.940 131 ARG B O 1
ATOM 9805 N N . ASP B 2 132 ? -4.063 -14.715 -13.166 1.000 0.960 132 ASP B N 1
ATOM 9806 C CA . ASP B 2 132 ? -4.511 -16.116 -13.134 1.000 0.960 132 ASP B CA 1
ATOM 9807 C C . ASP B 2 132 ? -5.208 -16.546 -11.833 1.000 0.960 132 ASP B C 1
ATOM 9808 O O . ASP B 2 132 ? -5.546 -17.720 -11.674 1.000 0.960 132 ASP B O 1
ATOM 9817 N N . ILE B 2 133 ? -5.503 -15.588 -10.950 1.000 0.970 133 ILE B N 1
ATOM 9818 C CA . ILE B 2 133 ? -6.383 -15.773 -9.791 1.000 0.970 133 ILE B CA 1
ATOM 9819 C C . ILE B 2 133 ? -7.826 -15.502 -10.238 1.000 0.970 133 ILE B C 1
ATOM 9820 O O . ILE B 2 133 ? -8.210 -14.357 -10.499 1.000 0.970 133 ILE B O 1
ATOM 9836 N N . ASP B 2 134 ? -8.626 -16.561 -10.338 1.000 0.950 134 ASP B N 1
ATOM 9837 C CA . ASP B 2 134 ? -10.042 -16.485 -10.689 1.000 0.950 134 ASP B CA 1
ATOM 9838 C C . ASP B 2 134 ? -10.891 -16.273 -9.430 1.000 0.950 134 ASP B C 1
ATOM 9839 O O . ASP B 2 134 ? -10.905 -17.108 -8.528 1.000 0.950 134 ASP B O 1
ATOM 9848 N N . ILE B 2 135 ? -11.601 -15.144 -9.375 1.000 0.960 135 ILE B N 1
ATOM 9849 C CA . ILE B 2 135 ? -12.459 -14.768 -8.246 1.000 0.960 135 ILE B CA 1
ATOM 9850 C C . ILE B 2 135 ? -13.899 -14.691 -8.741 1.000 0.960 135 ILE B C 1
ATOM 9851 O O . ILE B 2 135 ? -14.209 -13.990 -9.707 1.000 0.960 135 ILE B O 1
ATOM 9867 N N . SER B 2 136 ? -14.797 -15.415 -8.075 1.000 0.930 136 SER B N 1
ATOM 9868 C CA . SER B 2 136 ? -16.195 -15.502 -8.503 1.000 0.930 136 SER B CA 1
ATOM 9869 C C . SER B 2 136 ? -16.933 -14.164 -8.349 1.000 0.930 136 SER B C 1
ATOM 9870 O O . SER B 2 136 ? -16.750 -13.466 -7.352 1.000 0.930 136 SER B O 1
ATOM 9878 N N . ASN B 2 137 ? -17.858 -13.839 -9.268 1.000 0.950 137 ASN B N 1
ATOM 9879 C CA . ASN B 2 137 ? -18.730 -12.655 -9.132 1.000 0.950 137 ASN B CA 1
ATOM 9880 C C . ASN B 2 137 ? -19.398 -12.586 -7.747 1.000 0.950 137 ASN B C 1
ATOM 9881 O O . ASN B 2 137 ? -19.472 -11.516 -7.166 1.000 0.950 137 ASN B O 1
ATOM 9892 N N . LYS B 2 138 ? -19.815 -13.731 -7.187 1.000 0.950 138 LYS B N 1
ATOM 9893 C CA . LYS B 2 138 ? -20.435 -13.826 -5.856 1.000 0.950 138 LYS B CA 1
ATOM 9894 C C . LYS B 2 138 ? -19.503 -13.370 -4.726 1.000 0.950 138 LYS B C 1
ATOM 9895 O O . LYS B 2 138 ? -19.969 -12.800 -3.743 1.000 0.950 138 LYS B O 1
ATOM 9914 N N . GLU B 2 139 ? -18.206 -13.637 -4.839 1.000 0.950 139 GLU B N 1
ATOM 9915 C CA . GLU B 2 139 ? -17.197 -13.189 -3.876 1.000 0.950 139 GLU B CA 1
ATOM 9916 C C . GLU B 2 139 ? -16.941 -11.685 -4.022 1.000 0.950 139 GLU B C 1
ATOM 9917 O O . GLU B 2 139 ? -17.006 -10.969 -3.026 1.000 0.950 139 GLU B O 1
ATOM 9929 N N . LEU B 2 140 ? -16.792 -11.192 -5.259 1.000 0.980 140 LEU B N 1
ATOM 9930 C CA . LEU B 2 140 ? -16.667 -9.760 -5.563 1.000 0.980 140 LEU B CA 1
ATOM 9931 C C . LEU B 2 140 ? -17.892 -8.962 -5.063 1.000 0.980 140 LEU B C 1
ATOM 9932 O O . LEU B 2 140 ? -17.743 -7.953 -4.376 1.000 0.980 140 LEU B O 1
ATOM 9948 N N . GLU B 2 141 ? -19.110 -9.439 -5.340 1.000 0.980 141 GLU B N 1
ATOM 9949 C CA . GLU B 2 141 ? -20.374 -8.856 -4.871 1.000 0.980 141 GLU B CA 1
ATOM 9950 C C . GLU B 2 141 ? -20.504 -8.930 -3.345 1.000 0.980 141 GLU B C 1
ATOM 9951 O O . GLU B 2 141 ? -20.951 -7.968 -2.717 1.000 0.980 141 GLU B O 1
ATOM 9963 N N . SER B 2 142 ? -20.116 -10.051 -2.723 1.000 0.970 142 SER B N 1
ATOM 9964 C CA . SER B 2 142 ? -20.125 -10.174 -1.262 1.000 0.970 142 SER B CA 1
ATOM 9965 C C . SER B 2 142 ? -19.066 -9.295 -0.601 1.000 0.970 142 SER B C 1
ATOM 9966 O O . SER B 2 142 ? -19.257 -8.939 0.561 1.000 0.970 142 SER B O 1
ATOM 9974 N N . PHE B 2 143 ? -17.967 -8.975 -1.284 1.000 0.970 143 PHE B N 1
ATOM 9975 C CA . PHE B 2 143 ? -16.963 -8.052 -0.779 1.000 0.970 143 PHE B CA 1
ATOM 9976 C C . PHE B 2 143 ? -17.452 -6.609 -0.899 1.000 0.970 143 PHE B C 1
ATOM 9977 O O . PHE B 2 143 ? -17.489 -5.906 0.108 1.000 0.970 143 PHE B O 1
ATOM 9994 N N . TYR B 2 144 ? -17.934 -6.200 -2.077 1.000 0.980 144 TYR B N 1
ATOM 9995 C CA . TYR B 2 144 ? -18.528 -4.879 -2.300 1.000 0.980 144 TYR B CA 1
ATOM 9996 C C . TYR B 2 144 ? -19.675 -4.592 -1.327 1.000 0.980 144 TYR B C 1
ATOM 9997 O O . TYR B 2 144 ? -19.671 -3.569 -0.653 1.000 0.980 144 TYR B O 1
ATOM 10015 N N . ASN B 2 145 ? -20.633 -5.514 -1.173 1.000 0.980 145 ASN B N 1
ATOM 10016 C CA . ASN B 2 145 ? -21.768 -5.303 -0.269 1.000 0.980 145 A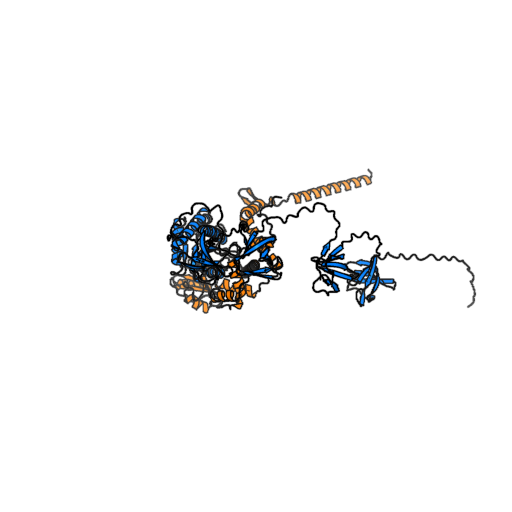SN B CA 1
ATOM 10017 C C . ASN B 2 145 ? -21.389 -5.271 1.222 1.000 0.980 145 ASN B C 1
ATOM 10018 O O . ASN B 2 145 ? -22.210 -4.840 2.028 1.000 0.980 145 ASN B O 1
ATOM 10029 N N . LYS B 2 146 ? -20.170 -5.693 1.581 1.000 0.970 146 LYS B N 1
ATOM 10030 C CA . LYS B 2 146 ? -19.592 -5.559 2.926 1.000 0.970 146 LYS B CA 1
ATOM 10031 C C . LYS B 2 146 ? -18.628 -4.375 3.063 1.000 0.970 146 LYS B C 1
ATOM 10032 O O . LYS B 2 146 ? -18.142 -4.170 4.165 1.000 0.970 146 LYS B O 1
ATOM 10051 N N . ASN B 2 147 ? -18.296 -3.652 1.994 1.000 0.970 147 ASN B N 1
ATOM 10052 C CA . ASN B 2 147 ? -17.262 -2.609 1.997 1.000 0.970 147 ASN B CA 1
ATOM 10053 C C . ASN B 2 147 ? -17.659 -1.404 1.120 1.000 0.970 147 ASN B C 1
ATOM 10054 O O . ASN B 2 147 ? -16.810 -0.825 0.447 1.000 0.970 147 ASN B O 1
ATOM 10065 N N . LYS B 2 148 ? -18.949 -1.043 1.067 1.000 0.960 148 LYS B N 1
ATOM 10066 C CA . LYS B 2 148 ? -19.441 0.060 0.212 1.000 0.960 148 LYS B CA 1
ATOM 10067 C C . LYS B 2 148 ? -18.840 1.405 0.608 1.000 0.960 148 LYS B C 1
ATOM 10068 O O . LYS B 2 148 ? -18.578 2.229 -0.260 1.000 0.960 148 LYS B O 1
ATOM 10087 N N . GLU B 2 149 ? -18.578 1.570 1.899 1.000 0.950 149 GLU B N 1
ATOM 10088 C CA . GLU B 2 149 ? -17.860 2.681 2.514 1.000 0.950 149 GLU B CA 1
ATOM 10089 C C . GLU B 2 149 ? -16.484 2.942 1.869 1.000 0.950 149 GLU B C 1
ATOM 10090 O O . GLU B 2 149 ? -16.112 4.094 1.681 1.000 0.950 149 GLU B O 1
ATOM 10102 N N . LEU B 2 150 ? -15.775 1.902 1.406 1.000 0.970 150 LEU B N 1
ATOM 10103 C CA . LEU B 2 150 ? -14.475 2.045 0.729 1.000 0.970 150 LEU B CA 1
ATOM 10104 C C . LEU B 2 150 ? -14.598 2.470 -0.749 1.000 0.970 150 LEU B C 1
ATOM 10105 O O . LEU B 2 150 ? -13.595 2.767 -1.397 1.000 0.970 150 LEU B O 1
ATOM 10121 N N . TYR B 2 151 ? -15.818 2.493 -1.294 1.000 0.970 151 TYR B N 1
ATOM 10122 C CA . TYR B 2 151 ? -16.123 2.812 -2.694 1.000 0.970 151 TYR B CA 1
ATOM 10123 C C . TYR B 2 151 ? -17.083 4.004 -2.816 1.000 0.970 151 TYR B C 1
ATOM 10124 O O . TYR B 2 151 ? -17.844 4.111 -3.784 1.000 0.970 151 TYR B O 1
ATOM 10142 N N . GLN B 2 152 ? -17.043 4.911 -1.838 1.000 0.960 152 GLN B N 1
ATOM 10143 C CA . GLN B 2 152 ? -17.754 6.182 -1.880 1.000 0.960 152 GLN B CA 1
ATOM 10144 C C . GLN B 2 152 ? -17.025 7.290 -1.111 1.000 0.960 152 GLN B C 1
ATOM 10145 O O . GLN B 2 152 ? -16.088 7.025 -0.362 1.000 0.960 152 GLN B O 1
ATOM 10159 N N . PHE B 2 153 ? -17.485 8.524 -1.295 1.000 0.940 153 PHE B N 1
ATOM 10160 C CA . PHE B 2 153 ? -17.182 9.675 -0.444 1.000 0.940 153 PHE B CA 1
ATOM 10161 C C . PHE B 2 153 ? -18.348 10.672 -0.495 1.000 0.940 153 PHE B C 1
ATOM 10162 O O . PHE B 2 153 ? -19.074 10.717 -1.492 1.000 0.940 153 PHE B O 1
ATOM 10179 N N . ASP B 2 154 ? -18.529 11.450 0.572 1.000 0.930 154 ASP B N 1
ATOM 10180 C CA . ASP B 2 154 ? -19.545 12.507 0.673 1.000 0.930 154 ASP B CA 1
ATOM 10181 C C . ASP B 2 154 ? -19.064 13.834 0.045 1.000 0.930 154 ASP B C 1
ATOM 10182 O O . ASP B 2 154 ? -17.973 13.902 -0.522 1.000 0.930 154 ASP B O 1
ATOM 10191 N N . ASP B 2 155 ? -19.881 14.894 0.098 1.000 0.950 155 ASP B N 1
ATOM 10192 C CA . ASP B 2 155 ? -19.464 16.231 -0.349 1.000 0.950 155 ASP B CA 1
ATOM 10193 C C . ASP B 2 155 ? -18.317 16.715 0.554 1.000 0.950 155 ASP B C 1
ATOM 10194 O O . ASP B 2 155 ? -18.497 16.870 1.768 1.000 0.950 155 ASP B O 1
ATOM 10203 N N . SER B 2 156 ? -17.141 16.954 -0.034 1.000 0.930 156 SER B N 1
ATOM 10204 C CA . SER B 2 156 ? -15.935 17.328 0.702 1.000 0.930 156 SER B CA 1
ATOM 10205 C C . SER B 2 156 ? -15.279 18.596 0.161 1.000 0.930 156 SER B C 1
ATOM 10206 O O . SER B 2 156 ? -15.311 18.927 -1.031 1.000 0.930 156 SER B O 1
ATOM 10214 N N . TYR B 2 157 ? -14.693 19.343 1.089 1.000 0.940 157 TYR B N 1
ATOM 10215 C CA . TYR B 2 157 ? -14.202 20.696 0.878 1.000 0.940 157 TYR B CA 1
ATOM 10216 C C . TYR B 2 157 ? -12.740 20.726 1.301 1.000 0.940 157 TYR B C 1
ATOM 10217 O O . TYR B 2 157 ? -12.448 20.422 2.458 1.000 0.940 157 TYR B O 1
ATOM 10235 N N . ARG B 2 158 ? -11.815 21.094 0.409 1.000 0.930 158 ARG B N 1
ATOM 10236 C CA . ARG B 2 158 ? -10.448 21.391 0.850 1.000 0.930 158 ARG B CA 1
ATOM 10237 C C . ARG B 2 158 ? -10.423 22.792 1.435 1.000 0.930 158 ARG B C 1
ATOM 10238 O O . ARG B 2 158 ? -10.643 23.759 0.702 1.000 0.930 158 ARG B O 1
ATOM 10259 N N . ILE B 2 159 ? -10.167 22.895 2.734 1.000 0.940 159 ILE B N 1
ATOM 10260 C CA . ILE B 2 159 ? -10.228 24.158 3.474 1.000 0.940 159 ILE B CA 1
ATOM 10261 C C . ILE B 2 159 ? -8.842 24.522 4.008 1.000 0.940 159 ILE B C 1
ATOM 10262 O O . ILE B 2 159 ? -8.126 23.680 4.543 1.000 0.940 159 ILE B O 1
ATOM 10278 N N . ARG B 2 160 ? -8.494 25.806 3.908 1.000 0.950 160 ARG B N 1
ATOM 10279 C CA . ARG B 2 160 ? -7.419 26.423 4.696 1.000 0.950 160 ARG B CA 1
ATOM 10280 C C . ARG B 2 160 ? -8.014 27.390 5.710 1.000 0.950 160 ARG B C 1
ATOM 10281 O O . ARG B 2 160 ? -9.043 27.997 5.413 1.000 0.950 160 ARG B O 1
ATOM 10302 N N . HIS B 2 161 ? -7.383 27.582 6.865 1.000 0.970 161 HIS B N 1
ATOM 10303 C CA . HIS B 2 161 ? -7.853 28.527 7.878 1.000 0.970 161 HIS B CA 1
ATOM 10304 C C . HIS B 2 161 ? -6.754 29.365 8.547 1.000 0.970 161 HIS B C 1
ATOM 10305 O O . HIS B 2 161 ? -5.595 28.972 8.628 1.000 0.970 161 HIS B O 1
ATOM 10319 N N . ILE B 2 162 ? -7.150 30.534 9.052 1.000 0.980 162 ILE B N 1
ATOM 10320 C CA . ILE B 2 162 ? -6.324 31.429 9.871 1.000 0.980 162 ILE B CA 1
ATOM 10321 C C . ILE B 2 162 ? -7.105 31.681 11.157 1.000 0.980 162 ILE B C 1
ATOM 10322 O O . ILE B 2 162 ? -8.130 32.360 11.110 1.000 0.980 162 ILE B O 1
ATOM 10338 N N . VAL B 2 163 ? -6.655 31.122 12.285 1.000 0.980 163 VAL B N 1
ATOM 10339 C CA . VAL B 2 163 ? -7.342 31.231 13.585 1.000 0.980 163 VAL B CA 1
ATOM 10340 C C . VAL B 2 163 ? -6.676 32.300 14.438 1.000 0.980 163 VAL B C 1
ATOM 10341 O O . VAL B 2 163 ? -5.493 32.204 14.741 1.000 0.980 163 VAL B O 1
ATOM 10354 N N . VAL B 2 164 ? -7.424 33.294 14.889 1.000 0.980 164 VAL B N 1
ATOM 10355 C CA . VAL B 2 164 ? -6.939 34.430 15.683 1.000 0.980 164 VAL B CA 1
ATOM 10356 C C . VAL B 2 164 ? -7.788 34.621 16.940 1.000 0.980 164 VAL B C 1
ATOM 10357 O O . VAL B 2 164 ? -8.866 34.039 17.071 1.000 0.980 164 VAL B O 1
ATOM 10370 N N . LYS B 2 165 ? -7.289 35.387 17.915 1.000 0.960 165 LYS B N 1
ATOM 10371 C CA . LYS B 2 165 ? -7.801 35.354 19.301 1.000 0.960 165 LYS B CA 1
ATOM 10372 C C . LYS B 2 165 ? -9.178 36.000 19.437 1.000 0.960 165 LYS B C 1
ATOM 10373 O O . LYS B 2 165 ? -9.997 35.558 20.242 1.000 0.960 165 LYS B O 1
ATOM 10392 N N . ASP B 2 166 ? -9.426 37.040 18.652 1.000 0.960 166 ASP B N 1
ATOM 10393 C CA . ASP B 2 166 ? -10.619 37.875 18.716 1.000 0.960 166 ASP B CA 1
ATOM 10394 C C . ASP B 2 166 ? -11.065 38.353 17.320 1.000 0.960 166 ASP B C 1
ATOM 10395 O O . ASP B 2 166 ? -10.484 38.015 16.288 1.000 0.960 166 ASP B O 1
ATOM 10404 N N . GLU B 2 167 ? -12.171 39.095 17.291 1.000 0.970 167 GLU B N 1
ATOM 10405 C CA . GLU B 2 167 ? -12.788 39.580 16.056 1.000 0.970 167 GLU B CA 1
ATOM 10406 C C . GLU B 2 167 ? -12.017 40.764 15.437 1.000 0.970 167 GLU B C 1
ATOM 10407 O O . GLU B 2 167 ? -12.168 41.036 14.246 1.000 0.970 167 GLU B O 1
ATOM 10419 N N . GLU B 2 168 ? -11.182 41.464 16.211 1.000 0.970 168 GLU B N 1
ATOM 10420 C CA . GLU B 2 168 ? -10.400 42.608 15.735 1.000 0.970 168 GLU B CA 1
ATOM 10421 C C . GLU B 2 168 ? -9.166 42.116 14.962 1.000 0.970 168 GLU B C 1
ATOM 10422 O O . GLU B 2 168 ? -8.995 42.509 13.804 1.000 0.970 168 GLU B O 1
ATOM 10434 N N . GLU B 2 169 ? -8.417 41.137 15.499 1.000 0.970 169 GLU B N 1
ATOM 10435 C CA . GLU B 2 169 ? -7.381 40.412 14.736 1.000 0.970 169 GLU B CA 1
ATOM 10436 C C . GLU B 2 169 ? -7.963 39.798 13.444 1.000 0.970 169 GLU B C 1
ATOM 10437 O O . GLU B 2 169 ? -7.335 39.862 12.386 1.000 0.970 169 GLU B O 1
ATOM 10449 N N . ALA B 2 170 ? -9.185 39.251 13.484 1.000 0.980 170 ALA B N 1
ATOM 10450 C CA . ALA B 2 170 ? -9.812 38.641 12.305 1.000 0.980 170 ALA B CA 1
ATOM 10451 C C . ALA B 2 170 ? -10.200 39.673 11.230 1.000 0.980 170 ALA B C 1
ATOM 10452 O O . ALA B 2 170 ? -10.098 39.404 10.028 1.000 0.980 170 ALA B O 1
ATOM 10459 N N . ARG B 2 171 ? -10.608 40.878 11.644 1.000 0.970 171 ARG B N 1
ATOM 10460 C CA . ARG B 2 171 ? -10.882 41.998 10.730 1.000 0.970 171 ARG B CA 1
ATOM 10461 C C . ARG B 2 171 ? -9.597 42.617 10.168 1.000 0.970 171 ARG B C 1
ATOM 10462 O O . ARG B 2 171 ? -9.640 43.131 9.047 1.000 0.970 171 ARG B O 1
ATOM 10483 N N . GLU B 2 172 ? -8.458 42.505 10.857 1.000 0.950 172 GLU B N 1
ATOM 10484 C CA . GLU B 2 172 ? -7.142 42.787 10.262 1.000 0.950 172 GLU B CA 1
ATOM 10485 C C . GLU B 2 172 ? -6.752 41.753 9.197 1.000 0.950 172 GLU B C 1
ATOM 10486 O O . GLU B 2 172 ? -6.444 42.150 8.073 1.000 0.950 172 GLU B O 1
ATOM 10498 N N . VAL B 2 173 ? -6.852 40.449 9.492 1.000 0.960 173 VAL B N 1
ATOM 10499 C CA . VAL B 2 173 ? -6.566 39.365 8.524 1.000 0.960 173 VAL B CA 1
ATOM 10500 C C . VAL B 2 173 ? -7.367 39.565 7.232 1.000 0.960 173 VAL B C 1
ATOM 10501 O O . VAL B 2 173 ? -6.801 39.595 6.139 1.000 0.960 173 VAL B O 1
ATOM 10514 N N . LEU B 2 174 ? -8.680 39.805 7.336 1.000 0.980 174 LEU B N 1
ATOM 10515 C CA . LEU B 2 174 ? -9.537 40.073 6.173 1.000 0.980 174 LEU B CA 1
ATOM 10516 C C . LEU B 2 174 ? -9.091 41.285 5.347 1.000 0.980 174 LEU B C 1
ATOM 10517 O O . LEU B 2 174 ? -9.288 41.300 4.131 1.000 0.980 174 LEU B O 1
ATOM 10533 N N . LYS B 2 175 ? -8.517 42.305 5.988 1.000 0.940 175 LYS B N 1
ATOM 10534 C CA . LYS B 2 175 ? -8.030 43.530 5.345 1.000 0.940 175 LYS B CA 1
ATOM 10535 C C . LYS B 2 175 ? -6.678 43.316 4.657 1.000 0.940 175 LYS B C 1
ATOM 10536 O O . LYS B 2 175 ? -6.473 43.880 3.587 1.000 0.940 175 LYS B O 1
ATOM 10555 N N . GLU B 2 176 ? -5.796 42.497 5.224 1.000 0.900 176 GLU B N 1
ATOM 10556 C CA . GLU B 2 176 ? -4.509 42.119 4.618 1.000 0.900 176 GLU B CA 1
ATOM 10557 C C . GLU B 2 176 ? -4.715 41.226 3.387 1.000 0.900 176 GLU B C 1
ATOM 10558 O O . GLU B 2 176 ? -4.182 41.524 2.316 1.000 0.900 176 GLU B O 1
ATOM 10570 N N . LEU B 2 177 ? -5.600 40.227 3.479 1.000 0.950 177 LEU B N 1
ATOM 10571 C CA . LEU B 2 177 ? -6.016 39.407 2.333 1.000 0.950 177 LEU B CA 1
ATOM 10572 C C . LEU B 2 177 ? -6.658 40.265 1.225 1.000 0.950 177 LEU B C 1
ATOM 10573 O O . LEU B 2 177 ? -6.298 40.154 0.054 1.000 0.950 177 LEU B O 1
ATOM 10589 N N . LYS B 2 178 ? -7.549 41.206 1.582 1.000 0.940 178 LYS B N 1
ATOM 10590 C CA . LYS B 2 178 ? -8.130 42.189 0.637 1.000 0.940 178 LYS B CA 1
ATOM 10591 C C . LYS B 2 178 ? -7.109 43.217 0.115 1.000 0.940 178 LYS B C 1
ATOM 10592 O O . LYS B 2 178 ? -7.399 43.906 -0.861 1.000 0.940 178 LYS B O 1
ATOM 10611 N N . GLY B 2 179 ? -5.929 43.310 0.732 1.000 0.910 179 GLY B N 1
ATOM 10612 C CA . GLY B 2 179 ? -4.776 44.084 0.266 1.000 0.910 179 GLY B CA 1
ATOM 10613 C C . GLY B 2 179 ? -3.841 43.322 -0.682 1.000 0.910 179 GLY B C 1
ATOM 10614 O O . GLY B 2 179 ? -2.986 43.954 -1.301 1.000 0.910 179 GLY B O 1
ATOM 10618 N N . GLY B 2 180 ? -4.014 42.003 -0.831 1.000 0.890 180 GLY B N 1
ATOM 10619 C CA . GLY B 2 180 ? -3.207 41.151 -1.712 1.000 0.890 180 GLY B CA 1
ATOM 10620 C C . GLY B 2 180 ? -2.109 40.331 -1.022 1.000 0.890 180 GLY B C 1
ATOM 10621 O O . GLY B 2 180 ? -1.279 39.756 -1.724 1.000 0.890 180 GLY B O 1
ATOM 10625 N N . SER B 2 181 ? -2.086 40.250 0.314 1.000 0.850 181 SER B N 1
ATOM 10626 C CA . SER B 2 181 ? -1.246 39.272 1.027 1.000 0.850 181 SER B CA 1
ATOM 10627 C C . SER B 2 181 ? -1.695 37.836 0.711 1.000 0.850 181 SER B C 1
ATOM 10628 O O . SER B 2 181 ? -2.895 37.587 0.591 1.000 0.850 181 SER B O 1
ATOM 10636 N N . SER B 2 182 ? -0.762 36.880 0.592 1.000 0.910 182 SER B N 1
ATOM 10637 C CA . SER B 2 182 ? -1.126 35.465 0.379 1.000 0.910 182 SER B CA 1
ATOM 10638 C C . SER B 2 182 ? -1.756 34.867 1.639 1.000 0.910 182 SER B C 1
ATOM 10639 O O . SER B 2 182 ? -1.401 35.235 2.761 1.000 0.910 182 SER B O 1
ATOM 10647 N N . PHE B 2 183 ? -2.683 33.926 1.448 1.000 0.930 183 PHE B N 1
ATOM 10648 C CA . PHE B 2 183 ? -3.349 33.256 2.561 1.000 0.930 183 PHE B CA 1
ATOM 10649 C C . PHE B 2 183 ? -2.356 32.430 3.389 1.000 0.930 183 PHE B C 1
ATOM 10650 O O . PHE B 2 183 ? -2.411 32.484 4.614 1.000 0.930 183 PHE B O 1
ATOM 10667 N N . GLU B 2 184 ? -1.395 31.749 2.749 1.000 0.880 184 GLU B N 1
ATOM 10668 C CA . GLU B 2 184 ? -0.368 30.981 3.464 1.000 0.880 184 GLU B CA 1
ATOM 10669 C C . GLU B 2 184 ? 0.542 31.874 4.317 1.000 0.880 184 GLU B C 1
ATOM 10670 O O . GLU B 2 184 ? 0.864 31.517 5.448 1.000 0.880 184 GLU B O 1
ATOM 10682 N N . ALA B 2 185 ? 0.931 33.048 3.806 1.000 0.880 185 ALA B N 1
ATOM 10683 C CA . ALA B 2 185 ? 1.792 33.978 4.536 1.000 0.880 185 ALA B CA 1
ATOM 10684 C C . ALA B 2 185 ? 1.096 34.538 5.788 1.000 0.880 185 ALA B C 1
ATOM 10685 O O . ALA B 2 185 ? 1.666 34.513 6.878 1.000 0.880 185 ALA B O 1
ATOM 10692 N N . VAL B 2 186 ? -0.163 34.977 5.658 1.000 0.910 186 VAL B N 1
ATOM 10693 C CA . VAL B 2 186 ? -0.937 35.492 6.803 1.000 0.910 186 VAL B CA 1
ATOM 10694 C C . VAL B 2 186 ? -1.300 34.361 7.780 1.000 0.910 186 VAL B C 1
ATOM 10695 O O . VAL B 2 186 ? -1.356 34.597 8.987 1.000 0.910 186 VAL B O 1
ATOM 10708 N N . ALA B 2 187 ? -1.470 33.121 7.304 1.000 0.930 187 ALA B N 1
ATOM 10709 C CA . ALA B 2 187 ? -1.598 31.950 8.172 1.000 0.930 187 ALA B CA 1
ATOM 10710 C C . ALA B 2 187 ? -0.329 31.717 9.006 1.000 0.930 187 ALA B C 1
ATOM 10711 O O . ALA B 2 187 ? -0.433 31.581 10.224 1.000 0.930 187 ALA B O 1
ATOM 10718 N N . ALA B 2 188 ? 0.852 31.740 8.384 1.000 0.860 188 ALA B N 1
ATOM 10719 C CA . ALA B 2 188 ? 2.127 31.531 9.068 1.000 0.860 188 ALA B CA 1
ATOM 10720 C C . ALA B 2 188 ? 2.492 32.663 10.051 1.000 0.860 188 ALA B C 1
ATOM 10721 O O . ALA B 2 188 ? 3.085 32.390 11.094 1.000 0.860 188 ALA B O 1
ATOM 10728 N N . GLU B 2 189 ? 2.128 33.920 9.762 1.000 0.880 189 GLU B N 1
ATOM 10729 C CA . GLU B 2 189 ? 2.378 35.050 10.675 1.000 0.880 189 GLU B CA 1
ATOM 10730 C C . GLU B 2 189 ? 1.350 35.175 11.812 1.000 0.880 189 GLU B C 1
ATOM 10731 O O . GLU B 2 189 ? 1.729 35.512 12.937 1.000 0.880 189 GLU B O 1
ATOM 10743 N N . ARG B 2 190 ? 0.052 34.959 11.541 1.000 0.910 190 ARG B N 1
ATOM 10744 C CA . ARG B 2 190 ? -1.035 35.298 12.485 1.000 0.910 190 ARG B CA 1
ATOM 10745 C C . ARG B 2 190 ? -1.824 34.104 13.036 1.000 0.910 190 ARG B C 1
ATOM 10746 O O . ARG B 2 190 ? -2.482 34.278 14.063 1.000 0.910 190 ARG B O 1
ATOM 10767 N N . SER B 2 191 ? -1.804 32.919 12.413 1.000 0.940 191 SER B N 1
ATOM 10768 C CA . SER B 2 191 ? -2.650 31.803 12.867 1.000 0.940 191 SER B CA 1
ATOM 10769 C C . SER B 2 191 ? -2.129 31.164 14.161 1.000 0.940 191 SER B C 1
ATOM 10770 O O . SER B 2 191 ? -1.004 30.675 14.256 1.000 0.940 191 SER B O 1
ATOM 10778 N N . THR B 2 192 ? -3.001 31.151 15.165 1.000 0.950 192 THR B N 1
ATOM 10779 C CA . THR B 2 192 ? -2.812 30.552 16.491 1.000 0.950 192 THR B CA 1
ATOM 10780 C C . THR B 2 192 ? -3.016 29.039 16.509 1.000 0.950 192 THR B C 1
ATOM 10781 O O . THR B 2 192 ? -2.629 28.402 17.493 1.000 0.950 192 THR B O 1
ATOM 10792 N N . ASP B 2 193 ? -3.573 28.442 15.445 1.000 0.920 193 ASP B N 1
ATOM 10793 C CA . ASP B 2 193 ? -3.495 26.992 15.288 1.000 0.920 193 ASP B CA 1
ATOM 10794 C C . ASP B 2 193 ? -2.083 26.584 14.862 1.000 0.920 193 ASP B C 1
ATOM 10795 O O . ASP B 2 193 ? -1.706 26.645 13.694 1.000 0.920 193 ASP B O 1
ATOM 10804 N N . ARG B 2 194 ? -1.311 26.136 15.849 1.000 0.870 194 ARG B N 1
ATOM 10805 C CA . ARG B 2 194 ? 0.075 25.692 15.689 1.000 0.870 194 ARG B CA 1
ATOM 10806 C C . ARG B 2 194 ? 0.244 24.488 14.751 1.000 0.870 194 ARG B C 1
ATOM 10807 O O . ARG B 2 194 ? 1.354 24.253 14.290 1.000 0.870 194 ARG B O 1
ATOM 10828 N N . TYR B 2 195 ? -0.811 23.697 14.536 1.000 0.820 195 TYR B N 1
ATOM 10829 C CA . TYR B 2 195 ? -0.728 22.470 13.745 1.000 0.820 195 TYR B CA 1
ATOM 10830 C C . TYR B 2 195 ? -0.727 22.768 12.247 1.000 0.820 195 TYR B C 1
ATOM 10831 O O . TYR B 2 195 ? 0.086 22.196 11.527 1.000 0.820 195 TYR B O 1
ATOM 10849 N N . THR B 2 196 ? -1.572 23.694 11.788 1.000 0.870 196 THR B N 1
ATOM 10850 C CA . THR B 2 196 ? -1.670 24.060 10.366 1.000 0.870 196 THR B CA 1
ATOM 10851 C C . THR B 2 196 ? -0.931 25.347 9.996 1.000 0.870 196 THR B C 1
ATOM 10852 O O . THR B 2 196 ? -0.581 25.516 8.826 1.000 0.870 196 THR B O 1
ATOM 10863 N N . SER B 2 197 ? -0.646 26.258 10.940 1.000 0.880 197 SER B N 1
ATOM 10864 C CA . SER B 2 197 ? -0.007 27.548 10.620 1.000 0.880 197 SER B CA 1
ATOM 10865 C C . SER B 2 197 ? 1.349 27.452 9.899 1.000 0.880 197 SER B C 1
ATOM 10866 O O . SER B 2 197 ? 1.549 28.245 8.976 1.000 0.880 197 SER B O 1
ATOM 10874 N N . PRO B 2 198 ? 2.243 26.473 10.173 1.000 0.810 198 PRO B N 1
ATOM 10875 C CA . PRO B 2 198 ? 3.484 26.313 9.407 1.000 0.810 198 PRO B CA 1
ATOM 10876 C C . PRO B 2 198 ? 3.259 25.871 7.952 1.000 0.810 198 PRO B C 1
ATOM 10877 O O . PRO B 2 198 ? 4.148 26.027 7.120 1.000 0.810 198 PRO B O 1
ATOM 10888 N N . TYR B 2 199 ? 2.075 25.332 7.650 1.000 0.780 199 TYR B N 1
ATOM 10889 C CA . TYR B 2 199 ? 1.687 24.730 6.371 1.000 0.780 199 TYR B CA 1
ATOM 10890 C C . TYR B 2 199 ? 0.609 25.568 5.658 1.000 0.780 199 TYR B C 1
ATOM 10891 O O . TYR B 2 199 ? -0.270 25.051 4.969 1.000 0.780 199 TYR B O 1
ATOM 10909 N N . GLY B 2 200 ? 0.631 26.889 5.871 1.000 0.840 200 GLY B N 1
ATOM 10910 C CA . GLY B 2 200 ? -0.293 27.830 5.234 1.000 0.840 200 GLY B CA 1
ATOM 10911 C C . GLY B 2 200 ? -1.755 27.708 5.684 1.000 0.840 200 GLY B C 1
ATOM 10912 O O . GLY B 2 200 ? -2.647 28.213 4.998 1.000 0.840 200 GLY B O 1
ATOM 10916 N N . GLY B 2 201 ? -2.006 27.044 6.816 1.000 0.900 201 GLY B N 1
ATOM 10917 C CA . GLY B 2 201 ? -3.338 26.848 7.383 1.000 0.900 201 GLY B CA 1
ATOM 10918 C C . GLY B 2 201 ? -4.135 25.686 6.781 1.000 0.900 201 GLY B C 1
ATOM 10919 O O . GLY B 2 201 ? -5.348 25.657 6.967 1.000 0.900 201 GLY B O 1
ATOM 10923 N N . ASP B 2 202 ? -3.526 24.770 6.020 1.000 0.890 202 ASP B N 1
ATOM 10924 C CA . ASP B 2 202 ? -4.253 23.685 5.337 1.000 0.890 202 ASP B CA 1
ATOM 10925 C C . ASP B 2 202 ? -4.803 22.621 6.298 1.000 0.890 202 ASP B C 1
ATOM 10926 O O . ASP B 2 202 ? -4.065 22.040 7.089 1.000 0.890 202 ASP B O 1
ATOM 10935 N N . LEU B 2 203 ? -6.107 22.349 6.192 1.000 0.890 203 LEU B N 1
ATOM 10936 C CA . LEU B 2 203 ? -6.810 21.278 6.909 1.000 0.890 203 LEU B CA 1
ATOM 10937 C C . LEU B 2 203 ? -7.015 20.033 6.025 1.000 0.890 203 LEU B C 1
ATOM 10938 O O . LEU B 2 203 ? -7.590 19.044 6.481 1.000 0.890 203 LEU B O 1
ATOM 10954 N N . GLY B 2 204 ? -6.588 20.075 4.757 1.000 0.860 204 GLY B N 1
ATOM 10955 C CA . GLY B 2 204 ? -6.902 19.039 3.778 1.000 0.860 204 GLY B CA 1
ATOM 10956 C C . GLY B 2 204 ? -8.393 19.001 3.423 1.000 0.860 204 GLY B C 1
ATOM 10957 O O . GLY B 2 204 ? -9.097 20.010 3.536 1.000 0.860 204 GLY B O 1
ATOM 10961 N N . PHE B 2 205 ? -8.875 17.848 2.950 1.000 0.890 205 PHE B N 1
ATOM 10962 C CA . PHE B 2 205 ? -10.298 17.638 2.663 1.000 0.890 205 PHE B CA 1
ATOM 10963 C C . PHE B 2 205 ? -11.088 17.313 3.936 1.000 0.890 205 PHE B C 1
ATOM 10964 O O . PHE B 2 205 ? -10.761 16.378 4.664 1.000 0.890 205 PHE B O 1
ATOM 10981 N N . VAL B 2 206 ? -12.169 18.062 4.166 1.000 0.910 206 VAL B N 1
ATOM 10982 C CA . VAL B 2 206 ? -13.070 17.915 5.320 1.000 0.910 206 VAL B CA 1
ATOM 10983 C C . VAL B 2 206 ? -14.531 17.764 4.881 1.000 0.910 206 VAL B C 1
ATOM 10984 O O . VAL B 2 206 ? -14.906 18.178 3.780 1.000 0.910 206 VAL B O 1
ATOM 10997 N N . THR B 2 207 ? -15.362 17.167 5.738 1.000 0.910 207 THR B N 1
ATOM 10998 C CA . THR B 2 207 ? -16.777 16.833 5.469 1.000 0.910 207 THR B CA 1
ATOM 10999 C C . THR B 2 207 ? -17.689 17.279 6.619 1.000 0.910 207 THR B C 1
ATOM 11000 O O . THR B 2 207 ? -17.207 17.701 7.669 1.000 0.910 207 THR B O 1
ATOM 11011 N N . GLU B 2 208 ? -19.011 17.133 6.469 1.000 0.920 208 GLU B N 1
ATOM 11012 C CA . GLU B 2 208 ? -19.964 17.297 7.587 1.000 0.920 208 GLU B CA 1
ATOM 11013 C C . GLU B 2 208 ? -19.749 16.294 8.738 1.000 0.920 208 GLU B C 1
ATOM 11014 O O . GLU B 2 208 ? -20.177 16.565 9.858 1.000 0.920 208 GLU B O 1
ATOM 11026 N N . ALA B 2 209 ? -19.090 15.158 8.480 1.000 0.860 209 ALA B N 1
ATOM 11027 C CA . ALA B 2 209 ? -18.840 14.096 9.457 1.000 0.860 209 ALA B CA 1
ATOM 11028 C C . ALA B 2 209 ? -17.466 14.197 10.154 1.000 0.860 209 ALA B C 1
ATOM 11029 O O . ALA B 2 209 ? -17.118 13.328 10.947 1.000 0.860 209 ALA B O 1
ATOM 11036 N N . SER B 2 210 ? -16.665 15.226 9.858 1.000 0.850 210 SER B N 1
ATOM 11037 C CA . SER B 2 210 ? -15.316 15.389 10.414 1.000 0.850 210 SER B CA 1
ATOM 11038 C C . SER B 2 210 ? -15.360 15.943 11.849 1.000 0.850 210 SER B C 1
ATOM 11039 O O . SER B 2 210 ? -15.437 17.157 12.038 1.000 0.850 210 SER B O 1
ATOM 11047 N N . ASP B 2 211 ? -15.270 15.060 12.854 1.000 0.800 211 ASP B N 1
ATOM 11048 C CA . ASP B 2 211 ? -15.450 15.350 14.295 1.000 0.800 211 ASP B CA 1
ATOM 11049 C C . ASP B 2 211 ? -14.683 16.588 14.812 1.000 0.800 211 ASP B C 1
ATOM 11050 O O . ASP B 2 211 ? -15.181 17.339 15.653 1.000 0.800 211 ASP B O 1
ATOM 11059 N N . ASN B 2 212 ? -13.464 16.813 14.311 1.000 0.800 212 ASN B N 1
ATOM 11060 C CA . ASN B 2 212 ? -12.567 17.881 14.770 1.000 0.800 212 ASN B CA 1
ATOM 11061 C C . ASN B 2 212 ? -12.780 19.240 14.067 1.000 0.800 212 ASN B C 1
ATOM 11062 O O . ASN B 2 212 ? -12.070 20.203 14.367 1.000 0.800 212 ASN B O 1
ATOM 11073 N N . ILE B 2 213 ? -13.720 19.341 13.122 1.000 0.890 213 ILE B N 1
ATOM 11074 C CA . ILE B 2 213 ? -13.911 20.524 12.272 1.000 0.890 213 ILE B CA 1
ATOM 11075 C C . ILE B 2 213 ? -15.181 21.282 12.690 1.000 0.890 213 ILE B C 1
ATOM 11076 O O . ILE B 2 213 ? -16.259 20.690 12.749 1.000 0.890 213 ILE B O 1
ATOM 11092 N N . PRO B 2 214 ? -15.121 22.606 12.945 1.000 0.930 214 PRO B N 1
ATOM 11093 C CA . PRO B 2 214 ? -16.320 23.387 13.232 1.000 0.930 214 PRO B CA 1
ATOM 11094 C C . PRO B 2 214 ? -17.318 23.306 12.070 1.000 0.930 214 PRO B C 1
ATOM 11095 O O . PRO B 2 214 ? -16.994 23.700 10.951 1.000 0.930 214 PRO B O 1
ATOM 11106 N N . SER B 2 215 ? -18.560 22.889 12.328 1.000 0.940 215 SER B N 1
ATOM 11107 C CA . SER B 2 215 ? -19.608 22.802 11.293 1.000 0.940 215 SER B CA 1
ATOM 11108 C C . SER B 2 215 ? -19.857 24.134 10.567 1.000 0.940 215 SER B C 1
ATOM 11109 O O . SER B 2 215 ? -20.187 24.149 9.385 1.000 0.940 215 SER B O 1
ATOM 11117 N N . ALA B 2 216 ? -19.596 25.263 11.234 1.000 0.960 216 ALA B N 1
ATOM 11118 C CA . ALA B 2 216 ? -19.614 26.595 10.631 1.000 0.960 216 ALA B CA 1
ATOM 11119 C C . ALA B 2 216 ? -18.598 26.780 9.481 1.000 0.960 216 ALA B C 1
ATOM 11120 O O . ALA B 2 216 ? -18.863 27.568 8.576 1.000 0.960 216 ALA B O 1
ATOM 11127 N N . TYR B 2 217 ? -17.468 26.055 9.472 1.000 0.970 217 TYR B N 1
ATOM 11128 C CA . TYR B 2 217 ? -16.552 26.050 8.324 1.000 0.970 217 TYR B CA 1
ATOM 11129 C C . TYR B 2 217 ? -17.200 25.386 7.111 1.000 0.970 217 TYR B C 1
ATOM 11130 O O . TYR B 2 217 ? -17.058 25.888 6.002 1.000 0.970 217 TYR B O 1
ATOM 11148 N N . ILE B 2 218 ? -17.927 24.283 7.316 1.000 0.960 218 ILE B N 1
ATOM 11149 C CA . ILE B 2 218 ? -18.608 23.555 6.242 1.000 0.960 218 ILE B CA 1
ATOM 11150 C C . ILE B 2 218 ? -19.759 24.397 5.668 1.000 0.960 218 ILE B C 1
ATOM 11151 O O . ILE B 2 218 ? -19.896 24.499 4.449 1.000 0.960 218 ILE B O 1
ATOM 11167 N N . GLU B 2 219 ? -20.536 25.074 6.522 1.000 0.970 219 GLU B N 1
ATOM 11168 C CA . GLU B 2 219 ? -21.599 25.989 6.076 1.000 0.970 219 GLU B CA 1
ATOM 11169 C C . GLU B 2 219 ? -21.067 27.188 5.278 1.000 0.970 219 GLU B C 1
ATOM 11170 O O . GLU B 2 219 ? -21.588 27.471 4.198 1.000 0.970 219 GLU B O 1
ATOM 11182 N N . GLU B 2 220 ? -20.003 27.859 5.732 1.000 0.980 220 GLU B N 1
ATOM 11183 C CA . GLU B 2 220 ? -19.392 28.945 4.950 1.000 0.980 220 GLU B CA 1
ATOM 11184 C C . GLU B 2 220 ? -18.775 28.395 3.650 1.000 0.980 220 GLU B C 1
ATOM 11185 O O . GLU B 2 220 ? -19.034 28.930 2.567 1.000 0.980 220 GLU B O 1
ATOM 11197 N N . ALA B 2 221 ? -18.037 27.278 3.714 1.000 0.980 221 ALA B N 1
ATOM 11198 C CA . ALA B 2 221 ? -17.403 26.650 2.554 1.000 0.980 221 ALA B CA 1
ATOM 11199 C C . ALA B 2 221 ? -18.410 26.256 1.466 1.000 0.980 221 ALA B C 1
ATOM 11200 O O . ALA B 2 221 ? -18.095 26.393 0.282 1.000 0.980 221 ALA B O 1
ATOM 11207 N N . LYS B 2 222 ? -19.641 25.852 1.812 1.000 0.970 222 LYS B N 1
ATOM 11208 C CA . LYS B 2 222 ? -20.728 25.637 0.835 1.000 0.970 222 LYS B CA 1
ATOM 11209 C C . LYS B 2 222 ? -21.010 26.886 -0.009 1.000 0.970 222 LYS B C 1
ATOM 11210 O O . LYS B 2 222 ? -21.237 26.741 -1.212 1.000 0.970 222 LYS B O 1
ATOM 11229 N N . THR B 2 223 ? -20.921 28.088 0.567 1.000 0.970 223 THR B N 1
ATOM 11230 C CA . THR B 2 223 ? -21.207 29.363 -0.125 1.000 0.970 223 THR B CA 1
ATOM 11231 C C . THR B 2 223 ? -20.063 29.873 -1.012 1.000 0.970 223 THR B C 1
ATOM 11232 O O . THR B 2 223 ? -20.330 30.465 -2.060 1.000 0.970 223 THR B O 1
ATOM 11243 N N . LEU B 2 224 ? -18.807 29.617 -0.630 1.000 0.980 224 LEU B N 1
ATOM 11244 C CA . LEU B 2 224 ? -17.609 30.108 -1.327 1.000 0.980 224 LEU B CA 1
ATOM 11245 C C . LEU B 2 224 ? -17.404 29.450 -2.704 1.000 0.980 224 LEU B C 1
ATOM 11246 O O . LEU B 2 224 ? -17.768 28.287 -2.916 1.000 0.980 224 LEU B O 1
ATOM 11262 N N . LYS B 2 225 ? -16.763 30.158 -3.642 1.000 0.970 225 LYS B N 1
ATOM 11263 C CA . LYS B 2 225 ? -16.100 29.523 -4.798 1.000 0.970 225 LYS B CA 1
ATOM 11264 C C . LYS B 2 225 ? -14.670 29.128 -4.435 1.000 0.970 225 LYS B C 1
ATOM 11265 O O . LYS B 2 225 ? -14.141 29.532 -3.406 1.000 0.970 225 LYS B O 1
ATOM 11284 N N . GLU B 2 226 ? -14.054 28.328 -5.292 1.000 0.950 226 GLU B N 1
ATOM 11285 C CA . GLU B 2 226 ? -12.638 27.979 -5.173 1.000 0.950 226 GLU B CA 1
ATOM 11286 C C . GLU B 2 226 ? -11.770 29.249 -5.254 1.000 0.950 226 GLU B C 1
ATOM 11287 O O . GLU B 2 226 ? -12.111 30.204 -5.955 1.000 0.950 226 GLU B O 1
ATOM 11299 N N . ASP B 2 227 ? -10.703 29.268 -4.457 1.000 0.940 227 ASP B N 1
ATOM 11300 C CA . ASP B 2 227 ? -9.836 30.405 -4.118 1.000 0.940 227 ASP B CA 1
ATOM 11301 C C . ASP B 2 227 ? -10.492 31.587 -3.367 1.000 0.940 227 ASP B C 1
ATOM 11302 O O . ASP B 2 227 ? -9.764 32.429 -2.831 1.000 0.940 227 ASP B O 1
ATOM 11311 N N . GLU B 2 228 ? -11.822 31.637 -3.215 1.000 0.970 228 GLU B N 1
ATOM 11312 C CA . GLU B 2 228 ? -12.494 32.622 -2.351 1.000 0.970 228 GLU B CA 1
ATOM 11313 C C . GLU B 2 228 ? -12.372 32.258 -0.858 1.000 0.970 228 GLU B C 1
ATOM 11314 O O . GLU B 2 228 ? -12.275 31.090 -0.469 1.000 0.970 228 GLU B O 1
ATOM 11326 N N . TRP B 2 229 ? -12.401 33.284 -0.003 1.000 0.970 229 TRP B N 1
ATOM 11327 C CA . TRP B 2 229 ? -12.368 33.161 1.456 1.000 0.970 229 TRP B CA 1
ATOM 11328 C C . TRP B 2 229 ? -13.556 33.857 2.128 1.000 0.970 229 TRP B C 1
ATOM 11329 O O . TRP B 2 229 ? -14.191 34.737 1.529 1.000 0.970 229 TRP B O 1
ATOM 11350 N N . SER B 2 230 ? -13.844 33.464 3.373 1.000 0.980 230 SER B N 1
ATOM 11351 C CA . SER B 2 230 ? -14.964 33.991 4.163 1.000 0.980 230 SER B CA 1
ATOM 11352 C C . SER B 2 230 ? -14.909 35.515 4.248 1.000 0.980 230 SER B C 1
ATOM 11353 O O . SER B 2 230 ? -13.836 36.107 4.374 1.000 0.980 230 SER B O 1
ATOM 11361 N N . GLN B 2 231 ? -16.055 36.184 4.117 1.000 0.960 231 GLN B N 1
ATOM 11362 C CA . GLN B 2 231 ? -16.068 37.655 4.039 1.000 0.960 231 GLN B CA 1
ATOM 11363 C C . GLN B 2 231 ? -16.165 38.348 5.398 1.000 0.960 231 GLN B C 1
ATOM 11364 O O . GLN B 2 231 ? -15.780 39.516 5.498 1.000 0.960 231 GLN B O 1
ATOM 11378 N N . GLU B 2 232 ? -16.601 37.611 6.418 1.000 0.970 232 GLU B N 1
ATOM 11379 C CA . GLU B 2 232 ? -16.657 37.998 7.827 1.000 0.970 232 GLU B CA 1
ATOM 11380 C C . GLU B 2 232 ? -15.955 36.928 8.701 1.000 0.970 232 GLU B C 1
ATOM 11381 O O . GLU B 2 232 ? -15.712 35.810 8.226 1.000 0.970 232 GLU B O 1
ATOM 11393 N N . PRO B 2 233 ? -15.604 37.238 9.966 1.000 0.980 233 PRO B N 1
ATOM 11394 C CA . PRO B 2 233 ? -15.000 36.272 10.887 1.000 0.980 233 PRO B CA 1
ATOM 11395 C C . PRO B 2 233 ? -15.957 35.158 11.338 1.000 0.980 233 PRO B C 1
ATOM 11396 O O . PRO B 2 233 ? -17.020 35.430 11.898 1.000 0.980 233 PRO B O 1
ATOM 11407 N N . ILE B 2 234 ? -15.544 33.895 11.195 1.000 0.980 234 ILE B N 1
ATOM 11408 C CA . ILE B 2 234 ? -16.263 32.738 11.749 1.000 0.980 234 ILE B CA 1
ATOM 11409 C C . ILE B 2 234 ? -15.862 32.564 13.214 1.000 0.980 234 ILE B C 1
ATOM 11410 O O . ILE B 2 234 ? -14.680 32.460 13.527 1.000 0.980 234 ILE B O 1
ATOM 11426 N N . LYS B 2 235 ? -16.823 32.491 14.137 1.000 0.970 235 LYS B N 1
ATOM 11427 C CA . LYS B 2 235 ? -16.523 32.243 15.554 1.000 0.970 235 LYS B CA 1
ATOM 11428 C C . LYS B 2 235 ? -16.246 30.762 15.822 1.000 0.970 235 LYS B C 1
ATOM 11429 O O . LYS B 2 235 ? -17.040 29.912 15.424 1.000 0.970 235 LYS B O 1
ATOM 11448 N N . VAL B 2 236 ? -15.171 30.466 16.552 1.000 0.940 236 VAL B N 1
ATOM 11449 C CA . VAL B 2 236 ? -14.765 29.101 16.935 1.000 0.940 236 VAL B CA 1
ATOM 11450 C C . VAL B 2 236 ? -14.535 28.982 18.447 1.000 0.940 236 VAL B C 1
ATOM 11451 O O . VAL B 2 236 ? -14.599 29.966 19.184 1.000 0.940 236 VAL B O 1
ATOM 11464 N N . SER B 2 237 ? -14.280 27.766 18.934 1.000 0.900 237 SER B N 1
ATOM 11465 C CA . SER B 2 237 ? -14.061 27.437 20.356 1.000 0.900 237 SER B CA 1
ATOM 11466 C C . SER B 2 237 ? -12.950 28.243 21.039 1.000 0.900 237 SER B C 1
ATOM 11467 O O . SER B 2 237 ? -13.001 28.473 22.245 1.000 0.900 237 SER B O 1
ATOM 11475 N N . ASN B 2 238 ? -11.948 28.657 20.269 1.000 0.880 238 ASN B N 1
ATOM 11476 C CA . ASN B 2 238 ? -10.678 29.216 20.730 1.000 0.880 238 ASN B CA 1
ATOM 11477 C C . ASN B 2 238 ? -10.351 30.574 20.076 1.000 0.880 238 ASN B C 1
ATOM 11478 O O . ASN B 2 238 ? -9.194 30.982 20.066 1.000 0.880 238 ASN B O 1
ATOM 11489 N N . GLY B 2 239 ? -11.367 31.275 19.555 1.000 0.970 239 GLY B N 1
ATOM 11490 C CA . GLY B 2 239 ? -11.227 32.602 18.952 1.000 0.970 239 GLY B CA 1
ATOM 11491 C C . GLY B 2 239 ? -12.162 32.809 17.761 1.000 0.970 239 GLY B C 1
ATOM 11492 O O . GLY B 2 239 ? -13.340 32.439 17.803 1.000 0.970 239 GLY B O 1
ATOM 11496 N N . TYR B 2 240 ? -11.628 33.383 16.688 1.000 0.980 240 TYR B N 1
ATOM 11497 C CA . TYR B 2 240 ? -12.295 33.549 15.396 1.000 0.980 240 TYR B CA 1
ATOM 11498 C C . TYR B 2 240 ? -11.382 33.056 14.273 1.000 0.980 240 TYR B C 1
ATOM 11499 O O . TYR B 2 240 ? -10.167 33.008 14.433 1.000 0.980 240 TYR B O 1
ATOM 11517 N N . ALA B 2 241 ? -11.955 32.687 13.134 1.000 0.980 241 ALA B N 1
ATOM 11518 C CA . ALA B 2 241 ? -11.218 32.175 11.994 1.000 0.980 241 ALA B CA 1
ATOM 11519 C C . ALA B 2 241 ? -11.711 32.766 10.673 1.000 0.980 241 ALA B C 1
ATOM 11520 O O . ALA B 2 241 ? -12.908 32.999 10.488 1.000 0.980 241 ALA B O 1
ATOM 11527 N N . ILE B 2 242 ? -10.776 32.962 9.745 1.000 0.990 242 ILE B N 1
ATOM 11528 C CA . ILE B 2 242 ? -11.061 33.160 8.320 1.000 0.990 242 ILE B CA 1
ATOM 11529 C C . ILE B 2 242 ? -10.747 31.841 7.617 1.000 0.990 242 ILE B C 1
ATOM 11530 O O . ILE B 2 242 ? -9.704 31.251 7.902 1.000 0.990 242 ILE B O 1
ATOM 11546 N N . ILE B 2 243 ? -11.612 31.383 6.709 1.000 0.990 243 ILE B N 1
ATOM 11547 C CA . ILE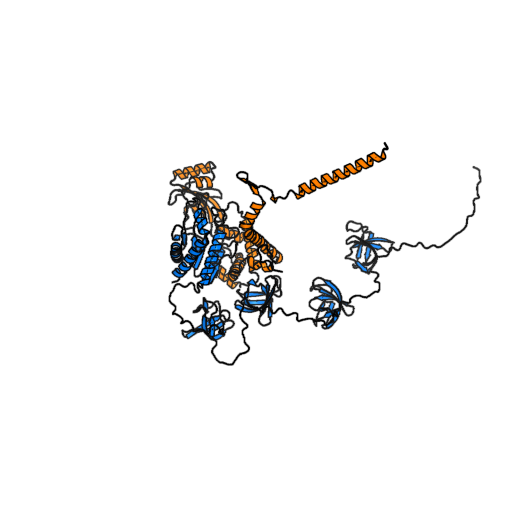 B 2 243 ? -11.348 30.186 5.891 1.000 0.990 243 ILE B CA 1
ATOM 11548 C C . ILE B 2 243 ? -11.214 30.535 4.412 1.000 0.990 243 ILE B C 1
ATOM 11549 O O . ILE B 2 243 ? -11.919 31.422 3.939 1.000 0.990 243 ILE B O 1
ATOM 11565 N N . GLN B 2 244 ? -10.376 29.805 3.676 1.000 0.980 244 GLN B N 1
ATOM 11566 C CA . GLN B 2 244 ? -10.344 29.783 2.210 1.000 0.980 244 GLN B CA 1
ATOM 11567 C C . GLN B 2 244 ? -10.783 28.406 1.709 1.000 0.980 244 GLN B C 1
ATOM 11568 O O . GLN B 2 244 ? -10.324 27.381 2.219 1.000 0.980 244 GLN B O 1
ATOM 11582 N N . LEU B 2 245 ? -11.630 28.378 0.680 1.000 0.970 245 LEU B N 1
ATOM 11583 C CA . LEU B 2 245 ? -11.958 27.154 -0.045 1.000 0.970 245 LEU B CA 1
ATOM 11584 C C . LEU B 2 245 ? -10.950 26.944 -1.184 1.000 0.970 245 LEU B C 1
ATOM 11585 O O . LEU B 2 245 ? -10.855 27.774 -2.084 1.000 0.970 245 LEU B O 1
ATOM 11601 N N . LYS B 2 246 ? -10.224 25.824 -1.182 1.000 0.920 246 LYS B N 1
ATOM 11602 C CA . LYS B 2 246 ? -9.270 25.474 -2.249 1.000 0.920 246 LYS B CA 1
ATOM 11603 C C . LYS B 2 246 ? -9.858 24.565 -3.328 1.000 0.920 246 LYS B C 1
ATOM 11604 O O . LYS B 2 246 ? -9.489 24.730 -4.482 1.000 0.920 246 LYS B O 1
ATOM 11623 N N . GLU B 2 247 ? -10.744 23.633 -2.975 1.000 0.920 247 GLU B N 1
ATOM 11624 C CA . GLU B 2 247 ? -11.387 22.717 -3.933 1.000 0.920 247 GLU B CA 1
ATOM 11625 C C . GLU B 2 247 ? -12.714 22.160 -3.384 1.000 0.920 247 GLU B C 1
ATOM 11626 O O . GLU B 2 247 ? -12.834 21.939 -2.173 1.000 0.920 247 GLU B O 1
ATOM 11638 N N . LYS B 2 248 ? -13.691 21.895 -4.263 1.000 0.940 248 LYS B N 1
ATOM 11639 C CA . LYS B 2 248 ? -14.931 21.151 -3.958 1.000 0.940 248 LYS B CA 1
ATOM 11640 C C . LYS B 2 248 ? -14.987 19.808 -4.690 1.000 0.940 248 LYS B C 1
ATOM 11641 O O . LYS B 2 248 ? -15.195 19.766 -5.904 1.000 0.940 248 LYS B O 1
ATOM 11660 N N . LEU B 2 249 ? -14.934 18.707 -3.942 1.000 0.940 249 LEU B N 1
ATOM 11661 C CA . LEU B 2 249 ? -15.285 17.380 -4.451 1.000 0.940 249 LEU B CA 1
ATOM 11662 C C . LEU B 2 249 ? -16.750 17.077 -4.120 1.000 0.940 249 LEU B C 1
ATOM 11663 O O . LEU B 2 249 ? -17.208 17.283 -2.999 1.000 0.940 249 LEU B O 1
ATOM 11679 N N . LYS B 2 250 ? -17.497 16.597 -5.118 1.000 0.950 250 LYS B N 1
ATOM 11680 C CA . LYS B 2 250 ? -18.906 16.224 -4.948 1.000 0.950 250 LYS B CA 1
ATOM 11681 C C . LYS B 2 250 ? -19.062 14.769 -4.542 1.000 0.950 250 LYS B C 1
ATOM 11682 O O . LYS B 2 250 ? -18.416 13.914 -5.147 1.000 0.950 250 LYS B O 1
ATOM 11701 N N . ALA B 2 251 ? -20.004 14.516 -3.637 1.000 0.950 251 ALA B N 1
ATOM 11702 C CA . ALA B 2 251 ? -20.388 13.196 -3.166 1.000 0.950 251 ALA B CA 1
ATOM 11703 C C . ALA B 2 251 ? -20.568 12.202 -4.321 1.000 0.950 251 ALA B C 1
ATOM 11704 O O . ALA B 2 251 ? -21.253 12.486 -5.316 1.000 0.950 251 ALA B O 1
ATOM 11711 N N . ARG B 2 252 ? -19.984 11.011 -4.183 1.000 0.960 252 ARG B N 1
ATOM 11712 C CA . ARG B 2 252 ? -20.120 9.932 -5.162 1.000 0.960 252 ARG B CA 1
ATOM 11713 C C . ARG B 2 252 ? -20.021 8.563 -4.507 1.000 0.960 252 ARG B C 1
ATOM 11714 O O . ARG B 2 252 ? -18.977 8.196 -3.983 1.000 0.960 252 ARG B O 1
ATOM 11735 N N . THR B 2 253 ? -21.070 7.763 -4.672 1.000 0.970 253 THR B N 1
ATOM 11736 C CA . THR B 2 253 ? -21.030 6.305 -4.496 1.000 0.970 253 THR B CA 1
ATOM 11737 C C . THR B 2 253 ? -20.764 5.649 -5.847 1.000 0.970 253 THR B C 1
ATOM 11738 O O . THR B 2 253 ? -21.477 5.929 -6.813 1.000 0.970 253 THR B O 1
ATOM 11749 N N . PHE B 2 254 ? -19.769 4.767 -5.929 1.000 0.980 254 PHE B N 1
ATOM 11750 C CA . PHE B 2 254 ? -19.530 3.957 -7.124 1.000 0.980 254 PHE B CA 1
ATOM 11751 C C . PHE B 2 254 ? -20.339 2.656 -7.066 1.000 0.980 254 PHE B C 1
ATOM 11752 O O . PHE B 2 254 ? -20.435 1.995 -6.026 1.000 0.980 254 PHE B O 1
ATOM 11769 N N . SER B 2 255 ? -20.935 2.279 -8.195 1.000 0.980 255 SER B N 1
ATOM 11770 C CA . SER B 2 255 ? -21.651 1.009 -8.354 1.000 0.980 255 SER B CA 1
ATOM 11771 C C . SER B 2 255 ? -20.695 -0.189 -8.365 1.000 0.980 255 SER B C 1
ATOM 11772 O O . SER B 2 255 ? -19.511 -0.046 -8.661 1.000 0.980 255 SER B O 1
ATOM 11780 N N . PHE B 2 256 ? -21.210 -1.393 -8.082 1.000 0.980 256 PHE B N 1
ATOM 11781 C CA . PHE B 2 256 ? -20.407 -2.621 -8.116 1.000 0.980 256 PHE B CA 1
ATOM 11782 C C . PHE B 2 256 ? -19.641 -2.778 -9.438 1.000 0.980 256 PHE B C 1
ATOM 11783 O O . PHE B 2 256 ? -18.432 -2.985 -9.415 1.000 0.980 256 PHE B O 1
ATOM 11800 N N . ASP B 2 257 ? -20.320 -2.612 -10.577 1.000 0.970 257 ASP B N 1
ATOM 11801 C CA . ASP B 2 257 ? -19.708 -2.749 -11.901 1.000 0.970 257 ASP B CA 1
ATOM 11802 C C . ASP B 2 257 ? -18.653 -1.663 -12.197 1.000 0.970 257 ASP B C 1
ATOM 11803 O O . ASP B 2 257 ? -17.724 -1.917 -12.959 1.000 0.970 257 ASP B O 1
ATOM 11812 N N . GLU B 2 258 ? -18.724 -0.482 -11.564 1.000 0.970 258 GLU B N 1
ATOM 11813 C CA . GLU B 2 258 ? -17.690 0.561 -11.684 1.000 0.970 258 GLU B CA 1
ATOM 11814 C C . GLU B 2 258 ? -16.392 0.234 -10.932 1.000 0.970 258 GLU B C 1
ATOM 11815 O O . GLU B 2 258 ? -15.344 0.729 -11.345 1.000 0.970 258 GLU B O 1
ATOM 11827 N N . VAL B 2 259 ? -16.430 -0.552 -9.847 1.000 0.980 259 VAL B N 1
ATOM 11828 C CA . VAL B 2 259 ? -15.248 -0.901 -9.016 1.000 0.980 259 VAL B CA 1
ATOM 11829 C C . VAL B 2 259 ? -14.880 -2.390 -9.048 1.000 0.980 259 VAL B C 1
ATOM 11830 O O . VAL B 2 259 ? -13.918 -2.809 -8.407 1.000 0.980 259 VAL B O 1
ATOM 11843 N N . LYS B 2 260 ? -15.605 -3.205 -9.817 1.000 0.980 260 LYS B N 1
ATOM 11844 C CA . LYS B 2 260 ? -15.472 -4.668 -9.859 1.000 0.980 260 LYS B CA 1
ATOM 11845 C C . LYS B 2 260 ? -14.040 -5.167 -10.067 1.000 0.980 260 LYS B C 1
ATOM 11846 O O . LYS B 2 260 ? -13.587 -6.042 -9.330 1.000 0.980 260 LYS B O 1
ATOM 11865 N N . ASP B 2 261 ? -13.323 -4.611 -11.040 1.000 0.970 261 ASP B N 1
ATOM 11866 C CA . ASP B 2 261 ? -11.960 -5.048 -11.362 1.000 0.970 261 ASP B CA 1
ATOM 11867 C C . ASP B 2 261 ? -10.923 -4.553 -10.339 1.000 0.970 261 ASP B C 1
ATOM 11868 O O . ASP B 2 261 ? -9.942 -5.246 -10.074 1.000 0.970 261 ASP B O 1
ATOM 11877 N N . GLN B 2 262 ? -11.190 -3.428 -9.668 1.000 0.980 262 GLN B N 1
ATOM 11878 C CA . GLN B 2 262 ? -10.408 -2.951 -8.522 1.000 0.980 262 GLN B CA 1
ATOM 11879 C C . GLN B 2 262 ? -10.581 -3.886 -7.314 1.000 0.980 262 GLN B C 1
ATOM 11880 O O . GLN B 2 262 ? -9.596 -4.277 -6.693 1.000 0.980 262 GLN B O 1
ATOM 11894 N N . ILE B 2 263 ? -11.813 -4.333 -7.030 1.000 0.980 263 ILE B N 1
ATOM 11895 C CA . ILE B 2 263 ? -12.096 -5.361 -6.010 1.000 0.980 263 ILE B CA 1
ATOM 11896 C C . ILE B 2 263 ? -11.399 -6.684 -6.368 1.000 0.980 263 ILE B C 1
ATOM 11897 O O . ILE B 2 263 ? -10.799 -7.317 -5.499 1.000 0.980 263 ILE B O 1
ATOM 11913 N N . ARG B 2 264 ? -11.438 -7.091 -7.647 1.000 0.980 264 ARG B N 1
ATOM 11914 C CA . ARG B 2 264 ? -10.752 -8.296 -8.143 1.000 0.980 264 ARG B CA 1
ATOM 11915 C C . ARG B 2 264 ? -9.248 -8.221 -7.883 1.000 0.980 264 ARG B C 1
ATOM 11916 O O . ARG B 2 264 ? -8.694 -9.164 -7.323 1.000 0.980 264 ARG B O 1
ATOM 11937 N N . ARG B 2 265 ? -8.595 -7.120 -8.270 1.000 0.970 265 ARG B N 1
ATOM 11938 C CA . ARG B 2 265 ? -7.158 -6.902 -8.041 1.000 0.970 265 ARG B CA 1
ATOM 11939 C C . ARG B 2 265 ? -6.820 -6.890 -6.554 1.000 0.970 265 ARG B C 1
ATOM 11940 O O . ARG B 2 265 ? -5.934 -7.635 -6.154 1.000 0.970 265 ARG B O 1
ATOM 11961 N N . GLN B 2 266 ? -7.568 -6.145 -5.740 1.000 0.970 266 GLN B N 1
ATOM 11962 C CA . GLN B 2 266 ? -7.379 -6.061 -4.288 1.000 0.970 266 GLN B CA 1
ATOM 11963 C C . GLN B 2 266 ? -7.427 -7.444 -3.616 1.000 0.970 266 GLN B C 1
ATOM 11964 O O . GLN B 2 266 ? -6.439 -7.863 -3.019 1.000 0.970 266 GLN B O 1
ATOM 11978 N N . ILE B 2 267 ? -8.523 -8.197 -3.785 1.000 0.970 267 ILE B N 1
ATOM 11979 C CA . ILE B 2 267 ? -8.672 -9.541 -3.195 1.000 0.970 267 ILE B CA 1
ATOM 11980 C C . ILE B 2 267 ? -7.576 -10.490 -3.705 1.000 0.970 267 ILE B C 1
ATOM 11981 O O . ILE B 2 267 ? -7.040 -11.298 -2.946 1.000 0.970 267 ILE B O 1
ATOM 11997 N N . ALA B 2 268 ? -7.218 -10.405 -4.986 1.000 0.980 268 ALA B N 1
ATOM 11998 C CA . ALA B 2 268 ? -6.193 -11.263 -5.564 1.000 0.980 268 ALA B CA 1
ATOM 11999 C C . ALA B 2 268 ? -4.773 -10.920 -5.064 1.000 0.980 268 ALA B C 1
ATOM 12000 O O . ALA B 2 268 ? -3.980 -11.833 -4.833 1.000 0.980 268 ALA B O 1
ATOM 12007 N N . MET B 2 269 ? -4.462 -9.639 -4.836 1.000 0.970 269 MET B N 1
ATOM 12008 C CA . MET B 2 269 ? -3.223 -9.189 -4.187 1.000 0.970 269 MET B CA 1
ATOM 12009 C C . MET B 2 269 ? -3.178 -9.636 -2.725 1.000 0.970 269 MET B C 1
ATOM 12010 O O . MET B 2 269 ? -2.188 -10.233 -2.299 1.000 0.970 269 MET B O 1
ATOM 12024 N N . ASP B 2 270 ? -4.278 -9.464 -1.983 1.000 0.950 270 ASP B N 1
ATOM 12025 C CA . ASP B 2 270 ? -4.409 -9.969 -0.615 1.000 0.950 270 ASP B CA 1
ATOM 12026 C C . ASP B 2 270 ? -4.140 -11.483 -0.546 1.000 0.950 270 ASP B C 1
ATOM 12027 O O . ASP B 2 270 ? -3.501 -11.954 0.397 1.000 0.950 270 ASP B O 1
ATOM 12036 N N . GLN B 2 271 ? -4.575 -12.265 -1.544 1.000 0.940 271 GLN B N 1
ATOM 12037 C CA . GLN B 2 271 ? -4.319 -13.712 -1.620 1.000 0.940 271 GLN B CA 1
ATOM 12038 C C . GLN B 2 271 ? -2.846 -14.091 -1.864 1.000 0.940 271 GLN B C 1
ATOM 12039 O O . GLN B 2 271 ? -2.476 -15.217 -1.522 1.000 0.940 271 GLN B O 1
ATOM 12053 N N . LEU B 2 272 ? -2.012 -13.193 -2.403 1.000 0.930 272 LEU B N 1
ATOM 12054 C CA . LEU B 2 272 ? -0.571 -13.418 -2.599 1.000 0.930 272 LEU B CA 1
ATOM 12055 C C . LEU B 2 272 ? 0.261 -13.190 -1.326 1.000 0.930 272 LEU B C 1
ATOM 12056 O O . LEU B 2 272 ? 1.332 -13.788 -1.192 1.000 0.930 272 LEU B O 1
ATOM 12072 N N . GLY B 2 273 ? -0.209 -12.344 -0.402 1.000 0.870 273 GLY B N 1
ATOM 12073 C CA . GLY B 2 273 ? 0.514 -12.001 0.828 1.000 0.870 273 GLY B CA 1
ATOM 12074 C C . GLY B 2 273 ? 1.923 -11.469 0.538 1.000 0.870 273 GLY B C 1
ATOM 12075 O O . GLY B 2 273 ? 2.094 -10.562 -0.268 1.000 0.870 273 GLY B O 1
ATOM 12079 N N . ASP B 2 274 ? 2.952 -12.073 1.136 1.000 0.860 274 ASP B N 1
ATOM 12080 C CA . ASP B 2 274 ? 4.359 -11.670 0.957 1.000 0.860 274 ASP B CA 1
ATOM 12081 C C . ASP B 2 274 ? 4.884 -11.735 -0.491 1.000 0.860 274 ASP B C 1
ATOM 12082 O O . ASP B 2 274 ? 5.934 -11.169 -0.790 1.000 0.860 274 ASP B O 1
ATOM 12091 N N . LYS B 2 275 ? 4.162 -12.387 -1.413 1.000 0.910 275 LYS B N 1
ATOM 12092 C CA . LYS B 2 275 ? 4.488 -12.396 -2.850 1.000 0.910 275 LYS B CA 1
ATOM 12093 C C . LYS B 2 275 ? 3.861 -11.233 -3.636 1.000 0.910 275 LYS B C 1
ATOM 12094 O O . LYS B 2 275 ? 4.039 -11.159 -4.850 1.000 0.910 275 LYS B O 1
ATOM 12113 N N . ALA B 2 276 ? 3.135 -10.328 -2.980 1.000 0.930 276 ALA B N 1
ATOM 12114 C CA . ALA B 2 276 ? 2.626 -9.091 -3.570 1.000 0.930 276 ALA B CA 1
ATOM 12115 C C . ALA B 2 276 ? 3.740 -8.022 -3.648 1.000 0.930 276 ALA B C 1
ATOM 12116 O O . ALA B 2 276 ? 3.748 -7.047 -2.901 1.000 0.930 276 ALA B O 1
ATOM 12123 N N . THR B 2 277 ? 4.723 -8.240 -4.526 1.000 0.930 277 THR B N 1
ATOM 12124 C CA . THR B 2 277 ? 5.877 -7.348 -4.745 1.000 0.930 277 THR B CA 1
ATOM 12125 C C . THR B 2 277 ? 6.304 -7.371 -6.211 1.000 0.930 277 THR B C 1
ATOM 12126 O O . THR B 2 277 ? 6.219 -8.406 -6.876 1.000 0.930 277 THR B O 1
ATOM 12137 N N . VAL B 2 278 ? 6.842 -6.258 -6.720 1.000 0.950 278 VAL B N 1
ATOM 12138 C CA . VAL B 2 278 ? 7.419 -6.192 -8.078 1.000 0.950 278 VAL B CA 1
ATOM 12139 C C . VAL B 2 278 ? 8.522 -7.240 -8.268 1.000 0.950 278 VAL B C 1
ATOM 12140 O O . VAL B 2 278 ? 8.689 -7.789 -9.360 1.000 0.950 278 VAL B O 1
ATOM 12153 N N . LYS B 2 279 ? 9.240 -7.584 -7.190 1.000 0.930 279 LYS B N 1
ATOM 12154 C CA . LYS B 2 279 ? 10.358 -8.535 -7.207 1.000 0.930 279 LYS B CA 1
ATOM 12155 C C . LYS B 2 279 ? 9.944 -9.957 -7.589 1.000 0.930 279 LYS B C 1
ATOM 12156 O O . LYS B 2 279 ? 10.750 -10.712 -8.127 1.000 0.930 279 LYS B O 1
ATOM 12175 N N . THR B 2 280 ? 8.671 -10.302 -7.410 1.000 0.930 280 THR B N 1
ATOM 12176 C CA . THR B 2 280 ? 8.088 -11.562 -7.887 1.000 0.930 280 THR B CA 1
ATOM 12177 C C . THR B 2 280 ? 8.109 -11.675 -9.416 1.000 0.930 280 THR B C 1
ATOM 12178 O O . THR B 2 280 ? 8.336 -12.762 -9.947 1.000 0.930 280 THR B O 1
ATOM 12189 N N . LEU B 2 281 ? 7.963 -10.556 -10.133 1.000 0.950 281 LEU B N 1
ATOM 12190 C CA . LEU B 2 281 ? 7.954 -10.513 -11.599 1.000 0.950 281 LEU B CA 1
ATOM 12191 C C . LEU B 2 281 ? 9.361 -10.535 -12.228 1.000 0.950 281 LEU B C 1
ATOM 12192 O O . LEU B 2 281 ? 9.492 -10.754 -13.434 1.000 0.950 281 LEU B O 1
ATOM 12208 N N . TRP B 2 282 ? 10.427 -10.350 -11.438 1.000 0.930 282 TRP B N 1
ATOM 12209 C CA . TRP B 2 282 ? 11.809 -10.283 -11.939 1.000 0.930 282 TRP B CA 1
ATOM 12210 C C . TRP B 2 282 ? 12.251 -11.565 -12.668 1.000 0.930 282 TRP B C 1
ATOM 12211 O O . TRP B 2 282 ? 13.005 -11.478 -13.638 1.000 0.930 282 TRP B O 1
ATOM 12232 N N . LYS B 2 283 ? 11.742 -12.741 -12.259 1.000 0.880 283 LYS B N 1
ATOM 12233 C CA . LYS B 2 283 ? 11.984 -14.016 -12.963 1.000 0.880 283 LYS B CA 1
ATOM 12234 C C . LYS B 2 283 ? 11.356 -14.052 -14.368 1.000 0.880 283 LYS B C 1
ATOM 12235 O O . LYS B 2 283 ? 11.940 -14.670 -15.252 1.000 0.880 283 LYS B O 1
ATOM 12254 N N . GLU B 2 284 ? 10.196 -13.426 -14.599 1.000 0.890 284 GLU B N 1
ATOM 12255 C CA . GLU B 2 284 ? 9.572 -13.396 -15.939 1.000 0.890 284 GLU B CA 1
ATOM 12256 C C . GLU B 2 284 ? 10.206 -12.330 -16.842 1.000 0.890 284 GLU B C 1
ATOM 12257 O O . GLU B 2 284 ? 10.321 -12.525 -18.055 1.000 0.890 284 GLU B O 1
ATOM 12269 N N . ALA B 2 285 ? 10.643 -11.213 -16.258 1.000 0.920 285 ALA B N 1
ATOM 12270 C CA . ALA B 2 285 ? 11.317 -10.134 -16.975 1.000 0.920 285 ALA B CA 1
ATOM 12271 C C . ALA B 2 285 ? 12.812 -10.393 -17.268 1.000 0.920 285 ALA B C 1
ATOM 12272 O O . ALA B 2 285 ? 13.431 -9.549 -17.911 1.000 0.920 285 ALA B O 1
ATOM 12279 N N . ASP B 2 286 ? 13.360 -11.535 -16.830 1.000 0.880 286 ASP B N 1
ATOM 12280 C CA . ASP B 2 286 ? 14.768 -11.945 -16.995 1.000 0.880 286 ASP B CA 1
ATOM 12281 C C . ASP B 2 286 ? 15.770 -10.921 -16.418 1.000 0.880 286 ASP B C 1
ATOM 12282 O O . ASP B 2 286 ? 16.724 -10.478 -17.060 1.000 0.880 286 ASP B O 1
ATOM 12291 N N . VAL B 2 287 ? 15.509 -10.476 -15.182 1.000 0.910 287 VAL B N 1
ATOM 12292 C CA . VAL B 2 287 ? 16.308 -9.431 -14.525 1.000 0.910 287 VAL B CA 1
ATOM 12293 C C . VAL B 2 287 ? 17.654 -9.975 -14.039 1.000 0.910 287 VAL B C 1
ATOM 12294 O O . VAL B 2 287 ? 17.749 -10.608 -12.988 1.000 0.910 287 VAL B O 1
ATOM 12307 N N . SER B 2 288 ? 18.723 -9.603 -14.743 1.000 0.870 288 SER B N 1
ATOM 12308 C CA . SER B 2 288 ? 20.080 -9.546 -14.183 1.000 0.870 288 SER B CA 1
ATOM 12309 C C . SER B 2 288 ? 20.401 -8.122 -13.707 1.000 0.870 288 SER B C 1
ATOM 12310 O O . SER B 2 288 ? 20.042 -7.157 -14.383 1.000 0.870 288 SER B O 1
ATOM 12318 N N . TRP B 2 289 ? 21.083 -7.967 -12.566 1.000 0.860 289 TRP B N 1
ATOM 12319 C CA . TRP B 2 289 ? 21.443 -6.652 -12.016 1.000 0.860 289 TRP B CA 1
ATOM 12320 C C . TRP B 2 289 ? 22.763 -6.671 -11.235 1.000 0.860 289 TRP B C 1
ATOM 12321 O O . TRP B 2 289 ? 23.210 -7.720 -10.776 1.000 0.860 289 TRP B O 1
ATOM 12342 N N . PHE B 2 290 ? 23.382 -5.496 -11.079 1.000 0.790 290 PHE B N 1
ATOM 12343 C CA . PHE B 2 290 ? 24.730 -5.327 -10.516 1.000 0.790 290 PHE B CA 1
ATOM 12344 C C . PHE B 2 290 ? 24.887 -5.850 -9.077 1.000 0.790 290 PHE B C 1
ATOM 12345 O O . PHE B 2 290 ? 25.916 -6.437 -8.752 1.000 0.790 290 PHE B O 1
ATOM 12362 N N . TYR B 2 291 ? 23.856 -5.689 -8.240 1.000 0.750 291 TYR B N 1
ATOM 12363 C CA . TYR B 2 291 ? 23.832 -6.168 -6.850 1.000 0.750 291 TYR B CA 1
ATOM 12364 C C . TYR B 2 291 ? 23.270 -7.594 -6.700 1.000 0.750 291 TYR B C 1
ATOM 12365 O O . TYR B 2 291 ? 22.962 -8.019 -5.584 1.000 0.750 291 TYR B O 1
ATOM 12383 N N . GLY B 2 292 ? 23.085 -8.322 -7.805 1.000 0.690 292 GLY B N 1
ATOM 12384 C CA . GLY B 2 292 ? 22.746 -9.742 -7.783 1.000 0.690 292 GLY B CA 1
ATOM 12385 C C . GLY B 2 292 ? 23.952 -10.605 -7.421 1.000 0.690 292 GLY B C 1
ATOM 12386 O O . GLY B 2 292 ? 25.101 -10.168 -7.510 1.000 0.690 292 GLY B O 1
ATOM 12390 N N . GLU B 2 293 ? 23.703 -11.858 -7.044 1.000 0.500 293 GLU B N 1
ATOM 12391 C CA . GLU B 2 293 ? 24.786 -12.829 -6.924 1.000 0.500 293 GLU B CA 1
ATOM 12392 C C . GLU B 2 293 ? 25.460 -13.004 -8.288 1.000 0.500 293 GLU B C 1
ATOM 12393 O O . GLU B 2 293 ? 24.827 -13.383 -9.277 1.000 0.500 293 GLU B O 1
ATOM 12405 N N . LYS B 2 294 ? 26.769 -12.742 -8.350 1.000 0.390 294 LYS B N 1
ATOM 12406 C CA . LYS B 2 294 ? 27.573 -13.174 -9.491 1.000 0.390 294 LYS B CA 1
ATOM 12407 C C . LYS B 2 294 ? 27.550 -14.695 -9.504 1.000 0.390 294 LYS B C 1
ATOM 12408 O O . LYS B 2 294 ? 28.159 -15.310 -8.633 1.000 0.390 294 LYS B O 1
ATOM 12427 N N . SER B 2 295 ? 26.911 -15.294 -10.508 1.000 0.280 295 SER B N 1
ATOM 12428 C CA . SER B 2 295 ? 27.071 -16.722 -10.772 1.000 0.280 295 SER B CA 1
ATOM 12429 C C . SER B 2 295 ? 28.562 -17.008 -10.962 1.000 0.280 295 SER B C 1
ATOM 12430 O O . SER B 2 295 ? 29.150 -16.554 -11.949 1.000 0.280 295 SER B O 1
ATOM 12438 N N . THR B 2 296 ? 29.181 -17.723 -10.026 1.000 0.230 296 THR B N 1
ATOM 12439 C CA . THR B 2 296 ? 30.576 -18.157 -10.136 1.000 0.230 296 THR B CA 1
ATOM 12440 C C . THR B 2 296 ? 30.685 -19.231 -11.212 1.000 0.230 296 THR B C 1
ATOM 12441 O O . THR B 2 296 ? 30.485 -20.416 -10.944 1.000 0.230 296 THR B O 1
ATOM 12452 N N . LYS B 2 297 ? 30.956 -18.769 -12.432 1.000 0.180 297 LYS B N 1
ATOM 12453 C CA . LYS B 2 297 ? 31.538 -19.532 -13.538 1.000 0.180 297 LYS B CA 1
ATOM 12454 C C . LYS B 2 297 ? 33.053 -19.335 -13.565 1.000 0.180 297 LYS B C 1
ATOM 12455 O O . LYS B 2 297 ? 33.498 -18.277 -13.066 1.000 0.180 297 LYS B O 1
#

Solvent-accessible surface area: 48410 Å² total; per-residue (Å²): 239,89,167,178,181,197,133,133,185,116,108,170,145,182,144,109,84,175,175,86,133,182,84,108,132,96,86,45,124,5,59,0,22,3,52,35,97,103,13,52,0,44,67,3,45,12,141,112,98,47,108,78,29,112,3,102,128,47,63,118,34,53,4,31,84,78,67,73,84,33,0,28,0,64,19,83,86,42,111,120,0,15,0,14,31,169,62,17,74,100,75,116,171,97,101,134,98,104,113,62,114,88,71,38,3,30,2,59,43,85,72,15,133,4,35,65,4,41,13,109,108,101,133,68,85,29,102,0,55,112,52,22,108,5,50,33,88,69,120,62,108,44,38,17,64,0,43,34,154,119,51,72,4,24,0,12,45,139,94,16,77,85,47,64,120,103,98,116,86,142,177,80,130,177,104,161,130,102,61,84,76,49,68,2,26,1,6,2,32,18,0,11,4,22,60,52,46,42,12,84,18,72,85,87,40,99,17,92,101,5,37,124,10,47,11,62,74,80,142,74,11,8,0,39,3,44,16,158,58,83,99,4,47,0,2,15,21,2,1,99,78,58,114,77,116,98,114,131,89,99,144,90,60,119,86,119,83,75,138,77,0,58,4,54,114,41,14,9,47,0,38,58,58,21,41,94,106,17,76,82,54,64,104,1,50,156,51,50,41,21,50,31,79,27,84,104,76,57,22,50,43,0,106,6,155,111,40,92,65,0,30,0,6,42,47,29,4,90,44,69,129,82,90,170,126,85,56,171,111,124,136,104,136,94,141,88,70,122,14,51,1,80,35,49,19,0,0,0,1,0,0,32,0,14,84,13,26,8,26,102,4,144,62,48,88,83,6,20,77,3,0,24,88,0,0,89,46,0,3,65,37,0,91,102,32,30,8,70,4,38,16,20,6,25,25,58,14,8,26,14,42,10,29,6,0,2,13,0,23,63,54,101,2,42,0,0,0,0,0,26,3,23,41,42,58,75,62,82,29,77,0,1,0,0,28,26,47,30,96,107,50,0,65,122,0,0,40,24,0,11,36,22,0,50,145,71,24,75,17,60,84,87,24,40,80,78,6,43,82,19,7,0,83,42,1,122,32,29,0,0,6,0,17,0,0,8,3,12,22,43,115,0,8,68,51,0,56,44,105,66,5,2,71,88,0,0,51,0,0,31,27,0,0,56,80,44,34,156,249,174,89,218,83,107,188,102,122,91,112,36,57,108,109,105,78,80,107,55,88,54,142,86,114,82,137,80,148,90,63,80,73,81,49,63,76,57,72,49,96,128,91,74,164,61,54,27,85,103,104,109,96,128,97,82,88,105,110,102,18,109,63,69,53,40,57,92,23,17,77,144,5,0,63,105,3,4,176,117,14,143,36,187,36,56,156,82,26,14,33,30,13,10,52,2,12,18,10,35,11,69,17,10,75,130,56,154,155,22,72,91,143,55,6,38,53,22,3,79,27,19,0,8,7,34,29,3,0,0,60,1,6,49,17,60,83,169,61,6,76,49,16,18,90,134,3,86,59,2,7,69,21,91,67,1,14,20,0,26,12,0,4,0,132,63,70,139,45,0,111,80,0,9,155,60,5,121,68,69,52,56,10,66,51,4,0,65,154,71,14,64,28,148,132,15,13,58,118,6,0,32,39,9,24,6,33,131,82,23,97,98,32,45,87,44,5,3,98,49,0,82,105,16,138,92,82,66,63,0,93,100,22,19,144,19,118,102,12,37,0,0,0,14,0,62,40,68,16,171,58,103,84,1,54,33,117,66,0,52,84,28,0,42,3,26,1,0,34,13,12,14,17,68,67,20,21,2,93,32,8,23,124,28,14,117,41,110,50,148,71,29,180,183,93,141,253

Sequence (815 aa):
MNKKYFVLIVCIIFTSALFPTFSSVTAAQGEAVIATDEMNVRSGPGLSYGITAEVKKGERYPILKEDGDWVQIQLGSGEKGWVVSWLITKEDQASTSSSGSSDTVTSTDPDLRMRSGPGTSYEVIGKFPQGSQASVIDKDSGWIKISYHSATGWVSSEYVTSGGSSSASDESDQTEDSGASTTGTVGVSSLNVRASASHDAAIITKLDRGTKLTVLNEKNGWAHIEVNGLKGWVASHYLLTSSVPADDSANAGSSSSAKKAYIMYGGTNLRSDASTSASIVERAAKGDSYTITGSKGSWYEIKLDNGQTAYVANWVVQTSKSAEEAGEPPVSDSPSGNGSLNNKTIIVDPGHGGKDSGTIGYSGKFEKNLTIKTAKLLASKLRSAGADVYVTRQDDTFVSLQSRVSTSHYRNADAFISIHYDSYADTSTRGSTAYYYSPAKDQELASDVHSEVVKRSSIPDRGVLFGDYYVLRENRQPAMLYELGYVSHPQEEAIVHSNSYQEKVTDGIESGLEKYFQMKSRTIWTIILGALLVCCIAVAYTLTKSQAGASSSGESIATIGGKSVTREEWLKEMEDQYGKSTLEDMINVRVVEQLAKKNKLKISKSEVDREFLLIKAVNNSFYEDEHTTEKEWKDQIRYNILLEDLLTRDIDISNKELESFYNKNKELYQFDDSYRIRHIVVKDEEEAREVLKELKGGSSFEAVAAERSTDRYTSPYGGDLGFVTEASDNIPSAYIEEAKTLKEDEWSQEPIKVSNGYAIIQLKEKLKARTFSFDEVKDQIRRQIAMDQLGDKATVKTLWKEADVSWFYGEKSTK

Nearest PDB structures (foldseek):
  1jwq-assembly1_A  TM=9.736E-01  e=2.647E-19  Paenibacillus polymyxa
  7tj4-assembly2_D  TM=9.497E-01  e=4.673E-19  Staphylococcus aureus
  5emi-assembly1_A  TM=9.604E-01  e=1.632E-18  Nostoc punctiforme PCC 73102
  4rn7-assembly1_A  TM=9.289E-01  e=3.050E-18  Clostridioides difficile 630
  8c2o-assembly2_B  TM=9.305E-01  e=7.567E-14  Escherichia coli

Secondary structure (DSSP, 8-state):
----------------------------S-EEEE-SSEEEEESSSSTTSPEEEEEETT-EEEEEEEETBEEEEE-TTS-EEEEEGGGEEEE----S-------EEEE-STTPEEESSSSTTS-EEEE--TT-EEEEEEEETTEEEEEETTEEEEEEGGGEEE----------------S--EEEEE-SSEEEEESSSSTTSPEEEEEETT-EEEEEEEETTEEEEEETTEEEEEEGGGEEE--PPP--TT------PPPEEEE-STTEEEESSSSTTSPEEEEEPTT-EEEEEEEETTEEEEE-TTS-EEEEETTSEESS--SGGGSPPPP----------TT-EEEEEE--BTTB--PBPTTS-BHHHHHHHHHHHHHHHHHHTT-EEEES-SSS----HHHHHHHHHHHT-SEEEEEE----SSTT---EEEEES-TTTTHHHHHHHHHHHTTT--S-EEEEEE---HHHHS--S-EEEEE---TTSHHHHHHHTSHHHHHHHHHHHHHHHHHHT-/--THHHHHHHHHHHHHHHHHHHHHHHHHHHT--GGG-EEEEETTEEEEHHHHHHHHIIIIIHHHHHHHHHHHHHHHHHHHTT----HHHHHHHHHHHHTT--GGGTSTT--HHHHHHHHHHHHHHHHHHHTTB---HHHHHHHHTT-GGGGEE--EEEEEEEEESSHHHHHHHHHHHTTT--HHHHHHHH---TTTGGGTTEEEEE-TT-TTS-HHHHHHHHHPPTT-B-SSPEEETTEEEEEEEEEEEPPEEPPHHHHHHHHHHHHHHHHHGGG-SGGGGGGTTT---TTS-----

Foldseek 3Di:
DDDDDDDDDDDDDDDDDDPDPPPPPPPQQFKWFFQAQKDFWFPDDDPPGDTDDMDGGRDIFGFDDDDVQWTWTQDPVRDITIDGNVRTDTGGPDDPPPPDPFFKKFFQAQFFFFFADDDPPGDGPGGQGGRHIWTFDDDDDQWTWTQDPNDIGITGVVGIDTDDPDDPDDPDPPPLPPPPQWKKFQQDAKFFFFADDDPVGDGPDIDGGGQIWTFSDDDPQKTFIDHPNDTTIGRNVRIDTDRDPDPPCPPPDPPPPFWKWAFQAFQQFWFPDDDPPGDGPDTDGHGDIFGFPADDVQWTWTADPVRDITITGVSRTDRDDDDVVPPDDDPPDPPDLQLAQANFEEEEEQPFFAVGQPDQFPVRHGFSVLSLVLSVLLQVVSVVSHHNYDYLDNHRDGDDLVSLLVVCVVSVGLEYEYETADEDPPLVDKDKEKEAADPVAAQLLSQLLLVQLVVQADIDHPYYYYDPDSNHVVHPHHYMYMHLMYSHHPVGVVQSPDPSSSNRSSSSNSVSSSRSSD/DDPVVVV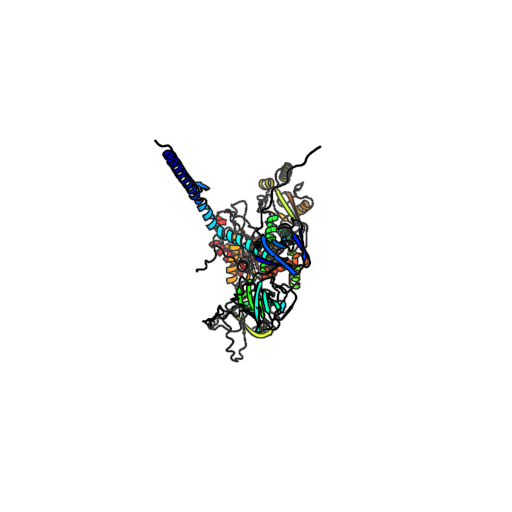VVVVVVVVVVVVVVVVVVVCVVVVVPQQPAFPDADPRDGDGPVNVVVVCCVPPVVVVVVVVVLLVLLVVVCVVVVPDDDPLLLVQVLLLCQQPDQVCPPPVPQDPVNSSVVSVSVLSLLCSLFVPPDDDPVRLVVVCVVPLVSQWDAKKFWKFKAFAQEQVLVVVLLVVVVVPDDQLVNLLVGHPPPVCSPVSRTPRIDDCPRPVDPVQVVVQRVVDDAQDKDNGWDDDPRYTMIMGTHDIDHIDGDDSVSCSVVSSSVVSLVVCVVCSDSVVSCVVSVDDDDPDDDPDD